Protein AF-0000000084345807 (afdb_homodimer)

Secondary structure (DSSP, 8-state):
-PPPEEEEEEESS--TT--TTT-TTS--HHHHHHHHHSEEEEEEE-SSSSHHHHHHHHHHS--HHHHS--STT----TTS--HHHHHHHTT-EEEEEE----S-SB--SSS--TTSBTGGG-HHHHHH----BTTBSEEEE----TT-TT--HHHHHHHHHTT-TTGGGGSBTTT--B-TT--EE--S-GGGSHHHHHHHHHHHHHHHHHHHT--EEEEEE--TTPSS-EE-TTGGGSS-GGGPPP----TTGGGGS-HHHHHTTSSS---GGG-SSTTT---TT-S-----HHHHHHHHHHHHHHHHHHHHHHHHHHHHHHHTT-GGGEEEEEEESS--EESGGG-EE--S--SHHHHEE-EEEE-TTTSPTTEEEEEEEEGGGHHHHHHHHTTPPPPTT--S---HHHHTTSSS---S-EEEEEE-SSSSSEEEEEE-SSEEEEEETT-S-EEEEETTT-TT-----TT-GGGHHHHHHHHHHHHHHHHHT---SS---S--/-PPPEEEEEEESS--TT--TTT-TTS--HHHHHHHHHSEEEEEEE-SSSSHHHHHHHHHHS--HHHHS--STT----TTS--HHHHHHHTT-EEEEEE----S-SB--SSS--TTSBTGGG-HHHHHH----BTTBSEEEE----TT-TT--HHHHHHHHHTT-TTGGGGSBTTT--B-TT--EE--S-GGGSHHHHHHHHHHHHHHHHHHHT--EEEEEE--TTPSS-EE-TTGGGSS-GGGPPP----TTGGGGS-HHHHHTTSSS---GGG-SSTTT---TT-S-----HHHHHHHHHHHHHHHHHHHHHHHHHHHHHHHTT-GGGEEEEEEESS--EESGGG-EE--S--SHHHHEE-EEEE-TTTSPTTEEEEEEEEGGGHHHHHHHHTTPPPPTT--S---HHHHTTSSS---S-EEEEEE-SSSSSEEEEEE-SSEEEEEETT-S-EEEEETTT-TT-----TT-GGGHHHHHHHHHHHHHHHHHT---SS---S--

Nearest PDB structures (foldseek):
  2vqr-assembly1_A  TM=8.150E-01  e=4.088E-37  Rhizobium johnstonii 3841
  2w8s-assembly1_C  TM=8.099E-01  e=1.002E-35  Trinickia caryophylli
  7oz8-assembly1_AAA  TM=8.018E-01  e=6.445E-34  Bacteroides thetaiotaomicron VPI-5482
  4uph-assembly2_D  TM=7.860E-01  e=7.205E-33  Rhizobium rhizogenes K84
  7ptj-assembly1_D  TM=8.203E-01  e=1.136E-29  Sinorhizobium meliloti

Sequence (1008 aa):
MKKKNVLLITSDQQHWNTIGAFNKEIKTPNLDRLVKEGTTFSRAYCPNPTCTPTRCSMITGLYPSQHGGWSLGTKMPEDVLTIGDILHENDYKVSLIGKAHFQHNLQNDKYSSLEAMPILQDFEFWKNFNGPFYGFDHIELTRNHTVEFLVGQHYVLWMEEKGFKNWRDFYQKPIGTLDSNEKRVWHIPEEYHYDTWIAERTNAMLDEYKKKDESFFLWASFFDPHPPYFVPEPWASMYDPKDIKLPHFKKDEHQNTSPLLKKTQEINPDFSEYFEPKDKNWLHGCHSHVHTEEELRKDIAIYYGMISMMDHYIGKILDKLDSLRLYNDTMVIFTSDHGHFFGQHGLIAKGPFHYEDMIKVPMIVRDPGSVPSGKVNNSLQSLVDLTPTILSKLNIEVPRTMSGKDESKVWDGKKDKLRTYITCENQHTEKTVNLRTLVTDRYKITVYYNRNHGEMYDLIKDPKEFNNLWDNPDYAELKTKLLLDFMSAEMDKVPLWMPRVSLAMKKKNVLLITSDQQHWNTIGAFNKEIKTPNLDRLVKEGTTFSRAYCPNPTCTPTRCSMITGLYPSQHGGWSLGTKMPEDVLTIGDILHENDYKVSLIGKAHFQHNLQNDKYSSLEAMPILQDFEFWKNFNGPFYGFDHIELTRNHTVEFLVGQHYVLWMEEKGFKNWRDFYQKPIGTLDSNEKRVWHIPEEYHYDTWIAERTNAMLDEYKKKDESFFLWASFFDPHPPYFVPEPWASMYDPKDIKLPHFKKDEHQNTSPLLKKTQEINPDFSEYFEPKDKNWLHGCHSHVHTEEELRKDIAIYYGMISMMDHYIGKILDKLDSLRLYNDTMVIFTSDHGHFFGQHGLIAKGPFHYEDMIKVPMIVRDPGSVPSGKVNNSLQSLVDLTPTILSKLNIEVPRTMSGKDESKVWDGKKDKLRTYITCENQHTEKTVNLRTLVTDRYKITVYYNRNHGEMYDLIKDPKEFNNLWDNPDYAELKTKLLLDFMSAEMDKVPLWMPRVSLA

Foldseek 3Di:
DAFFAAEEEAEAAAFQQQDCCRPVQFDQVLVVVLLQQFEWASFEWFQALDDQQRLQLLFQLAGLVQQVSVAAQAAGDLPRDTLLQQVVVVFAAEEEEEDRRRGYADADPVHGDCQHPPNQAVAVVLVPDQDDGSNHRGYFYFHDDFQEQRGHHNLVVVCVVVPNPQCLCQHDPDSHDDDPPDAQERAPPPCSDSLVVLLVVLLVVVVVCLVVVGHYHYYSYHHPPADPQYDHPPLLVPHDLVPDDAADADPPLCVQADPQLVQLCDPAGDPQVQDVVGPPDDFPQRHHLDDDSSVLSSSVSSNSSRSNSSSVSVSSNVVSCVVSVVQQRYKYKYKYNWAFDSQQHSGGGDHLDPACRTTGMIIGIRHPPFADGNHYAHEHHYSSQNSQQVCVVSVHDRALQRLHDHCVCCRRVNDRYDDQKRKHWYPHDPARFTKMWIDGPFKIKMDGHPDQGIFIDGCVVCVSRSDGCSPPPVCVVVNVVVVVVVVVSVVSSHGDRDDDDDPD/DAFFAAEEEAEAAAFQQQDCCRPVQFDQVLVVVLLQQFEWASFEWFQALDDQQRLQLLFQLAGLVQQVSVAAQAAGDLPRDTLLQQVVVVFAQEEEEEDRRRGYADADPVHGDCQHPPNQAVAVVLVPDQDDGSNHRGYFYFHDDFQEQRGHHNLVVVCVVVPNPQCLCQHPPDSHPDDPPDAQERAPPPCSDSLVVLLVVLLVVVVVCLVVVGHYHYYSYHHPPADPQYDHPPLSVPHDLVPDDAADADPPLCVQADPQLVQLCDPAGDPQVLDVVGPPDDFPQRHHLDDDSSVLSSSVSSNSSRSNSSSVSVSSNQVSCVVSVNQQRYKYKYKYNWAFDSQQHSGGGAHLDPACRTTGMIIGIRHPPFADGNHYAHEHHYSSQNSVQVCVVSVHDDALQRLHDHCVCCRRVNDRYDDQKRKHWYPHDPARFTKMWIDGPFKIWMDGHPDQGIFIDGCVVCVSRSDGCSPPPVCVVVNVVVVVVVVVSVVSSHGDRDDDPDPD

pLDDT: mean 96.76, std 4.43, range [49.19, 98.94]

Radius of gyration: 31.21 Å; Cα contacts (8 Å, |Δi|>4): 2327; chains: 2; bounding box: 63×86×73 Å

Solvent-accessible surface area (backbone atoms only — not comparable to full-atom values): 50916 Å² total; per-residue (Å²): 130,88,60,71,22,35,38,39,37,30,37,23,38,32,42,47,81,74,42,27,79,81,26,86,90,44,67,21,71,43,57,32,49,45,40,51,54,0,28,25,32,76,39,21,28,24,39,13,57,42,60,27,19,19,47,46,11,38,38,39,4,26,53,32,78,69,56,47,15,43,23,52,8,25,38,40,61,77,80,63,71,26,49,30,47,55,38,46,76,68,71,32,46,30,34,38,33,29,55,68,54,51,37,16,40,44,66,36,92,89,59,69,38,80,57,4,56,66,56,28,64,37,55,74,57,39,75,72,52,38,53,74,55,75,38,19,56,34,49,40,36,44,69,38,40,69,46,39,44,52,55,20,37,42,51,48,53,52,35,42,72,74,66,47,76,68,56,41,60,59,17,21,63,87,69,22,64,26,64,87,80,68,67,41,65,32,85,55,58,63,85,70,33,67,56,44,48,36,30,52,53,48,43,52,50,52,50,49,31,60,76,67,71,50,37,35,38,39,35,44,24,43,55,49,42,32,67,63,53,47,25,30,77,66,32,38,66,66,42,59,36,88,73,52,77,80,55,63,65,56,92,77,58,40,78,72,49,49,70,68,60,37,38,20,70,30,86,80,51,83,55,57,87,53,24,60,58,73,79,62,39,73,53,71,50,67,44,51,35,66,74,55,70,68,59,43,27,47,48,46,21,26,39,46,19,27,43,31,52,46,24,54,33,51,34,55,38,54,50,45,34,52,75,68,71,37,49,72,47,30,34,37,36,40,35,32,34,11,15,30,28,78,34,43,74,51,31,54,50,52,40,99,53,88,46,66,50,25,28,25,16,40,33,34,39,29,26,64,95,50,23,50,56,56,37,80,42,74,39,58,42,47,42,26,19,46,31,31,16,52,32,46,71,64,74,37,87,60,64,46,66,34,41,31,51,69,47,44,47,41,58,42,65,75,34,82,62,83,53,74,60,46,64,29,49,44,41,70,34,95,62,70,40,28,39,39,34,38,36,45,93,48,41,35,41,35,49,37,49,86,53,88,61,41,42,24,34,46,48,75,88,32,70,82,62,71,61,61,43,61,83,39,74,94,40,47,66,58,49,45,52,51,50,51,50,43,51,26,48,64,61,62,46,50,45,51,68,61,70,70,75,36,75,58,129,88,60,72,23,37,39,40,36,30,36,24,38,31,42,48,80,74,41,27,79,81,26,84,91,42,69,21,70,43,56,33,48,46,39,50,54,1,27,25,33,77,38,21,28,25,39,14,59,44,61,26,21,18,46,47,11,39,38,39,5,26,52,32,78,68,55,47,15,43,22,52,7,26,38,40,60,78,81,62,73,26,49,28,47,54,38,46,77,67,70,32,46,30,33,40,32,28,56,68,53,51,36,16,40,45,65,35,90,88,58,70,37,80,59,4,57,65,57,27,63,38,55,75,57,38,74,72,51,37,53,75,55,75,39,20,58,34,48,41,37,45,66,37,41,69,46,39,44,53,55,20,36,41,52,48,52,52,35,41,74,73,65,47,76,69,56,41,59,58,16,20,64,87,70,21,65,28,63,87,80,68,68,42,64,32,84,56,58,62,85,71,32,67,56,44,47,35,30,52,52,48,42,51,50,52,51,49,30,61,74,67,71,51,35,36,38,39,34,45,23,42,56,49,42,32,65,61,52,47,25,31,78,68,33,38,68,65,42,59,37,89,73,53,78,80,56,62,65,55,91,78,58,41,76,70,47,46,70,69,60,38,40,20,70,30,86,80,51,83,53,56,87,52,24,62,58,72,81,61,42,73,54,73,52,66,46,50,35,67,76,53,72,68,59,42,26,47,49,47,20,26,38,48,17,27,43,30,51,47,25,54,32,52,34,55,38,55,49,46,34,51,74,66,70,37,50,74,48,31,35,38,37,38,35,32,35,10,15,29,29,76,34,42,75,52,32,53,51,52,41,100,54,86,47,67,51,23,29,27,14,39,34,33,40,28,25,64,95,49,24,50,55,56,36,80,42,75,39,58,40,49,42,27,20,45,31,31,16,52,31,47,72,65,74,36,86,60,64,46,66,33,41,30,51,68,47,43,48,40,58,41,66,75,36,82,61,83,51,72,61,43,64,29,48,45,41,68,35,97,62,72,40,29,36,40,33,38,36,46,94,50,41,34,41,36,49,37,51,87,53,87,62,40,42,24,32,48,48,74,88,33,69,82,63,70,61,61,43,60,81,39,74,93,39,48,69,57,51,45,52,49,52,51,50,43,51,26,49,64,61,63,46,50,45,51,69,63,71,70,74,34,77,56

Organism: NCBI:txid1533

Structure (mmCIF, N/CA/C/O backbone):
data_AF-0000000084345807-model_v1
#
loop_
_entity.id
_entity.type
_entity.pdbx_description
1 polymer 'Uncharacterized sulfatase'
#
loop_
_atom_site.group_PDB
_atom_site.id
_atom_site.type_symbol
_atom_site.label_atom_id
_atom_site.label_alt_id
_atom_site.label_comp_id
_atom_site.label_asym_id
_atom_site.label_entity_id
_atom_site.label_seq_id
_atom_site.pdbx_PDB_ins_code
_atom_site.Cartn_x
_atom_site.Cartn_y
_atom_site.Cartn_z
_atom_site.occupancy
_atom_site.B_iso_or_equiv
_atom_site.auth_seq_id
_atom_site.auth_comp_id
_atom_site.auth_asym_id
_atom_site.auth_atom_id
_atom_site.pdbx_PDB_model_num
ATOM 1 N N . MET A 1 1 ? 15.383 30.25 -20 1 49.19 1 MET A N 1
ATOM 2 C CA . MET A 1 1 ? 14.156 30.875 -19.516 1 49.19 1 MET A CA 1
ATOM 3 C C . MET A 1 1 ? 13.93 30.578 -18.047 1 49.19 1 MET A C 1
ATOM 5 O O . MET A 1 1 ? 14.258 29.484 -17.578 1 49.19 1 MET A O 1
ATOM 9 N N . LYS A 1 2 ? 13.711 31.531 -17.266 1 71.31 2 LYS A N 1
ATOM 10 C CA . LYS A 1 2 ? 13.633 31.359 -15.812 1 71.31 2 LYS A CA 1
ATOM 11 C C . LYS A 1 2 ? 12.461 30.453 -15.422 1 71.31 2 LYS A C 1
ATOM 13 O O . LYS A 1 2 ? 11.352 30.609 -15.953 1 71.31 2 LYS A O 1
ATOM 18 N N . LYS A 1 3 ? 12.703 29.422 -14.688 1 90.25 3 LYS A N 1
ATOM 19 C CA . LYS A 1 3 ? 11.719 28.453 -14.219 1 90.25 3 LYS A CA 1
ATOM 20 C C . LYS A 1 3 ? 10.875 29.031 -13.086 1 90.25 3 LYS A C 1
ATOM 22 O O . LYS A 1 3 ? 11.336 29.906 -12.344 1 90.25 3 LYS A O 1
ATOM 27 N N . LYS A 1 4 ? 9.672 28.703 -13.047 1 96.69 4 LYS A N 1
ATOM 28 C CA . LYS A 1 4 ? 8.758 29.141 -12 1 96.69 4 LYS A CA 1
ATOM 29 C C . LYS A 1 4 ? 9.242 28.703 -10.625 1 96.69 4 LYS A C 1
ATOM 31 O O . LYS A 1 4 ? 9.688 27.562 -10.453 1 96.69 4 LYS A O 1
ATOM 36 N N . ASN A 1 5 ? 9.242 29.672 -9.656 1 98.5 5 ASN A N 1
ATOM 37 C CA . ASN A 1 5 ? 9.617 29.359 -8.273 1 98.5 5 ASN A CA 1
ATOM 38 C C . ASN A 1 5 ? 8.414 28.891 -7.457 1 98.5 5 ASN A C 1
ATOM 40 O O . ASN A 1 5 ? 7.27 29.172 -7.812 1 98.5 5 ASN A O 1
ATOM 44 N N . VAL A 1 6 ? 8.688 28.156 -6.418 1 98.88 6 VAL A N 1
ATOM 45 C CA . VAL A 1 6 ? 7.641 27.734 -5.496 1 98.88 6 VAL A CA 1
ATOM 46 C C . VAL A 1 6 ? 8.016 28.109 -4.066 1 98.88 6 VAL A C 1
ATOM 48 O O . VAL A 1 6 ? 9.117 27.797 -3.605 1 98.88 6 VAL A O 1
ATOM 51 N N . LEU A 1 7 ? 7.164 28.812 -3.42 1 98.94 7 LEU A N 1
ATOM 52 C CA . LEU A 1 7 ? 7.234 29.078 -1.985 1 98.94 7 LEU A CA 1
ATOM 53 C C . LEU A 1 7 ? 6.09 28.391 -1.251 1 98.94 7 LEU A C 1
ATOM 55 O O . LEU A 1 7 ? 4.93 28.766 -1.407 1 98.94 7 LEU A O 1
ATOM 59 N N . LEU A 1 8 ? 6.418 27.344 -0.535 1 98.94 8 LEU A N 1
ATOM 60 C CA . LEU A 1 8 ? 5.461 26.672 0.326 1 98.94 8 LEU A CA 1
ATOM 61 C C . LEU A 1 8 ? 5.523 27.203 1.749 1 98.94 8 LEU A C 1
ATOM 63 O O . LEU A 1 8 ? 6.594 27.234 2.361 1 98.94 8 LEU A O 1
ATOM 67 N N . ILE A 1 9 ? 4.453 27.703 2.248 1 98.94 9 ILE A N 1
ATOM 68 C CA . ILE A 1 9 ? 4.328 28.172 3.625 1 98.94 9 ILE A CA 1
ATOM 69 C C . ILE A 1 9 ? 3.338 27.281 4.383 1 98.94 9 ILE A C 1
ATOM 71 O O . ILE A 1 9 ? 2.191 27.125 3.955 1 98.94 9 ILE A O 1
ATOM 75 N N . THR A 1 10 ? 3.797 26.688 5.449 1 98.94 10 THR A N 1
ATOM 76 C CA . THR A 1 10 ? 2.869 25.891 6.234 1 98.94 10 THR A CA 1
ATOM 77 C C . THR A 1 10 ? 2.838 26.359 7.688 1 98.94 10 THR A C 1
ATOM 79 O O . THR A 1 10 ? 3.869 26.75 8.242 1 98.94 10 THR A O 1
ATOM 82 N N . SER A 1 11 ? 1.646 26.375 8.25 1 98.88 11 SER A N 1
ATOM 83 C CA . SER A 1 11 ? 1.479 26.375 9.695 1 98.88 11 SER A CA 1
ATOM 84 C C . SER A 1 11 ? 1.431 24.953 10.25 1 98.88 11 SER A C 1
ATOM 86 O O . SER A 1 11 ? 1.502 23.984 9.5 1 98.88 11 SER A O 1
ATOM 88 N N . ASP A 1 12 ? 1.459 24.828 11.531 1 98.69 12 ASP A N 1
ATOM 89 C CA . ASP A 1 12 ? 1.341 23.547 12.211 1 98.69 12 ASP A CA 1
ATOM 90 C C . ASP A 1 12 ? 0.091 23.5 13.086 1 98.69 12 ASP A C 1
ATOM 92 O O . ASP A 1 12 ? -0.029 24.266 14.047 1 98.69 12 ASP A O 1
ATOM 96 N N . GLN A 1 13 ? -0.866 22.594 12.664 1 98.56 13 GLN A N 1
ATOM 97 C CA . GLN A 1 13 ? -2.035 22.344 13.5 1 98.56 13 GLN A CA 1
ATOM 98 C C . GLN A 1 13 ? -2.914 23.578 13.602 1 98.56 13 GLN A C 1
ATOM 100 O O . GLN A 1 13 ? -3.248 24.031 14.703 1 98.56 13 GLN A O 1
ATOM 105 N N . GLN A 1 14 ? -3.238 24.094 12.461 1 98.88 14 GLN A N 1
ATOM 106 C CA . GLN A 1 14 ? -4.105 25.266 12.398 1 98.88 14 GLN A CA 1
ATOM 107 C C . GLN A 1 14 ? -5.52 24.891 11.977 1 98.88 14 GLN A C 1
ATOM 109 O O . GLN A 1 14 ? -5.707 24.203 10.961 1 98.88 14 GLN A O 1
ATOM 114 N N . HIS A 1 15 ? -6.496 25.328 12.711 1 98.69 15 HIS A N 1
ATOM 115 C CA . HIS A 1 15 ? -7.891 25.094 12.352 1 98.69 15 HIS A CA 1
ATOM 116 C C . HIS A 1 15 ? -8.25 25.812 11.062 1 98.69 15 HIS A C 1
ATOM 118 O O . HIS A 1 15 ? -7.824 26.953 10.844 1 98.69 15 HIS A O 1
ATOM 124 N N . TRP A 1 16 ? -9.055 25.188 10.273 1 98.31 16 TRP A N 1
ATOM 125 C CA . TRP A 1 16 ? -9.336 25.688 8.93 1 98.31 16 TRP A CA 1
ATOM 126 C C . TRP A 1 16 ? -10.07 27.016 8.984 1 98.31 16 TRP A C 1
ATOM 128 O O . TRP A 1 16 ? -9.977 27.828 8.062 1 98.31 16 TRP A O 1
ATOM 138 N N . ASN A 1 17 ? -10.805 27.312 10.062 1 97.75 17 ASN A N 1
ATOM 139 C CA . ASN A 1 17 ? -11.617 28.516 10.195 1 97.75 17 ASN A CA 1
ATOM 140 C C . ASN A 1 17 ? -10.906 29.594 11.016 1 97.75 17 ASN A C 1
ATOM 142 O O . ASN A 1 17 ? -11.523 30.25 11.844 1 97.75 17 ASN A O 1
ATOM 146 N N . THR A 1 18 ? -9.648 29.766 10.82 1 98.62 18 THR A N 1
ATOM 147 C CA . THR A 1 18 ? -8.891 30.766 11.562 1 98.62 18 THR A CA 1
ATOM 148 C C . THR A 1 18 ? -8.141 31.703 10.617 1 98.62 18 THR A C 1
ATOM 150 O O . THR A 1 18 ? -6.965 32 10.836 1 98.62 18 THR A O 1
ATOM 153 N N . ILE A 1 19 ? -8.75 32.062 9.578 1 98.75 19 ILE A N 1
ATOM 154 C CA . ILE A 1 19 ? -8.312 33.094 8.641 1 98.75 19 ILE A CA 1
ATOM 155 C C . ILE A 1 19 ? -9.289 34.281 8.656 1 98.75 19 ILE A C 1
ATOM 157 O O . ILE A 1 19 ? -10.492 34.094 8.492 1 98.75 19 ILE A O 1
ATOM 161 N N . GLY A 1 20 ? -8.758 35.438 8.805 1 98.69 20 GLY A N 1
ATOM 162 C CA . GLY A 1 20 ? -9.562 36.625 9.008 1 98.69 20 GLY A CA 1
ATOM 163 C C . GLY A 1 20 ? -10.508 36.906 7.859 1 98.69 20 GLY A C 1
ATOM 164 O O . GLY A 1 20 ? -11.586 37.5 8.062 1 98.69 20 GLY A O 1
ATOM 165 N N . ALA A 1 21 ? -10.195 36.531 6.645 1 98.5 21 ALA A N 1
ATOM 166 C CA . ALA A 1 21 ? -11.047 36.719 5.473 1 98.5 21 ALA A CA 1
ATOM 167 C C . ALA A 1 21 ? -12.391 36.031 5.648 1 98.5 21 ALA A C 1
ATOM 169 O O . ALA A 1 21 ? -13.391 36.438 5.062 1 98.5 21 ALA A O 1
ATOM 170 N N . PHE A 1 22 ? -12.422 35.031 6.504 1 97.94 22 PHE A N 1
ATOM 171 C CA . PHE A 1 22 ? -13.625 34.219 6.629 1 97.94 22 PHE A CA 1
ATOM 172 C C . PHE A 1 22 ? -14.141 34.219 8.062 1 97.94 22 PHE A C 1
ATOM 174 O O . PHE A 1 22 ? -15.281 33.844 8.32 1 97.94 22 PHE A O 1
ATOM 181 N N . ASN A 1 23 ? -13.312 34.562 9.016 1 97.56 23 ASN A N 1
ATOM 182 C CA . ASN A 1 23 ? -13.625 34.656 10.438 1 97.56 23 ASN A CA 1
ATOM 183 C C . ASN A 1 23 ? -13.266 36 11.023 1 97.56 23 ASN A C 1
ATOM 185 O O . ASN A 1 23 ? -12.094 36.281 11.281 1 97.56 23 ASN A O 1
ATOM 189 N N . LYS A 1 24 ? -14.195 36.781 11.398 1 96.44 24 LYS A N 1
ATOM 190 C CA . LYS A 1 24 ? -13.992 38.156 11.789 1 96.44 24 LYS A CA 1
ATOM 191 C C . LYS A 1 24 ? -13.438 38.281 13.203 1 96.44 24 LYS A C 1
ATOM 193 O O . LYS A 1 24 ? -12.953 39.312 13.617 1 96.44 24 LYS A O 1
ATOM 198 N N . GLU A 1 25 ? -13.367 37.188 13.891 1 96.44 25 GLU A N 1
ATOM 199 C CA . GLU A 1 25 ? -12.867 37.188 15.258 1 96.44 25 GLU A CA 1
ATOM 200 C C . GLU A 1 25 ? -11.344 37.25 15.289 1 96.44 25 GLU A C 1
ATOM 202 O O . GLU A 1 25 ? -10.742 37.531 16.328 1 96.44 25 GLU A O 1
ATOM 207 N N . ILE A 1 26 ? -10.734 36.938 14.164 1 98.31 26 ILE A N 1
ATOM 208 C CA . ILE A 1 26 ? -9.281 36.844 14.164 1 98.31 26 ILE A CA 1
ATOM 209 C C . ILE A 1 26 ? -8.711 37.75 13.07 1 98.31 26 ILE A C 1
ATOM 211 O O . ILE A 1 26 ? -9.336 37.938 12.023 1 98.31 26 ILE A O 1
ATOM 215 N N . LYS A 1 27 ? -7.602 38.312 13.312 1 98.69 27 LYS A N 1
ATOM 216 C CA . LYS A 1 27 ? -6.934 39.219 12.375 1 98.69 27 LYS A CA 1
ATOM 217 C C . LYS A 1 27 ? -5.742 38.531 11.711 1 98.69 27 LYS A C 1
ATOM 219 O O . LYS A 1 27 ? -4.77 38.188 12.383 1 98.69 27 LYS A O 1
ATOM 224 N N . THR A 1 28 ? -5.82 38.312 10.477 1 98.88 28 THR A N 1
ATOM 225 C CA . THR A 1 28 ? -4.742 37.719 9.672 1 98.88 28 THR A CA 1
ATOM 226 C C . THR A 1 28 ? -4.582 38.5 8.359 1 98.88 28 THR A C 1
ATOM 228 O O . THR A 1 28 ? -4.734 37.906 7.281 1 98.88 28 THR A O 1
ATOM 231 N N . PRO A 1 29 ? -4.176 39.75 8.398 1 98.88 29 PRO A N 1
ATOM 232 C CA . PRO A 1 29 ? -4.188 40.594 7.199 1 98.88 29 PRO A CA 1
ATOM 233 C C . PRO A 1 29 ? -3.318 40.031 6.074 1 98.88 29 PRO A C 1
ATOM 235 O O . PRO A 1 29 ? -3.621 40.219 4.895 1 98.88 29 PRO A O 1
ATOM 238 N N . ASN A 1 30 ? -2.262 39.375 6.375 1 98.88 30 ASN A N 1
ATOM 239 C CA . ASN A 1 30 ? -1.364 38.906 5.328 1 98.88 30 ASN A CA 1
ATOM 240 C C . ASN A 1 30 ? -1.893 37.625 4.676 1 98.88 30 ASN A C 1
ATOM 242 O O . ASN A 1 30 ? -1.764 37.438 3.463 1 98.88 30 ASN A O 1
ATOM 246 N N . LEU A 1 31 ? -2.486 36.719 5.453 1 98.88 31 LEU A N 1
ATOM 247 C CA . LEU A 1 31 ? -3.186 35.594 4.848 1 98.88 31 LEU A CA 1
ATOM 248 C C . LEU A 1 31 ? -4.395 36.062 4.047 1 98.88 31 LEU A C 1
ATOM 250 O O . LEU A 1 31 ? -4.723 35.469 3.008 1 98.88 31 LEU A O 1
ATOM 254 N N . ASP A 1 32 ? -5.059 37.125 4.547 1 98.88 32 ASP A N 1
ATOM 255 C CA . ASP A 1 32 ? -6.156 37.719 3.799 1 98.88 32 ASP A CA 1
ATOM 256 C C . ASP A 1 32 ? -5.676 38.25 2.451 1 98.88 32 ASP A C 1
ATOM 258 O O . ASP A 1 32 ? -6.398 38.188 1.455 1 98.88 32 ASP A O 1
ATOM 262 N N . ARG A 1 33 ? -4.504 38.812 2.453 1 98.69 33 ARG A N 1
ATOM 263 C CA . ARG A 1 33 ? -3.869 39.25 1.215 1 98.69 33 ARG A CA 1
ATOM 264 C C . ARG A 1 33 ? -3.717 38.094 0.237 1 98.69 33 ARG A C 1
ATOM 266 O O . ARG A 1 33 ? -4.039 38.219 -0.945 1 98.69 33 ARG A O 1
ATOM 273 N N . LEU A 1 34 ? -3.285 36.938 0.701 1 98.5 34 LEU A N 1
ATOM 274 C CA . LEU A 1 34 ? -3.156 35.75 -0.144 1 98.5 34 LEU A CA 1
ATOM 275 C C . LEU A 1 34 ? -4.52 35.312 -0.654 1 98.5 34 LEU A C 1
ATOM 277 O O . LEU A 1 34 ? -4.648 34.875 -1.803 1 98.5 34 LEU A O 1
ATOM 281 N N . VAL A 1 35 ? -5.527 35.344 0.259 1 98.81 35 VAL A N 1
ATOM 282 C CA . VAL A 1 35 ? -6.887 34.969 -0.128 1 98.81 35 VAL A CA 1
ATOM 283 C C . VAL A 1 35 ? -7.344 35.844 -1.294 1 98.81 35 VAL A C 1
ATOM 285 O O . VAL A 1 35 ? -7.922 35.344 -2.264 1 98.81 35 VAL A O 1
ATOM 288 N N . LYS A 1 36 ? -7.027 37.125 -1.243 1 98.56 36 LYS A N 1
ATOM 289 C CA . LYS A 1 36 ? -7.441 38.062 -2.268 1 98.56 36 LYS A CA 1
ATOM 290 C C . LYS A 1 36 ? -6.676 37.844 -3.568 1 98.56 36 LYS A C 1
ATOM 292 O O . LYS A 1 36 ? -7.219 38.031 -4.656 1 98.56 36 LYS A O 1
ATOM 297 N N . GLU A 1 37 ? -5.465 37.438 -3.463 1 98.31 37 GLU A N 1
ATOM 298 C CA . GLU A 1 37 ? -4.574 37.375 -4.617 1 98.31 37 GLU A CA 1
ATOM 299 C C . GLU A 1 37 ? -4.594 35.969 -5.262 1 98.31 37 GLU A C 1
ATOM 301 O O . GLU A 1 37 ? -4.074 35.812 -6.367 1 98.31 37 GLU A O 1
ATOM 306 N N . GLY A 1 38 ? -5.215 35 -4.602 1 98.62 38 GLY A N 1
ATOM 307 C CA . GLY A 1 38 ? -5.191 33.656 -5.102 1 98.62 38 GLY A CA 1
ATOM 308 C C . GLY A 1 38 ? -6.535 32.938 -4.996 1 98.62 38 GLY A C 1
ATOM 309 O O . GLY A 1 38 ? -7.578 33.594 -4.977 1 98.62 38 GLY A O 1
ATOM 310 N N . THR A 1 39 ? -6.512 31.641 -5.105 1 98.81 39 THR A N 1
ATOM 311 C CA . THR A 1 39 ? -7.684 30.812 -4.898 1 98.81 39 THR A CA 1
ATOM 312 C C . THR A 1 39 ? -7.605 30.078 -3.559 1 98.81 39 THR A C 1
ATOM 314 O O . THR A 1 39 ? -6.59 29.453 -3.242 1 98.81 39 THR A O 1
ATOM 317 N N . THR A 1 40 ? -8.664 30.281 -2.738 1 98.81 40 THR A N 1
ATOM 318 C CA . THR A 1 40 ? -8.812 29.516 -1.507 1 98.81 40 THR A CA 1
ATOM 319 C C . THR A 1 40 ? -9.586 28.219 -1.764 1 98.81 40 THR A C 1
ATOM 321 O O . THR A 1 40 ? -10.68 28.25 -2.328 1 98.81 40 THR A O 1
ATOM 324 N N . PHE A 1 41 ? -9.008 27.125 -1.397 1 98.75 41 PHE A N 1
ATOM 325 C CA . PHE A 1 41 ? -9.719 25.844 -1.453 1 98.75 41 PHE A CA 1
ATOM 326 C C . PHE A 1 41 ? -10.352 25.516 -0.108 1 98.75 41 PHE A C 1
ATOM 328 O O . PHE A 1 41 ? -9.656 25.172 0.845 1 98.75 41 PHE A O 1
ATOM 335 N N . SER A 1 42 ? -11.641 25.547 -0.079 1 98.25 42 SER A N 1
ATOM 336 C CA . SER A 1 42 ? -12.375 25.516 1.184 1 98.25 42 SER A CA 1
ATOM 337 C C . SER A 1 42 ? -12.539 24.094 1.699 1 98.25 42 SER A C 1
ATOM 339 O O . SER A 1 42 ? -12.922 23.891 2.852 1 98.25 42 SER A O 1
ATOM 341 N N . ARG A 1 43 ? -12.234 23.047 0.895 1 98.38 43 ARG A N 1
ATOM 342 C CA . ARG A 1 43 ? -12.352 21.656 1.293 1 98.38 43 ARG A CA 1
ATOM 343 C C . ARG A 1 43 ? -11.039 20.906 1.05 1 98.38 43 ARG A C 1
ATOM 345 O O . ARG A 1 43 ? -11.023 19.875 0.37 1 98.38 43 ARG A O 1
ATOM 352 N N . ALA A 1 44 ? -10.008 21.438 1.685 1 98.81 44 ALA A N 1
ATOM 353 C CA . ALA A 1 44 ? -8.703 20.781 1.691 1 98.81 44 ALA A CA 1
ATOM 354 C C . ALA A 1 44 ? -8.531 19.906 2.938 1 98.81 44 ALA A C 1
ATOM 356 O O . ALA A 1 44 ? -8.977 20.281 4.027 1 98.81 44 ALA A O 1
ATOM 357 N N . TYR A 1 45 ? -7.891 18.734 2.742 1 98.94 45 TYR A N 1
ATOM 358 C CA . TYR A 1 45 ? -7.832 17.766 3.836 1 98.94 45 TYR A CA 1
ATOM 359 C C . TYR A 1 45 ? -6.426 17.203 3.982 1 98.94 45 TYR A C 1
ATOM 361 O O . TYR A 1 45 ? -5.691 17.078 2.998 1 98.94 45 TYR A O 1
ATOM 369 N N . CYS A 1 46 ? -6.078 16.906 5.215 1 98.88 46 CYS A N 1
ATOM 370 C CA . CYS A 1 46 ? -4.832 16.203 5.465 1 98.88 46 CYS A CA 1
ATOM 371 C C . CYS A 1 46 ? -5.012 14.695 5.285 1 98.88 46 CYS A C 1
ATOM 373 O O . CYS A 1 46 ? -6.102 14.164 5.508 1 98.88 46 CYS A O 1
ATOM 375 N N . PRO A 1 47 ? -3.988 14.008 4.906 1 98.69 47 PRO A N 1
ATOM 376 C CA . PRO A 1 47 ? -4.066 12.547 4.785 1 98.69 47 PRO A CA 1
ATOM 377 C C . PRO A 1 47 ? -3.928 11.836 6.133 1 98.69 47 PRO A C 1
ATOM 379 O O . PRO A 1 47 ? -4.184 10.633 6.227 1 98.69 47 PRO A O 1
ATOM 382 N N . ASN A 1 48 ? -3.547 12.523 7.086 1 98.69 48 ASN A N 1
ATOM 383 C CA . ASN A 1 48 ? -3.396 12.094 8.469 1 98.69 48 ASN A CA 1
ATOM 384 C C . ASN A 1 48 ? -3.42 13.281 9.43 1 98.69 48 ASN A C 1
ATOM 386 O O . ASN A 1 48 ? -2.77 14.297 9.18 1 98.69 48 ASN A O 1
ATOM 390 N N . PRO A 1 49 ? -4.086 13.148 10.523 1 97.94 49 PRO A N 1
ATOM 391 C CA . PRO A 1 49 ? -4.23 14.336 11.367 1 97.94 49 PRO A CA 1
ATOM 392 C C . PRO A 1 49 ? -3.115 14.469 12.406 1 97.94 49 PRO A C 1
ATOM 394 O O . PRO A 1 49 ? -3.379 14.805 13.562 1 97.94 49 PRO A O 1
ATOM 397 N N . THR A 1 50 ? -1.916 14.047 12 1 97.69 50 THR A N 1
ATOM 398 C CA . THR A 1 50 ? -0.716 14.258 12.797 1 97.69 50 THR A CA 1
ATOM 399 C C . THR A 1 50 ? 0.431 14.766 11.93 1 97.69 50 THR A C 1
ATOM 401 O O . THR A 1 50 ? 0.365 14.695 10.703 1 97.69 50 THR A O 1
ATOM 404 N N . CYS A 1 51 ? 1.434 15.234 12.562 1 98.19 51 CYS A N 1
ATOM 405 C CA . CYS A 1 51 ? 2.477 16.016 11.898 1 98.19 51 CYS A CA 1
ATOM 406 C C . CYS A 1 51 ? 3.332 15.117 11.008 1 98.19 51 CYS A C 1
ATOM 408 O O . CYS A 1 51 ? 3.365 15.305 9.789 1 98.19 51 CYS A O 1
ATOM 410 N N . THR A 1 52 ? 4.008 14.078 11.562 1 98.38 52 THR A N 1
ATOM 411 C CA . THR A 1 52 ? 4.98 13.273 10.836 1 98.38 52 THR A CA 1
ATOM 412 C C . THR A 1 52 ? 4.348 12.648 9.594 1 98.38 52 THR A C 1
ATOM 414 O O . THR A 1 52 ? 4.824 12.859 8.477 1 98.38 52 THR A O 1
ATOM 417 N N . PRO A 1 53 ? 3.227 11.961 9.719 1 98.56 53 PRO A N 1
ATOM 418 C CA . PRO A 1 53 ? 2.645 11.328 8.539 1 98.56 53 PRO A CA 1
ATOM 419 C C . PRO A 1 53 ? 2.273 12.336 7.449 1 98.56 53 PRO A C 1
ATOM 421 O O . PRO A 1 53 ? 2.602 12.133 6.277 1 98.56 53 PRO A O 1
ATOM 424 N N . THR A 1 54 ? 1.619 13.398 7.816 1 98.88 54 THR A N 1
ATOM 425 C CA . THR A 1 54 ? 1.141 14.359 6.828 1 98.88 54 THR A CA 1
ATOM 426 C C . THR A 1 54 ? 2.311 15.07 6.156 1 98.88 54 THR A C 1
ATOM 428 O O . THR A 1 54 ? 2.318 15.25 4.938 1 98.88 54 THR A O 1
ATOM 431 N N . ARG A 1 55 ? 3.266 15.484 6.914 1 98.88 55 ARG A N 1
ATOM 432 C CA . ARG A 1 55 ? 4.402 16.203 6.352 1 98.88 55 ARG A CA 1
ATOM 433 C C . ARG A 1 55 ? 5.195 15.32 5.395 1 98.88 55 ARG A C 1
ATOM 435 O O . ARG A 1 55 ? 5.707 15.797 4.379 1 98.88 55 ARG A O 1
ATOM 442 N N . CYS A 1 56 ? 5.277 14.016 5.727 1 98.88 56 CYS A N 1
ATOM 443 C CA . CYS A 1 56 ? 5.883 13.07 4.797 1 98.88 56 CYS A CA 1
ATOM 444 C C . CYS A 1 56 ? 5.062 12.953 3.52 1 98.88 56 CYS A C 1
ATOM 446 O O . CYS A 1 56 ? 5.621 12.898 2.422 1 98.88 56 CYS A O 1
ATOM 448 N N . SER A 1 57 ? 3.795 12.961 3.623 1 98.94 57 SER A N 1
ATOM 449 C CA . SER A 1 57 ? 2.922 12.875 2.459 1 98.94 57 SER A CA 1
ATOM 450 C C . SER A 1 57 ? 3.074 14.102 1.564 1 98.94 57 SER A C 1
ATOM 452 O O . SER A 1 57 ? 3.062 13.984 0.337 1 98.94 57 SER A O 1
ATOM 454 N N . MET A 1 58 ? 3.23 15.211 2.166 1 98.94 58 MET A N 1
ATOM 455 C CA . MET A 1 58 ? 3.332 16.469 1.434 1 98.94 58 MET A CA 1
ATOM 456 C C . MET A 1 58 ? 4.539 16.469 0.5 1 98.94 58 MET A C 1
ATOM 458 O O . MET A 1 58 ? 4.504 17.062 -0.573 1 98.94 58 MET A O 1
ATOM 462 N N . ILE A 1 59 ? 5.617 15.734 0.893 1 98.88 59 ILE A N 1
ATOM 463 C CA . ILE A 1 59 ? 6.832 15.852 0.09 1 98.88 59 ILE A CA 1
ATOM 464 C C . ILE A 1 59 ? 7.012 14.594 -0.76 1 98.88 59 ILE A C 1
ATOM 466 O O . ILE A 1 59 ? 7.957 14.5 -1.545 1 98.88 59 ILE A O 1
ATOM 470 N N . THR A 1 60 ? 6.086 13.594 -0.621 1 98.81 60 THR A N 1
ATOM 471 C CA . THR A 1 60 ? 6.281 12.352 -1.355 1 98.81 60 THR A CA 1
ATOM 472 C C . THR A 1 60 ? 5.133 12.117 -2.334 1 98.81 60 THR A C 1
ATOM 474 O O . THR A 1 60 ? 5.277 11.367 -3.299 1 98.81 60 THR A O 1
ATOM 477 N N . GLY A 1 61 ? 3.943 12.711 -2.047 1 98.81 61 GLY A N 1
ATOM 478 C CA . GLY A 1 61 ? 2.746 12.375 -2.803 1 98.81 61 GLY A CA 1
ATOM 479 C C . GLY A 1 61 ? 2.205 11 -2.484 1 98.81 61 GLY A C 1
ATOM 480 O O . GLY A 1 61 ? 1.481 10.406 -3.291 1 98.81 61 GLY A O 1
ATOM 481 N N . LEU A 1 62 ? 2.619 10.422 -1.379 1 98.81 62 LEU A N 1
ATOM 482 C CA . LEU A 1 62 ? 2.207 9.094 -0.939 1 98.81 62 LEU A CA 1
ATOM 483 C C . LEU A 1 62 ? 1.435 9.172 0.373 1 98.81 62 LEU A C 1
ATOM 485 O O . LEU A 1 62 ? 1.646 10.086 1.17 1 98.81 62 LEU A O 1
ATOM 489 N N . TYR A 1 63 ? 0.532 8.281 0.607 1 98.75 63 TYR A N 1
ATOM 490 C CA . TYR A 1 63 ? -0.178 8.172 1.878 1 98.75 63 TYR A CA 1
ATOM 491 C C . TYR A 1 63 ? 0.73 7.609 2.963 1 98.75 63 TYR A C 1
ATOM 493 O O . TYR A 1 63 ? 1.74 6.969 2.666 1 98.75 63 TYR A O 1
ATOM 501 N N . PRO A 1 64 ? 0.337 7.848 4.227 1 98.5 64 PRO A N 1
ATOM 502 C CA . PRO A 1 64 ? 1.156 7.344 5.332 1 98.5 64 PRO A CA 1
ATOM 503 C C . PRO A 1 64 ? 1.384 5.836 5.254 1 98.5 64 PRO A C 1
ATOM 505 O O . PRO A 1 64 ? 2.484 5.359 5.547 1 98.5 64 PRO A O 1
ATOM 508 N N . SER A 1 65 ? 0.41 5.113 4.766 1 98 65 SER A N 1
ATOM 509 C CA . SER A 1 65 ? 0.501 3.66 4.645 1 98 65 SER A CA 1
ATOM 510 C C . SER A 1 65 ? 1.488 3.26 3.553 1 98 65 SER A C 1
ATOM 512 O O . SER A 1 65 ? 1.843 2.086 3.432 1 98 65 SER A O 1
ATOM 514 N N . GLN A 1 66 ? 1.979 4.242 2.814 1 98.06 66 GLN A N 1
ATOM 515 C CA . GLN A 1 66 ? 2.805 3.949 1.647 1 98.06 66 GLN A CA 1
ATOM 516 C C . GLN A 1 66 ? 4.234 4.438 1.85 1 98.06 66 GLN A C 1
ATOM 518 O O . GLN A 1 66 ? 5.191 3.76 1.466 1 98.06 66 GLN A O 1
ATOM 523 N N . HIS A 1 67 ? 4.418 5.617 2.533 1 98.19 67 HIS A N 1
ATOM 524 C CA . HIS A 1 67 ? 5.754 6.191 2.6 1 98.19 67 HIS A CA 1
ATOM 525 C C . HIS A 1 67 ? 6.492 5.738 3.855 1 98.19 67 HIS A C 1
ATOM 527 O O . HIS A 1 67 ? 7.707 5.914 3.969 1 98.19 67 HIS A O 1
ATOM 533 N N . GLY A 1 68 ? 5.816 5.27 4.871 1 97.56 68 GLY A N 1
ATOM 534 C CA . GLY A 1 68 ? 6.484 4.602 5.977 1 97.56 68 GLY A CA 1
ATOM 535 C C . GLY A 1 68 ? 6.512 5.434 7.242 1 97.56 68 GLY A C 1
ATOM 536 O O . GLY A 1 68 ? 6.77 4.91 8.328 1 97.56 68 GLY A O 1
ATOM 537 N N . GLY A 1 69 ? 6.445 6.809 7.164 1 98.25 69 GLY A N 1
ATOM 538 C CA . GLY A 1 69 ? 6.172 7.613 8.344 1 98.25 69 GLY A CA 1
ATOM 539 C C . GLY A 1 69 ? 4.727 7.535 8.805 1 98.25 69 GLY A C 1
ATOM 540 O O . GLY A 1 69 ? 3.992 8.523 8.727 1 98.25 69 GLY A O 1
ATOM 541 N N . TRP A 1 70 ? 4.355 6.434 9.352 1 97.44 70 TRP A N 1
ATOM 542 C CA . TRP A 1 70 ? 2.945 6.059 9.406 1 97.44 70 TRP A CA 1
ATOM 543 C C . TRP A 1 70 ? 2.295 6.578 10.688 1 97.44 70 TRP A C 1
ATOM 545 O O . TRP A 1 70 ? 1.066 6.605 10.797 1 97.44 70 TRP A O 1
ATOM 555 N N . SER A 1 71 ? 3.121 7.031 11.672 1 96.25 71 SER A N 1
ATOM 556 C CA . SER A 1 71 ? 2.639 7.551 12.945 1 96.25 71 SER A CA 1
ATOM 557 C C . SER A 1 71 ? 3.645 8.516 13.57 1 96.25 71 SER A C 1
ATOM 559 O O . SER A 1 71 ? 4.812 8.539 13.172 1 96.25 71 SER A O 1
ATOM 561 N N . LEU A 1 72 ? 3.121 9.281 14.516 1 95.25 72 LEU A N 1
ATOM 562 C CA . LEU A 1 72 ? 4.078 9.938 15.398 1 95.25 72 LEU A CA 1
ATOM 563 C C . LEU A 1 72 ? 4.965 8.922 16.109 1 95.25 72 LEU A C 1
ATOM 565 O O . LEU A 1 72 ? 4.492 7.848 16.5 1 95.25 72 LEU A O 1
ATOM 569 N N . GLY A 1 73 ? 6.156 9.281 16.25 1 94.5 73 GLY A N 1
ATOM 570 C CA . GLY A 1 73 ? 7.074 8.359 16.891 1 94.5 73 GLY A CA 1
ATOM 571 C C . GLY A 1 73 ? 7.727 7.391 15.93 1 94.5 73 GLY A C 1
ATOM 572 O O . GLY A 1 73 ? 8.438 6.477 16.344 1 94.5 73 GLY A O 1
ATOM 573 N N . THR A 1 74 ? 7.465 7.539 14.672 1 96.69 74 THR A N 1
ATOM 574 C CA . THR A 1 74 ? 8.133 6.824 13.586 1 96.69 74 THR A CA 1
ATOM 575 C C . THR A 1 74 ? 8.875 7.797 12.68 1 96.69 74 THR A C 1
ATOM 577 O O . THR A 1 74 ? 8.8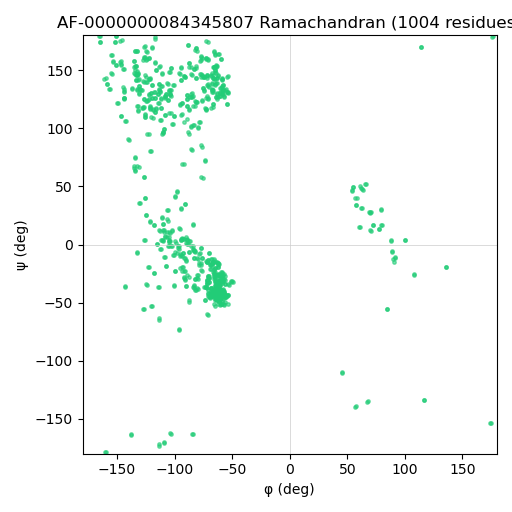83 9.008 12.922 1 96.69 74 THR A O 1
ATOM 580 N N . LYS A 1 75 ? 9.586 7.301 11.672 1 97.94 75 LYS A N 1
ATOM 581 C CA . LYS A 1 75 ? 10.227 8.141 10.664 1 97.94 75 LYS A CA 1
ATOM 582 C C . LYS A 1 75 ? 9.977 7.598 9.258 1 97.94 75 LYS A C 1
ATOM 584 O O . LYS A 1 75 ? 9.633 6.426 9.094 1 97.94 75 LYS A O 1
ATOM 589 N N . MET A 1 76 ? 10 8.398 8.344 1 98.31 76 MET A N 1
ATOM 590 C CA . MET A 1 76 ? 10.008 7.965 6.953 1 98.31 76 MET A CA 1
ATOM 591 C C . MET A 1 76 ? 11.383 7.438 6.555 1 98.31 76 MET A C 1
ATOM 593 O O . MET A 1 76 ? 12.406 8.039 6.883 1 98.31 76 MET A O 1
ATOM 597 N N . PRO A 1 77 ? 11.453 6.309 5.863 1 97.75 77 PRO A N 1
ATOM 598 C CA . PRO A 1 77 ? 12.766 5.895 5.352 1 97.75 77 PRO A CA 1
ATOM 599 C C . PRO A 1 77 ? 13.438 6.98 4.52 1 97.75 77 PRO A C 1
ATOM 601 O O . PRO A 1 77 ? 12.773 7.688 3.76 1 97.75 77 PRO A O 1
ATOM 604 N N . GLU A 1 78 ? 14.734 7.078 4.613 1 96.81 78 GLU A N 1
ATOM 605 C CA . GLU A 1 78 ? 15.477 8.18 4.012 1 96.81 78 GLU A CA 1
ATOM 606 C C . GLU A 1 78 ? 15.602 8 2.5 1 96.81 78 GLU A C 1
ATOM 608 O O . GLU A 1 78 ? 15.945 8.945 1.784 1 96.81 78 GLU A O 1
ATOM 613 N N . ASP A 1 79 ? 15.266 6.848 2.021 1 94.81 79 ASP A N 1
ATOM 614 C CA . ASP A 1 79 ? 15.477 6.578 0.604 1 94.81 79 ASP A CA 1
ATOM 615 C C . ASP A 1 79 ? 14.18 6.762 -0.19 1 94.81 79 ASP A C 1
ATOM 617 O O . ASP A 1 79 ? 14.156 6.531 -1.4 1 94.81 79 ASP A O 1
ATOM 621 N N . VAL A 1 80 ? 13.094 7.145 0.427 1 97.38 80 VAL A N 1
ATOM 622 C CA . VAL A 1 80 ? 11.844 7.41 -0.28 1 97.38 80 VAL A CA 1
ATOM 623 C C . VAL A 1 80 ? 12.008 8.633 -1.179 1 97.38 80 VAL A C 1
ATOM 625 O O . VAL A 1 80 ? 12.57 9.648 -0.759 1 97.38 80 VAL A O 1
ATOM 628 N N . LEU A 1 81 ? 11.586 8.555 -2.41 1 97.88 81 LEU A N 1
ATOM 629 C CA . LEU A 1 81 ? 11.664 9.648 -3.373 1 97.88 81 LEU A CA 1
ATOM 630 C C . LEU A 1 81 ? 10.805 10.828 -2.932 1 97.88 81 LEU A C 1
ATOM 632 O O . LEU A 1 81 ? 9.625 10.656 -2.621 1 97.88 81 LEU A O 1
ATOM 636 N N . THR A 1 82 ? 11.375 11.984 -2.863 1 98.69 82 THR A N 1
ATOM 637 C CA . THR A 1 82 ? 10.648 13.18 -2.441 1 98.69 82 THR A CA 1
ATOM 638 C C . THR A 1 82 ? 10.656 14.227 -3.549 1 98.69 82 THR A C 1
ATOM 640 O O . THR A 1 82 ? 11.352 14.078 -4.555 1 98.69 82 THR A O 1
ATOM 643 N N . ILE A 1 83 ? 9.875 15.25 -3.371 1 98.75 83 ILE A N 1
ATOM 644 C CA . ILE A 1 83 ? 9.836 16.359 -4.309 1 98.75 83 ILE A CA 1
ATOM 645 C C . ILE A 1 83 ? 11.211 17.016 -4.398 1 98.75 83 ILE A C 1
ATOM 647 O O . ILE A 1 83 ? 11.617 17.484 -5.465 1 98.75 83 ILE A O 1
ATOM 651 N N . GLY A 1 84 ? 11.93 17 -3.273 1 98.56 84 GLY A N 1
ATOM 652 C CA . GLY A 1 84 ? 13.266 17.562 -3.268 1 98.56 84 GLY A CA 1
ATOM 653 C C . GLY A 1 84 ? 14.227 16.859 -4.203 1 98.56 84 GLY A C 1
ATOM 654 O O . GLY A 1 84 ? 14.984 17.5 -4.93 1 98.56 84 GLY A O 1
ATOM 655 N N . ASP A 1 85 ? 14.172 15.531 -4.23 1 98.31 85 ASP A N 1
ATOM 656 C CA . ASP A 1 85 ? 15 14.742 -5.137 1 98.31 85 ASP A CA 1
ATOM 657 C C . ASP A 1 85 ? 14.719 15.094 -6.594 1 98.31 85 ASP A C 1
ATOM 659 O O . ASP A 1 85 ? 15.648 15.289 -7.383 1 98.31 85 ASP A O 1
ATOM 663 N N . ILE A 1 86 ? 13.484 15.211 -6.906 1 98.69 86 ILE A N 1
ATOM 664 C CA . ILE A 1 86 ? 13.047 15.422 -8.281 1 98.69 86 ILE A CA 1
ATOM 665 C C . ILE A 1 86 ? 13.422 16.844 -8.727 1 98.69 86 ILE A C 1
ATOM 667 O O . ILE A 1 86 ? 13.945 17.031 -9.828 1 98.69 86 ILE A O 1
ATOM 671 N N . LEU A 1 87 ? 13.172 17.781 -7.875 1 98.69 87 LEU A N 1
ATOM 672 C CA . LEU A 1 87 ? 13.445 19.172 -8.219 1 98.69 87 LEU A CA 1
ATOM 673 C C . LEU A 1 87 ? 14.945 19.406 -8.328 1 98.69 87 LEU A C 1
ATOM 675 O O . LEU A 1 87 ? 15.391 20.172 -9.195 1 98.69 87 LEU A O 1
ATOM 679 N N . HIS A 1 88 ? 15.68 18.766 -7.453 1 97.44 88 HIS A N 1
ATOM 680 C CA . HIS A 1 88 ? 17.141 18.859 -7.559 1 97.44 88 HIS A CA 1
ATOM 681 C C . HIS A 1 88 ? 17.625 18.375 -8.922 1 97.44 88 HIS A C 1
ATOM 683 O O . HIS A 1 88 ? 18.453 19.016 -9.555 1 97.44 88 HIS A O 1
ATOM 689 N N . GLU A 1 89 ? 17.078 17.328 -9.414 1 97.25 89 GLU A N 1
ATOM 690 C CA . GLU A 1 89 ? 17.453 16.75 -10.703 1 97.25 89 GLU A CA 1
ATOM 691 C C . GLU A 1 89 ? 16.984 17.641 -11.859 1 97.25 89 GLU A C 1
ATOM 693 O O . GLU A 1 89 ? 17.422 17.453 -13 1 97.25 89 GLU A O 1
ATOM 698 N N . ASN A 1 90 ? 16.141 18.562 -11.57 1 97.81 90 ASN A N 1
ATOM 699 C CA . ASN A 1 90 ? 15.648 19.484 -12.586 1 97.81 90 ASN A CA 1
ATOM 700 C C . ASN A 1 90 ? 16.188 20.891 -12.375 1 97.81 90 ASN A C 1
ATOM 702 O O . ASN A 1 90 ? 15.555 21.875 -12.766 1 97.81 90 ASN A O 1
ATOM 706 N N . ASP A 1 91 ? 17.266 21.078 -11.594 1 97.12 91 ASP A N 1
ATOM 707 C CA . ASP A 1 91 ? 18.078 22.281 -11.492 1 97.12 91 ASP A CA 1
ATOM 708 C C . ASP A 1 91 ? 17.406 23.328 -10.602 1 97.12 91 ASP A C 1
ATOM 710 O O . ASP A 1 91 ? 17.531 24.531 -10.852 1 97.12 91 ASP A O 1
ATOM 714 N N . TYR A 1 92 ? 16.625 22.875 -9.609 1 98.38 92 TYR A N 1
ATOM 715 C CA . TYR A 1 92 ? 16.109 23.766 -8.57 1 98.38 92 TYR A CA 1
ATOM 716 C C . TYR A 1 92 ? 16.984 23.719 -7.328 1 98.38 92 TYR A C 1
ATOM 718 O O . TYR A 1 92 ? 17.609 22.703 -7.035 1 98.38 92 TYR A O 1
ATOM 726 N N . LYS A 1 93 ? 17.031 24.828 -6.711 1 98.06 93 LYS A N 1
ATOM 727 C CA . LYS A 1 93 ? 17.484 24.828 -5.328 1 98.06 93 LYS A CA 1
ATOM 728 C C . LYS A 1 93 ? 16.344 24.531 -4.367 1 98.06 93 LYS A C 1
ATOM 730 O O . LYS A 1 93 ? 15.258 25.094 -4.496 1 98.06 93 LYS A O 1
ATOM 735 N N . VAL A 1 94 ? 16.547 23.609 -3.486 1 98.62 94 VAL A N 1
ATOM 736 C CA . VAL A 1 94 ? 15.477 23.109 -2.629 1 98.62 94 VAL A CA 1
ATOM 737 C C . VAL A 1 94 ? 15.844 23.312 -1.163 1 98.62 94 VAL A C 1
ATOM 739 O O . VAL A 1 94 ? 16.844 22.766 -0.689 1 98.62 94 VAL A O 1
ATOM 742 N N . SER A 1 95 ? 15.023 24.125 -0.452 1 98.81 95 SER A N 1
ATOM 743 C CA . SER A 1 95 ? 15.359 24.453 0.928 1 98.81 95 SER A CA 1
ATOM 744 C C . SER A 1 95 ? 14.156 24.297 1.848 1 98.81 95 SER A C 1
ATOM 746 O O . SER A 1 95 ? 13.016 24.484 1.419 1 98.81 95 SER A O 1
ATOM 748 N N . LEU A 1 96 ? 14.414 23.938 3.109 1 98.94 96 LEU A N 1
ATOM 749 C CA . LEU A 1 96 ? 13.438 23.859 4.188 1 98.94 96 LEU A CA 1
ATOM 750 C C . LEU A 1 96 ? 13.898 24.656 5.402 1 98.94 96 LEU A C 1
ATOM 752 O O . LEU A 1 96 ? 14.977 24.406 5.941 1 98.94 96 LEU A O 1
ATOM 756 N N . ILE A 1 97 ? 13.172 25.656 5.789 1 98.94 97 ILE A N 1
ATOM 757 C CA . ILE A 1 97 ? 13.453 26.453 6.969 1 98.94 97 ILE A CA 1
ATOM 758 C C . ILE A 1 97 ? 12.32 26.297 7.98 1 98.94 97 ILE A C 1
ATOM 760 O O . ILE A 1 97 ? 11.172 26.656 7.695 1 98.94 97 ILE A O 1
ATOM 764 N N . GLY A 1 98 ? 12.633 25.781 9.102 1 98.81 98 GLY A N 1
ATOM 765 C CA . GLY A 1 98 ? 11.633 25.609 10.133 1 98.81 98 GLY A CA 1
ATOM 766 C C . GLY A 1 98 ? 11.383 24.141 10.484 1 98.81 98 GLY A C 1
ATOM 767 O O . GLY A 1 98 ? 12.328 23.391 10.688 1 98.81 98 GLY A O 1
ATOM 768 N N . LYS A 1 99 ? 10.125 23.688 10.586 1 98.75 99 LYS A N 1
ATOM 769 C CA . LYS A 1 99 ? 9.727 22.359 11.047 1 98.75 99 LYS A CA 1
ATOM 770 C C . LYS A 1 99 ? 9.828 21.328 9.93 1 98.75 99 LYS A C 1
ATOM 772 O O . LYS A 1 99 ? 9.266 21.516 8.852 1 98.75 99 LYS A O 1
ATOM 777 N N . ALA A 1 100 ? 10.57 20.312 10.172 1 98.56 100 ALA A N 1
ATOM 778 C CA . ALA A 1 100 ? 10.555 19.125 9.312 1 98.56 100 ALA A CA 1
ATOM 779 C C . ALA A 1 100 ? 9.617 18.062 9.875 1 98.56 100 ALA A C 1
ATOM 781 O O . ALA A 1 100 ? 8.484 17.906 9.406 1 98.56 100 ALA A O 1
ATOM 782 N N . HIS A 1 101 ? 10.055 17.391 10.969 1 98.31 101 HIS A N 1
ATOM 783 C CA . HIS A 1 101 ? 9.336 16.344 11.711 1 98.31 101 HIS A CA 1
ATOM 784 C C . HIS A 1 101 ? 9.094 15.117 10.844 1 98.31 101 HIS A C 1
ATOM 786 O O . HIS A 1 101 ? 7.973 14.617 10.773 1 98.31 101 HIS A O 1
ATOM 792 N N . PHE A 1 102 ? 10.18 14.68 10.148 1 98.5 102 PHE A N 1
ATOM 793 C CA . PHE A 1 102 ? 10.125 13.469 9.328 1 98.5 102 PHE A CA 1
ATOM 794 C C . PHE A 1 102 ? 10.531 12.242 10.141 1 98.5 102 PHE A C 1
ATOM 796 O O . PHE A 1 102 ? 10.344 11.109 9.695 1 98.5 102 PHE A O 1
ATOM 803 N N . GLN A 1 103 ? 11.094 12.562 11.344 1 98.19 103 GLN A N 1
ATOM 804 C CA . GLN A 1 103 ? 11.656 11.492 12.156 1 98.19 103 GLN A CA 1
ATOM 805 C C . GLN A 1 103 ? 11.195 11.602 13.602 1 98.19 103 GLN A C 1
ATOM 807 O O . GLN A 1 103 ? 10.656 12.633 14.016 1 98.19 103 GLN A O 1
ATOM 812 N N . HIS A 1 104 ? 11.43 10.508 14.367 1 96.19 104 HIS A N 1
ATOM 813 C CA . HIS A 1 104 ? 11.008 10.438 15.758 1 96.19 104 HIS A CA 1
ATOM 814 C C . HIS A 1 104 ? 12 11.148 16.672 1 96.19 104 HIS A C 1
ATOM 816 O O . HIS A 1 104 ? 13.117 11.469 16.25 1 96.19 104 HIS A O 1
ATOM 822 N N . ASN A 1 105 ? 11.625 11.352 17.922 1 94.81 105 ASN A N 1
ATOM 823 C CA . ASN A 1 105 ? 12.398 12.25 18.766 1 94.81 105 ASN A CA 1
ATOM 824 C C . ASN A 1 105 ? 13.148 11.484 19.844 1 94.81 105 ASN A C 1
ATOM 826 O O . ASN A 1 105 ? 13.609 12.078 20.828 1 94.81 105 ASN A O 1
ATOM 830 N N . LEU A 1 106 ? 13.211 10.211 19.719 1 92.25 106 LEU A N 1
ATOM 831 C CA . LEU A 1 106 ? 13.961 9.406 20.656 1 92.25 106 LEU A CA 1
ATOM 832 C C . LEU A 1 106 ? 15.07 8.625 19.953 1 92.25 106 LEU A C 1
ATOM 834 O O . LEU A 1 106 ? 14.812 7.934 18.969 1 92.25 106 LEU A O 1
ATOM 838 N N . GLN A 1 107 ? 16.188 8.766 20.531 1 90.31 107 GLN A N 1
ATOM 839 C CA . GLN A 1 107 ? 17.312 8.055 19.922 1 90.31 107 GLN A CA 1
ATOM 840 C C . GLN A 1 107 ? 17.062 6.551 19.891 1 90.31 107 GLN A C 1
ATOM 842 O O . GLN A 1 107 ? 16.531 5.988 20.859 1 90.31 107 GLN A O 1
ATOM 847 N N . ASN A 1 108 ? 17.328 5.965 18.812 1 92.31 108 ASN A N 1
ATOM 848 C CA . ASN A 1 108 ? 17.141 4.539 18.562 1 92.31 108 ASN A CA 1
ATOM 849 C C . ASN A 1 108 ? 18.25 3.975 17.672 1 92.31 108 ASN A C 1
ATOM 851 O O . ASN A 1 108 ? 18.5 4.496 16.578 1 92.31 108 ASN A O 1
ATOM 855 N N . ASP A 1 109 ? 18.922 2.967 18.062 1 93.81 109 ASP A N 1
ATOM 856 C CA . ASP A 1 109 ? 20.078 2.422 17.359 1 93.81 109 ASP A CA 1
ATOM 857 C C . ASP A 1 109 ? 19.672 1.864 15.992 1 93.81 109 ASP A C 1
ATOM 859 O O . ASP A 1 109 ? 20.406 2.002 15.016 1 93.81 109 ASP A O 1
ATOM 863 N N . LYS A 1 110 ? 18.562 1.271 15.938 1 94.25 110 LYS A N 1
ATOM 864 C CA . LYS A 1 110 ? 18.109 0.635 14.703 1 94.25 110 LYS A CA 1
ATOM 865 C C . LYS A 1 110 ? 17.453 1.65 13.766 1 94.25 110 LYS A C 1
ATOM 867 O O . LYS A 1 110 ? 17.578 1.538 12.547 1 94.25 110 LYS A O 1
ATOM 872 N N . TYR A 1 111 ? 16.812 2.537 14.367 1 96.38 111 TYR A N 1
ATOM 873 C CA . TYR A 1 111 ? 16.125 3.59 13.617 1 96.38 111 TYR A CA 1
ATOM 874 C C . TYR A 1 111 ? 16.641 4.965 14.031 1 96.38 111 TYR A C 1
ATOM 876 O O . TYR A 1 111 ? 15.969 5.684 14.773 1 96.38 111 TYR A O 1
ATOM 884 N N . SER A 1 112 ? 17.75 5.34 13.508 1 96.56 112 SER A N 1
ATOM 885 C CA . SER A 1 112 ? 18.391 6.59 13.891 1 96.56 112 SER A CA 1
ATOM 886 C C . SER A 1 112 ? 17.562 7.797 13.469 1 96.56 112 SER A C 1
ATOM 888 O O . SER A 1 112 ? 16.75 7.707 12.539 1 96.56 112 SER A O 1
ATOM 890 N N . SER A 1 113 ? 17.703 8.875 14.172 1 97.12 113 SER A N 1
ATOM 891 C CA . SER A 1 113 ? 16.938 10.094 13.906 1 97.12 113 SER A CA 1
ATOM 892 C C . SER A 1 113 ? 17.781 11.336 14.164 1 97.12 113 SER A C 1
ATOM 894 O O . SER A 1 113 ? 18.375 11.477 15.234 1 97.12 113 SER A O 1
ATOM 896 N N . LEU A 1 114 ? 17.75 12.234 13.234 1 97.25 114 LEU A N 1
ATOM 897 C CA . LEU A 1 114 ? 18.438 13.516 13.406 1 97.25 114 LEU A CA 1
ATOM 898 C C . LEU A 1 114 ? 17.547 14.508 14.148 1 97.25 114 LEU A C 1
ATOM 900 O O . LEU A 1 114 ? 17.984 15.602 14.492 1 97.25 114 LEU A O 1
ATOM 904 N N . GLU A 1 115 ? 16.312 14.062 14.477 1 97.5 115 GLU A N 1
ATOM 905 C CA . GLU A 1 115 ? 15.383 14.93 15.18 1 97.5 115 GLU A CA 1
ATOM 906 C C . GLU A 1 115 ? 15.148 14.445 16.609 1 97.5 115 GLU A C 1
ATOM 908 O O . GLU A 1 115 ? 14.117 14.75 17.219 1 97.5 115 GLU A O 1
ATOM 913 N N . ALA A 1 116 ? 16.141 13.703 17.094 1 96.19 116 ALA A N 1
ATOM 914 C CA . ALA A 1 116 ? 16.031 13.117 18.422 1 96.19 116 ALA A CA 1
ATOM 915 C C . ALA A 1 116 ? 17.062 13.734 19.375 1 96.19 116 ALA A C 1
ATOM 917 O O . ALA A 1 116 ? 18.094 14.234 18.938 1 96.19 116 ALA A O 1
ATOM 918 N N . MET A 1 117 ? 16.672 13.703 20.672 1 92.69 117 MET A N 1
ATOM 919 C CA . MET A 1 117 ? 17.703 13.969 21.672 1 92.69 117 MET A CA 1
ATOM 920 C C . MET A 1 117 ? 18.688 12.82 21.766 1 92.69 117 MET A C 1
ATOM 922 O O . MET A 1 117 ? 18.297 11.656 21.641 1 92.69 117 MET A O 1
ATOM 926 N N . PRO A 1 118 ? 19.922 13.086 21.844 1 93.62 118 PRO A N 1
ATOM 927 C CA . PRO A 1 118 ? 20.484 14.398 22.203 1 93.62 118 PRO A CA 1
ATOM 928 C C . PRO A 1 118 ? 21 15.164 20.984 1 93.62 118 PRO A C 1
ATOM 930 O O . PRO A 1 118 ? 21.469 16.297 21.125 1 93.62 118 PRO A O 1
ATOM 933 N N . ILE A 1 119 ? 20.891 14.523 19.828 1 96.38 119 ILE A N 1
ATOM 934 C CA . ILE A 1 119 ? 21.547 15.125 18.672 1 96.38 119 ILE A CA 1
ATOM 935 C C . ILE A 1 119 ? 20.922 16.484 18.391 1 96.38 119 ILE A C 1
ATOM 937 O O . ILE A 1 119 ? 21.578 17.359 17.797 1 96.38 119 ILE A O 1
ATOM 941 N N . LEU A 1 120 ? 19.797 16.781 18.844 1 96.44 120 LEU A N 1
ATOM 942 C CA . LEU A 1 120 ? 19.141 18.078 18.656 1 96.44 120 LEU A CA 1
ATOM 943 C C . LEU A 1 120 ? 19.984 19.203 19.219 1 96.44 120 LEU A C 1
ATOM 945 O O . LEU A 1 120 ? 19.938 20.328 18.719 1 96.44 120 LEU A O 1
ATOM 949 N N . GLN A 1 121 ? 20.75 18.844 20.234 1 96.19 121 GLN A N 1
ATOM 950 C CA . GLN A 1 121 ? 21.531 19.891 20.906 1 96.19 121 GLN A CA 1
ATOM 951 C C . GLN A 1 121 ? 23.016 19.688 20.688 1 96.19 121 GLN A C 1
ATOM 953 O O . GLN A 1 121 ? 23.844 20.234 21.422 1 96.19 121 GLN A O 1
ATOM 958 N N . ASP A 1 122 ? 23.344 18.812 19.75 1 97.69 122 ASP A N 1
ATOM 959 C CA . ASP A 1 122 ? 24.719 18.734 19.297 1 97.69 122 ASP A CA 1
ATOM 960 C C . ASP A 1 122 ? 25.047 19.891 18.344 1 97.69 122 ASP A C 1
ATOM 962 O O . ASP A 1 122 ? 25.094 19.703 17.125 1 97.69 122 ASP A O 1
ATOM 966 N N . PHE A 1 123 ? 25.422 21.031 18.922 1 97.12 123 PHE A N 1
ATOM 967 C CA . PHE A 1 123 ? 25.547 22.281 18.156 1 97.12 123 PHE A CA 1
ATOM 968 C C . PHE A 1 123 ? 26.75 22.234 17.234 1 97.12 123 PHE A C 1
ATOM 970 O O . PHE A 1 123 ? 26.75 22.875 16.172 1 97.12 123 PHE A O 1
ATOM 977 N N . GLU A 1 124 ? 27.797 21.453 17.578 1 97.81 124 GLU A N 1
ATOM 978 C CA . GLU A 1 124 ? 28.922 21.25 16.656 1 97.81 124 GLU A CA 1
ATOM 979 C C . GLU A 1 124 ? 28.469 20.531 15.391 1 97.81 124 GLU A C 1
ATOM 981 O O . GLU A 1 124 ? 28.891 20.875 14.289 1 97.81 124 GLU A O 1
ATOM 986 N N . PHE A 1 125 ? 27.719 19.578 15.578 1 97.94 125 PHE A N 1
ATOM 987 C CA . PHE A 1 125 ? 27.172 18.844 14.445 1 97.94 125 PHE A CA 1
ATOM 988 C C . PHE A 1 125 ? 26.359 19.781 13.547 1 97.94 125 PHE A C 1
ATOM 990 O O . PHE A 1 125 ? 26.562 19.812 12.336 1 97.94 125 PHE A O 1
ATOM 997 N N . TRP A 1 126 ? 25.469 20.562 14.117 1 98.56 126 TRP A N 1
ATOM 998 C CA . TRP A 1 126 ? 24.5 21.328 13.352 1 98.56 126 TRP A CA 1
ATOM 999 C C . TRP A 1 126 ? 25.156 22.562 12.734 1 98.56 126 TRP A C 1
ATOM 1001 O O . TRP A 1 126 ? 24.656 23.109 11.75 1 98.56 126 TRP A O 1
ATOM 1011 N N . LYS A 1 127 ? 26.234 23 13.273 1 97.75 127 LYS A N 1
ATOM 1012 C CA . LYS A 1 127 ? 27 24.062 12.641 1 97.75 127 LYS A CA 1
ATOM 1013 C C . LYS A 1 127 ? 27.484 23.625 11.258 1 97.75 127 LYS A C 1
ATOM 1015 O O . LYS A 1 127 ? 27.641 24.469 10.367 1 97.75 127 LYS A O 1
ATOM 1020 N N . ASN A 1 128 ? 27.609 22.297 11.148 1 97.56 128 ASN A N 1
ATOM 1021 C CA . ASN A 1 128 ? 28.25 21.812 9.938 1 97.56 128 ASN A CA 1
ATOM 1022 C C . ASN 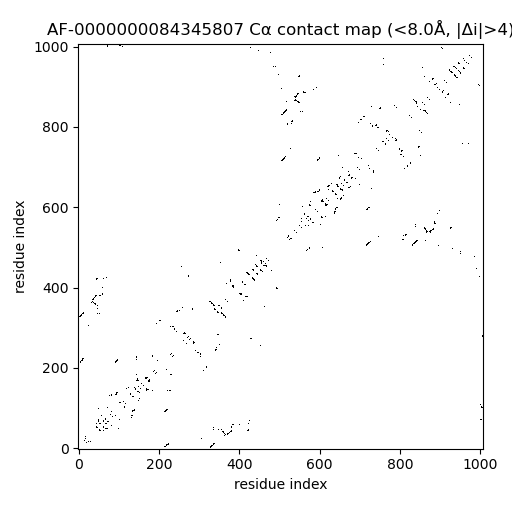A 1 128 ? 27.281 21 9.078 1 97.56 128 ASN A C 1
ATOM 1024 O O . ASN A 1 128 ? 27.656 20.5 8.016 1 97.56 128 ASN A O 1
ATOM 1028 N N . PHE A 1 129 ? 26.078 20.859 9.516 1 97.94 129 PHE A N 1
ATOM 1029 C CA . PHE A 1 129 ? 25.109 20.078 8.766 1 97.94 129 PHE A CA 1
ATOM 1030 C C . PHE A 1 129 ? 23.922 20.938 8.352 1 97.94 129 PHE A C 1
ATOM 1032 O O . PHE A 1 129 ? 23.031 21.203 9.156 1 97.94 129 PHE A O 1
ATOM 1039 N N . ASN A 1 130 ? 23.875 21.203 7.078 1 97.25 130 ASN A N 1
ATOM 1040 C CA . ASN A 1 130 ? 22.766 21.953 6.516 1 97.25 130 ASN A CA 1
ATOM 1041 C C . ASN A 1 130 ? 22.094 21.203 5.371 1 97.25 130 ASN A C 1
ATOM 1043 O O . ASN A 1 130 ? 21.562 21.812 4.449 1 97.25 130 ASN A O 1
ATOM 1047 N N . GLY A 1 131 ? 22.219 19.891 5.402 1 91.62 131 GLY A N 1
ATOM 1048 C CA . GLY A 1 131 ? 21.703 19.031 4.352 1 91.62 131 GLY A CA 1
ATOM 1049 C C . GLY A 1 131 ? 22.781 18.312 3.574 1 91.62 131 GLY A C 1
ATOM 1050 O O . GLY A 1 131 ? 23.969 18.562 3.789 1 91.62 131 GLY A O 1
ATOM 1051 N N . PRO A 1 132 ? 22.406 17.375 2.758 1 96.88 132 PRO A N 1
ATOM 1052 C CA . PRO A 1 132 ? 21.031 17.062 2.324 1 96.88 132 PRO A CA 1
ATOM 1053 C C . PRO A 1 132 ? 20.234 16.328 3.395 1 96.88 132 PRO A C 1
ATOM 1055 O O . PRO A 1 132 ? 20.812 15.648 4.25 1 96.88 132 PRO A O 1
ATOM 1058 N N . PHE A 1 133 ? 18.938 16.578 3.467 1 98.31 133 PHE A N 1
ATOM 1059 C CA . PHE A 1 133 ? 17.984 15.961 4.371 1 98.31 133 PHE A CA 1
ATOM 1060 C C . PHE A 1 133 ? 16.641 15.742 3.674 1 98.31 133 PHE A C 1
ATOM 1062 O O . PHE A 1 133 ? 15.914 16.703 3.396 1 98.31 133 PHE A O 1
ATOM 1069 N N . TYR A 1 134 ? 16.297 14.539 3.318 1 98.19 134 TYR A N 1
ATOM 1070 C CA . TYR A 1 134 ? 15.07 14.125 2.648 1 98.19 134 TYR A CA 1
ATOM 1071 C C . TYR A 1 134 ? 14.852 14.93 1.372 1 98.19 134 TYR A C 1
ATOM 1073 O O . TYR A 1 134 ? 13.758 15.445 1.14 1 98.19 134 TYR A O 1
ATOM 1081 N N . GLY A 1 135 ? 15.859 15.062 0.588 1 98 135 GLY A N 1
ATOM 1082 C CA . GLY A 1 135 ? 15.773 15.703 -0.715 1 98 135 GLY A CA 1
ATOM 1083 C C . GLY A 1 135 ? 16 17.203 -0.66 1 98 135 GLY A C 1
ATOM 1084 O O . GLY A 1 135 ? 16.109 17.859 -1.698 1 98 135 GLY A O 1
ATOM 1085 N N . PHE A 1 136 ? 16.125 17.812 0.506 1 98.56 136 PHE A N 1
ATOM 1086 C CA . PHE A 1 136 ? 16.406 19.234 0.644 1 98.56 136 PHE A CA 1
ATOM 1087 C C . PHE A 1 136 ? 17.906 19.484 0.669 1 98.56 136 PHE A C 1
ATOM 1089 O O . PHE A 1 136 ? 18.625 18.938 1.515 1 98.56 136 PHE A O 1
ATOM 1096 N N . ASP A 1 137 ? 18.344 20.375 -0.16 1 97.12 137 ASP A N 1
ATOM 1097 C CA . ASP A 1 137 ? 19.766 20.703 -0.256 1 97.12 137 ASP A CA 1
ATOM 1098 C C . ASP A 1 137 ? 20.219 21.531 0.947 1 97.12 137 ASP A C 1
ATOM 1100 O O . ASP A 1 137 ? 21.359 21.406 1.394 1 97.12 137 ASP A O 1
ATOM 1104 N N . HIS A 1 138 ? 19.328 22.344 1.328 1 98.5 138 HIS A N 1
ATOM 1105 C CA . HIS A 1 138 ? 19.594 23.234 2.451 1 98.5 138 HIS A CA 1
ATOM 1106 C C . HIS A 1 138 ? 18.469 23.203 3.471 1 98.5 138 HIS A C 1
ATOM 1108 O O . HIS A 1 138 ? 17.297 23.344 3.113 1 98.5 138 HIS A O 1
ATOM 1114 N N . ILE A 1 139 ? 18.891 23 4.738 1 98.88 139 ILE A N 1
ATOM 1115 C CA . ILE A 1 139 ? 17.891 23 5.797 1 98.88 139 ILE A CA 1
ATOM 1116 C C . ILE A 1 139 ? 18.344 23.875 6.953 1 98.88 139 ILE A C 1
ATOM 1118 O O . ILE A 1 139 ? 19.547 24 7.215 1 98.88 139 ILE A O 1
ATOM 1122 N N . GLU A 1 140 ? 17.453 24.531 7.609 1 98.88 140 GLU A N 1
ATOM 1123 C CA . GLU A 1 140 ? 17.578 25.156 8.922 1 98.88 140 GLU A CA 1
ATOM 1124 C C . GLU A 1 140 ? 16.406 24.781 9.82 1 98.88 140 GLU A C 1
ATOM 1126 O O . GLU A 1 140 ? 15.266 25.203 9.578 1 98.88 140 GLU A O 1
ATOM 1131 N N . LEU A 1 141 ? 16.734 24.047 10.914 1 98.81 141 LEU A N 1
ATOM 1132 C CA . LEU A 1 141 ? 15.672 23.328 11.602 1 98.81 141 LEU A CA 1
ATOM 1133 C C . LEU A 1 141 ? 15.664 23.656 13.086 1 98.81 141 LEU A C 1
ATOM 1135 O O . LEU A 1 141 ? 16.672 24.141 13.625 1 98.81 141 LEU A O 1
ATOM 1139 N N . THR A 1 142 ? 14.617 23.453 13.711 1 98.38 142 THR A N 1
ATOM 1140 C CA . THR A 1 142 ? 14.391 23.219 15.141 1 98.38 142 THR A CA 1
ATOM 1141 C C . THR A 1 142 ? 13.227 22.25 15.359 1 98.38 142 THR A C 1
ATOM 1143 O O . THR A 1 142 ? 12.625 21.766 14.398 1 98.38 142 THR A O 1
ATOM 1146 N N . ARG A 1 143 ? 12.945 21.859 16.656 1 97.5 143 ARG A N 1
ATOM 1147 C CA . ARG A 1 143 ? 11.992 20.766 16.828 1 97.5 143 ARG A CA 1
ATOM 1148 C C . ARG A 1 143 ? 10.953 21.109 17.891 1 97.5 143 ARG A C 1
ATOM 1150 O O . ARG A 1 143 ? 9.938 20.422 18.016 1 97.5 143 ARG A O 1
ATOM 1157 N N . ASN A 1 144 ? 11.102 22.188 18.578 1 95.75 144 ASN A N 1
ATOM 1158 C CA . ASN A 1 144 ? 10.258 22.469 19.734 1 95.75 144 ASN A CA 1
ATOM 1159 C C . ASN A 1 144 ? 8.953 23.156 19.328 1 95.75 144 ASN A C 1
ATOM 1161 O O . ASN A 1 144 ? 8.93 23.953 18.391 1 95.75 144 ASN A O 1
ATOM 1165 N N . HIS A 1 145 ? 7.965 22.844 20.047 1 96.88 145 HIS A N 1
ATOM 1166 C CA . HIS A 1 145 ? 6.781 23.703 20.094 1 96.88 145 HIS A CA 1
ATOM 1167 C C . HIS A 1 145 ? 6.84 24.656 21.281 1 96.88 145 HIS A C 1
ATOM 1169 O O . HIS A 1 145 ? 6.887 24.219 22.438 1 96.88 145 HIS A O 1
ATOM 1175 N N . THR A 1 146 ? 6.805 25.906 20.922 1 97.81 146 THR A N 1
ATOM 1176 C CA . THR A 1 146 ? 6.832 26.969 21.906 1 97.81 146 THR A CA 1
ATOM 1177 C C . THR A 1 146 ? 7.91 26.703 22.969 1 97.81 146 THR A C 1
ATOM 1179 O O . THR A 1 146 ? 9.102 26.75 22.656 1 97.81 146 THR A O 1
ATOM 1182 N N . VAL A 1 147 ? 7.5 26.375 24.219 1 97.75 147 VAL A N 1
ATOM 1183 C CA . VAL A 1 147 ? 8.391 26.406 25.375 1 97.75 147 VAL A CA 1
ATOM 1184 C C . VAL A 1 147 ? 8.984 25.016 25.609 1 97.75 147 VAL A C 1
ATOM 1186 O O . VAL A 1 147 ? 9.727 24.797 26.578 1 97.75 147 VAL A O 1
ATOM 1189 N N . GLU A 1 148 ? 8.719 24.062 24.734 1 96 148 GLU A N 1
ATOM 1190 C CA . GLU A 1 148 ? 9.125 22.672 24.938 1 96 148 GLU A CA 1
ATOM 1191 C C . GLU A 1 148 ? 10.641 22.531 24.953 1 96 148 GLU A C 1
ATOM 1193 O O . GLU A 1 148 ? 11.352 23.375 24.375 1 96 148 GLU A O 1
ATOM 1198 N N . PHE A 1 149 ? 11.078 21.453 25.438 1 95.38 149 PHE A N 1
ATOM 1199 C CA . PHE A 1 149 ? 12.492 21.234 25.688 1 95.38 149 PHE A CA 1
ATOM 1200 C C . PHE A 1 149 ? 13.203 20.75 24.422 1 95.38 149 PHE A C 1
ATOM 1202 O O . PHE A 1 149 ? 14.43 20.672 24.391 1 95.38 149 PHE A O 1
ATOM 1209 N N . LEU A 1 150 ? 12.508 20.516 23.328 1 96.44 150 LEU A N 1
ATOM 1210 C CA . LEU A 1 150 ? 13.102 19.938 22.125 1 96.44 150 LEU A CA 1
ATOM 1211 C C . LEU A 1 150 ? 13.758 21.016 21.266 1 96.44 150 LEU A C 1
ATOM 1213 O O . LEU A 1 150 ? 14.07 20.781 20.109 1 96.44 150 LEU A O 1
ATOM 1217 N N . VAL A 1 151 ? 14.023 22.203 21.812 1 97.75 151 VAL A N 1
ATOM 1218 C CA . VAL A 1 151 ? 14.672 23.312 21.125 1 97.75 151 VAL A CA 1
ATOM 1219 C C . VAL A 1 151 ? 16.125 22.953 20.828 1 97.75 151 VAL A C 1
ATOM 1221 O O . VAL A 1 151 ? 16.797 22.312 21.641 1 97.75 151 VAL A O 1
ATOM 1224 N N . GLY A 1 152 ? 16.641 23.297 19.641 1 98 152 GLY A N 1
ATOM 1225 C CA . GLY A 1 152 ? 18.016 23.047 19.281 1 98 152 GLY A CA 1
ATOM 1226 C C . GLY A 1 152 ? 18.328 23.406 17.828 1 98 152 GLY A C 1
ATOM 1227 O O . GLY A 1 152 ? 17.828 24.391 17.312 1 98 152 GLY A O 1
ATOM 1228 N N . GLN A 1 153 ? 19.297 22.75 17.328 1 98.38 153 GLN A N 1
ATOM 1229 C CA . GLN A 1 153 ? 19.688 22.766 15.914 1 98.38 153 GLN A CA 1
ATOM 1230 C C . GLN A 1 153 ? 20 24.188 15.445 1 98.38 153 GLN A C 1
ATOM 1232 O O . GLN A 1 153 ? 20.688 24.938 16.141 1 98.38 153 GLN A O 1
ATOM 1237 N N . HIS A 1 154 ? 19.562 24.516 14.242 1 98.88 154 HIS A N 1
ATOM 1238 C CA . HIS A 1 154 ? 19.953 25.766 13.609 1 98.88 154 HIS A CA 1
ATOM 1239 C C . HIS A 1 154 ? 19.312 26.953 14.312 1 98.88 154 HIS A C 1
ATOM 1241 O O . HIS A 1 154 ? 19.906 28.047 14.344 1 98.88 154 HIS A O 1
ATOM 1247 N N . TYR A 1 155 ? 18.203 26.828 14.898 1 98.81 155 TYR A N 1
ATOM 1248 C CA . TYR A 1 155 ? 17.484 27.906 15.578 1 98.81 155 TYR A CA 1
ATOM 1249 C C . TYR A 1 155 ? 18.297 28.422 16.766 1 98.81 155 TYR A C 1
ATOM 1251 O O . TYR A 1 155 ? 18.469 29.625 16.922 1 98.81 155 TYR A O 1
ATOM 1259 N N . VAL A 1 156 ? 18.812 27.484 17.562 1 98.56 156 VAL A N 1
ATOM 1260 C CA . VAL A 1 156 ? 19.609 27.891 18.719 1 98.56 156 VAL A CA 1
ATOM 1261 C C . VAL A 1 156 ? 20.906 28.547 18.266 1 98.56 156 VAL A C 1
ATOM 1263 O O . VAL A 1 156 ? 21.344 29.531 18.859 1 98.56 156 VAL A O 1
ATOM 1266 N N . LEU A 1 157 ? 21.5 27.969 17.219 1 98.69 157 LEU A N 1
ATOM 1267 C CA . LEU A 1 157 ? 22.719 28.562 16.688 1 98.69 157 LEU A CA 1
ATOM 1268 C C . LEU A 1 157 ? 22.453 30 16.234 1 98.69 157 LEU A C 1
ATOM 1270 O O . LEU A 1 157 ? 23.281 30.891 16.469 1 98.69 157 LEU A O 1
ATOM 1274 N N . TRP A 1 158 ? 21.344 30.234 15.594 1 98.75 158 TRP A N 1
ATOM 1275 C CA . TRP A 1 158 ? 20.938 31.562 15.156 1 98.75 158 TRP A CA 1
ATOM 1276 C C . TRP A 1 158 ? 20.766 32.5 16.344 1 98.75 158 TRP A C 1
ATOM 1278 O O . TRP A 1 158 ? 21.219 33.656 16.328 1 98.75 158 TRP A O 1
ATOM 1288 N N . MET A 1 159 ? 20.094 32.062 17.422 1 98.56 159 MET A N 1
ATOM 1289 C CA . MET A 1 159 ? 19.891 32.875 18.625 1 98.56 159 MET A CA 1
ATOM 1290 C C . MET A 1 159 ? 21.234 33.281 19.234 1 98.56 159 MET A C 1
ATOM 1292 O O . MET A 1 159 ? 21.438 34.438 19.578 1 98.56 159 MET A O 1
ATOM 1296 N N . GLU A 1 160 ? 22.078 32.344 19.297 1 98 160 GLU A N 1
ATOM 1297 C CA . GLU A 1 160 ? 23.375 32.594 19.906 1 98 160 GLU A CA 1
ATOM 1298 C C . GLU A 1 160 ? 24.203 33.562 19.062 1 98 160 GLU A C 1
ATOM 1300 O O . GLU A 1 160 ? 24.906 34.406 19.594 1 98 160 GLU A O 1
ATOM 1305 N N . GLU A 1 161 ? 24.156 33.312 17.812 1 97.88 161 GLU A N 1
ATOM 1306 C CA . GLU A 1 161 ? 24.859 34.219 16.906 1 97.88 161 GLU A CA 1
ATOM 1307 C C . GLU A 1 161 ? 24.359 35.656 17.062 1 97.88 161 GLU A C 1
ATOM 1309 O O . GLU A 1 161 ? 25.141 36.594 16.906 1 97.88 161 GLU A O 1
ATOM 1314 N N . LYS A 1 162 ? 23.141 35.844 17.391 1 97.69 162 LYS A N 1
ATOM 1315 C CA . LYS A 1 162 ? 22.531 37.156 17.547 1 97.69 162 LYS A CA 1
ATOM 1316 C C . LYS A 1 162 ? 22.703 37.688 18.969 1 97.69 162 LYS A C 1
ATOM 1318 O O . LYS A 1 162 ? 22.156 38.75 19.312 1 97.69 162 LYS A O 1
ATOM 1323 N N . GLY A 1 163 ? 23.359 36.906 19.812 1 97.12 163 GLY A N 1
ATOM 1324 C CA . GLY A 1 163 ? 23.734 37.406 21.125 1 97.12 163 GLY A CA 1
ATOM 1325 C C . GLY A 1 163 ? 22.797 36.938 22.219 1 97.12 163 GLY A C 1
ATOM 1326 O O . GLY A 1 163 ? 22.906 37.375 23.375 1 97.12 163 GLY A O 1
ATOM 1327 N N . PHE A 1 164 ? 21.812 36.094 21.922 1 97.62 164 PHE A N 1
ATOM 1328 C CA . PHE A 1 164 ? 20.875 35.562 22.906 1 97.62 164 PHE A CA 1
ATOM 1329 C C . PHE A 1 164 ? 21.422 34.344 23.578 1 97.62 164 PHE A C 1
ATOM 1331 O O . PHE A 1 164 ? 20.969 33.219 23.328 1 97.62 164 PHE A O 1
ATOM 1338 N N . LYS A 1 165 ? 22.25 34.438 24.562 1 95.31 165 LYS A N 1
ATOM 1339 C CA . LYS A 1 165 ? 23.031 33.344 25.141 1 95.31 165 LYS A CA 1
ATOM 1340 C C . LYS A 1 165 ? 22.25 32.625 26.234 1 95.31 165 LYS A C 1
ATOM 1342 O O . LYS A 1 165 ? 22.5 31.453 26.531 1 95.31 165 LYS A O 1
ATOM 1347 N N . ASN A 1 166 ? 21.359 33.344 26.859 1 97.38 166 ASN A N 1
ATOM 1348 C CA . ASN A 1 166 ? 20.609 32.75 27.953 1 97.38 166 A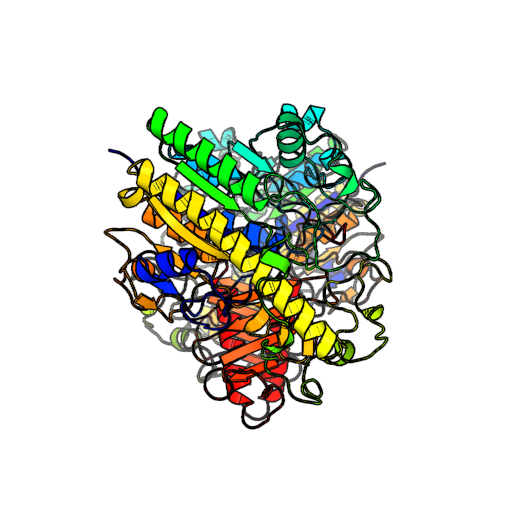SN A CA 1
ATOM 1349 C C . ASN A 1 166 ? 19.281 32.188 27.484 1 97.38 166 ASN A C 1
ATOM 1351 O O . ASN A 1 166 ? 18.281 32.281 28.203 1 97.38 166 ASN A O 1
ATOM 1355 N N . TRP A 1 167 ? 19.25 31.719 26.25 1 97.62 167 TRP A N 1
ATOM 1356 C CA . TRP A 1 167 ? 18 31.25 25.641 1 97.62 167 TRP A CA 1
ATOM 1357 C C . TRP A 1 167 ? 17.391 30.125 26.484 1 97.62 167 TRP A C 1
ATOM 1359 O O . TRP A 1 167 ? 16.172 29.953 26.484 1 97.62 167 TRP A O 1
ATOM 1369 N N . ARG A 1 168 ? 18.078 29.328 27.266 1 97.56 168 ARG A N 1
ATOM 1370 C CA . ARG A 1 168 ? 17.594 28.219 28.062 1 97.56 168 ARG A CA 1
ATOM 1371 C C . ARG A 1 168 ? 16.578 28.672 29.094 1 97.56 168 ARG A C 1
ATOM 1373 O O . ARG A 1 168 ? 15.711 27.906 29.516 1 97.56 168 ARG A O 1
ATOM 1380 N N . ASP A 1 169 ? 16.656 29.938 29.516 1 97.81 169 ASP A N 1
ATOM 1381 C CA . ASP A 1 169 ? 15.75 30.5 30.516 1 97.81 169 ASP A CA 1
ATOM 1382 C C . ASP A 1 169 ? 14.312 30.5 30.016 1 97.81 169 ASP A C 1
ATOM 1384 O O . ASP A 1 169 ? 13.375 30.656 30.797 1 97.81 169 ASP A O 1
ATOM 1388 N N . PHE A 1 170 ? 14.141 30.328 28.766 1 97.94 170 PHE A N 1
ATOM 1389 C CA . PHE A 1 170 ? 12.828 30.547 28.172 1 97.94 170 PHE A CA 1
ATOM 1390 C C . PHE A 1 170 ? 12.211 29.219 27.734 1 97.94 170 PHE A C 1
ATOM 1392 O O . PHE A 1 170 ? 11.148 29.203 27.094 1 97.94 170 PHE A O 1
ATOM 1399 N N . TYR A 1 171 ? 12.852 28.094 28 1 97.88 171 TYR A N 1
ATOM 1400 C CA . TYR A 1 171 ? 12.375 26.766 27.625 1 97.88 171 TYR A CA 1
ATOM 1401 C C . TYR A 1 171 ? 12.297 25.859 28.859 1 97.88 171 TYR A C 1
ATOM 1403 O O . TYR A 1 171 ? 12.953 26.125 29.875 1 97.88 171 TYR A O 1
ATOM 1411 N N . GLN A 1 172 ? 11.523 24.875 28.734 1 97.25 172 GLN A N 1
ATOM 1412 C CA . GLN A 1 172 ? 11.25 24 29.859 1 97.25 172 GLN A CA 1
ATOM 1413 C C . GLN A 1 172 ? 12.367 22.984 30.047 1 97.25 172 GLN A C 1
ATOM 1415 O O . GLN A 1 172 ? 13.203 22.781 29.172 1 97.25 172 GLN A O 1
ATOM 1420 N N . LYS A 1 173 ? 12.328 22.312 31.281 1 96.25 173 LYS A N 1
ATOM 1421 C CA . LYS A 1 173 ? 13.227 21.203 31.578 1 96.25 173 LYS A CA 1
ATOM 1422 C C . LYS A 1 173 ? 12.977 20.031 30.641 1 96.25 173 LYS A C 1
ATOM 1424 O O . LYS A 1 173 ? 11.852 19.828 30.156 1 96.25 173 LYS A O 1
ATOM 1429 N N . PRO A 1 174 ? 14.047 19.328 30.234 1 94.69 174 PRO A N 1
ATOM 1430 C CA . PRO A 1 174 ? 15.336 19.25 30.938 1 94.69 174 PRO A CA 1
ATOM 1431 C C . PRO A 1 174 ? 16.391 20.188 30.344 1 94.69 174 PRO A C 1
ATOM 1433 O O . PRO A 1 174 ? 17.469 20.344 30.891 1 94.69 174 PRO A O 1
ATOM 1436 N N . ILE A 1 175 ? 16.156 20.844 29.281 1 94.31 175 ILE A N 1
ATOM 1437 C CA . ILE A 1 175 ? 17.172 21.656 28.609 1 94.31 175 ILE A CA 1
ATOM 1438 C C . ILE A 1 175 ? 17.125 23.078 29.141 1 94.31 175 ILE A C 1
ATOM 1440 O O . ILE A 1 175 ? 18.141 23.797 29.125 1 94.31 175 ILE A O 1
ATOM 1444 N N . GLY A 1 176 ? 15.914 23.469 29.547 1 96.19 176 GLY A N 1
ATOM 1445 C CA . GLY A 1 176 ? 15.719 24.844 30.016 1 96.19 176 GLY A CA 1
ATOM 1446 C C . GLY A 1 176 ? 15.375 24.922 31.484 1 96.19 176 GLY A C 1
ATOM 1447 O O . GLY A 1 176 ? 15.516 23.938 32.219 1 96.19 176 GLY A O 1
ATOM 1448 N N . THR A 1 177 ? 15.016 26.172 31.922 1 97.12 177 THR A N 1
ATOM 1449 C CA . THR A 1 177 ? 14.75 26.391 33.344 1 97.12 177 THR A CA 1
ATOM 1450 C C . THR A 1 177 ? 13.375 27.031 33.531 1 97.12 177 THR A C 1
ATOM 1452 O O . THR A 1 177 ? 13.008 27.391 34.656 1 97.12 177 THR A O 1
ATOM 1455 N N . LEU A 1 178 ? 12.695 27.188 32.469 1 96.56 178 LEU A N 1
ATOM 1456 C CA . LEU A 1 178 ? 11.367 27.797 32.562 1 96.56 178 LEU A CA 1
ATOM 1457 C C . LEU A 1 178 ? 10.484 26.984 33.5 1 96.56 178 LEU A C 1
ATOM 1459 O O . LEU A 1 178 ? 10.461 25.75 33.438 1 96.56 178 LEU A O 1
ATOM 1463 N N . ASP A 1 179 ? 9.727 27.688 34.344 1 94.94 179 ASP A N 1
ATOM 1464 C CA . ASP A 1 179 ? 8.82 27.047 35.281 1 94.94 179 ASP A CA 1
ATOM 1465 C C . ASP A 1 179 ? 7.723 26.281 34.562 1 94.94 179 ASP A C 1
ATOM 1467 O O . ASP A 1 179 ? 7.09 26.812 33.625 1 94.94 179 ASP A O 1
ATOM 1471 N N . SER A 1 180 ? 7.527 25.094 34.906 1 90.88 180 SER A N 1
ATOM 1472 C CA . SER A 1 180 ? 6.551 24.234 34.25 1 90.88 180 SER A CA 1
ATOM 1473 C C . SER A 1 180 ? 5.129 24.734 34.469 1 90.88 180 SER A C 1
ATOM 1475 O O . SER A 1 180 ? 4.207 24.328 33.781 1 90.88 180 SER A O 1
ATOM 1477 N N . ASN A 1 181 ? 4.934 25.672 35.375 1 91.94 181 ASN A N 1
ATOM 1478 C CA . ASN A 1 181 ? 3.605 26.188 35.688 1 91.94 181 ASN A CA 1
ATOM 1479 C C . ASN A 1 181 ? 3.268 27.422 34.875 1 91.94 181 ASN A C 1
ATOM 1481 O O . ASN A 1 181 ? 2.127 27.891 34.875 1 91.94 181 ASN A O 1
ATOM 1485 N N . GLU A 1 182 ? 4.227 27.906 34.156 1 92.56 182 GLU A N 1
ATOM 1486 C CA . GLU A 1 182 ? 3.963 29.047 33.312 1 92.56 182 GLU A CA 1
ATOM 1487 C C . GLU A 1 182 ? 2.953 28.703 32.219 1 92.56 182 GLU A C 1
ATOM 1489 O O . GLU A 1 182 ? 2.973 27.594 31.672 1 92.56 182 GLU A O 1
ATOM 1494 N N . LYS A 1 183 ? 2.018 29.688 31.969 1 93.75 183 LYS A N 1
ATOM 1495 C CA . LYS A 1 183 ? 0.998 29.438 30.953 1 93.75 183 LYS A CA 1
ATOM 1496 C C . LYS A 1 183 ? 0.792 30.672 30.078 1 93.75 183 LYS A C 1
ATOM 1498 O O . LYS A 1 183 ? 0.86 31.797 30.562 1 93.75 183 LYS A O 1
ATOM 1503 N N . ARG A 1 184 ? 0.729 30.453 28.75 1 97 184 ARG A N 1
ATOM 1504 C CA . ARG A 1 184 ? 0.106 31.344 27.766 1 97 184 ARG A CA 1
ATOM 1505 C C . ARG A 1 184 ? 1.077 32.438 27.328 1 97 184 ARG A C 1
ATOM 1507 O O . ARG A 1 184 ? 1.42 32.5 26.141 1 97 184 ARG A O 1
ATOM 1514 N N . VAL A 1 185 ? 1.658 33.25 28.312 1 97.69 185 VAL A N 1
ATOM 1515 C CA . VAL A 1 185 ? 2.576 34.312 27.906 1 97.69 185 VAL A CA 1
ATOM 1516 C C . VAL A 1 185 ? 3.996 33.75 27.812 1 97.69 185 VAL A C 1
ATOM 1518 O O . VAL A 1 185 ? 4.531 33.25 28.812 1 97.69 185 VAL A O 1
ATOM 1521 N N . TRP A 1 186 ? 4.508 33.75 26.672 1 97.88 186 TRP A N 1
ATOM 1522 C CA . TRP A 1 186 ? 5.914 33.406 26.469 1 97.88 186 TRP A CA 1
ATOM 1523 C C . TRP A 1 186 ? 6.797 34.656 26.578 1 97.88 186 TRP A C 1
ATOM 1525 O O . TRP A 1 186 ? 6.695 35.562 25.75 1 97.88 186 TRP A O 1
ATOM 1535 N N . HIS A 1 187 ? 7.688 34.75 27.453 1 96.88 187 HIS A N 1
ATOM 1536 C CA . HIS A 1 187 ? 8.43 35.969 27.75 1 96.88 187 HIS A CA 1
ATOM 1537 C C . HIS A 1 187 ? 9.688 36.062 26.906 1 96.88 187 HIS A C 1
ATOM 1539 O O . HIS A 1 187 ? 10.523 36.938 27.125 1 96.88 187 HIS A O 1
ATOM 1545 N N . ILE A 1 188 ? 9.859 35.156 25.984 1 97.81 188 ILE A N 1
ATOM 1546 C CA . ILE A 1 188 ? 10.961 35.281 25.031 1 97.81 188 ILE A CA 1
ATOM 1547 C C . ILE A 1 188 ? 10.82 36.594 24.266 1 97.81 188 ILE A C 1
ATOM 1549 O O . ILE A 1 188 ? 9.711 36.969 23.891 1 97.81 188 ILE A O 1
ATOM 1553 N N . PRO A 1 189 ? 11.914 37.375 24.078 1 98 189 PRO A N 1
ATOM 1554 C CA . PRO A 1 189 ? 11.797 38.531 23.172 1 98 189 PRO A CA 1
ATOM 1555 C C . PRO A 1 189 ? 11.367 38.125 21.766 1 98 189 PRO A C 1
ATOM 1557 O O . PRO A 1 189 ? 11.867 37.156 21.219 1 98 189 PRO A O 1
ATOM 1560 N N . GLU A 1 190 ? 10.398 38.844 21.219 1 98.31 190 GLU A N 1
ATOM 1561 C CA . GLU A 1 190 ? 9.836 38.5 19.922 1 98.31 190 GLU A CA 1
ATOM 1562 C C . GLU A 1 190 ? 10.93 38.344 18.859 1 98.31 190 GLU A C 1
ATOM 1564 O O . GLU A 1 190 ? 10.82 37.531 17.953 1 98.31 190 GLU A O 1
ATOM 1569 N N . GLU A 1 191 ? 12.008 39.156 18.953 1 98.12 191 GLU A N 1
ATOM 1570 C CA . GLU A 1 191 ? 13.086 39.125 17.969 1 98.12 191 GLU A CA 1
ATOM 1571 C C . GLU A 1 191 ? 13.789 37.781 17.922 1 98.12 191 GLU A C 1
ATOM 1573 O O . GLU A 1 191 ? 14.477 37.469 16.953 1 98.12 191 GLU A O 1
ATOM 1578 N N . TYR A 1 192 ? 13.57 36.906 19.016 1 98.5 192 TYR A N 1
ATOM 1579 C CA . TYR A 1 192 ? 14.211 35.594 19.062 1 98.5 192 TYR A CA 1
ATOM 1580 C C . TYR A 1 192 ? 13.18 34.5 18.922 1 98.5 192 TYR A C 1
ATOM 1582 O O . TYR A 1 192 ? 13.516 33.312 19.016 1 98.5 192 TYR A O 1
ATOM 1590 N N . HIS A 1 193 ? 11.906 34.844 18.703 1 98.69 193 HIS A N 1
ATOM 1591 C CA . HIS A 1 193 ? 10.867 33.875 18.438 1 98.69 193 HIS A CA 1
ATOM 1592 C C . HIS A 1 193 ? 11.125 33.125 17.125 1 98.69 193 HIS A C 1
ATOM 1594 O O . HIS A 1 193 ? 11.664 33.688 16.188 1 98.69 193 HIS A O 1
ATOM 1600 N N . TYR A 1 194 ? 10.711 31.844 17.062 1 98.69 194 TYR A N 1
ATOM 1601 C CA . TYR A 1 194 ? 11.039 31.062 15.867 1 98.69 194 TYR A CA 1
ATOM 1602 C C . TYR A 1 194 ? 10.266 31.578 14.656 1 98.69 194 TYR A C 1
ATOM 1604 O O . TYR A 1 194 ? 10.68 31.359 13.508 1 98.69 194 TYR A O 1
ATOM 1612 N N . ASP A 1 195 ? 9.133 32.312 14.82 1 98.88 195 ASP A N 1
ATOM 1613 C CA . ASP A 1 195 ? 8.5 32.938 13.672 1 98.88 195 ASP A CA 1
ATOM 1614 C C . ASP A 1 195 ? 9.422 34 13.055 1 98.88 195 ASP A C 1
ATOM 1616 O O . ASP A 1 195 ? 9.5 34.125 11.828 1 98.88 195 ASP A O 1
ATOM 1620 N N . THR A 1 196 ? 10.078 34.781 13.922 1 98.88 196 THR A N 1
ATOM 1621 C CA . THR A 1 196 ? 11.062 35.75 13.453 1 98.88 196 THR A CA 1
ATOM 1622 C C . THR A 1 196 ? 12.203 35.062 12.727 1 98.88 196 THR A C 1
ATOM 1624 O O . THR A 1 196 ? 12.609 35.5 11.648 1 98.88 196 THR A O 1
ATOM 1627 N N . TRP A 1 197 ? 12.695 34 13.297 1 98.94 197 TRP A N 1
ATOM 1628 C CA . TRP A 1 197 ? 13.805 33.219 12.734 1 98.94 197 TRP A CA 1
ATOM 1629 C C . TRP A 1 197 ? 13.445 32.688 11.359 1 98.94 197 TRP A C 1
ATOM 1631 O O . TRP A 1 197 ? 14.195 32.844 10.398 1 98.94 197 TRP A O 1
ATOM 1641 N N . ILE A 1 198 ? 12.289 32.031 11.227 1 98.94 198 ILE A N 1
ATOM 1642 C CA . ILE A 1 198 ? 11.867 31.438 9.969 1 98.94 198 ILE A CA 1
ATOM 1643 C C . ILE A 1 198 ? 11.734 32.5 8.898 1 98.94 198 ILE A C 1
ATOM 1645 O O . ILE A 1 198 ? 12.195 32.344 7.766 1 98.94 198 ILE A O 1
ATOM 1649 N N . ALA A 1 199 ? 11.094 33.625 9.234 1 98.94 199 ALA A N 1
ATOM 1650 C CA . ALA A 1 199 ? 10.922 34.719 8.273 1 98.94 199 ALA A CA 1
ATOM 1651 C C . ALA A 1 199 ? 12.273 35.281 7.844 1 98.94 199 ALA A C 1
ATOM 1653 O O . ALA A 1 199 ? 12.516 35.5 6.652 1 98.94 199 ALA A O 1
ATOM 1654 N N . GLU A 1 200 ? 13.109 35.5 8.812 1 98.88 200 GLU A N 1
ATOM 1655 C CA . GLU A 1 200 ? 14.422 36.094 8.531 1 98.88 200 GLU A CA 1
ATOM 1656 C C . GLU A 1 200 ? 15.25 35.156 7.641 1 98.88 200 GLU A C 1
ATOM 1658 O O . GLU A 1 200 ? 15.836 35.625 6.652 1 98.88 200 GLU A O 1
ATOM 1663 N N . ARG A 1 201 ? 15.297 33.938 7.996 1 98.88 201 ARG A N 1
ATOM 1664 C CA . ARG A 1 201 ? 16.141 32.969 7.266 1 98.88 201 ARG A CA 1
ATOM 1665 C C . ARG A 1 201 ? 15.547 32.688 5.891 1 98.88 201 ARG A C 1
ATOM 1667 O O . ARG A 1 201 ? 16.281 32.469 4.93 1 98.88 201 ARG A O 1
ATOM 1674 N N . THR A 1 202 ? 14.219 32.594 5.812 1 98.94 202 THR A N 1
ATOM 1675 C CA . THR A 1 202 ? 13.57 32.469 4.512 1 98.94 202 THR A CA 1
ATOM 1676 C C . THR A 1 202 ? 13.914 33.625 3.613 1 98.94 202 THR A C 1
ATOM 1678 O O . THR A 1 202 ? 14.258 33.469 2.443 1 98.94 202 THR A O 1
ATOM 1681 N N . ASN A 1 203 ? 13.82 34.844 4.168 1 98.88 203 ASN A N 1
ATOM 1682 C CA . ASN A 1 203 ? 14.148 36.062 3.41 1 98.88 203 ASN A CA 1
ATOM 1683 C C . ASN A 1 203 ? 15.609 36.062 2.967 1 98.88 203 ASN A C 1
ATOM 1685 O O . ASN A 1 203 ? 15.93 36.5 1.866 1 98.88 203 ASN A O 1
ATOM 1689 N N . ALA A 1 204 ? 16.484 35.562 3.83 1 98.81 204 ALA A N 1
ATOM 1690 C CA . ALA A 1 204 ? 17.891 35.469 3.467 1 98.81 204 ALA A CA 1
ATOM 1691 C C . ALA A 1 204 ? 18.078 34.531 2.273 1 98.81 204 ALA A C 1
ATOM 1693 O O . ALA A 1 204 ? 18.891 34.812 1.385 1 98.81 204 ALA A O 1
ATOM 1694 N N . MET A 1 205 ? 17.375 33.406 2.26 1 98.69 205 MET A N 1
ATOM 1695 C CA . MET A 1 205 ? 17.438 32.5 1.132 1 98.69 205 MET A CA 1
ATOM 1696 C C . MET A 1 205 ? 16.922 33.156 -0.144 1 98.69 205 MET A C 1
ATOM 1698 O O . MET A 1 205 ? 17.516 32.969 -1.216 1 98.69 205 MET A O 1
ATOM 1702 N N . LEU A 1 206 ? 15.82 33.875 -0.016 1 98.75 206 LEU A N 1
ATOM 1703 C CA . LEU A 1 206 ? 15.258 34.562 -1.175 1 98.75 206 LEU A CA 1
ATOM 1704 C C . LEU A 1 206 ? 16.266 35.531 -1.758 1 98.75 206 LEU A C 1
ATOM 1706 O O . LEU A 1 206 ? 16.406 35.656 -2.979 1 98.75 206 LEU A O 1
ATOM 1710 N N . ASP A 1 207 ? 16.953 36.25 -0.898 1 98.62 207 ASP A N 1
ATOM 1711 C CA . ASP A 1 207 ? 18 37.188 -1.338 1 98.62 207 ASP A CA 1
ATOM 1712 C C . ASP A 1 207 ? 19.094 36.438 -2.125 1 98.62 207 ASP A C 1
ATOM 1714 O O . ASP A 1 207 ? 19.516 36.906 -3.18 1 98.62 207 ASP A O 1
ATOM 1718 N N . GLU A 1 208 ? 19.453 35.375 -1.602 1 98.19 208 GLU A N 1
ATOM 1719 C CA . GLU A 1 208 ? 20.516 34.594 -2.227 1 98.19 208 GLU A CA 1
ATOM 1720 C C . GLU A 1 208 ? 20.094 34.062 -3.598 1 98.19 208 GLU A C 1
ATOM 1722 O O . GLU A 1 208 ? 20.859 34.125 -4.559 1 98.19 208 GLU A O 1
ATOM 1727 N N . TYR A 1 209 ? 18.906 33.531 -3.666 1 97.94 209 TYR A N 1
ATOM 1728 C CA . TYR A 1 209 ? 18.406 33 -4.93 1 97.94 209 TYR A CA 1
ATOM 1729 C C . TYR A 1 209 ? 18.312 34.094 -5.98 1 97.94 209 TYR A C 1
ATOM 1731 O O . TYR A 1 209 ? 18.625 33.875 -7.152 1 97.94 209 TYR A O 1
ATOM 1739 N N . LYS A 1 210 ? 17.844 35.25 -5.52 1 97.38 210 LYS A N 1
ATOM 1740 C CA . LYS A 1 210 ? 17.75 36.375 -6.434 1 97.38 210 LYS A CA 1
ATOM 1741 C C . LYS A 1 210 ? 19.125 36.812 -6.934 1 97.38 210 LYS A C 1
ATOM 1743 O O . LYS A 1 210 ? 19.328 37 -8.133 1 97.38 210 LYS A O 1
ATOM 1748 N N . LYS A 1 211 ? 20.031 36.875 -6.055 1 97.56 211 LYS A N 1
ATOM 1749 C CA . LYS A 1 211 ? 21.391 37.312 -6.387 1 97.56 211 LYS A CA 1
ATOM 1750 C C . LYS A 1 211 ? 22.047 36.344 -7.355 1 97.56 211 LYS A C 1
ATOM 1752 O O . LYS A 1 211 ? 22.766 36.75 -8.273 1 97.56 211 LYS A O 1
ATOM 1757 N N . LYS A 1 212 ? 21.766 35.094 -7.227 1 97.06 212 LYS A N 1
ATOM 1758 C CA . LYS A 1 212 ? 22.422 34.062 -8.023 1 97.06 212 LYS A CA 1
ATOM 1759 C C . LYS A 1 212 ? 21.562 33.688 -9.227 1 97.06 212 LYS A C 1
ATOM 1761 O O . LYS A 1 212 ? 21.953 32.812 -10.023 1 97.06 212 LYS A O 1
ATOM 1766 N N . ASP A 1 213 ? 20.453 34.281 -9.344 1 96.44 213 ASP A N 1
ATOM 1767 C CA . ASP A 1 213 ? 19.516 34 -10.422 1 96.44 213 ASP A CA 1
ATOM 1768 C C . ASP A 1 213 ? 19.172 32.5 -10.477 1 96.44 213 ASP A C 1
ATOM 1770 O O . ASP A 1 213 ? 19.281 31.875 -11.523 1 96.44 213 ASP A O 1
ATOM 1774 N N . GLU A 1 214 ? 18.828 31.969 -9.32 1 96.88 214 GLU A N 1
ATOM 1775 C CA . GLU A 1 214 ? 18.5 30.547 -9.188 1 96.88 214 GLU A CA 1
ATOM 1776 C C . GLU A 1 214 ? 17 30.328 -9.016 1 96.88 214 GLU A C 1
ATOM 1778 O O . GLU A 1 214 ? 16.328 31.109 -8.352 1 96.88 214 GLU A O 1
ATOM 1783 N N . SER A 1 215 ? 16.484 29.312 -9.688 1 97.94 215 SER A N 1
ATOM 1784 C CA . SER A 1 215 ? 15.117 28.859 -9.422 1 97.94 215 SER A CA 1
ATOM 1785 C C . SER A 1 215 ? 15.039 28.031 -8.148 1 97.94 215 SER A C 1
ATOM 1787 O O . SER A 1 215 ? 15.969 27.281 -7.832 1 97.94 215 SER A O 1
ATOM 1789 N N . PHE A 1 216 ? 13.867 28.125 -7.402 1 98.56 216 PHE A N 1
ATOM 1790 C CA . PHE A 1 216 ? 13.906 27.516 -6.078 1 98.56 216 PHE A CA 1
ATOM 1791 C C . PHE A 1 216 ? 12.547 26.906 -5.727 1 98.56 216 PHE A C 1
ATOM 1793 O O . PHE A 1 216 ? 11.523 27.281 -6.301 1 98.56 216 PHE A O 1
ATOM 1800 N N . PHE A 1 217 ? 12.586 25.922 -4.961 1 98.81 217 PHE A N 1
ATOM 1801 C CA . PHE A 1 217 ? 11.547 25.453 -4.055 1 98.81 217 PHE A CA 1
ATOM 1802 C C . PHE A 1 217 ? 11.93 25.734 -2.605 1 98.81 217 PHE A C 1
ATOM 1804 O O . PHE A 1 217 ? 12.883 25.141 -2.086 1 98.81 217 PHE A O 1
ATOM 1811 N N . LEU A 1 218 ? 11.227 26.625 -2.002 1 98.94 218 LEU A N 1
ATOM 1812 C CA . LEU A 1 218 ? 11.523 27.078 -0.646 1 98.94 218 LEU A CA 1
ATOM 1813 C C . LEU A 1 218 ? 10.336 26.844 0.281 1 98.94 218 LEU A C 1
ATOM 1815 O O . LEU A 1 218 ? 9.242 27.359 0.041 1 98.94 218 LEU A O 1
ATOM 1819 N N . TRP A 1 219 ? 10.539 25.953 1.33 1 98.94 219 TRP A N 1
ATOM 1820 C CA . TRP A 1 219 ? 9.492 25.641 2.299 1 98.94 219 TRP A CA 1
ATOM 1821 C C . TRP A 1 219 ? 9.719 26.406 3.605 1 98.94 219 TRP A C 1
ATOM 1823 O O . TRP A 1 219 ? 10.633 26.078 4.367 1 98.94 219 TRP A O 1
ATOM 1833 N N . ALA A 1 220 ? 8.945 27.469 3.834 1 98.94 220 ALA A N 1
ATOM 1834 C CA . ALA A 1 220 ? 8.859 28.141 5.129 1 98.94 220 ALA A CA 1
ATOM 1835 C C . ALA A 1 220 ? 7.859 27.438 6.043 1 98.94 220 ALA A C 1
ATOM 1837 O O . ALA A 1 220 ? 6.648 27.625 5.922 1 98.94 220 ALA A O 1
ATOM 1838 N N . SER A 1 221 ? 8.352 26.688 6.965 1 98.94 221 SER A N 1
ATOM 1839 C CA . SER A 1 221 ? 7.539 25.75 7.75 1 98.94 221 SER A CA 1
ATOM 1840 C C . SER A 1 221 ? 7.398 26.234 9.195 1 98.94 221 SER A C 1
ATOM 1842 O O . SER A 1 221 ? 8.234 25.906 10.039 1 98.94 221 SER A O 1
ATOM 1844 N N . PHE A 1 222 ? 6.344 26.875 9.5 1 98.94 222 PHE A N 1
ATOM 1845 C CA . PHE A 1 222 ? 6.125 27.484 10.805 1 98.94 222 PHE A CA 1
ATOM 1846 C C . PHE A 1 222 ? 5.648 26.453 11.812 1 98.94 222 PHE A C 1
ATOM 1848 O O . PHE A 1 222 ? 5.016 25.453 11.445 1 98.94 222 PHE A O 1
ATOM 1855 N N . PHE A 1 223 ? 5.938 26.672 13.102 1 98.69 223 PHE A N 1
ATOM 1856 C CA . PHE A 1 223 ? 5.527 25.812 14.195 1 98.69 223 PHE A CA 1
ATOM 1857 C C . PHE A 1 223 ? 4.172 26.234 14.75 1 98.69 223 PHE A C 1
ATOM 1859 O O . PHE A 1 223 ? 3.418 25.406 15.266 1 98.69 223 PHE A O 1
ATOM 1866 N N . ASP A 1 224 ? 3.977 27.547 14.742 1 98.62 224 ASP A N 1
ATOM 1867 C CA . ASP A 1 224 ? 2.703 28.062 15.242 1 98.62 224 ASP A CA 1
ATOM 1868 C C . ASP A 1 224 ? 1.558 27.672 14.305 1 98.62 224 ASP A C 1
ATOM 1870 O O . ASP A 1 224 ? 1.76 27.516 13.102 1 98.62 224 ASP A O 1
ATOM 1874 N N . PRO A 1 225 ? 0.35 27.406 14.797 1 98.75 225 PRO A N 1
ATOM 1875 C CA . PRO A 1 225 ? -0.067 27.703 16.172 1 98.75 225 PRO A CA 1
ATOM 1876 C C . PRO A 1 225 ? -0.152 26.453 17.047 1 98.75 225 PRO A C 1
ATOM 1878 O O . PRO A 1 225 ? -1.02 26.359 17.922 1 98.75 225 PRO A O 1
ATOM 1881 N N . HIS A 1 226 ? 0.67 25.438 16.75 1 98.31 226 HIS A N 1
ATOM 1882 C CA . HIS A 1 226 ? 0.658 24.188 17.516 1 98.31 226 HIS A CA 1
ATOM 1883 C C . HIS A 1 226 ? 0.848 24.453 19 1 98.31 226 HIS A C 1
ATOM 1885 O O . HIS A 1 226 ? 1.718 25.234 19.391 1 98.31 226 HIS A O 1
ATOM 1891 N N . PRO A 1 227 ? 0.014 23.875 19.844 1 96.88 227 PRO A N 1
ATOM 1892 C CA . PRO A 1 227 ? 0.23 24.016 21.297 1 96.88 227 PRO A CA 1
ATOM 1893 C C . PRO A 1 227 ? 1.509 23.344 21.766 1 96.88 227 PRO A C 1
ATOM 1895 O O . PRO A 1 227 ? 2.055 22.484 21.078 1 96.88 227 PRO A O 1
ATOM 1898 N N . PRO A 1 228 ? 1.903 23.719 23.078 1 96.69 228 PRO A N 1
ATOM 1899 C CA . PRO A 1 228 ? 1.234 24.516 24.109 1 96.69 228 PRO A CA 1
ATOM 1900 C C . PRO A 1 228 ? 1.027 25.969 23.672 1 96.69 228 PRO A C 1
ATOM 1902 O O . PRO A 1 228 ? 1.82 26.516 22.906 1 96.69 228 PRO A O 1
ATOM 1905 N N . TYR A 1 229 ? -0.005 26.5 24.281 1 98 229 TYR A N 1
ATOM 1906 C CA . TYR A 1 229 ? -0.394 27.859 23.906 1 98 229 TYR A CA 1
ATOM 1907 C C . TYR A 1 229 ? 0.493 28.891 24.578 1 98 229 TYR A C 1
ATOM 1909 O O . TYR A 1 229 ? 0.28 29.234 25.75 1 98 229 TYR A O 1
ATOM 1917 N N . PHE A 1 230 ? 1.417 29.375 23.828 1 98.5 230 PHE A N 1
ATOM 1918 C CA . PHE A 1 230 ? 2.326 30.422 24.312 1 98.5 230 PHE A CA 1
ATOM 1919 C C . PHE A 1 230 ? 2.672 31.391 23.188 1 98.5 230 PHE A C 1
ATOM 1921 O O . PHE A 1 230 ? 2.953 30.984 22.062 1 98.5 230 PHE A O 1
ATOM 1928 N N . VAL A 1 231 ? 2.652 32.656 23.438 1 98.69 231 VAL A N 1
ATOM 1929 C CA . VAL A 1 231 ? 3.068 33.688 22.484 1 98.69 231 VAL A CA 1
ATOM 1930 C C . VAL A 1 231 ? 3.506 34.938 23.234 1 98.69 231 VAL A C 1
ATOM 1932 O O . VAL A 1 231 ? 3.018 35.219 24.328 1 98.69 231 VAL A O 1
ATOM 1935 N N . PRO A 1 232 ? 4.453 35.688 22.734 1 98.62 232 PRO A N 1
ATOM 1936 C CA . PRO A 1 232 ? 4.887 36.875 23.438 1 98.62 232 PRO A CA 1
ATOM 1937 C C . PRO A 1 232 ? 3.891 38.031 23.297 1 98.62 232 PRO A C 1
ATOM 1939 O O . PRO A 1 232 ? 3.041 38.031 22.391 1 98.62 232 PRO A O 1
ATOM 1942 N N . GLU A 1 233 ? 4.035 39 24.25 1 98.06 233 GLU A N 1
ATOM 1943 C CA . GLU A 1 233 ? 3.334 40.281 24.062 1 98.06 233 GLU A CA 1
ATOM 1944 C C . GLU A 1 233 ? 3.857 41.031 22.844 1 98.06 233 GLU A C 1
ATOM 1946 O O . GLU A 1 233 ? 5.031 40.906 22.484 1 98.06 233 GLU A O 1
ATOM 1951 N N . PRO A 1 234 ? 3.031 41.781 22.234 1 98.31 234 PRO A N 1
ATOM 1952 C CA . PRO A 1 234 ? 1.657 42.062 22.625 1 98.31 234 PRO A CA 1
ATOM 1953 C C . PRO A 1 234 ? 0.646 41.062 22.109 1 98.31 234 PRO A C 1
ATOM 1955 O O . PRO A 1 234 ? -0.562 41.25 22.266 1 98.31 234 PRO A O 1
ATOM 1958 N N . TRP A 1 235 ? 1.119 40.062 21.438 1 98.75 235 TRP A N 1
ATOM 1959 C CA . TRP A 1 235 ? 0.235 39.094 20.797 1 98.75 235 TRP A CA 1
ATOM 1960 C C . TRP A 1 235 ? -0.586 38.344 21.828 1 98.75 235 TRP A C 1
ATOM 1962 O O . TRP A 1 235 ? -1.737 37.969 21.578 1 98.75 235 TRP A O 1
ATOM 1972 N N . ALA A 1 236 ? -0.025 38.094 22.984 1 98.56 236 ALA A N 1
ATOM 1973 C CA . ALA A 1 236 ? -0.679 37.344 24.047 1 98.56 236 ALA A CA 1
ATOM 1974 C C . ALA A 1 236 ? -1.91 38.094 24.562 1 98.56 236 ALA A C 1
ATOM 1976 O O . ALA A 1 236 ? -2.863 37.469 25.031 1 98.56 236 ALA A O 1
ATOM 1977 N N . SER A 1 237 ? -1.91 39.438 24.453 1 98.19 237 SER A N 1
ATOM 1978 C CA . SER A 1 237 ? -3.018 40.219 24.969 1 98.19 237 SER A CA 1
ATOM 1979 C C . SER A 1 237 ? -3.867 40.812 23.844 1 98.19 237 SER A C 1
ATOM 1981 O O . SER A 1 237 ? -4.734 41.656 24.078 1 98.19 237 SER A O 1
ATOM 1983 N N . MET A 1 238 ? -3.545 40.406 22.703 1 98.44 238 MET A N 1
ATOM 1984 C CA . MET A 1 238 ? -4.191 40.969 21.531 1 98.44 238 MET A CA 1
ATOM 1985 C C . MET A 1 238 ? -5.688 40.719 21.531 1 98.44 238 MET A C 1
ATOM 1987 O O . MET A 1 238 ? -6.48 41.531 21.062 1 98.44 238 MET A O 1
ATOM 1991 N N . TYR A 1 239 ? -6.09 39.594 21.938 1 98.56 239 TYR A N 1
ATOM 1992 C CA . TYR A 1 239 ? -7.496 39.219 21.984 1 98.56 239 TYR A CA 1
ATOM 1993 C C . TYR A 1 239 ? -7.973 39.062 23.422 1 98.56 239 TYR A C 1
ATOM 1995 O O . TYR A 1 239 ? -7.328 38.375 24.234 1 98.56 239 TYR A O 1
ATOM 2003 N N . ASP A 1 240 ? -9.109 39.656 23.75 1 98.19 240 ASP A N 1
ATOM 2004 C CA . ASP A 1 240 ? -9.703 39.562 25.094 1 98.19 240 ASP A CA 1
ATOM 2005 C C . ASP A 1 240 ? -10.508 38.25 25.234 1 98.19 240 ASP A C 1
ATOM 2007 O O . ASP A 1 240 ? -11.492 38.062 24.516 1 98.19 240 ASP A O 1
ATOM 2011 N N . PRO A 1 241 ? -10.133 37.406 26.156 1 97.88 241 PRO A N 1
ATOM 2012 C CA . PRO A 1 241 ? -10.867 36.156 26.344 1 97.88 241 PRO A CA 1
ATOM 2013 C C . PRO A 1 241 ? -12.375 36.375 26.484 1 97.88 241 PRO A C 1
ATOM 2015 O O . PRO A 1 241 ? -13.164 35.531 26.062 1 97.88 241 PRO A O 1
ATOM 2018 N N . LYS A 1 242 ? -12.859 37.469 27.031 1 96.94 242 LYS A N 1
ATOM 2019 C CA . LYS A 1 242 ? -14.273 37.75 27.25 1 96.94 242 LYS A CA 1
ATOM 2020 C C . LYS A 1 242 ? -15.016 37.875 25.922 1 96.94 242 LYS A C 1
ATOM 2022 O O . LYS A 1 242 ? -16.219 37.656 25.859 1 96.94 242 LYS A O 1
ATOM 2027 N N . ASP A 1 243 ? -14.258 38.188 24.906 1 96.81 243 ASP A N 1
ATOM 2028 C CA . ASP A 1 243 ? -14.867 38.438 23.609 1 96.81 243 ASP A CA 1
ATOM 2029 C C . ASP A 1 243 ? -14.859 37.156 22.75 1 96.81 243 ASP A C 1
ATOM 2031 O O . ASP A 1 243 ? -15.438 37.156 21.656 1 96.81 243 ASP A O 1
ATOM 2035 N N . ILE A 1 244 ? -14.195 36.156 23.203 1 96.88 244 ILE A N 1
ATOM 2036 C CA . ILE A 1 244 ? -14.062 34.938 22.453 1 96.88 244 ILE A CA 1
ATOM 2037 C C . ILE A 1 244 ? -15.391 34.188 22.438 1 96.88 244 ILE A C 1
ATOM 2039 O O . ILE A 1 244 ? -15.992 33.969 23.5 1 96.88 244 ILE A O 1
ATOM 2043 N N . LYS A 1 245 ? -15.836 33.844 21.281 1 95.44 245 LYS A N 1
ATOM 2044 C CA . LYS A 1 245 ? -16.984 32.938 21.141 1 95.44 245 LYS A CA 1
ATOM 2045 C C . LYS A 1 245 ? -16.562 31.484 21.203 1 95.44 245 LYS A C 1
ATOM 2047 O O . LYS A 1 245 ? -15.648 31.062 20.5 1 95.44 245 LYS A O 1
ATOM 2052 N N . LEU A 1 246 ? -17.203 30.75 22.078 1 94.62 246 LEU A N 1
ATOM 2053 C CA . LEU A 1 246 ? -16.875 29.328 22.219 1 94.62 246 LEU A CA 1
ATOM 2054 C C . LEU A 1 246 ? -17.375 28.547 21 1 94.62 246 LEU A C 1
ATOM 205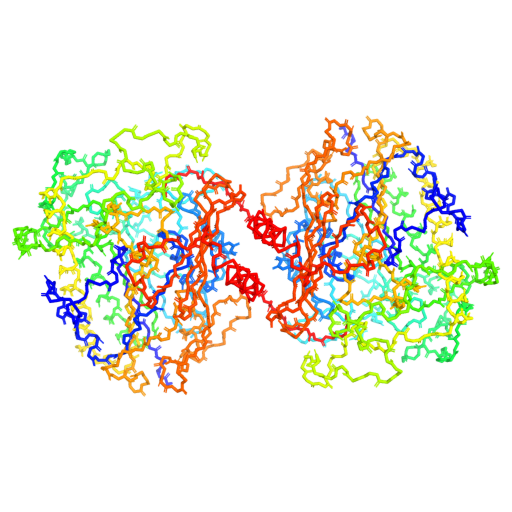6 O O . LEU A 1 246 ? -18.453 28.828 20.469 1 94.62 246 LEU A O 1
ATOM 2060 N N . PRO A 1 247 ? -16.641 27.5 20.547 1 94.12 247 PRO A N 1
ATOM 2061 C CA . PRO A 1 247 ? -17.031 26.703 19.375 1 94.12 247 PRO A CA 1
ATOM 2062 C C . PRO A 1 247 ? -18.219 25.797 19.656 1 94.12 247 PRO A C 1
ATOM 2064 O O . PRO A 1 247 ? -18.719 25.75 20.797 1 94.12 247 PRO A O 1
ATOM 2067 N N . HIS A 1 248 ? -18.703 25.125 18.625 1 87.06 248 HIS A N 1
ATOM 2068 C CA . HIS A 1 248 ? -19.891 24.281 18.719 1 87.06 248 HIS A CA 1
ATOM 2069 C C . HIS A 1 248 ? -19.656 23.109 19.641 1 87.06 248 HIS A C 1
ATOM 2071 O O . HIS A 1 248 ? -18.609 22.469 19.594 1 87.06 248 HIS A O 1
ATOM 2077 N N . PHE A 1 249 ? -20.641 22.828 20.469 1 88.31 249 PHE A N 1
ATOM 2078 C CA . PHE A 1 249 ? -20.625 21.766 21.453 1 88.31 249 PHE A CA 1
ATOM 2079 C C . PHE A 1 249 ? -22.047 21.328 21.812 1 88.31 249 PHE A C 1
ATOM 2081 O O . PHE A 1 249 ? -22.953 22.172 21.891 1 88.31 249 PHE A O 1
ATOM 2088 N N . LYS A 1 250 ? -22.281 20.109 21.859 1 89.88 250 LYS A N 1
ATOM 2089 C CA . LYS A 1 250 ? -23.547 19.562 22.312 1 89.88 250 LYS A CA 1
ATOM 2090 C C . LYS A 1 250 ? -23.344 18.609 23.5 1 89.88 250 LYS A C 1
ATOM 2092 O O . LYS A 1 250 ? -22.516 17.688 23.422 1 89.88 250 LYS A O 1
ATOM 2097 N N . LYS A 1 251 ? -24.125 18.891 24.516 1 87.69 251 LYS A N 1
ATOM 2098 C CA . LYS A 1 251 ? -24.031 18.031 25.688 1 87.69 251 LYS A CA 1
ATOM 2099 C C . LYS A 1 251 ? -24.344 16.578 25.328 1 87.69 251 LYS A C 1
ATOM 2101 O O . LYS A 1 251 ? -25.297 16.312 24.578 1 87.69 251 LYS A O 1
ATOM 2106 N N . ASP A 1 252 ? -23.516 15.57 25.703 1 87.94 252 ASP A N 1
ATOM 2107 C CA . ASP A 1 252 ? -23.688 14.133 25.531 1 87.94 252 ASP A CA 1
ATOM 2108 C C . ASP A 1 252 ? -23.594 13.734 24.047 1 87.94 252 ASP A C 1
ATOM 2110 O O . ASP A 1 252 ? -24.25 12.797 23.609 1 87.94 252 ASP A O 1
ATOM 2114 N N . GLU A 1 253 ? -22.844 14.539 23.344 1 91.5 253 GLU A N 1
ATOM 2115 C CA . GLU A 1 253 ? -22.766 14.305 21.906 1 91.5 253 GLU A CA 1
ATOM 2116 C C . GLU A 1 253 ? -22.047 13 21.609 1 91.5 253 GLU A C 1
ATOM 2118 O O . GLU A 1 253 ? -22.25 12.414 20.547 1 91.5 253 GLU A O 1
ATOM 2123 N N . HIS A 1 254 ? -21.328 12.398 22.516 1 94.31 254 HIS A N 1
ATOM 2124 C CA . HIS A 1 254 ? -20.469 11.266 22.188 1 94.31 254 HIS A CA 1
ATOM 2125 C C . HIS A 1 254 ? -21.062 9.961 22.703 1 94.31 254 HIS A C 1
ATOM 2127 O O . HIS A 1 254 ? -20.359 8.961 22.859 1 94.31 254 HIS A O 1
ATOM 2133 N N . GLN A 1 255 ? -22.359 9.945 22.922 1 91.25 255 GLN A N 1
ATOM 2134 C CA . GLN A 1 255 ? -23.031 8.742 23.406 1 91.25 255 GLN A CA 1
ATOM 2135 C C . GLN A 1 255 ? -23.078 7.672 22.312 1 91.25 255 GLN A C 1
ATOM 2137 O O . GLN A 1 255 ? -23.109 6.477 22.609 1 91.25 255 GLN A O 1
ATOM 2142 N N . ASN A 1 256 ? -23.078 8.062 21.062 1 91.94 256 ASN A N 1
ATOM 2143 C CA . ASN A 1 256 ? -23.219 7.105 19.969 1 91.94 256 ASN A CA 1
ATOM 2144 C C . ASN A 1 256 ? -22.031 7.16 19.016 1 91.94 256 ASN A C 1
ATOM 2146 O O . ASN A 1 256 ? -22.156 6.871 17.828 1 91.94 256 ASN A O 1
ATOM 2150 N N . THR A 1 257 ? -20.969 7.699 19.5 1 94.94 257 THR A N 1
ATOM 2151 C CA . THR A 1 257 ? -19.734 7.754 18.719 1 94.94 257 THR A CA 1
ATOM 2152 C C . THR A 1 257 ? -18.75 6.699 19.188 1 94.94 257 THR A C 1
ATOM 2154 O O . THR A 1 257 ? -19.141 5.711 19.828 1 94.94 257 THR A O 1
ATOM 2157 N N . SER A 1 258 ? -17.5 6.793 18.859 1 94.56 258 SER A N 1
ATOM 2158 C CA . SER A 1 258 ? -16.484 5.832 19.281 1 94.56 258 SER A CA 1
ATOM 2159 C C . SER A 1 258 ? -16.266 5.875 20.781 1 94.56 258 SER A C 1
ATOM 2161 O O . SER A 1 258 ? -16.328 6.945 21.391 1 94.56 258 SER A O 1
ATOM 2163 N N . PRO A 1 259 ? -15.969 4.742 21.391 1 95.31 259 PRO A N 1
ATOM 2164 C CA . PRO A 1 259 ? -15.641 4.723 22.812 1 95.31 259 PRO A CA 1
ATOM 2165 C C . PRO A 1 259 ? -14.477 5.645 23.172 1 95.31 259 PRO A C 1
ATOM 2167 O O . PRO A 1 259 ? -14.43 6.184 24.281 1 95.31 259 PRO A O 1
ATOM 2170 N N . LEU A 1 260 ? -13.586 5.852 22.312 1 94.81 260 LEU A N 1
ATOM 2171 C CA . LEU A 1 260 ? -12.469 6.766 22.531 1 94.81 260 LEU A CA 1
ATOM 2172 C C . LEU A 1 260 ? -12.969 8.188 22.781 1 94.81 260 LEU A C 1
ATOM 2174 O O . LEU A 1 260 ? -12.484 8.875 23.672 1 94.81 260 LEU A O 1
ATOM 2178 N N . LEU A 1 261 ? -13.898 8.594 21.969 1 96.06 261 LEU A N 1
ATOM 2179 C CA . LEU A 1 261 ? -14.461 9.938 22.094 1 96.06 261 LEU A CA 1
ATOM 2180 C C . LEU A 1 261 ? -15.203 10.102 23.406 1 96.06 261 LEU A C 1
ATOM 2182 O O . LEU A 1 261 ? -15.047 11.109 24.094 1 96.06 261 LEU A O 1
ATOM 2186 N N . LYS A 1 262 ? -15.953 9.109 23.719 1 95.62 262 LYS A N 1
ATOM 2187 C CA . LYS A 1 262 ? -16.719 9.141 24.953 1 95.62 262 LYS A CA 1
ATOM 2188 C C . LYS A 1 262 ? -15.797 9.242 26.172 1 95.62 262 LYS A C 1
ATOM 2190 O O . LYS A 1 262 ? -16.062 10.008 27.094 1 95.62 262 LYS A O 1
ATOM 2195 N N . LYS A 1 263 ? -14.758 8.531 26.125 1 95.88 263 LYS A N 1
ATOM 2196 C CA . LYS A 1 263 ? -13.82 8.469 27.25 1 95.88 263 LYS A CA 1
ATOM 2197 C C . LYS A 1 263 ? -13.148 9.82 27.469 1 95.88 263 LYS A C 1
ATOM 2199 O O . LYS A 1 263 ? -12.797 10.164 28.609 1 95.88 263 LYS A O 1
ATOM 2204 N N . THR A 1 264 ? -12.953 10.633 26.469 1 96.56 264 THR A N 1
ATOM 2205 C CA . THR A 1 264 ? -12.305 11.93 26.594 1 96.56 264 THR A CA 1
ATOM 2206 C C . THR A 1 264 ? -13.141 12.875 27.453 1 96.56 264 THR A C 1
ATOM 2208 O O . THR A 1 264 ? -12.641 13.898 27.922 1 96.56 264 THR A O 1
ATOM 2211 N N . GLN A 1 265 ? -14.445 12.594 27.609 1 95.94 265 GLN A N 1
ATOM 2212 C CA . GLN A 1 265 ? -15.367 13.477 28.328 1 95.94 265 GLN A CA 1
ATOM 2213 C C . GLN A 1 265 ? -15.406 13.141 29.812 1 95.94 265 GLN A C 1
ATOM 2215 O O . GLN A 1 265 ? -16.172 13.742 30.562 1 95.94 265 GLN A O 1
ATOM 2220 N N . GLU A 1 266 ? -14.57 12.211 30.188 1 96.19 266 GLU A N 1
ATOM 2221 C CA . GLU A 1 266 ? -14.461 11.844 31.594 1 96.19 266 GLU A CA 1
ATOM 2222 C C . GLU A 1 266 ? -13.336 12.617 32.281 1 96.19 266 GLU A C 1
ATOM 2224 O O . GLU A 1 266 ? -12.367 13.016 31.625 1 96.19 266 GLU A O 1
ATOM 2229 N N . ILE A 1 267 ? -13.422 12.859 33.562 1 96.31 267 ILE A N 1
ATOM 2230 C CA . ILE A 1 267 ? -12.438 13.617 34.344 1 96.31 267 ILE A CA 1
ATOM 2231 C C . ILE A 1 267 ? -11.141 12.82 34.438 1 96.31 267 ILE A C 1
ATOM 2233 O O . ILE A 1 267 ? -10.047 13.375 34.281 1 96.31 267 ILE A O 1
ATOM 2237 N N . ASN A 1 268 ? -11.195 11.531 34.688 1 96.25 268 ASN A N 1
ATOM 2238 C CA . ASN A 1 268 ? -10.039 10.656 34.844 1 96.25 268 ASN A CA 1
ATOM 2239 C C . ASN A 1 268 ? -10.188 9.391 34 1 96.25 268 ASN A C 1
ATOM 2241 O O . ASN A 1 268 ? -10.219 8.281 34.562 1 96.25 268 ASN A O 1
ATOM 2245 N N . PRO A 1 269 ? -10.164 9.562 32.719 1 96.19 269 PRO A N 1
ATOM 2246 C CA . PRO A 1 269 ? -10.375 8.383 31.859 1 96.19 269 PRO A CA 1
ATOM 2247 C C . PRO A 1 269 ? -9.18 7.438 31.859 1 96.19 269 PRO A C 1
ATOM 2249 O O . PRO A 1 269 ? -8.031 7.879 31.969 1 96.19 269 PRO A O 1
ATOM 2252 N N . ASP A 1 270 ? -9.344 6.129 31.766 1 95.06 270 ASP A N 1
ATOM 2253 C CA . ASP A 1 270 ? -8.305 5.117 31.609 1 95.06 270 ASP A CA 1
ATOM 2254 C C . ASP A 1 270 ? -8.195 4.668 30.156 1 95.06 270 ASP A C 1
ATOM 2256 O O . ASP A 1 270 ? -9.07 3.963 29.656 1 95.06 270 ASP A O 1
ATOM 2260 N N . PHE A 1 271 ? -7.113 5.031 29.516 1 94.56 271 PHE A N 1
ATOM 2261 C CA . PHE A 1 271 ? -6.891 4.684 28.125 1 94.56 271 PHE A CA 1
ATOM 2262 C C . PHE A 1 271 ? -5.871 3.557 28 1 94.56 271 PHE A C 1
ATOM 2264 O O . PHE A 1 271 ? -5.406 3.25 26.906 1 94.56 271 PHE A O 1
ATOM 2271 N N . SER A 1 272 ? -5.477 2.9 29.047 1 92.62 272 SER A N 1
ATOM 2272 C CA . SER A 1 272 ? -4.387 1.931 29.078 1 92.62 272 SER A CA 1
ATOM 2273 C C . SER A 1 272 ? -4.633 0.789 28.109 1 92.62 272 SER A C 1
ATOM 2275 O O . SER A 1 272 ? -3.684 0.208 27.562 1 92.62 272 SER A O 1
ATOM 2277 N N . GLU A 1 273 ? -5.879 0.541 27.797 1 92 273 GLU A N 1
ATOM 2278 C CA . GLU A 1 273 ? -6.211 -0.573 26.922 1 92 273 GLU A CA 1
ATOM 2279 C C . GLU A 1 273 ? -5.797 -0.278 25.484 1 92 273 GLU A C 1
ATOM 2281 O O . GLU A 1 273 ? -5.672 -1.193 24.656 1 92 273 GLU A O 1
ATOM 2286 N N . TYR A 1 274 ? -5.512 0.978 25.203 1 92.44 274 TYR A N 1
ATOM 2287 C CA . TYR A 1 274 ? -5.191 1.374 23.828 1 92.44 274 TYR A CA 1
ATOM 2288 C C . TYR A 1 274 ? -3.688 1.537 23.656 1 92.44 274 TYR A C 1
ATOM 2290 O O . TYR A 1 274 ? -3.207 1.727 22.531 1 92.44 274 TYR A O 1
ATOM 2298 N N . PHE A 1 275 ? -2.938 1.496 24.75 1 89.31 275 PHE A N 1
ATOM 2299 C CA . PHE A 1 275 ? -1.501 1.728 24.656 1 89.31 275 PHE A CA 1
ATOM 2300 C C . PHE A 1 275 ? -0.792 0.515 24.062 1 89.31 275 PHE A C 1
ATOM 2302 O O . PHE A 1 275 ? -1.072 -0.623 24.453 1 89.31 275 PHE A O 1
ATOM 2309 N N . GLU A 1 276 ? 0.069 0.832 23.109 1 86.44 276 GLU A N 1
ATOM 2310 C CA . GLU A 1 276 ? 0.918 -0.178 22.484 1 86.44 276 GLU A CA 1
ATOM 2311 C C . GLU A 1 276 ? 2.365 0.295 22.406 1 86.44 276 GLU A C 1
ATOM 2313 O O . GLU A 1 276 ? 2.668 1.259 21.688 1 86.44 276 GLU A O 1
ATOM 2318 N N . PRO A 1 277 ? 3.326 -0.357 23 1 77 277 PRO A N 1
ATOM 2319 C CA . PRO A 1 277 ? 3.127 -1.501 23.906 1 77 277 PRO A CA 1
ATOM 2320 C C . PRO A 1 277 ? 2.324 -1.143 25.141 1 77 277 PRO A C 1
ATOM 2322 O O . PRO A 1 277 ? 2.26 0.029 25.531 1 77 277 PRO A O 1
ATOM 2325 N N . LYS A 1 278 ? 1.882 -2.121 25.734 1 72.62 278 LYS A N 1
ATOM 2326 C CA . LYS A 1 278 ? 1.022 -1.938 26.906 1 72.62 278 LYS A CA 1
ATOM 2327 C C . LYS A 1 278 ? 1.721 -1.111 27.984 1 72.62 278 LYS A C 1
ATOM 2329 O O . LYS A 1 278 ? 2.898 -1.332 28.266 1 72.62 278 LYS A O 1
ATOM 2334 N N . ASP A 1 279 ? 1.008 -0.042 28.406 1 59.84 279 ASP A N 1
ATOM 2335 C CA . ASP A 1 279 ? 1.337 0.833 29.516 1 59.84 279 ASP A CA 1
ATOM 2336 C C . ASP A 1 279 ? 2.551 1.704 29.203 1 59.84 279 ASP A C 1
ATOM 2338 O O . ASP A 1 279 ? 3.242 2.172 30.109 1 59.84 279 ASP A O 1
ATOM 2342 N N . LYS A 1 280 ? 2.918 1.708 28.047 1 68.56 280 LYS A N 1
ATOM 2343 C CA . LYS A 1 280 ? 4.125 2.477 27.766 1 68.56 280 LYS A CA 1
ATOM 2344 C C . LYS A 1 280 ? 3.816 3.686 26.891 1 68.56 280 LYS A C 1
ATOM 2346 O O . LYS A 1 280 ? 4.07 4.824 27.281 1 68.56 280 LYS A O 1
ATOM 2351 N N . ASN A 1 281 ? 3.385 3.553 25.781 1 68.12 281 ASN A N 1
ATOM 2352 C CA . ASN A 1 281 ? 3.289 4.641 24.812 1 68.12 281 ASN A CA 1
ATOM 2353 C C . ASN A 1 281 ? 1.932 5.336 24.891 1 68.12 281 ASN A C 1
ATOM 2355 O O . ASN A 1 281 ? 0.939 4.82 24.375 1 68.12 281 ASN A O 1
ATOM 2359 N N . TRP A 1 282 ? 2.055 6.527 25.5 1 79.62 282 TRP A N 1
ATOM 2360 C CA . TRP A 1 282 ? 0.878 7.387 25.531 1 79.62 282 TRP A CA 1
ATOM 2361 C C . TRP A 1 282 ? 0.461 7.789 24.109 1 79.62 282 TRP A C 1
ATOM 2363 O O . TRP A 1 282 ? 1.231 7.633 23.156 1 79.62 282 TRP A O 1
ATOM 2373 N N . LEU A 1 283 ? -0.852 8.078 24.016 1 88.06 283 LEU A N 1
ATOM 2374 C CA . LEU A 1 283 ? -1.427 8.414 22.719 1 88.06 283 LEU A CA 1
ATOM 2375 C C . LEU A 1 283 ? -1.97 9.844 22.719 1 88.06 283 LEU A C 1
ATOM 2377 O O . LEU A 1 283 ? -2.705 10.227 23.625 1 88.06 283 LEU A O 1
ATOM 2381 N N . HIS A 1 284 ? -1.588 10.523 21.734 1 88.56 284 HIS A N 1
ATOM 2382 C CA . HIS A 1 284 ? -2.09 11.883 21.609 1 88.56 284 HIS A CA 1
ATOM 2383 C C . HIS A 1 284 ? -3.613 11.906 21.547 1 88.56 284 HIS A C 1
ATOM 2385 O O . HIS A 1 284 ? -4.219 11.125 20.812 1 88.56 284 HIS A O 1
ATOM 2391 N N . GLY A 1 285 ? -4.18 12.727 22.359 1 91.5 285 GLY A N 1
ATOM 2392 C CA . GLY A 1 285 ? -5.625 12.914 22.359 1 91.5 285 GLY A CA 1
ATOM 2393 C C . GLY A 1 285 ? -6.344 11.969 23.312 1 91.5 285 GLY A C 1
ATOM 2394 O O . GLY A 1 285 ? -7.516 12.172 23.625 1 91.5 285 GLY A O 1
ATOM 2395 N N . CYS A 1 286 ? -5.68 10.953 23.766 1 93.19 286 CYS A N 1
ATOM 2396 C CA . CYS A 1 286 ? -6.301 9.984 24.656 1 93.19 286 CYS A CA 1
ATOM 2397 C C . CYS A 1 286 ? -6.078 10.367 26.125 1 93.19 286 CYS A C 1
ATOM 2399 O O . CYS A 1 286 ? -5.371 9.664 26.844 1 93.19 286 CYS A O 1
ATOM 2401 N N . HIS A 1 287 ? -6.684 11.375 26.516 1 94.88 287 HIS A N 1
ATOM 2402 C CA . HIS A 1 287 ? -6.746 11.938 27.859 1 94.88 287 HIS A CA 1
ATOM 2403 C C . HIS A 1 287 ? -8.055 12.68 28.094 1 94.88 287 HIS A C 1
ATOM 2405 O O . HIS A 1 287 ? -8.914 12.711 27.203 1 94.88 287 HIS A O 1
ATOM 2411 N N . SER A 1 288 ? -8.211 13.195 29.25 1 97 288 SER A N 1
ATOM 2412 C CA . SER A 1 288 ? -9.422 13.961 29.547 1 97 288 SER A CA 1
ATOM 2413 C C . SER A 1 288 ? -9.453 15.258 28.734 1 97 288 SER A C 1
ATOM 2415 O O . SER A 1 288 ? -8.453 15.977 28.672 1 97 288 SER A O 1
ATOM 2417 N N . HIS A 1 289 ? -10.578 15.586 28.125 1 96.75 289 HIS A N 1
ATOM 2418 C CA . HIS A 1 289 ? -10.773 16.828 27.391 1 96.75 289 HIS A CA 1
ATOM 2419 C C . HIS A 1 289 ? -11.711 17.766 28.141 1 96.75 289 HIS A C 1
ATOM 2421 O O . HIS A 1 289 ? -12.164 18.766 27.594 1 96.75 289 HIS A O 1
ATOM 2427 N N . VAL A 1 290 ? -11.984 17.406 29.359 1 94.75 290 VAL A N 1
ATOM 2428 C CA . VAL A 1 290 ? -12.844 18.25 30.188 1 94.75 290 VAL A CA 1
ATOM 2429 C C . VAL A 1 290 ? -12.141 19.562 30.484 1 94.75 290 VAL A C 1
ATOM 2431 O O . VAL A 1 290 ? -10.961 19.578 30.844 1 94.75 290 VAL A O 1
ATOM 2434 N N . HIS A 1 291 ? -12.82 20.703 30.297 1 92.62 291 HIS A N 1
ATOM 2435 C CA . HIS A 1 291 ? -12.297 22.047 30.531 1 92.62 291 HIS A CA 1
ATOM 2436 C C . HIS A 1 291 ? -13.406 22.984 31 1 92.62 291 HIS A C 1
ATOM 2438 O O . HIS A 1 291 ? -14.586 22.734 30.766 1 92.62 291 HIS A O 1
ATOM 2444 N N . THR A 1 292 ? -12.93 24.016 31.672 1 94.94 292 THR A N 1
ATOM 2445 C CA . THR A 1 292 ? -13.891 25.078 31.984 1 94.94 292 THR A CA 1
ATOM 2446 C C . THR A 1 292 ? -13.992 26.062 30.828 1 94.94 292 THR A C 1
ATOM 2448 O O . THR A 1 292 ? -13.039 26.234 30.062 1 94.94 292 THR A O 1
ATOM 2451 N N . GLU A 1 293 ? -15.109 26.688 30.703 1 95.69 293 GLU A N 1
ATOM 2452 C CA . GLU A 1 293 ? -15.297 27.688 29.672 1 95.69 293 GLU A CA 1
ATOM 2453 C C . GLU A 1 293 ? -14.266 28.812 29.797 1 95.69 293 GLU A C 1
ATOM 2455 O O . GLU A 1 293 ? -13.773 29.328 28.797 1 95.69 293 GLU A O 1
ATOM 2460 N N . GLU A 1 294 ? -13.984 29.203 30.969 1 96.81 294 GLU A N 1
ATOM 2461 C CA . GLU A 1 294 ? -13.047 30.281 31.234 1 96.81 294 GLU A CA 1
ATOM 2462 C C . GLU A 1 294 ? -11.656 29.938 30.703 1 96.81 294 GLU A C 1
ATOM 2464 O O . GLU A 1 294 ? -11.039 30.734 30 1 96.81 294 GLU A O 1
ATOM 2469 N N . GLU A 1 295 ? -11.188 28.812 31.078 1 96.5 295 GLU A N 1
ATOM 2470 C CA . GLU A 1 295 ? -9.867 28.391 30.641 1 96.5 295 GLU A CA 1
ATOM 2471 C C . GLU A 1 295 ? -9.82 28.203 29.125 1 96.5 295 GLU A C 1
ATOM 2473 O O . GLU A 1 295 ? -8.812 28.516 28.484 1 96.5 295 GLU A O 1
ATOM 2478 N N . LEU A 1 296 ? -10.875 27.734 28.625 1 97.25 296 LEU A N 1
ATOM 2479 C CA . LEU A 1 296 ? -10.961 27.531 27.188 1 97.25 296 LEU A CA 1
ATOM 2480 C C . LEU A 1 296 ? -10.883 28.875 26.453 1 97.25 296 LEU A C 1
ATOM 2482 O O . LEU A 1 296 ? -10.172 28.984 25.453 1 97.25 296 LEU A O 1
ATOM 2486 N N . ARG A 1 297 ? -11.609 29.844 26.891 1 98.12 297 ARG A N 1
ATOM 2487 C CA . ARG A 1 297 ? -11.586 31.172 26.281 1 98.12 297 ARG A CA 1
ATOM 2488 C C . ARG A 1 297 ? -10.18 31.75 26.312 1 98.12 297 ARG A C 1
ATOM 2490 O O . ARG A 1 297 ? -9.742 32.375 25.344 1 98.12 297 ARG A O 1
ATOM 2497 N N . LYS A 1 298 ? -9.508 31.609 27.438 1 98.25 298 LYS A N 1
ATOM 2498 C CA . LYS A 1 298 ? -8.141 32.094 27.562 1 98.25 298 LYS A CA 1
ATOM 2499 C C . LYS A 1 298 ? -7.215 31.406 26.562 1 98.25 298 LYS A C 1
ATOM 2501 O O . LYS A 1 298 ? -6.383 32.062 25.922 1 98.25 298 LYS A O 1
ATOM 2506 N N . ASP A 1 299 ? -7.352 30.109 26.438 1 98.19 299 ASP A N 1
ATOM 2507 C CA . ASP A 1 299 ? -6.52 29.359 25.516 1 98.19 299 ASP A CA 1
ATOM 2508 C C . ASP A 1 299 ? -6.801 29.766 24.062 1 98.19 299 ASP A C 1
ATOM 2510 O O . ASP A 1 299 ? -5.875 29.906 23.266 1 98.19 299 ASP A O 1
ATOM 2514 N N . ILE A 1 300 ? -8.078 29.922 23.719 1 98.31 300 ILE A N 1
ATOM 2515 C CA . ILE A 1 300 ? -8.445 30.312 22.375 1 98.31 300 ILE A CA 1
ATOM 2516 C C . ILE A 1 300 ? -7.859 31.688 22.062 1 98.31 300 ILE A C 1
ATOM 2518 O O . ILE A 1 300 ? -7.371 31.922 20.953 1 98.31 300 ILE A O 1
ATOM 2522 N N . ALA A 1 301 ? -7.891 32.562 23 1 98.69 301 ALA A N 1
ATOM 2523 C CA . ALA A 1 301 ? -7.328 33.906 22.812 1 98.69 301 ALA A CA 1
ATOM 2524 C C . ALA A 1 301 ? -5.84 33.844 22.484 1 98.69 301 ALA A C 1
ATOM 2526 O O . ALA A 1 301 ? -5.363 34.562 21.594 1 98.69 301 ALA A O 1
ATOM 2527 N N . ILE A 1 302 ? -5.082 33.031 23.203 1 98.75 302 ILE A N 1
ATOM 2528 C CA . ILE A 1 302 ? -3.656 32.875 22.953 1 98.75 302 ILE A CA 1
ATOM 2529 C C . ILE A 1 302 ? -3.447 32.219 21.594 1 98.75 302 ILE A C 1
ATOM 2531 O O . ILE A 1 302 ? -2.553 32.625 20.844 1 98.75 302 ILE A O 1
ATOM 2535 N N . TYR A 1 303 ? -4.309 31.188 21.281 1 98.62 303 TYR A N 1
ATOM 2536 C CA . TYR A 1 303 ? -4.25 30.516 20 1 98.62 303 TYR A CA 1
ATOM 2537 C C . TYR A 1 303 ? -4.406 31.5 18.859 1 98.62 303 TYR A C 1
ATOM 2539 O O . TYR A 1 303 ? -3.65 31.469 17.875 1 98.62 303 TYR A O 1
ATOM 2547 N N . TYR A 1 304 ? -5.348 32.406 18.953 1 98.81 304 TYR A N 1
ATOM 2548 C CA . TYR A 1 304 ? -5.539 33.469 17.969 1 98.81 304 TYR A CA 1
ATOM 2549 C C . TYR A 1 304 ? -4.32 34.375 17.906 1 98.81 304 TYR A C 1
ATOM 2551 O O . TYR A 1 304 ? -3.893 34.781 16.812 1 98.81 304 TYR A O 1
ATOM 2559 N N . GLY A 1 305 ? -3.775 34.75 19.078 1 98.88 305 GLY A N 1
ATOM 2560 C CA . GLY A 1 305 ? -2.562 35.531 19.125 1 98.88 305 GLY A CA 1
ATOM 2561 C C . GLY A 1 305 ? -1.399 34.875 18.391 1 98.88 305 GLY A C 1
ATOM 2562 O O . GLY A 1 305 ? -0.662 35.562 17.672 1 98.88 305 GLY A O 1
ATOM 2563 N N . MET A 1 306 ? -1.206 33.562 18.609 1 98.94 306 MET A N 1
ATOM 2564 C CA . MET A 1 306 ? -0.17 32.812 17.922 1 98.94 306 MET A CA 1
ATOM 2565 C C . MET A 1 306 ? -0.341 32.906 16.406 1 98.94 306 MET A C 1
ATOM 2567 O O . MET A 1 306 ? 0.632 33.125 15.68 1 98.94 306 MET A O 1
ATOM 2571 N N . ILE A 1 307 ? -1.583 32.781 15.922 1 98.94 307 ILE A N 1
ATOM 2572 C CA . ILE A 1 307 ? -1.878 32.812 14.492 1 98.94 307 ILE A CA 1
ATOM 2573 C C . ILE A 1 307 ? -1.632 34.219 13.938 1 98.94 307 ILE A C 1
ATOM 2575 O O . ILE A 1 307 ? -1.06 34.375 12.859 1 98.94 307 ILE A O 1
ATOM 2579 N N . SER A 1 308 ? -2.031 35.25 14.672 1 98.94 308 SER A N 1
ATOM 2580 C CA . SER A 1 308 ? -1.827 36.625 14.219 1 98.94 308 SER A CA 1
ATOM 2581 C C . SER A 1 308 ? -0.343 36.969 14.148 1 98.94 308 SER A C 1
ATOM 2583 O O . SER A 1 308 ? 0.093 37.656 13.227 1 98.94 308 SER A O 1
ATOM 2585 N N . MET A 1 309 ? 0.434 36.5 15.125 1 98.94 309 MET A N 1
ATOM 2586 C CA . MET A 1 309 ? 1.875 36.75 15.055 1 98.94 309 MET A CA 1
ATOM 2587 C C . MET A 1 309 ? 2.484 36.031 13.852 1 98.94 309 MET A C 1
ATOM 2589 O O . MET A 1 309 ? 3.281 36.625 13.117 1 98.94 309 MET A O 1
ATOM 2593 N N . MET A 1 310 ? 2.129 34.75 13.703 1 98.94 310 MET A N 1
ATOM 2594 C CA . MET A 1 310 ? 2.605 34 12.547 1 98.94 310 MET A CA 1
ATOM 2595 C C . MET A 1 310 ? 2.256 34.719 11.25 1 98.94 310 MET A C 1
ATOM 2597 O O . MET A 1 310 ? 3.09 34.812 10.352 1 98.94 310 MET A O 1
ATOM 2601 N N . ASP A 1 311 ? 1.017 35.219 11.156 1 98.94 311 ASP A N 1
ATOM 2602 C CA . ASP A 1 311 ? 0.558 35.969 10 1 98.94 311 ASP A CA 1
ATOM 2603 C C . ASP A 1 311 ? 1.456 37.188 9.742 1 98.94 311 ASP A C 1
ATOM 2605 O O . ASP A 1 311 ? 1.792 37.469 8.594 1 98.94 311 ASP A O 1
ATOM 2609 N N . HIS A 1 312 ? 1.813 37.906 10.789 1 98.94 312 HIS A N 1
ATOM 2610 C CA . HIS A 1 312 ? 2.695 39.062 10.688 1 98.94 312 HIS A CA 1
ATOM 2611 C C . HIS A 1 312 ? 4.016 38.688 10.023 1 98.94 312 HIS A C 1
ATOM 2613 O O . HIS A 1 312 ? 4.48 39.375 9.125 1 98.94 312 HIS A O 1
ATOM 2619 N N . TYR A 1 313 ? 4.586 37.594 10.391 1 98.94 313 TYR A N 1
ATOM 2620 C CA . TYR A 1 313 ? 5.895 37.219 9.875 1 98.94 313 TYR A CA 1
ATOM 2621 C C . TYR A 1 313 ? 5.77 36.562 8.5 1 98.94 313 TYR A C 1
ATOM 2623 O O . TYR A 1 313 ? 6.691 36.656 7.68 1 98.94 313 TYR A O 1
ATOM 2631 N N . ILE A 1 314 ? 4.645 35.875 8.203 1 98.94 314 ILE A N 1
ATOM 2632 C CA . ILE A 1 314 ? 4.359 35.469 6.828 1 98.94 314 ILE A CA 1
ATOM 2633 C C . ILE A 1 314 ? 4.324 36.719 5.926 1 98.94 314 ILE A C 1
ATOM 2635 O O . ILE A 1 314 ? 4.832 36.688 4.805 1 98.94 314 ILE A O 1
ATOM 2639 N N . GLY A 1 315 ? 3.756 37.812 6.461 1 98.94 315 GLY A N 1
ATOM 2640 C CA . GLY A 1 315 ? 3.738 39.062 5.734 1 98.94 315 GLY A CA 1
ATOM 2641 C C . GLY A 1 315 ? 5.121 39.562 5.359 1 98.94 315 GLY A C 1
ATOM 2642 O O . GLY A 1 315 ? 5.324 40.062 4.258 1 98.94 315 GLY A O 1
ATOM 2643 N N . LYS A 1 316 ? 6.09 39.438 6.273 1 98.88 316 LYS A N 1
ATOM 2644 C CA . LYS A 1 316 ? 7.465 39.844 6.004 1 98.88 316 LYS A CA 1
ATOM 2645 C C . LYS A 1 316 ? 8.055 39.062 4.832 1 98.88 316 LYS A C 1
ATOM 2647 O O . LYS A 1 316 ? 8.82 39.625 4.035 1 98.88 316 LYS A O 1
ATOM 2652 N N . ILE A 1 317 ? 7.734 37.75 4.711 1 98.94 317 ILE A N 1
ATOM 2653 C CA . ILE A 1 317 ? 8.227 36.906 3.621 1 98.94 317 ILE A CA 1
ATOM 2654 C C . ILE A 1 317 ? 7.586 37.344 2.307 1 98.94 317 ILE A C 1
ATOM 2656 O O . ILE A 1 317 ? 8.273 37.5 1.294 1 98.94 317 ILE A O 1
ATOM 2660 N N . LEU A 1 318 ? 6.25 37.562 2.318 1 98.81 318 LEU A N 1
ATOM 2661 C CA . LEU A 1 318 ? 5.543 38 1.119 1 98.81 318 LEU A CA 1
ATOM 2662 C C . LEU A 1 318 ? 6.043 39.375 0.657 1 98.81 318 LEU A C 1
ATOM 2664 O O . LEU A 1 318 ? 6.203 39.594 -0.544 1 98.81 318 LEU A O 1
ATOM 2668 N N . ASP A 1 319 ? 6.277 40.281 1.626 1 98.81 319 ASP A N 1
ATOM 2669 C CA . ASP A 1 319 ? 6.828 41.594 1.304 1 98.81 319 ASP A CA 1
ATOM 2670 C C . ASP A 1 319 ? 8.203 41.469 0.651 1 98.81 319 ASP A C 1
ATOM 2672 O O . ASP A 1 319 ? 8.539 42.25 -0.249 1 98.81 319 ASP A O 1
ATOM 2676 N N . LYS A 1 320 ? 9 40.531 1.164 1 98.56 320 LYS A N 1
ATOM 2677 C CA . LYS A 1 320 ? 10.32 40.312 0.584 1 98.56 320 LYS A CA 1
ATOM 2678 C C . LYS A 1 320 ? 10.211 39.844 -0.87 1 98.56 320 LYS A C 1
ATOM 2680 O O . LYS A 1 320 ? 10.984 40.312 -1.721 1 98.56 320 LYS A O 1
ATOM 2685 N N . LEU A 1 321 ? 9.305 38.969 -1.188 1 97.88 321 LEU A N 1
ATOM 2686 C CA . LEU A 1 321 ? 9.062 38.531 -2.562 1 97.88 321 LEU A CA 1
ATOM 2687 C C . LEU A 1 321 ? 8.789 39.75 -3.463 1 97.88 321 LEU A C 1
ATOM 2689 O O . LEU A 1 321 ? 9.32 39.812 -4.578 1 97.88 321 LEU A O 1
ATOM 2693 N N . ASP A 1 322 ? 7.98 40.656 -2.938 1 97.69 322 ASP A N 1
ATOM 2694 C CA . ASP A 1 322 ? 7.629 41.875 -3.691 1 97.69 322 ASP A CA 1
ATOM 2695 C C . ASP A 1 322 ? 8.844 42.75 -3.895 1 97.69 322 ASP A C 1
ATOM 2697 O O . ASP A 1 322 ? 9.102 43.219 -5.008 1 97.69 322 ASP A O 1
ATOM 2701 N N . SER A 1 323 ? 9.523 42.906 -2.865 1 98.38 323 SER A N 1
ATOM 2702 C CA . SER A 1 323 ? 10.672 43.812 -2.916 1 98.38 323 SER A CA 1
ATOM 2703 C C . SER A 1 323 ? 11.742 43.281 -3.875 1 98.38 323 SER A C 1
ATOM 2705 O O . SER A 1 323 ? 12.453 44.094 -4.488 1 98.38 323 SER A O 1
ATOM 2707 N N . LEU A 1 324 ? 11.805 42.031 -4.027 1 98.19 324 LEU A N 1
ATOM 2708 C CA . LEU A 1 324 ? 12.797 41.406 -4.902 1 98.19 324 LEU A CA 1
ATOM 2709 C C . LEU A 1 324 ? 12.25 41.25 -6.316 1 98.19 324 LEU A C 1
ATOM 2711 O O . LEU A 1 324 ? 12.914 40.688 -7.184 1 98.19 324 LEU A O 1
ATOM 2715 N N . ARG A 1 325 ? 11.039 41.688 -6.582 1 97.44 325 ARG A N 1
ATOM 2716 C CA . ARG A 1 325 ? 10.359 41.562 -7.867 1 97.44 325 ARG A CA 1
ATOM 2717 C C . ARG A 1 325 ? 10.234 40.094 -8.297 1 97.44 325 ARG A C 1
ATOM 2719 O O . ARG A 1 325 ? 10.461 39.781 -9.469 1 97.44 325 ARG A O 1
ATOM 2726 N N . LEU A 1 326 ? 9.938 39.25 -7.309 1 97.25 326 LEU A N 1
ATOM 2727 C CA . LEU A 1 326 ? 9.773 37.812 -7.566 1 97.25 326 LEU A CA 1
ATOM 2728 C C . LEU A 1 326 ? 8.297 37.438 -7.547 1 97.25 326 LEU A C 1
ATOM 2730 O O . LEU A 1 326 ? 7.957 36.25 -7.723 1 97.25 326 LEU A O 1
ATOM 2734 N N . TYR A 1 327 ? 7.488 38.375 -7.383 1 95.44 327 TYR A N 1
ATOM 2735 C CA . TYR A 1 327 ? 6.055 38.156 -7.215 1 95.44 327 TYR A CA 1
ATOM 2736 C C . TYR A 1 327 ? 5.48 37.375 -8.375 1 95.44 327 TYR A C 1
ATOM 2738 O O . TYR A 1 327 ? 4.832 36.344 -8.156 1 95.44 327 TYR A O 1
ATOM 2746 N N . ASN A 1 328 ? 5.719 37.719 -9.617 1 95.31 328 ASN A N 1
ATOM 2747 C CA . ASN A 1 328 ? 5.109 37.125 -10.797 1 95.31 328 ASN A CA 1
ATOM 2748 C C . ASN A 1 328 ? 5.727 35.781 -11.125 1 95.31 328 ASN A C 1
ATOM 2750 O O . ASN A 1 328 ? 5.113 34.969 -11.812 1 95.31 328 ASN A O 1
ATOM 2754 N N . ASP A 1 329 ? 6.867 35.531 -10.531 1 96.25 329 ASP A N 1
ATOM 2755 C CA . ASP A 1 329 ? 7.609 34.344 -10.898 1 96.25 329 ASP A CA 1
ATOM 2756 C C . ASP A 1 329 ? 7.523 33.281 -9.805 1 96.25 329 ASP A C 1
ATOM 2758 O O . ASP A 1 329 ? 8.211 32.25 -9.859 1 96.25 329 ASP A O 1
ATOM 2762 N N . THR A 1 330 ? 6.723 33.5 -8.766 1 98.44 330 THR A N 1
ATOM 2763 C CA . THR A 1 330 ? 6.711 32.594 -7.629 1 98.44 330 THR A CA 1
ATOM 2764 C C . THR A 1 330 ? 5.293 32.125 -7.32 1 98.44 330 THR A C 1
ATOM 2766 O O . THR A 1 330 ? 4.41 32.938 -7.055 1 98.44 330 THR A O 1
ATOM 2769 N N . MET A 1 331 ? 5.059 30.844 -7.426 1 98.75 331 MET A N 1
ATOM 2770 C CA . MET A 1 331 ? 3.842 30.25 -6.883 1 98.75 331 MET A CA 1
ATOM 2771 C C . MET A 1 331 ? 3.934 30.109 -5.367 1 98.75 331 MET A C 1
ATOM 2773 O O . MET A 1 331 ? 4.895 29.547 -4.848 1 98.75 331 MET A O 1
ATOM 2777 N N . VAL A 1 332 ? 2.943 30.688 -4.668 1 98.94 332 VAL A N 1
ATOM 2778 C CA . VAL A 1 332 ? 2.883 30.594 -3.215 1 98.94 332 VAL A CA 1
ATOM 2779 C C . VAL A 1 332 ? 1.732 29.672 -2.799 1 98.94 332 VAL A C 1
ATOM 2781 O O . VAL A 1 332 ? 0.603 29.844 -3.268 1 98.94 332 VAL A O 1
ATOM 2784 N N . ILE A 1 333 ? 2.01 28.734 -2 1 98.94 333 ILE A N 1
ATOM 2785 C CA . ILE A 1 333 ? 1.009 27.844 -1.42 1 98.94 333 ILE A CA 1
ATOM 2786 C C . ILE A 1 333 ? 1.027 27.969 0.102 1 98.94 333 ILE A C 1
ATOM 2788 O O . ILE A 1 333 ? 2.086 27.875 0.726 1 98.94 333 ILE A O 1
ATOM 2792 N N . PHE A 1 334 ? -0.09 28.234 0.688 1 98.94 334 PHE A N 1
ATOM 2793 C CA . PHE A 1 334 ? -0.239 28.219 2.139 1 98.94 334 PHE A CA 1
ATOM 2794 C C . PHE A 1 334 ? -1.173 27.094 2.572 1 98.94 334 PHE A C 1
ATOM 2796 O O . PHE A 1 334 ? -2.254 26.922 2.006 1 98.94 334 PHE A O 1
ATOM 2803 N N . THR A 1 335 ? -0.794 26.344 3.57 1 98.94 335 THR A N 1
ATOM 2804 C CA . THR A 1 335 ? -1.658 25.328 4.168 1 98.94 335 THR A CA 1
ATOM 2805 C C . THR A 1 335 ? -1.166 24.953 5.562 1 98.94 335 THR A C 1
ATOM 2807 O O . THR A 1 335 ? -0.317 25.641 6.133 1 98.94 335 THR A O 1
ATOM 2810 N N . SER A 1 336 ? -1.849 24.016 6.203 1 98.94 336 SER A N 1
ATOM 2811 C CA . SER A 1 336 ? -1.443 23.391 7.465 1 98.94 336 SER A CA 1
ATOM 2812 C C . SER A 1 336 ? -1.315 21.875 7.32 1 98.94 336 SER A C 1
ATOM 2814 O O . SER A 1 336 ? -1.781 21.297 6.34 1 98.94 336 SER A O 1
ATOM 2816 N N . ASP A 1 337 ? -0.608 21.266 8.227 1 98.69 337 ASP A N 1
ATOM 2817 C CA . ASP A 1 337 ? -0.435 19.812 8.117 1 98.69 337 ASP A CA 1
ATOM 2818 C C . ASP A 1 337 ? -1.66 19.078 8.648 1 98.69 337 ASP A C 1
ATOM 2820 O O . ASP A 1 337 ? -1.951 17.953 8.211 1 98.69 337 ASP A O 1
ATOM 2824 N N . HIS A 1 338 ? -2.371 19.641 9.578 1 98.56 338 HIS A N 1
ATOM 2825 C CA . HIS A 1 338 ? -3.641 19.078 10.023 1 98.56 338 HIS A CA 1
ATOM 2826 C C . HIS A 1 338 ? -4.441 20.094 10.836 1 98.56 338 HIS A C 1
ATOM 2828 O O . HIS A 1 338 ? -3.975 21.203 11.078 1 98.56 338 HIS A O 1
ATOM 2834 N N . GLY A 1 339 ? -5.66 19.734 11.188 1 98.56 339 GLY A N 1
ATOM 2835 C CA . GLY A 1 339 ? -6.551 20.641 11.906 1 98.56 339 GLY A CA 1
ATOM 2836 C C . GLY A 1 339 ? -6.328 20.609 13.406 1 98.56 339 GLY A C 1
ATOM 2837 O O . GLY A 1 339 ? -5.262 20.219 13.875 1 98.56 339 GLY A O 1
ATOM 2838 N N . HIS A 1 340 ? -7.34 21.141 14.109 1 98.38 340 HIS A N 1
ATOM 2839 C CA . HIS A 1 340 ? -7.176 21.391 15.531 1 98.38 340 HIS A CA 1
ATOM 2840 C C . HIS A 1 340 ? -8.523 21.516 16.234 1 98.38 340 HIS A C 1
ATOM 2842 O O . HIS A 1 340 ? -9.469 22.062 15.664 1 98.38 340 HIS A O 1
ATOM 2848 N N . PHE A 1 341 ? -8.555 20.984 17.469 1 98.06 341 PHE A N 1
ATOM 2849 C CA . PHE A 1 341 ? -9.703 21.234 18.328 1 98.06 341 PHE A CA 1
ATOM 2850 C C . PHE A 1 341 ? -9.359 22.266 19.391 1 98.06 341 PHE A C 1
ATOM 2852 O O . PHE A 1 341 ? -8.359 22.125 20.094 1 98.06 341 PHE A O 1
ATOM 2859 N N . PHE A 1 342 ? -10.156 23.281 19.516 1 97.5 342 PHE A N 1
ATOM 2860 C CA . PHE A 1 342 ? -10 24.219 20.625 1 97.5 342 PHE A CA 1
ATOM 2861 C C . PHE A 1 342 ? -11.344 24.469 21.312 1 97.5 342 PHE A C 1
ATOM 2863 O O . PHE A 1 342 ? -11.656 25.609 21.672 1 97.5 342 PHE A O 1
ATOM 2870 N N . GLY A 1 343 ? -12.125 23.375 21.359 1 96.75 343 GLY A N 1
ATOM 2871 C CA . GLY A 1 343 ? -13.398 23.391 22.062 1 96.75 343 GLY A CA 1
ATOM 2872 C C . GLY A 1 343 ? -14.523 22.734 21.281 1 96.75 343 GLY A C 1
ATOM 2873 O O . GLY A 1 343 ? -15.57 22.406 21.844 1 96.75 343 GLY A O 1
ATOM 2874 N N . GLN A 1 344 ? -14.383 22.578 19.953 1 97.25 344 GLN A N 1
ATOM 2875 C CA . GLN A 1 344 ? -15.375 21.891 19.141 1 97.25 344 GLN A CA 1
ATOM 2876 C C . GLN A 1 344 ? -15.641 20.484 19.656 1 97.25 344 GLN A C 1
ATOM 2878 O O . GLN A 1 344 ? -14.711 19.75 19.984 1 97.25 344 GLN A O 1
ATOM 2883 N N . HIS A 1 345 ? -16.922 20.094 19.766 1 96.81 345 HIS A N 1
ATOM 2884 C CA . HIS A 1 345 ? -17.359 18.766 20.203 1 96.81 345 HIS A CA 1
ATOM 2885 C C . HIS A 1 345 ? -16.859 18.453 21.609 1 96.81 345 HIS A C 1
ATOM 2887 O O . HIS A 1 345 ? -16.812 17.297 22.016 1 96.81 345 HIS A O 1
ATOM 2893 N N . GLY A 1 346 ? -16.406 19.484 22.344 1 95.94 346 GLY A N 1
ATOM 2894 C CA . GLY A 1 346 ? -15.836 19.281 23.656 1 95.94 346 GLY A CA 1
ATOM 2895 C C . GLY A 1 346 ? -14.422 18.75 23.625 1 95.94 346 GLY A C 1
ATOM 2896 O O . GLY A 1 346 ? -13.938 18.188 24.609 1 95.94 346 GLY A O 1
ATOM 2897 N N . LEU A 1 347 ? -13.859 18.812 22.5 1 97.19 347 LEU A N 1
ATOM 2898 C CA . LEU A 1 347 ? -12.523 18.266 22.312 1 97.19 347 LEU A CA 1
ATOM 2899 C C . LEU A 1 347 ? -11.477 19.375 22.281 1 97.19 347 LEU A C 1
ATOM 2901 O O . LEU A 1 347 ? -11.773 20.5 21.906 1 97.19 347 LEU A O 1
ATOM 2905 N N . ILE A 1 348 ? -10.242 19.047 22.688 1 96.44 348 ILE A N 1
ATOM 2906 C CA . ILE A 1 348 ? -9.133 20 22.656 1 96.44 348 ILE A CA 1
ATOM 2907 C C . ILE A 1 348 ? -7.906 19.328 22.047 1 96.44 348 ILE A C 1
ATOM 2909 O O . ILE A 1 348 ? -7.68 18.141 22.234 1 96.44 348 ILE A O 1
ATOM 2913 N N . ALA A 1 349 ? -7.105 20.109 21.312 1 95.31 349 ALA A N 1
ATOM 2914 C CA . ALA A 1 349 ? -5.848 19.719 20.688 1 95.31 349 ALA A CA 1
ATOM 2915 C C . ALA A 1 349 ? -6.09 18.703 19.562 1 95.31 349 ALA A C 1
ATOM 2917 O O . ALA A 1 349 ? -6.938 18.922 18.703 1 95.31 349 ALA A O 1
ATOM 2918 N N . LYS A 1 350 ? -5.301 17.688 19.516 1 93.81 350 LYS A N 1
ATOM 2919 C CA . LYS A 1 350 ? -5.469 16.703 18.453 1 93.81 350 LYS A CA 1
ATOM 2920 C C . LYS A 1 350 ? -5.676 15.305 19.016 1 93.81 350 LYS A C 1
ATOM 2922 O O . LYS A 1 350 ? -5.484 15.078 20.219 1 93.81 350 LYS A O 1
ATOM 2927 N N . GLY A 1 351 ? -6.129 14.398 18.156 1 93.56 351 GLY A N 1
ATOM 2928 C CA . GLY A 1 351 ? -6.355 13 18.484 1 93.56 351 GLY A CA 1
ATOM 2929 C C . GLY A 1 351 ? -6.945 12.211 17.328 1 93.56 351 GLY A C 1
ATOM 2930 O O . GLY A 1 351 ? -7.082 12.727 16.219 1 93.56 351 GLY A O 1
ATOM 2931 N N . PRO A 1 352 ? -7.133 10.961 17.609 1 95.12 352 PRO A N 1
ATOM 2932 C CA . PRO A 1 352 ? -7.715 10.117 16.562 1 95.12 352 PRO A CA 1
ATOM 2933 C C . PRO A 1 352 ? -9.219 10.328 16.406 1 95.12 352 PRO A C 1
ATOM 2935 O O . PRO A 1 352 ? -9.992 9.383 16.5 1 95.12 352 PRO A O 1
ATOM 2938 N N . PHE A 1 353 ? -9.625 11.617 16.109 1 96.38 353 PHE A N 1
ATOM 2939 C CA . PHE A 1 353 ? -10.992 12.102 15.953 1 96.38 353 PHE A CA 1
ATOM 2940 C C . PHE A 1 353 ? -11.164 12.805 14.609 1 96.38 353 PHE A C 1
ATOM 2942 O O . PHE A 1 353 ? -10.703 13.938 14.438 1 96.38 353 PHE A O 1
ATOM 2949 N N . HIS A 1 354 ? -11.891 12.172 13.734 1 97.88 354 HIS A N 1
ATOM 2950 C CA . HIS A 1 354 ? -11.859 12.633 12.352 1 97.88 354 HIS A CA 1
ATOM 2951 C C . HIS A 1 354 ? -13.047 13.531 12.039 1 97.88 354 HIS A C 1
ATOM 2953 O O . HIS A 1 354 ? -13.719 13.359 11.023 1 97.88 354 HIS A O 1
ATOM 2959 N N . TYR A 1 355 ? -13.344 14.477 12.914 1 98.25 355 TYR A N 1
ATOM 2960 C CA . TYR A 1 355 ? -14.258 15.555 12.555 1 98.25 355 TYR A CA 1
ATOM 2961 C C . TYR A 1 355 ? -13.617 16.5 11.555 1 98.25 355 TYR A C 1
ATOM 2963 O O . TYR A 1 355 ? -12.391 16.547 11.422 1 98.25 355 TYR A O 1
ATOM 2971 N N . GLU A 1 356 ? -14.438 17.25 10.82 1 98.44 356 GLU A N 1
ATOM 2972 C CA . GLU A 1 356 ? -13.914 18.266 9.906 1 98.44 356 GLU A CA 1
ATOM 2973 C C . GLU A 1 356 ? -12.891 19.156 10.594 1 98.44 356 GLU A C 1
ATOM 2975 O O . GLU A 1 356 ? -11.891 19.547 9.984 1 98.44 356 GLU A O 1
ATOM 2980 N N . ASP A 1 357 ? -13.055 19.391 11.836 1 98.5 357 ASP A N 1
ATOM 2981 C CA . ASP A 1 357 ? -12.211 20.312 12.602 1 98.5 357 ASP A CA 1
ATOM 2982 C C . ASP A 1 357 ? -10.781 19.766 12.703 1 98.5 357 ASP A C 1
ATOM 2984 O O . ASP A 1 357 ? -9.836 20.531 12.922 1 98.5 357 ASP A O 1
ATOM 2988 N N . MET A 1 358 ? -10.625 18.516 12.57 1 98.38 358 MET A N 1
ATOM 2989 C CA . MET A 1 358 ? -9.328 17.875 12.766 1 98.38 358 MET A CA 1
ATOM 2990 C C . MET A 1 358 ? -8.656 17.578 11.43 1 98.38 358 MET A C 1
ATOM 2992 O O . MET A 1 358 ? -7.434 17.641 11.312 1 98.38 358 MET A O 1
ATOM 2996 N N . ILE A 1 359 ? -9.469 17.234 10.406 1 98.75 359 ILE A N 1
ATOM 2997 C CA . ILE A 1 359 ? -8.852 16.703 9.203 1 98.75 359 ILE A CA 1
ATOM 2998 C C . ILE A 1 359 ? -8.906 17.734 8.078 1 98.75 359 ILE A C 1
ATOM 3000 O O . ILE A 1 359 ? -8.195 17.609 7.074 1 98.75 359 ILE A O 1
ATOM 3004 N N . LYS A 1 360 ? -9.766 18.75 8.141 1 98.69 360 LYS A N 1
ATOM 3005 C CA . LYS A 1 360 ? -9.789 19.859 7.176 1 98.69 360 LYS A CA 1
ATOM 3006 C C . LYS A 1 360 ? -8.734 20.906 7.512 1 98.69 360 LYS A C 1
ATOM 3008 O O . LYS A 1 360 ? -8.461 21.156 8.688 1 98.69 360 LYS A O 1
ATOM 3013 N N . VAL A 1 361 ? -8.133 21.469 6.473 1 98.88 361 VAL A N 1
ATOM 3014 C CA . VAL A 1 361 ? -7.055 22.422 6.68 1 98.88 361 VAL A CA 1
ATOM 3015 C C . VAL A 1 361 ? -7.273 23.656 5.793 1 98.88 361 VAL A C 1
ATOM 3017 O O . VAL A 1 361 ? -7.988 23.578 4.789 1 98.88 361 VAL A O 1
ATOM 3020 N N . PRO A 1 362 ? -6.75 24.812 6.188 1 98.88 362 PRO A N 1
ATOM 3021 C CA . PRO A 1 362 ? -6.719 25.938 5.238 1 98.88 362 PRO A CA 1
ATOM 3022 C C . PRO A 1 362 ? -5.785 25.672 4.059 1 98.88 362 PRO A C 1
ATOM 3024 O O . PRO A 1 362 ? -4.73 25.062 4.223 1 98.88 362 PRO A O 1
ATOM 3027 N N . MET A 1 363 ? -6.16 26.109 2.934 1 98.94 363 MET A N 1
ATOM 3028 C CA . MET A 1 363 ? -5.301 25.984 1.758 1 98.94 363 MET A CA 1
ATOM 3029 C C . MET A 1 363 ? -5.551 27.141 0.785 1 98.94 363 MET A C 1
ATOM 3031 O O . MET A 1 363 ? -6.691 27.375 0.38 1 98.94 363 MET A O 1
ATOM 3035 N N . ILE A 1 364 ? -4.535 27.906 0.474 1 98.94 364 ILE A N 1
ATOM 3036 C CA . ILE A 1 364 ? -4.562 29.016 -0.469 1 98.94 364 ILE A CA 1
ATOM 3037 C C . ILE A 1 364 ? -3.43 28.859 -1.483 1 98.94 364 ILE A C 1
ATOM 3039 O O . ILE A 1 364 ? -2.299 28.547 -1.115 1 98.94 364 ILE A O 1
ATOM 3043 N N . VAL A 1 365 ? -3.734 29.031 -2.748 1 98.94 365 VAL A N 1
ATOM 3044 C CA . VAL A 1 365 ? -2.725 29 -3.801 1 98.94 365 VAL A CA 1
ATOM 3045 C C . VAL A 1 365 ? -2.756 30.312 -4.586 1 98.94 365 VAL A C 1
ATOM 3047 O O . VAL A 1 365 ? -3.809 30.734 -5.078 1 98.94 365 VAL A O 1
ATOM 3050 N N . ARG A 1 366 ? -1.642 30.984 -4.664 1 98.81 366 ARG A N 1
ATOM 3051 C CA . ARG A 1 366 ? -1.465 32.188 -5.477 1 98.81 366 ARG A CA 1
ATOM 3052 C C . ARG A 1 366 ? -0.398 31.984 -6.543 1 98.81 366 ARG A C 1
ATOM 3054 O O . ARG A 1 366 ? 0.753 31.672 -6.227 1 98.81 366 ARG A O 1
ATOM 3061 N N . ASP A 1 367 ? -0.724 32.031 -7.699 1 98.38 367 ASP A N 1
ATOM 3062 C CA . ASP A 1 367 ? 0.153 31.922 -8.867 1 98.38 367 ASP A CA 1
ATOM 3063 C C . ASP A 1 367 ? -0.27 32.906 -9.953 1 98.38 367 ASP A C 1
ATOM 3065 O O . ASP A 1 367 ? -1.034 32.562 -10.852 1 98.38 367 ASP A O 1
ATOM 3069 N N . PRO A 1 368 ? 0.332 34.156 -9.883 1 96.44 368 PRO A N 1
ATOM 3070 C CA . PRO A 1 368 ? -0.103 35.188 -10.828 1 96.44 368 PRO A CA 1
ATOM 3071 C C . PRO A 1 368 ? -0.029 34.719 -12.281 1 96.44 368 PRO A C 1
ATOM 3073 O O . PRO A 1 368 ? 0.967 34.125 -12.695 1 96.44 368 PRO A O 1
ATOM 3076 N N . GLY A 1 369 ? -1.105 34.938 -13.016 1 95.12 369 GLY A N 1
ATOM 3077 C CA . GLY A 1 369 ? -1.168 34.594 -14.422 1 95.12 369 GLY A CA 1
ATOM 3078 C C . GLY A 1 369 ? -1.707 33.219 -14.672 1 95.12 369 GLY A C 1
ATOM 3079 O O . GLY A 1 369 ? -2.068 32.875 -15.797 1 95.12 369 GLY A O 1
ATOM 3080 N N . SER A 1 370 ? -1.817 32.469 -13.609 1 96.5 370 SER A N 1
ATOM 3081 C CA . SER A 1 370 ? -2.248 31.078 -13.773 1 96.5 370 SER A CA 1
ATOM 3082 C C . SER A 1 370 ? -3.438 30.75 -12.875 1 96.5 370 SER A C 1
ATOM 3084 O O . SER A 1 370 ? -4.516 30.406 -13.367 1 96.5 370 SER A O 1
ATOM 3086 N N . VAL A 1 371 ? -3.316 30.953 -11.633 1 98.19 371 VAL A N 1
ATOM 3087 C CA . VAL A 1 371 ? -4.371 30.688 -10.656 1 98.19 371 VAL A CA 1
ATOM 3088 C C . VAL A 1 371 ? -5.285 31.906 -10.547 1 98.19 371 VAL A C 1
ATOM 3090 O O . VAL A 1 371 ? -4.816 33.031 -10.336 1 98.19 371 VAL A O 1
ATOM 3093 N N . PRO A 1 372 ? -6.594 31.734 -10.695 1 98.25 372 PRO A N 1
ATOM 3094 C CA . PRO A 1 372 ? -7.5 32.875 -10.578 1 98.25 372 PRO A CA 1
ATOM 3095 C C . PRO A 1 372 ? -7.41 33.562 -9.211 1 98.25 372 PRO A C 1
ATOM 3097 O O . PRO A 1 372 ? -7.297 32.875 -8.188 1 98.25 372 PRO A O 1
ATOM 3100 N N . SER A 1 373 ? -7.508 34.875 -9.195 1 97.88 373 SER A N 1
ATOM 3101 C CA . SER A 1 373 ? -7.398 35.656 -7.961 1 97.88 373 SER A CA 1
ATOM 3102 C C . SER A 1 373 ? -8.766 35.875 -7.328 1 97.88 373 SER A C 1
ATOM 3104 O O . SER A 1 373 ? -9.773 36 -8.031 1 97.88 373 SER A O 1
ATOM 3106 N N . GLY A 1 374 ? -8.742 35.875 -6 1 98.12 374 GLY A N 1
ATOM 3107 C CA . GLY A 1 374 ? -9.93 36.25 -5.246 1 98.12 374 GLY A CA 1
ATOM 3108 C C . GLY A 1 374 ? -11.039 35.219 -5.352 1 98.12 374 GLY A C 1
ATOM 3109 O O . GLY A 1 374 ? -12.219 35.562 -5.328 1 98.12 374 GLY A O 1
ATOM 3110 N N . LYS A 1 375 ? -10.68 33.938 -5.57 1 98.12 375 LYS A N 1
ATOM 3111 C CA . LYS A 1 375 ? -11.695 32.906 -5.746 1 98.12 375 LYS A CA 1
ATOM 3112 C C . LYS A 1 375 ? -11.703 31.938 -4.562 1 98.12 375 LYS A C 1
ATOM 3114 O O . LYS A 1 375 ? -10.688 31.75 -3.898 1 98.12 375 LYS A O 1
ATOM 3119 N N . VAL A 1 376 ? -12.875 31.422 -4.238 1 98.25 376 VAL A N 1
ATOM 3120 C CA . VAL A 1 376 ? -13.047 30.297 -3.328 1 98.25 376 VAL A CA 1
ATOM 3121 C C . VAL A 1 376 ? -13.547 29.078 -4.102 1 98.25 376 VAL A C 1
ATOM 3123 O O . VAL A 1 376 ? -14.562 29.156 -4.797 1 98.25 376 VAL A O 1
ATOM 3126 N N . ASN A 1 377 ? -12.805 28.031 -4.137 1 98.31 377 ASN A N 1
ATOM 3127 C CA . ASN A 1 377 ? -13.125 26.781 -4.801 1 98.31 377 ASN A CA 1
ATOM 3128 C C . ASN A 1 377 ? -13.453 25.688 -3.793 1 98.31 377 ASN A C 1
ATOM 3130 O O . ASN A 1 377 ? -12.68 25.422 -2.869 1 98.31 377 ASN A O 1
ATOM 3134 N N . ASN A 1 378 ? -14.578 24.984 -3.943 1 97.75 378 ASN A N 1
ATOM 3135 C CA . ASN A 1 378 ? -15.031 24 -2.957 1 97.75 378 ASN A CA 1
ATOM 3136 C C . ASN A 1 378 ? -14.742 22.578 -3.402 1 97.75 378 ASN A C 1
ATOM 3138 O O . ASN A 1 378 ? -15.297 21.625 -2.852 1 97.75 378 ASN A O 1
ATOM 3142 N N . SER A 1 379 ? -13.914 22.422 -4.449 1 98.38 379 SER A N 1
ATOM 3143 C CA . SER A 1 379 ? -13.523 21.062 -4.855 1 98.38 379 SER A CA 1
ATOM 3144 C C . SER A 1 379 ? -12.68 20.391 -3.783 1 98.38 379 SER A C 1
ATOM 3146 O O . SER A 1 379 ? -12.023 21.062 -2.988 1 98.38 379 SER A O 1
ATOM 3148 N N . LEU A 1 380 ? -12.727 19.094 -3.729 1 98.69 380 LEU A N 1
ATOM 3149 C CA . LEU A 1 380 ? -11.953 18.312 -2.768 1 98.69 380 LEU A CA 1
ATOM 3150 C C . LEU A 1 380 ? -10.469 18.344 -3.107 1 98.69 380 LEU A C 1
ATOM 3152 O O . LEU A 1 380 ? -10.086 18.078 -4.246 1 98.69 380 LEU A O 1
ATOM 3156 N N . GLN A 1 381 ? -9.672 18.75 -2.113 1 98.75 381 GLN A N 1
ATOM 3157 C CA . GLN A 1 381 ? -8.219 18.734 -2.207 1 98.75 381 GLN A CA 1
ATOM 3158 C C . GLN A 1 381 ? -7.598 17.891 -1.104 1 98.75 381 GLN A C 1
ATOM 3160 O O . GLN A 1 381 ? -8.133 17.812 0.007 1 98.75 381 GLN A O 1
ATOM 3165 N N . SER A 1 382 ? -6.57 17.188 -1.42 1 98.88 382 SER A N 1
ATOM 3166 C CA . SER A 1 382 ? -5.797 16.453 -0.428 1 98.88 382 SER A CA 1
ATOM 3167 C C . SER A 1 382 ? -4.34 16.906 -0.421 1 98.88 382 SER A C 1
ATOM 3169 O O . SER A 1 382 ? -3.754 17.141 -1.479 1 98.88 382 SER A O 1
ATOM 3171 N N . LEU A 1 383 ? -3.777 16.953 0.746 1 98.94 383 LEU A N 1
ATOM 3172 C CA . LEU A 1 383 ? -2.375 17.344 0.832 1 98.94 383 LEU A CA 1
ATOM 3173 C C . LEU A 1 383 ? -1.479 16.297 0.181 1 98.94 383 LEU A C 1
ATOM 3175 O O . LEU A 1 383 ? -0.315 16.562 -0.122 1 98.94 383 LEU A O 1
ATOM 3179 N N . VAL A 1 384 ? -1.978 15.086 -0.095 1 98.81 384 VAL A N 1
ATOM 3180 C CA . VAL A 1 384 ? -1.204 14.07 -0.803 1 98.81 384 VAL A CA 1
ATOM 3181 C C . VAL A 1 384 ? -1.016 14.492 -2.26 1 98.81 384 VAL A C 1
ATOM 3183 O O . VAL A 1 384 ? -0.096 14.016 -2.934 1 98.81 384 VAL A O 1
ATOM 3186 N N . ASP A 1 385 ? -1.822 15.445 -2.758 1 98.81 385 ASP A N 1
ATOM 3187 C CA . ASP A 1 385 ? -1.797 15.891 -4.148 1 98.81 385 ASP A CA 1
ATOM 3188 C C . ASP A 1 385 ? -0.787 17.016 -4.352 1 98.81 385 ASP A C 1
ATOM 3190 O O . ASP A 1 385 ? -0.509 17.406 -5.484 1 98.81 385 ASP A O 1
ATOM 3194 N N . LEU A 1 386 ? -0.196 17.5 -3.279 1 98.88 386 LEU A N 1
ATOM 3195 C CA . LEU A 1 386 ? 0.662 18.672 -3.361 1 98.88 386 LEU A CA 1
ATOM 3196 C C . LEU A 1 386 ? 1.832 18.438 -4.309 1 98.88 386 LEU A C 1
ATOM 3198 O O . LEU A 1 386 ? 2.041 19.188 -5.254 1 98.88 386 LEU A O 1
ATOM 3202 N N . THR A 1 387 ? 2.564 17.344 -4.121 1 98.88 387 THR A N 1
ATOM 3203 C CA . THR A 1 387 ? 3.791 17.062 -4.859 1 98.88 387 THR A CA 1
ATOM 3204 C C . THR A 1 387 ? 3.494 16.859 -6.344 1 98.88 387 THR A C 1
ATOM 3206 O O . THR A 1 387 ? 4.062 17.531 -7.199 1 98.88 387 THR A O 1
ATOM 3209 N N . PRO A 1 388 ? 2.551 15.969 -6.68 1 98.81 388 PRO A N 1
ATOM 3210 C CA . PRO A 1 388 ? 2.293 15.805 -8.117 1 98.81 388 PRO A CA 1
ATOM 3211 C C . PRO A 1 388 ? 1.76 17.078 -8.766 1 98.81 388 PRO A C 1
ATOM 3213 O O . PRO A 1 388 ? 2.059 17.359 -9.93 1 98.81 388 PRO A O 1
ATOM 3216 N N . THR A 1 389 ? 0.98 17.875 -8.07 1 98.94 389 THR A N 1
ATOM 3217 C CA . THR A 1 389 ? 0.426 19.109 -8.617 1 98.94 389 THR A CA 1
ATOM 3218 C C . THR A 1 389 ? 1.526 20.141 -8.852 1 98.94 389 THR A C 1
ATOM 3220 O O . THR A 1 389 ? 1.569 20.781 -9.906 1 98.94 389 THR A O 1
ATOM 3223 N N . ILE A 1 390 ? 2.443 20.297 -7.898 1 98.94 390 ILE A N 1
ATOM 3224 C CA . ILE A 1 390 ? 3.553 21.234 -8.031 1 98.94 390 ILE A CA 1
ATOM 3225 C C . ILE A 1 390 ? 4.434 20.828 -9.211 1 98.94 390 ILE A C 1
ATOM 3227 O O . ILE A 1 390 ? 4.801 21.656 -10.039 1 98.94 390 ILE A O 1
ATOM 3231 N N . LEU A 1 391 ? 4.766 19.547 -9.273 1 98.88 391 LEU A N 1
ATOM 3232 C CA . LEU A 1 391 ? 5.586 19.078 -10.383 1 98.88 391 LEU A CA 1
ATOM 3233 C C . LEU A 1 391 ? 4.934 19.406 -11.719 1 98.88 391 LEU A C 1
ATOM 3235 O O . LEU A 1 391 ? 5.594 19.906 -12.633 1 98.88 391 LEU A O 1
ATOM 3239 N N . SER A 1 392 ? 3.646 19.156 -11.797 1 98.75 392 SER A N 1
ATOM 3240 C CA . SER A 1 392 ? 2.916 19.438 -13.023 1 98.75 392 SER A CA 1
ATOM 3241 C C . SER A 1 392 ? 2.945 20.922 -13.352 1 98.75 392 SER A C 1
ATOM 3243 O O . SER A 1 392 ? 3.18 21.312 -14.5 1 98.75 392 SER A O 1
ATOM 3245 N N . LYS A 1 393 ? 2.732 21.75 -12.422 1 98.38 393 LYS A N 1
ATOM 3246 C CA . LYS A 1 393 ? 2.742 23.188 -12.602 1 98.38 393 LYS A CA 1
ATOM 3247 C C . LYS A 1 393 ? 4.113 23.688 -13.062 1 98.38 393 LYS A C 1
ATOM 3249 O O . LYS A 1 393 ? 4.223 24.719 -13.719 1 98.38 393 LYS A O 1
ATOM 3254 N N . LEU A 1 394 ? 5.164 22.922 -12.734 1 98.38 394 LEU A N 1
ATOM 3255 C CA . LEU A 1 394 ? 6.527 23.281 -13.109 1 98.38 394 LEU A CA 1
ATOM 3256 C C . LEU A 1 394 ? 6.926 22.594 -14.414 1 98.38 394 LEU A C 1
ATOM 3258 O O . LEU A 1 394 ? 8.086 22.672 -14.828 1 98.38 394 LEU A O 1
ATOM 3262 N N . ASN A 1 395 ? 5.988 21.891 -15.008 1 97.75 395 ASN A N 1
ATOM 3263 C CA . ASN A 1 395 ? 6.211 21.141 -16.25 1 97.75 395 ASN A CA 1
ATOM 3264 C C . ASN A 1 395 ? 7.254 20.047 -16.062 1 97.75 395 ASN A C 1
ATOM 3266 O O . ASN A 1 395 ? 8.102 19.828 -16.922 1 97.75 395 ASN A O 1
ATOM 3270 N N . ILE A 1 396 ? 7.289 19.547 -14.891 1 98.44 396 ILE A N 1
ATOM 3271 C CA . ILE A 1 396 ? 8.133 18.391 -14.578 1 98.44 396 ILE A CA 1
ATOM 3272 C C . ILE A 1 396 ? 7.289 17.125 -14.547 1 98.44 396 ILE A C 1
ATOM 3274 O O . ILE A 1 396 ? 6.168 17.125 -14.039 1 98.44 396 ILE A O 1
ATOM 3278 N N . GLU A 1 397 ? 7.738 16.016 -15.102 1 97.75 397 GLU A N 1
ATOM 3279 C CA . GLU A 1 397 ? 7.004 14.758 -15.172 1 97.75 397 GLU A CA 1
ATOM 3280 C C . GLU A 1 397 ? 6.672 14.234 -13.773 1 97.75 397 GLU A C 1
ATOM 3282 O O . GLU A 1 397 ? 7.539 14.195 -12.898 1 97.75 397 GLU A O 1
ATOM 3287 N N . VAL A 1 398 ? 5.438 13.945 -13.578 1 98.25 398 VAL A N 1
ATOM 3288 C CA . VAL A 1 398 ? 4.996 13.359 -12.312 1 98.25 398 VAL A CA 1
ATOM 3289 C C . VAL A 1 398 ? 5.273 11.859 -12.32 1 98.25 398 VAL A C 1
ATOM 3291 O O . VAL A 1 398 ? 4.781 11.133 -13.188 1 98.25 398 VAL A O 1
ATOM 3294 N N . PRO A 1 399 ? 6.004 11.414 -11.398 1 97.5 399 PRO A N 1
ATOM 3295 C CA . PRO A 1 399 ? 6.27 9.977 -11.359 1 97.5 399 PRO A CA 1
ATOM 3296 C C . PRO A 1 399 ? 5 9.148 -11.164 1 97.5 399 PRO A C 1
ATOM 3298 O O . PRO A 1 399 ? 4.117 9.539 -10.391 1 97.5 399 PRO A O 1
ATOM 3301 N N . ARG A 1 400 ? 4.918 7.953 -11.781 1 96.62 400 ARG A N 1
ATOM 3302 C CA . ARG A 1 400 ? 3.797 7.031 -11.633 1 96.62 400 ARG A CA 1
ATOM 3303 C C . ARG A 1 400 ? 3.74 6.457 -10.219 1 96.62 400 ARG A C 1
ATOM 3305 O O . ARG A 1 400 ? 2.709 5.93 -9.797 1 96.62 400 ARG A O 1
ATOM 3312 N N . THR A 1 401 ? 4.836 6.566 -9.523 1 96.62 401 THR A N 1
ATOM 3313 C CA . THR A 1 401 ? 4.945 5.965 -8.203 1 96.62 401 THR A CA 1
ATOM 3314 C C . THR A 1 401 ? 4.211 6.809 -7.164 1 96.62 401 THR A C 1
ATOM 3316 O O . THR A 1 401 ? 4.145 6.441 -5.988 1 96.62 401 THR A O 1
ATOM 3319 N N . MET A 1 402 ? 3.646 7.934 -7.5 1 98.19 402 MET A N 1
ATOM 3320 C CA . MET A 1 402 ? 2.904 8.773 -6.566 1 98.19 402 MET A CA 1
ATOM 3321 C C . MET A 1 402 ? 1.426 8.406 -6.555 1 98.19 402 MET A C 1
ATOM 3323 O O . MET A 1 402 ? 0.866 8.039 -7.59 1 98.19 402 MET A O 1
ATOM 3327 N N . SER A 1 403 ? 0.835 8.484 -5.402 1 98 403 SER A N 1
ATOM 3328 C CA . SER A 1 403 ? -0.584 8.195 -5.234 1 98 403 SER A CA 1
ATOM 3329 C C . SER A 1 403 ? -1.431 9.453 -5.383 1 98 403 SER A C 1
ATOM 3331 O O . SER A 1 403 ? -2.613 9.375 -5.723 1 98 403 SER A O 1
ATOM 3333 N N . GLY A 1 404 ? -0.832 10.609 -5.043 1 98.5 404 GLY A N 1
ATOM 3334 C CA . GLY A 1 404 ? -1.541 11.875 -5.191 1 98.5 404 GLY A CA 1
ATOM 3335 C C . GLY A 1 404 ? -1.963 12.156 -6.621 1 98.5 404 GLY A C 1
ATOM 3336 O O . GLY A 1 404 ? -1.383 11.609 -7.562 1 98.5 404 GLY A O 1
ATOM 3337 N N . LYS A 1 405 ? -2.916 13 -6.793 1 98.25 405 LYS A N 1
ATOM 3338 C CA . LYS A 1 405 ? -3.434 13.375 -8.109 1 98.25 405 LYS A CA 1
ATOM 3339 C C . LYS A 1 405 ? -2.943 14.758 -8.523 1 98.25 405 LYS A C 1
ATOM 3341 O O . LYS A 1 405 ? -2.709 15.617 -7.668 1 98.25 405 LYS A O 1
ATOM 3346 N N . ASP A 1 406 ? -2.777 14.906 -9.797 1 98.69 406 ASP A N 1
ATOM 3347 C CA . ASP A 1 406 ? -2.395 16.203 -10.344 1 98.69 406 ASP A CA 1
ATOM 3348 C C . ASP A 1 406 ? -3.594 17.141 -10.43 1 98.69 406 ASP A C 1
ATOM 3350 O O . ASP A 1 406 ? -4.395 17.062 -11.367 1 98.69 406 ASP A O 1
ATOM 3354 N N . GLU A 1 407 ? -3.668 18.094 -9.57 1 98.75 407 GLU A N 1
ATOM 3355 C CA . GLU A 1 407 ? -4.773 19.031 -9.461 1 98.75 407 GLU A CA 1
ATOM 3356 C C . GLU A 1 407 ? -4.473 20.328 -10.211 1 98.75 407 GLU A C 1
ATOM 3358 O O . GLU A 1 407 ? -5.176 21.328 -10.047 1 98.75 407 GLU A O 1
ATOM 3363 N N . SER A 1 408 ? -3.469 20.391 -11.07 1 98.75 408 SER A N 1
ATOM 3364 C CA . SER A 1 408 ? -2.992 21.625 -11.695 1 98.75 408 SER A CA 1
ATOM 3365 C C . SER A 1 408 ? -4.102 22.297 -12.492 1 98.75 408 SER A C 1
ATOM 3367 O O . SER A 1 408 ? -4.262 23.531 -12.422 1 98.75 408 SER A O 1
ATOM 3369 N N . LYS A 1 409 ? -4.934 21.562 -13.211 1 98.69 409 LYS A N 1
ATOM 3370 C CA . LYS A 1 409 ? -6 22.156 -14.016 1 98.69 409 LYS A CA 1
ATOM 3371 C C . LYS A 1 409 ? -7.098 22.734 -13.133 1 98.69 409 LYS A C 1
ATOM 3373 O O . LYS A 1 409 ? -7.73 23.734 -13.5 1 98.69 409 LYS A O 1
ATOM 3378 N N . VAL A 1 410 ? -7.277 22.062 -11.984 1 98.81 410 VAL A N 1
ATOM 3379 C CA . VAL A 1 410 ? -8.258 22.594 -11.039 1 98.81 410 VAL A CA 1
ATOM 3380 C C . VAL A 1 410 ? -7.727 23.891 -10.414 1 98.81 410 VAL A C 1
ATOM 3382 O O . VAL A 1 410 ? -8.453 24.875 -10.305 1 98.81 410 VAL A O 1
ATOM 3385 N N . TRP A 1 411 ? -6.445 23.922 -10.055 1 98.75 411 TRP A N 1
ATOM 3386 C CA . TRP A 1 411 ? -5.84 25.109 -9.477 1 98.75 411 TRP A CA 1
ATOM 3387 C C . TRP A 1 411 ? -5.914 26.281 -10.453 1 98.75 411 TRP A C 1
ATOM 3389 O O . TRP A 1 411 ? -6.188 27.422 -10.047 1 98.75 411 TRP A O 1
ATOM 3399 N N . ASP A 1 412 ? -5.789 25.984 -11.758 1 98.38 412 ASP A N 1
ATOM 3400 C CA . ASP A 1 412 ? -5.754 27.016 -12.789 1 98.38 412 ASP A CA 1
ATOM 3401 C C . ASP A 1 412 ? -7.16 27.469 -13.172 1 98.38 412 ASP A C 1
ATOM 3403 O O . ASP A 1 412 ? -7.332 28.375 -13.992 1 98.38 412 ASP A O 1
ATOM 3407 N N . GLY A 1 413 ? -8.125 26.812 -12.633 1 97.81 413 GLY A N 1
ATOM 3408 C CA . GLY A 1 413 ? -9.5 27.172 -12.961 1 97.81 413 GLY A CA 1
ATOM 3409 C C . GLY A 1 413 ? -9.953 26.609 -14.297 1 97.81 413 GLY A C 1
ATOM 3410 O O . GLY A 1 413 ? -10.969 27.047 -14.844 1 97.81 413 GLY A O 1
ATOM 3411 N N . LYS A 1 414 ? -9.25 25.641 -14.828 1 97.81 414 LYS A N 1
ATOM 3412 C CA . LYS A 1 414 ? -9.57 25.047 -16.125 1 97.81 414 LYS A CA 1
ATOM 3413 C C . LYS A 1 414 ? -10.492 23.844 -15.953 1 97.81 414 LYS A C 1
ATOM 3415 O O . LYS A 1 414 ? -11.125 23.406 -16.922 1 97.81 414 LYS A O 1
ATOM 3420 N N . LYS A 1 415 ? -10.492 23.266 -14.812 1 97.38 415 LYS A N 1
ATOM 3421 C CA . LYS A 1 415 ? -11.398 22.203 -14.398 1 97.38 415 LYS A CA 1
ATOM 3422 C C . LYS A 1 415 ? -12.023 22.5 -13.039 1 97.38 415 LYS A C 1
ATOM 3424 O O . LYS A 1 415 ? -11.359 23.016 -12.148 1 97.38 415 LYS A O 1
ATOM 3429 N N . ASP A 1 416 ? -13.258 22.156 -12.891 1 96.44 416 ASP A N 1
ATOM 3430 C CA . ASP A 1 416 ? -13.969 22.484 -11.656 1 96.44 416 ASP A CA 1
ATOM 3431 C C . ASP A 1 416 ? -13.508 21.594 -10.508 1 96.44 416 ASP A C 1
ATOM 3433 O O . ASP A 1 416 ? -13.359 22.062 -9.375 1 96.44 416 ASP A O 1
ATOM 3437 N N . LYS A 1 417 ? -13.453 20.344 -10.773 1 98 417 LYS A N 1
ATOM 3438 C CA . LYS A 1 417 ? -13.039 19.375 -9.773 1 98 417 LYS A CA 1
ATOM 3439 C C . LYS A 1 417 ? -12.375 18.156 -10.422 1 98 417 LYS A C 1
ATOM 3441 O O . LYS A 1 417 ? -12.555 17.906 -11.617 1 98 417 LYS A O 1
ATOM 3446 N N . LEU A 1 418 ? -11.531 17.5 -9.68 1 97.81 418 LEU A N 1
ATOM 3447 C CA . LEU A 1 418 ? -10.922 16.25 -10.109 1 97.81 418 LEU A CA 1
ATOM 3448 C C . LEU A 1 418 ? -11.266 15.117 -9.156 1 97.81 418 LEU A C 1
ATOM 3450 O O . LEU A 1 418 ? -11.805 14.086 -9.57 1 97.81 418 LEU A O 1
ATOM 3454 N N . ARG A 1 419 ? -11.023 15.281 -7.836 1 96.88 419 ARG A N 1
ATOM 3455 C CA . ARG A 1 419 ? -11.281 14.266 -6.824 1 96.88 419 ARG A CA 1
ATOM 3456 C C . ARG A 1 419 ? -12.781 14.141 -6.547 1 96.88 419 ARG A C 1
ATOM 3458 O O . ARG A 1 419 ? -13.492 15.141 -6.516 1 96.88 419 ARG A O 1
ATOM 3465 N N . THR A 1 420 ? -13.109 12.914 -6.309 1 97.12 420 THR A N 1
ATOM 3466 C CA . THR A 1 420 ? -14.477 12.656 -5.852 1 97.12 420 THR A CA 1
ATOM 3467 C C . THR A 1 420 ? -14.477 12.172 -4.406 1 97.12 420 THR A C 1
ATOM 3469 O O . THR A 1 420 ? -15.539 11.969 -3.816 1 97.12 420 THR A O 1
ATOM 3472 N N . TYR A 1 421 ? -13.297 12 -3.889 1 98 421 TYR A N 1
ATOM 3473 C CA . TYR A 1 421 ? -13.164 11.547 -2.508 1 98 421 TYR A CA 1
ATOM 3474 C C . TYR A 1 421 ? -11.844 12.016 -1.904 1 98 421 TYR A C 1
ATOM 3476 O O . TYR A 1 421 ? -10.914 12.367 -2.631 1 98 421 TYR A O 1
ATOM 3484 N N . ILE A 1 422 ? -11.797 12.086 -0.586 1 98.19 422 ILE A N 1
ATOM 3485 C CA . ILE A 1 422 ? -10.594 12.211 0.228 1 98.19 422 ILE A CA 1
ATOM 3486 C C . ILE A 1 422 ? -10.484 11.016 1.17 1 98.19 422 ILE A C 1
ATOM 3488 O O . ILE A 1 422 ? -11.484 10.555 1.728 1 98.19 422 ILE A O 1
ATOM 3492 N N . THR A 1 423 ? -9.289 10.5 1.287 1 98.44 423 THR A N 1
ATOM 3493 C CA . THR A 1 423 ? -9.062 9.516 2.334 1 98.44 423 THR A CA 1
ATOM 3494 C C . THR A 1 423 ? -8.094 10.047 3.385 1 98.44 423 THR A C 1
ATOM 3496 O O . THR A 1 423 ? -7.117 10.719 3.051 1 98.44 423 THR A O 1
ATOM 3499 N N . CYS A 1 424 ? -8.336 9.828 4.609 1 98.75 424 CYS A N 1
ATOM 3500 C CA . CYS A 1 424 ? -7.488 10.164 5.746 1 98.75 424 CYS A CA 1
ATOM 3501 C C . CYS A 1 424 ? -7.18 8.922 6.578 1 98.75 424 CYS A C 1
ATOM 3503 O O . CYS A 1 424 ? -8.094 8.227 7.027 1 98.75 424 CYS A O 1
ATOM 3505 N N . GLU A 1 425 ? -5.906 8.641 6.758 1 98.56 425 GLU A N 1
ATOM 3506 C CA . GLU A 1 425 ? -5.438 7.496 7.535 1 98.56 425 GLU A CA 1
ATOM 3507 C C . GLU A 1 425 ? -4.906 7.934 8.898 1 98.56 425 GLU A C 1
ATOM 3509 O O . GLU A 1 425 ? -4.145 8.898 8.992 1 98.56 425 GLU A O 1
ATOM 3514 N N . ASN A 1 426 ? -5.328 7.262 9.898 1 97.69 426 ASN A N 1
ATOM 3515 C CA . ASN A 1 426 ? -4.809 7.555 11.234 1 97.69 426 ASN A CA 1
ATOM 3516 C C . ASN A 1 426 ? -4.449 6.281 11.992 1 97.69 426 ASN A C 1
ATOM 3518 O O . ASN A 1 426 ? -5.145 5.895 12.938 1 97.69 426 ASN A O 1
ATOM 3522 N N . GLN A 1 427 ? -3.361 5.699 11.625 1 95.44 427 GLN A N 1
ATOM 3523 C CA . GLN A 1 427 ? -2.818 4.574 12.383 1 95.44 427 GLN A CA 1
ATOM 3524 C C . GLN A 1 427 ? -1.895 5.059 13.492 1 95.44 427 GLN A C 1
ATOM 3526 O O . GLN A 1 427 ? -0.687 5.199 13.289 1 95.44 427 GLN A O 1
ATOM 3531 N N . HIS A 1 428 ? -2.445 5.164 14.672 1 92.19 428 HIS A N 1
ATOM 3532 C CA . HIS A 1 428 ? -1.705 5.676 15.82 1 92.19 428 HIS A CA 1
ATOM 3533 C C . HIS A 1 428 ? -0.842 4.59 16.453 1 92.19 428 HIS A C 1
ATOM 3535 O O . HIS A 1 428 ? 0.235 4.875 16.984 1 92.19 428 HIS A O 1
ATOM 3541 N N . THR A 1 429 ? -1.4 3.443 16.5 1 93.81 429 THR A N 1
ATOM 3542 C CA . THR A 1 429 ? -0.721 2.25 17 1 93.81 429 THR A CA 1
ATOM 3543 C C . THR A 1 429 ? -0.792 1.123 15.977 1 93.81 429 THR A C 1
ATOM 3545 O O . THR A 1 429 ? -1.465 1.252 14.953 1 93.81 429 THR A O 1
ATOM 3548 N N . GLU A 1 430 ? -0.091 0.137 16.203 1 92.94 430 GLU A N 1
ATOM 3549 C CA . GLU A 1 430 ? -0.07 -0.96 15.234 1 92.94 430 GLU A CA 1
ATOM 3550 C C . GLU A 1 430 ? -1.444 -1.613 15.117 1 92.94 430 GLU A C 1
ATOM 3552 O O . GLU A 1 430 ? -1.873 -1.967 14.016 1 92.94 430 GLU A O 1
ATOM 3557 N N . LYS A 1 431 ? -2.258 -1.621 16.266 1 91.19 431 LYS A N 1
ATOM 3558 C CA . LYS A 1 431 ? -3.492 -2.393 16.172 1 91.19 431 LYS A CA 1
ATOM 3559 C C . LYS A 1 431 ? -4.633 -1.708 16.922 1 91.19 431 LYS A C 1
ATOM 3561 O O . LYS A 1 431 ? -5.77 -1.688 16.438 1 91.19 431 LYS A O 1
ATOM 3566 N N . THR A 1 432 ? -4.422 -1.073 18.016 1 93.25 432 THR A N 1
ATOM 3567 C CA . THR A 1 432 ? -5.492 -0.722 18.938 1 93.25 432 THR A CA 1
ATOM 3568 C C . THR A 1 432 ? -6.18 0.569 18.516 1 93.25 432 THR A C 1
ATOM 3570 O O . THR A 1 432 ? -7.383 0.739 18.719 1 93.25 432 THR A O 1
ATOM 3573 N N . VAL A 1 433 ? -5.426 1.521 17.984 1 95.75 433 VAL A N 1
ATOM 3574 C CA . VAL A 1 433 ? -5.992 2.762 17.484 1 95.75 433 VAL A CA 1
ATOM 3575 C C . VAL A 1 433 ? -5.594 2.947 16.016 1 95.75 433 VAL A C 1
ATOM 3577 O O . VAL A 1 433 ? -4.516 3.467 15.719 1 95.75 433 VAL A O 1
ATOM 3580 N N . ASN A 1 434 ? -6.422 2.549 15.172 1 97.19 434 ASN A N 1
ATOM 3581 C CA . ASN A 1 434 ? -6.262 2.58 13.727 1 97.19 434 ASN A CA 1
ATOM 3582 C C . ASN A 1 434 ? -7.598 2.816 13.023 1 97.19 434 ASN A C 1
ATOM 3584 O O . ASN A 1 434 ? -8.516 2 13.133 1 97.19 434 ASN A O 1
ATOM 3588 N N . LEU A 1 435 ? -7.75 3.996 12.422 1 98 435 LEU A N 1
ATOM 3589 C CA . LEU A 1 435 ? -9 4.32 11.742 1 98 435 LEU A CA 1
ATOM 3590 C C . LEU A 1 435 ? -8.727 4.969 10.391 1 98 435 LEU A C 1
ATOM 3592 O O . LEU A 1 435 ? -7.629 5.473 10.141 1 98 435 LEU A O 1
ATOM 3596 N N . ARG A 1 436 ? -9.648 4.938 9.469 1 98.38 436 ARG A N 1
ATOM 3597 C CA . ARG A 1 436 ? -9.656 5.566 8.156 1 98.38 436 ARG A CA 1
ATOM 3598 C C . ARG A 1 436 ? -10.969 6.301 7.902 1 98.38 436 ARG A C 1
ATOM 3600 O O . ARG A 1 436 ? -12.023 5.863 8.359 1 98.38 436 ARG A O 1
ATOM 3607 N N . THR A 1 437 ? -10.844 7.336 7.191 1 98.88 437 THR A N 1
ATOM 3608 C CA . THR A 1 437 ? -12.023 8.148 6.887 1 98.88 437 THR A CA 1
ATOM 3609 C C . THR A 1 437 ? -12.102 8.445 5.391 1 98.88 437 THR A C 1
ATOM 3611 O O . THR A 1 437 ? -11.078 8.727 4.754 1 98.88 437 THR A O 1
ATOM 3614 N N . LEU A 1 438 ? -13.25 8.32 4.859 1 98.88 438 LEU A N 1
ATOM 3615 C CA . LEU A 1 438 ? -13.594 8.766 3.514 1 98.88 438 LEU A CA 1
ATOM 3616 C C . LEU A 1 438 ? -14.492 9.992 3.561 1 98.88 438 LEU A C 1
ATOM 3618 O O . LEU A 1 438 ? -15.516 10 4.25 1 98.88 438 LEU A O 1
ATOM 3622 N N . VAL A 1 439 ? -14.086 11 2.877 1 98.88 439 VAL A N 1
ATOM 3623 C CA . VAL A 1 439 ? -14.914 12.188 2.689 1 98.88 439 VAL A CA 1
ATOM 3624 C C . VAL A 1 439 ? -15.344 12.297 1.228 1 98.88 439 VAL A C 1
ATOM 3626 O O . VAL A 1 439 ? -14.508 12.234 0.323 1 98.88 439 VAL A O 1
ATOM 3629 N N . THR A 1 440 ? -16.609 12.398 0.998 1 98.44 440 THR A N 1
ATOM 3630 C CA . THR A 1 440 ? -17.141 12.656 -0.334 1 98.44 440 THR A CA 1
ATOM 3631 C C . THR A 1 440 ? -17.703 14.07 -0.424 1 98.44 440 THR A C 1
ATOM 3633 O O . THR A 1 440 ? -17.469 14.898 0.457 1 98.44 440 THR A O 1
ATOM 3636 N N . ASP A 1 441 ? -18.391 14.352 -1.521 1 97.5 441 ASP A N 1
ATOM 3637 C CA . ASP A 1 441 ? -18.969 15.672 -1.696 1 97.5 441 ASP A CA 1
ATOM 3638 C C . ASP A 1 441 ? -19.984 15.977 -0.595 1 97.5 441 ASP A C 1
ATOM 3640 O O . ASP A 1 441 ? -20.125 17.125 -0.158 1 97.5 441 ASP A O 1
ATOM 3644 N N . ARG A 1 442 ? -20.656 14.914 -0.111 1 98.12 442 ARG A N 1
ATOM 3645 C CA . ARG A 1 442 ? -21.734 15.188 0.838 1 98.12 442 ARG A CA 1
ATOM 3646 C C . ARG A 1 442 ? -21.516 14.43 2.143 1 98.12 442 ARG A C 1
ATOM 3648 O O . ARG A 1 442 ? -21.812 14.945 3.223 1 98.12 442 ARG A O 1
ATOM 3655 N N . TYR A 1 443 ? -20.953 13.227 2.066 1 98.81 443 TYR A N 1
ATOM 3656 C CA . TYR A 1 443 ? -20.938 12.367 3.246 1 98.81 443 TYR A CA 1
ATOM 3657 C C . TYR A 1 443 ? -19.516 12.086 3.705 1 98.81 443 TYR A C 1
ATOM 3659 O O . TYR A 1 443 ? -18.578 12.195 2.92 1 98.81 443 TYR A O 1
ATOM 3667 N N . LYS A 1 444 ? -19.375 11.773 4.918 1 98.81 444 LYS A N 1
ATOM 3668 C CA . LYS A 1 444 ? -18.141 11.32 5.531 1 98.81 444 LYS A CA 1
ATOM 3669 C C . LYS A 1 444 ? -18.359 10.047 6.344 1 98.81 444 LYS A C 1
ATOM 3671 O O . LYS A 1 444 ? -19.344 9.938 7.082 1 98.81 444 LYS A O 1
ATOM 3676 N N . ILE A 1 445 ? -17.516 9.102 6.188 1 98.81 445 ILE A N 1
ATOM 3677 C CA . ILE A 1 445 ? -17.625 7.848 6.926 1 98.81 445 ILE A CA 1
ATOM 3678 C C . ILE A 1 445 ? -16.266 7.477 7.516 1 98.81 445 ILE A C 1
ATOM 3680 O O . ILE A 1 445 ? -15.234 7.629 6.855 1 98.81 445 ILE A O 1
ATOM 3684 N N . THR A 1 446 ? -16.188 7.09 8.781 1 98.75 446 THR A N 1
ATOM 3685 C CA . THR A 1 446 ? -14.992 6.652 9.484 1 98.75 446 THR A CA 1
ATOM 3686 C C . THR A 1 446 ? -15.125 5.199 9.938 1 98.75 446 THR A C 1
ATOM 3688 O O . THR A 1 446 ? -16.109 4.844 10.609 1 98.75 446 THR A O 1
ATOM 3691 N N . VAL A 1 447 ? -14.172 4.418 9.562 1 98.56 447 VAL A N 1
ATOM 3692 C CA . VAL A 1 447 ? -14.125 3.016 9.953 1 98.56 447 VAL A CA 1
ATOM 3693 C C . VAL A 1 447 ? -12.953 2.791 10.914 1 98.56 447 VAL A C 1
ATOM 3695 O O . VAL A 1 447 ? -11.867 3.342 10.719 1 98.56 447 VAL A O 1
ATOM 3698 N N . TYR A 1 448 ? -13.203 2.014 11.992 1 97.88 448 TYR A N 1
ATOM 3699 C CA . TYR A 1 448 ? -12.188 1.653 12.977 1 97.88 448 TYR A CA 1
ATOM 3700 C C . TYR A 1 448 ? -11.727 0.213 12.781 1 97.88 448 TYR A C 1
ATOM 3702 O O . TYR A 1 448 ? -12.555 -0.692 12.625 1 97.88 448 TYR A O 1
ATOM 3710 N N . TYR A 1 449 ? -10.461 0.01 12.781 1 97.94 449 TYR A N 1
ATOM 3711 C CA . TYR A 1 449 ? -9.844 -1.296 12.555 1 97.94 449 TYR A CA 1
ATOM 3712 C C . TYR A 1 449 ? -10.398 -2.33 13.531 1 97.94 449 TYR A C 1
ATOM 3714 O O . TYR A 1 449 ? -10.273 -2.166 14.75 1 97.94 449 TYR A O 1
ATOM 3722 N N . ASN A 1 450 ? -10.977 -3.367 12.992 1 96.12 450 ASN A N 1
ATOM 3723 C CA . ASN A 1 450 ? -11.461 -4.535 13.719 1 96.12 450 ASN A CA 1
ATOM 3724 C C . ASN A 1 450 ? -12.477 -4.148 14.789 1 96.12 450 ASN A C 1
ATOM 3726 O O . ASN A 1 450 ? -12.445 -4.676 15.898 1 96.12 450 ASN A O 1
ATOM 3730 N N . ARG A 1 451 ? -13.281 -3.094 14.492 1 95.81 451 ARG A N 1
ATOM 3731 C CA . ARG A 1 451 ? -14.359 -2.65 15.375 1 95.81 451 ARG A CA 1
ATOM 3732 C C . ARG A 1 451 ? -15.688 -2.578 14.625 1 95.81 451 ARG A C 1
ATOM 3734 O O . ARG A 1 451 ? -15.703 -2.438 13.398 1 95.81 451 ARG A O 1
ATOM 3741 N N . ASN A 1 452 ? -16.734 -2.564 15.383 1 92.88 452 ASN A N 1
ATOM 3742 C CA . ASN A 1 452 ? -18.062 -2.498 14.773 1 92.88 452 ASN A CA 1
ATOM 3743 C C . ASN A 1 452 ? -18.625 -1.079 14.805 1 92.88 452 ASN A C 1
ATOM 3745 O O . ASN A 1 452 ? -19.547 -0.755 14.055 1 92.88 452 ASN A O 1
ATOM 3749 N N . HIS A 1 453 ? -18.078 -0.325 15.75 1 95.81 453 HIS A N 1
ATOM 3750 C CA . HIS A 1 453 ? -18.547 1.055 15.781 1 95.81 453 HIS A CA 1
ATOM 3751 C C . HIS A 1 453 ? -17.891 1.883 14.68 1 95.81 453 HIS A C 1
ATOM 3753 O O . HIS A 1 453 ? -16.859 1.496 14.141 1 95.81 453 HIS A O 1
ATOM 3759 N N . GLY A 1 454 ? -18.547 3 14.297 1 97.81 454 GLY A N 1
ATOM 3760 C CA . GLY A 1 454 ? -18.062 3.941 13.297 1 97.81 454 GLY A CA 1
ATOM 3761 C C . GLY A 1 454 ? -18.812 5.266 13.328 1 97.81 454 GLY A C 1
ATOM 3762 O O . GLY A 1 454 ? -19.609 5.516 14.234 1 97.81 454 GLY A O 1
ATOM 3763 N N . GLU A 1 455 ? -18.375 6.102 12.453 1 98.38 455 GLU A N 1
ATOM 3764 C CA . GLU A 1 455 ? -19.031 7.402 12.32 1 98.38 455 GLU A CA 1
ATOM 3765 C C . GLU A 1 455 ? -19.453 7.66 10.875 1 98.38 455 GLU A C 1
ATOM 3767 O O . GLU A 1 455 ? -18.75 7.281 9.938 1 98.38 455 GLU A O 1
ATOM 3772 N N . MET A 1 456 ? -20.609 8.234 10.742 1 98.62 456 MET A N 1
ATOM 3773 C CA . MET A 1 456 ? -21.141 8.625 9.445 1 98.62 456 MET A CA 1
ATOM 3774 C C . MET A 1 456 ? -21.922 9.93 9.547 1 98.62 456 MET A C 1
ATOM 3776 O O . MET A 1 456 ? -22.844 10.039 10.367 1 98.62 456 MET A O 1
ATOM 3780 N N . TYR A 1 457 ? -21.562 10.906 8.711 1 98.69 457 TYR A N 1
ATOM 3781 C CA . TYR A 1 457 ? -22.203 12.219 8.82 1 98.69 457 TYR A CA 1
ATOM 3782 C C . TYR A 1 457 ? -22.625 12.727 7.445 1 98.69 457 TYR A C 1
ATOM 3784 O O . TYR A 1 457 ? -21.953 12.477 6.445 1 98.69 457 TYR A O 1
ATOM 3792 N N . ASP A 1 458 ? -23.812 13.383 7.391 1 98.75 458 ASP A N 1
ATOM 3793 C CA . ASP A 1 458 ? -24.25 14.203 6.266 1 98.75 458 ASP A CA 1
ATOM 3794 C C . ASP A 1 458 ? -23.734 15.633 6.387 1 98.75 458 ASP A C 1
ATOM 3796 O O . ASP A 1 458 ? -24.328 16.453 7.094 1 98.75 458 ASP A O 1
ATOM 3800 N N . LEU A 1 459 ? -22.719 15.961 5.672 1 98.38 459 LEU A N 1
ATOM 3801 C CA . LEU A 1 459 ? -22.016 17.219 5.867 1 98.38 459 LEU A CA 1
ATOM 3802 C C . LEU A 1 459 ? -22.844 18.391 5.363 1 98.38 459 LEU A C 1
ATOM 3804 O O . LEU A 1 459 ? -22.531 19.547 5.668 1 98.38 459 LEU A O 1
ATOM 3808 N N . ILE A 1 460 ? -23.859 18.156 4.609 1 98 460 ILE A N 1
ATOM 3809 C CA . ILE A 1 460 ? -24.734 19.219 4.137 1 98 460 ILE A CA 1
ATOM 3810 C C . ILE A 1 460 ? -25.844 19.469 5.164 1 98 460 ILE A C 1
ATOM 3812 O O . ILE A 1 460 ? -26.047 20.609 5.594 1 98 460 ILE A O 1
ATOM 3816 N N . LYS A 1 461 ? -26.5 18.453 5.645 1 98.12 461 LYS A N 1
ATOM 3817 C CA . LYS A 1 461 ? -27.609 18.578 6.598 1 98.12 461 LYS A CA 1
ATOM 3818 C C . LYS A 1 461 ? -27.078 18.766 8.016 1 98.12 461 LYS A C 1
ATOM 3820 O O . LYS A 1 461 ? -27.766 19.344 8.867 1 98.12 461 LYS A O 1
ATOM 3825 N N . ASP A 1 462 ? -25.938 18.297 8.273 1 97.5 462 ASP A N 1
ATOM 3826 C CA . ASP A 1 462 ? -25.312 18.312 9.594 1 97.5 462 ASP A CA 1
ATOM 3827 C C . ASP A 1 462 ? -23.859 18.766 9.516 1 97.5 462 ASP A C 1
ATOM 3829 O O . ASP A 1 462 ? -22.953 18.031 9.906 1 97.5 462 ASP A O 1
ATOM 3833 N N . PRO A 1 463 ? -23.656 20.031 9.078 1 96.56 463 PRO A N 1
ATOM 3834 C CA . PRO A 1 463 ? -22.297 20.531 8.867 1 96.56 463 PRO A CA 1
ATOM 3835 C C . PRO A 1 463 ? -21.469 20.547 10.156 1 96.56 463 PRO A C 1
ATOM 3837 O O . PRO A 1 463 ? -20.234 20.562 10.102 1 96.56 463 PRO A O 1
ATOM 3840 N N . LYS A 1 464 ? -22.094 20.453 11.344 1 96.56 464 LYS A N 1
ATOM 3841 C CA . LYS A 1 464 ? -21.359 20.469 12.602 1 96.56 464 LYS A CA 1
ATOM 3842 C C . LYS A 1 464 ? -21.125 19.047 13.109 1 96.56 464 LYS A C 1
ATOM 3844 O O . LYS A 1 464 ? -20.516 18.844 14.164 1 96.56 464 LYS A O 1
ATOM 3849 N N . GLU A 1 465 ? -21.625 18.047 12.43 1 97.81 465 GLU A N 1
ATOM 3850 C CA . GLU A 1 465 ? -21.359 16.641 12.672 1 97.81 465 GLU A CA 1
ATOM 3851 C C . GLU A 1 465 ? -21.812 16.219 14.07 1 97.81 465 GLU A C 1
ATOM 3853 O O . GLU A 1 465 ? -21.078 15.57 14.812 1 97.81 465 GLU A O 1
ATOM 3858 N N . PHE A 1 466 ? -23.062 16.562 14.398 1 97.06 466 PHE A N 1
ATOM 3859 C CA . PHE A 1 466 ? -23.625 16.219 15.695 1 97.06 466 PHE A CA 1
ATOM 3860 C C . PHE A 1 466 ? -24.422 14.922 15.617 1 97.06 466 PHE A C 1
ATOM 3862 O O . PHE A 1 466 ? -24.688 14.281 16.641 1 97.06 466 PHE A O 1
ATOM 3869 N N . ASN A 1 467 ? -24.828 14.562 14.43 1 96.5 467 ASN A N 1
ATOM 3870 C CA . ASN A 1 467 ? -25.719 13.43 14.258 1 96.5 467 ASN A CA 1
ATOM 3871 C C . ASN A 1 467 ? -25.016 12.258 13.57 1 96.5 467 ASN A C 1
ATOM 3873 O O . ASN A 1 467 ? -25.062 12.148 12.344 1 96.5 467 ASN A O 1
ATOM 3877 N N . ASN A 1 468 ? -24.516 11.336 14.336 1 97.75 468 ASN A N 1
ATOM 3878 C CA . ASN A 1 468 ? -23.891 10.133 13.789 1 97.75 468 ASN A CA 1
ATOM 3879 C C . ASN A 1 468 ? -24.938 9.172 13.227 1 97.75 468 ASN A C 1
ATOM 3881 O O . ASN A 1 468 ? -25.719 8.602 13.977 1 97.75 468 ASN A O 1
ATOM 3885 N N . LEU A 1 469 ? -24.875 8.93 11.953 1 98.19 469 LEU A N 1
ATOM 3886 C CA . LEU A 1 469 ? -25.875 8.148 11.258 1 98.19 469 LEU A CA 1
ATOM 3887 C C . LEU A 1 469 ? -25.484 6.676 11.203 1 98.19 469 LEU A C 1
ATOM 3889 O O . LEU A 1 469 ? -26.219 5.848 10.656 1 98.19 469 LEU A O 1
ATOM 3893 N N . TRP A 1 470 ? -24.438 6.234 11.812 1 97.94 470 TRP A N 1
ATOM 3894 C CA . TRP A 1 470 ? -23.797 4.93 11.664 1 97.94 470 TRP A CA 1
ATOM 3895 C C . TRP A 1 470 ? -24.781 3.809 11.984 1 97.94 470 TRP A C 1
ATOM 3897 O O . TRP A 1 470 ? -24.844 2.811 11.258 1 97.94 470 TRP A O 1
ATOM 3907 N N . ASP A 1 471 ? -25.531 3.971 13.008 1 96.75 471 ASP A N 1
ATOM 3908 C CA . ASP A 1 471 ? -26.391 2.887 13.469 1 96.75 471 ASP A CA 1
ATOM 3909 C C . ASP A 1 471 ? -27.859 3.15 13.094 1 96.75 471 ASP A C 1
ATOM 3911 O O . ASP A 1 471 ? -28.75 2.443 13.547 1 96.75 471 ASP A O 1
ATOM 3915 N N . ASN A 1 472 ? -28.125 4.223 12.375 1 97 472 ASN A N 1
ATOM 3916 C CA . ASN A 1 472 ? -29.484 4.531 11.945 1 97 472 ASN A CA 1
ATOM 3917 C C . ASN A 1 472 ? -29.953 3.596 10.836 1 97 472 ASN A C 1
ATOM 3919 O O . ASN A 1 472 ? -29.438 3.65 9.719 1 97 472 ASN A O 1
ATOM 3923 N N . PRO A 1 473 ? -30.938 2.811 11.055 1 96.06 473 PRO A N 1
ATOM 3924 C CA . PRO A 1 473 ? -31.375 1.826 10.055 1 96.06 473 PRO A CA 1
ATOM 3925 C C . PRO A 1 473 ? -31.859 2.471 8.758 1 96.06 473 PRO A C 1
ATOM 3927 O O . PRO A 1 473 ? -31.75 1.866 7.688 1 96.06 473 PRO A O 1
ATOM 3930 N N . ASP A 1 474 ? -32.312 3.674 8.852 1 97.38 474 ASP A N 1
ATOM 3931 C CA . ASP A 1 474 ? -32.812 4.371 7.668 1 97.38 474 ASP A CA 1
ATOM 3932 C C . ASP A 1 474 ? -31.672 4.688 6.695 1 97.38 474 ASP A C 1
ATOM 3934 O O . ASP A 1 474 ? -31.922 5 5.527 1 97.38 474 ASP A O 1
ATOM 3938 N N . TYR A 1 475 ? -30.453 4.527 7.199 1 97.75 475 TYR A N 1
ATOM 3939 C CA . TYR A 1 475 ? -29.312 4.883 6.379 1 97.75 475 TYR A CA 1
ATOM 3940 C C . TYR A 1 475 ? -28.438 3.66 6.094 1 97.75 475 TYR A C 1
ATOM 3942 O O . TYR A 1 475 ? -27.281 3.791 5.684 1 97.75 475 TYR A O 1
ATOM 3950 N N . ALA A 1 476 ? -28.969 2.5 6.293 1 96.62 476 ALA A N 1
ATOM 3951 C CA . ALA A 1 476 ? -28.219 1.26 6.113 1 96.62 476 ALA A CA 1
ATOM 3952 C C . ALA A 1 476 ? -27.734 1.115 4.672 1 96.62 476 ALA A C 1
ATOM 3954 O O . ALA A 1 476 ? -26.594 0.71 4.43 1 96.62 476 ALA A O 1
ATOM 3955 N N . GLU A 1 477 ? -28.547 1.418 3.701 1 96.38 477 GLU A N 1
ATOM 3956 C CA . GLU A 1 477 ? -28.172 1.328 2.295 1 96.38 477 GLU A CA 1
ATOM 3957 C C . GLU A 1 477 ? -27.078 2.332 1.952 1 96.38 477 GLU A C 1
ATOM 3959 O O . GLU A 1 477 ? -26.156 2.018 1.201 1 96.38 477 GLU A O 1
ATOM 3964 N N . LEU A 1 478 ? -27.234 3.51 2.461 1 97.88 478 LEU A N 1
ATOM 3965 C CA . LEU A 1 478 ? -26.203 4.527 2.242 1 97.88 478 LEU A CA 1
ATOM 3966 C C . LEU A 1 478 ? -24.875 4.094 2.84 1 97.88 478 LEU A C 1
ATOM 3968 O O . LEU A 1 478 ? -23.828 4.305 2.234 1 97.88 478 LEU A O 1
ATOM 3972 N N . LYS A 1 479 ? -24.969 3.51 4.066 1 98.12 479 LYS A N 1
ATOM 3973 C CA . LYS A 1 479 ? -23.766 3.018 4.711 1 98.12 479 LYS A CA 1
ATOM 3974 C C . LYS A 1 479 ? -23.047 1.999 3.832 1 98.12 479 LYS A C 1
ATOM 3976 O O . LYS A 1 479 ? -21.828 2.072 3.654 1 98.12 479 LYS A O 1
ATOM 3981 N N . THR A 1 480 ? -23.734 1.104 3.246 1 97.69 480 THR A N 1
ATOM 3982 C CA . THR A 1 480 ? -23.172 0.098 2.357 1 97.69 480 THR A CA 1
ATOM 3983 C C . THR A 1 480 ? -22.547 0.754 1.131 1 97.69 480 THR A C 1
ATOM 3985 O O . THR A 1 480 ? -21.422 0.399 0.73 1 97.69 480 THR A O 1
ATOM 3988 N N . LYS A 1 481 ? -23.25 1.685 0.562 1 97.81 481 LYS A N 1
ATOM 3989 C CA . LYS A 1 481 ? -22.75 2.393 -0.61 1 97.81 481 LYS A CA 1
ATOM 3990 C C . LYS A 1 481 ? -21.453 3.121 -0.29 1 97.81 481 LYS A C 1
ATOM 3992 O O . LYS A 1 481 ? -20.5 3.076 -1.074 1 97.81 481 LYS A O 1
ATOM 3997 N N . LEU A 1 482 ? -21.375 3.758 0.828 1 98.56 482 LEU A N 1
ATOM 3998 C CA . LEU A 1 482 ? -20.188 4.5 1.212 1 98.56 482 LEU A CA 1
ATOM 3999 C C . LEU A 1 482 ? -19.016 3.555 1.497 1 98.56 482 LEU A C 1
ATOM 4001 O O . LEU A 1 482 ? -17.859 3.879 1.214 1 98.56 482 LEU A O 1
ATOM 4005 N N . LEU A 1 483 ? -19.344 2.416 2.1 1 98.44 483 LEU A N 1
ATOM 4006 C CA . LEU A 1 483 ? -18.297 1.424 2.324 1 98.44 483 LEU A CA 1
ATOM 4007 C C . LEU A 1 483 ? -17.75 0.906 0.999 1 98.44 483 LEU A C 1
ATOM 4009 O O . LEU A 1 483 ? -16.547 0.669 0.872 1 98.44 483 LEU A O 1
ATOM 4013 N N . LEU A 1 484 ? -18.562 0.745 -0.02 1 98.44 484 LEU A N 1
ATOM 4014 C CA . LEU A 1 484 ? -18.109 0.34 -1.348 1 98.44 484 LEU A CA 1
ATOM 4015 C C . LEU A 1 484 ? -17.266 1.433 -1.99 1 98.44 484 LEU A C 1
ATOM 4017 O O . LEU A 1 484 ? -16.234 1.145 -2.598 1 98.44 484 LEU A O 1
ATOM 4021 N N . ASP A 1 485 ? -17.734 2.652 -1.839 1 98.38 485 ASP A N 1
ATOM 4022 C CA . ASP A 1 485 ? -16.938 3.775 -2.318 1 98.38 485 ASP A CA 1
ATOM 4023 C C . ASP A 1 485 ? -15.57 3.811 -1.63 1 98.38 485 ASP A C 1
ATOM 4025 O O . ASP A 1 485 ? -14.562 4.117 -2.262 1 98.38 485 ASP A O 1
ATOM 4029 N N . PHE A 1 486 ? -15.648 3.498 -0.332 1 98.69 486 PHE A N 1
ATOM 4030 C CA . PHE A 1 486 ? -14.414 3.479 0.451 1 98.69 486 PHE A CA 1
ATOM 4031 C C . PHE A 1 486 ? -13.461 2.41 -0.066 1 98.69 486 PHE A C 1
ATOM 4033 O O . PHE A 1 486 ? -12.266 2.662 -0.22 1 98.69 486 PHE A O 1
ATOM 4040 N N . MET A 1 487 ? -13.938 1.26 -0.335 1 98.19 487 MET A N 1
ATOM 4041 C CA . MET A 1 487 ? -13.125 0.194 -0.913 1 98.19 487 MET A CA 1
ATOM 4042 C C . MET A 1 487 ? -12.547 0.618 -2.26 1 98.19 487 MET A C 1
ATOM 4044 O O . MET A 1 487 ? -11.375 0.365 -2.547 1 98.19 487 MET A O 1
ATOM 4048 N N . SER A 1 488 ? -13.352 1.245 -3.066 1 98.12 488 SER A N 1
ATOM 4049 C CA . SER A 1 488 ? -12.883 1.736 -4.355 1 98.12 488 SER A CA 1
ATOM 4050 C C . SER A 1 488 ? -11.766 2.76 -4.184 1 98.12 488 SER A C 1
ATOM 4052 O O . SER A 1 488 ? -10.797 2.773 -4.953 1 98.12 488 SER A O 1
ATOM 4054 N N . ALA A 1 489 ? -11.914 3.6 -3.172 1 98.12 489 ALA A N 1
ATOM 4055 C CA . ALA A 1 489 ? -10.875 4.59 -2.893 1 98.12 489 ALA A CA 1
ATOM 4056 C C . ALA A 1 489 ? -9.562 3.916 -2.502 1 98.12 489 ALA A C 1
ATOM 4058 O O . ALA A 1 489 ? -8.492 4.336 -2.939 1 98.12 489 ALA A O 1
ATOM 4059 N N . GLU A 1 490 ? -9.664 2.879 -1.651 1 97.5 490 GLU A N 1
ATOM 4060 C CA . GLU A 1 490 ? -8.477 2.129 -1.24 1 97.5 490 GLU A CA 1
ATOM 4061 C C . GLU A 1 490 ? -7.801 1.466 -2.438 1 97.5 490 GLU A C 1
ATOM 4063 O O . GLU A 1 490 ? -6.574 1.378 -2.492 1 97.5 490 GLU A O 1
ATOM 4068 N N . MET A 1 491 ? -8.57 1.03 -3.398 1 97.56 491 MET A N 1
ATOM 4069 C CA . MET A 1 491 ? -8.039 0.42 -4.613 1 97.56 491 MET A CA 1
ATOM 4070 C C . MET A 1 491 ? -7.41 1.473 -5.52 1 97.56 491 MET A C 1
ATOM 4072 O O . MET A 1 491 ? -6.348 1.245 -6.098 1 97.56 491 MET A O 1
ATOM 4076 N N . ASP A 1 492 ? -8.008 2.615 -5.539 1 96.94 492 ASP A N 1
ATOM 4077 C CA . ASP A 1 492 ? -7.621 3.689 -6.445 1 96.94 492 ASP A CA 1
ATOM 4078 C C . ASP A 1 492 ? -6.289 4.312 -6.023 1 96.94 492 ASP A C 1
ATOM 4080 O O . ASP A 1 492 ? -5.52 4.773 -6.867 1 96.94 492 ASP A O 1
ATOM 4084 N N . LYS A 1 493 ? -5.984 4.32 -4.75 1 96.31 493 LYS A N 1
ATOM 4085 C CA . LYS A 1 493 ? -4.828 5.078 -4.289 1 96.31 493 LYS A CA 1
ATOM 4086 C C . LYS A 1 493 ? -3.539 4.281 -4.469 1 96.31 493 LYS A C 1
ATOM 4088 O O . LYS A 1 493 ? -2.443 4.805 -4.262 1 96.31 493 LYS A O 1
ATOM 4093 N N . VAL A 1 494 ? -3.633 2.99 -4.898 1 96.44 494 VAL A N 1
ATOM 4094 C CA . VAL A 1 494 ? -2.449 2.164 -5.109 1 96.44 494 VAL A CA 1
ATOM 4095 C C . VAL A 1 494 ? -1.636 2.715 -6.277 1 96.44 494 VAL A C 1
ATOM 4097 O O . VAL A 1 494 ? -2.135 2.807 -7.402 1 96.44 494 VAL A O 1
ATOM 4100 N N . PRO A 1 495 ? -0.418 3.057 -5.988 1 95.56 495 PRO A N 1
ATOM 4101 C CA . PRO A 1 495 ? 0.396 3.523 -7.113 1 95.56 495 PRO A CA 1
ATOM 4102 C C . PRO A 1 495 ? 0.781 2.396 -8.07 1 95.56 495 PRO A C 1
ATOM 4104 O O . PRO A 1 495 ? 1.084 1.284 -7.629 1 95.56 495 PRO A O 1
ATOM 4107 N N . LEU A 1 496 ? 0.733 2.615 -9.352 1 96.75 496 LEU A N 1
ATOM 4108 C CA . LEU A 1 496 ? 1.188 1.694 -10.383 1 96.75 496 LEU A CA 1
ATOM 4109 C C . LEU A 1 496 ? 2.457 2.211 -11.055 1 96.75 496 LEU A C 1
ATOM 4111 O O . LEU A 1 496 ? 2.395 3.066 -11.938 1 96.75 496 LEU A O 1
ATOM 4115 N N . TRP A 1 497 ? 3.607 1.712 -10.664 1 96.69 497 TRP A N 1
ATOM 4116 C CA . TRP A 1 497 ? 4.895 2.301 -11.023 1 96.69 497 TRP A CA 1
ATOM 4117 C C . TRP A 1 497 ? 5.148 2.178 -12.523 1 96.69 497 TRP A C 1
ATOM 4119 O O . TRP A 1 497 ? 6.008 2.871 -13.07 1 96.69 497 TRP A O 1
ATOM 4129 N N . MET A 1 498 ? 4.379 1.317 -13.211 1 96.5 498 MET A N 1
ATOM 4130 C CA . MET A 1 498 ? 4.465 1.163 -14.656 1 96.5 498 MET A CA 1
ATOM 4131 C C . MET A 1 498 ? 3.098 0.832 -15.25 1 96.5 498 MET A C 1
ATOM 4133 O O . MET A 1 498 ? 2.219 0.324 -14.547 1 96.5 498 MET A O 1
ATOM 4137 N N . PRO A 1 499 ? 2.842 1.127 -16.5 1 94.31 499 PRO A N 1
ATOM 4138 C CA . PRO A 1 499 ? 1.638 0.64 -17.172 1 94.31 499 PRO A CA 1
ATOM 4139 C C . PRO A 1 499 ? 1.746 -0.825 -17.578 1 94.31 499 PRO A C 1
ATOM 4141 O O . PRO A 1 499 ? 2.836 -1.4 -17.562 1 94.31 499 PRO A O 1
ATOM 4144 N N . ARG A 1 500 ? 0.693 -1.428 -17.828 1 93.44 500 ARG A N 1
ATOM 4145 C CA . ARG A 1 500 ? 0.704 -2.73 -18.5 1 93.44 500 ARG A CA 1
ATOM 4146 C C . ARG A 1 500 ? 1.193 -2.611 -19.938 1 93.44 500 ARG A C 1
ATOM 4148 O O . ARG A 1 500 ? 0.568 -1.938 -20.75 1 93.44 500 ARG A O 1
ATOM 4155 N N . VAL A 1 501 ? 2.297 -3.27 -20.25 1 91.88 501 VAL A N 1
ATOM 4156 C CA . VAL A 1 501 ? 2.92 -2.969 -21.531 1 91.88 501 VAL A CA 1
ATOM 4157 C C . VAL A 1 501 ? 2.74 -4.148 -22.484 1 91.88 501 VAL A C 1
ATOM 4159 O O . VAL A 1 501 ? 3.086 -4.062 -23.656 1 91.88 501 VAL A O 1
ATOM 4162 N N . SER A 1 502 ? 2.268 -5.285 -21.922 1 88.5 502 SER A N 1
ATOM 4163 C CA . SER A 1 502 ? 2.051 -6.465 -22.75 1 88.5 502 SER A CA 1
ATOM 4164 C C . SER A 1 502 ? 0.953 -7.355 -22.188 1 88.5 502 SER A C 1
ATOM 4166 O O . SER A 1 502 ? 0.399 -7.062 -21.125 1 88.5 502 SER A O 1
ATOM 4168 N N . LEU A 1 503 ? 0.603 -8.367 -22.891 1 82.5 503 LEU A N 1
ATOM 4169 C CA . LEU A 1 503 ? -0.435 -9.305 -22.469 1 82.5 503 LEU A CA 1
ATOM 4170 C C . LEU A 1 503 ? 0.049 -10.172 -21.312 1 82.5 503 LEU A C 1
ATOM 4172 O O . LEU A 1 503 ? -0.756 -10.648 -20.516 1 82.5 503 LEU A O 1
ATOM 4176 N N . ALA A 1 504 ? 1.343 -10.438 -21.391 1 87 504 ALA A N 1
ATOM 4177 C CA . ALA A 1 504 ? 1.896 -11.281 -20.328 1 87 504 ALA A CA 1
ATOM 4178 C C . ALA A 1 504 ? 3.334 -10.883 -20 1 87 504 ALA A C 1
ATOM 4180 O O . ALA A 1 504 ? 4.047 -10.359 -20.859 1 87 504 ALA A O 1
ATOM 4181 N N . MET B 1 1 ? 26.672 -26.156 12.445 1 49.5 1 MET B N 1
ATOM 4182 C CA . MET B 1 1 ? 25.5 -27.016 12.398 1 49.5 1 MET B CA 1
ATOM 4183 C C . MET B 1 1 ? 24.734 -26.828 11.086 1 49.5 1 MET B C 1
ATOM 4185 O O . MET B 1 1 ? 24.688 -25.719 10.555 1 49.5 1 MET B O 1
ATOM 4189 N N . LYS B 1 2 ? 24.453 -27.844 10.406 1 71.81 2 LYS B N 1
ATOM 4190 C CA . LYS B 1 2 ? 23.859 -27.766 9.07 1 71.81 2 LYS B CA 1
ATOM 4191 C C . LYS B 1 2 ? 22.484 -27.109 9.125 1 71.81 2 LYS B C 1
ATOM 4193 O O . LYS B 1 2 ? 21.672 -27.422 10 1 71.81 2 LYS B O 1
ATOM 4198 N N . LYS B 1 3 ? 22.266 -26.125 8.352 1 90.5 3 LYS B N 1
ATOM 4199 C CA . LYS B 1 3 ? 21.016 -25.359 8.266 1 90.5 3 LYS B CA 1
ATOM 4200 C C . LYS B 1 3 ? 19.953 -26.125 7.48 1 90.5 3 LYS B C 1
ATOM 4202 O O . LYS B 1 3 ? 20.297 -26.922 6.598 1 90.5 3 LYS B O 1
ATOM 4207 N N . LYS B 1 4 ? 18.766 -26.016 7.859 1 96.75 4 LYS B N 1
ATOM 4208 C CA . LYS B 1 4 ? 17.641 -26.656 7.176 1 96.75 4 LYS B CA 1
ATOM 4209 C C . LYS B 1 4 ? 17.531 -26.172 5.73 1 96.75 4 LYS B C 1
ATOM 4211 O O . LYS B 1 4 ? 17.672 -24.984 5.457 1 96.75 4 LYS B O 1
ATOM 4216 N N . ASN B 1 5 ? 17.391 -27.172 4.793 1 98.5 5 ASN B N 1
ATOM 4217 C CA . ASN B 1 5 ? 17.203 -26.844 3.383 1 98.5 5 ASN B CA 1
ATOM 4218 C C . ASN B 1 5 ? 15.734 -26.641 3.043 1 98.5 5 ASN B C 1
ATOM 4220 O O . ASN B 1 5 ? 14.852 -27.125 3.76 1 98.5 5 ASN B O 1
ATOM 4224 N N . VAL B 1 6 ? 15.484 -25.906 2.006 1 98.88 6 VAL B N 1
ATOM 4225 C CA . VAL B 1 6 ? 14.125 -25.719 1.517 1 98.88 6 VAL B CA 1
ATOM 4226 C C . VAL B 1 6 ? 14.055 -26.062 0.033 1 98.88 6 VAL B C 1
ATOM 4228 O O . VAL B 1 6 ? 14.844 -25.562 -0.77 1 98.88 6 VAL B O 1
ATOM 4231 N N . LEU B 1 7 ? 13.188 -26.938 -0.314 1 98.94 7 LEU B N 1
ATOM 4232 C CA . LEU B 1 7 ? 12.805 -27.234 -1.691 1 98.94 7 LEU B CA 1
ATOM 4233 C C . LEU B 1 7 ? 11.367 -26.797 -1.965 1 98.94 7 LEU B C 1
ATOM 4235 O O . LEU B 1 7 ? 10.422 -27.391 -1.436 1 98.94 7 LEU B O 1
ATOM 4239 N N . LEU B 1 8 ? 11.227 -25.734 -2.717 1 98.94 8 LEU B N 1
ATOM 4240 C CA . LEU B 1 8 ? 9.922 -25.281 -3.172 1 98.94 8 LEU B CA 1
ATOM 4241 C C . LEU B 1 8 ? 9.594 -25.844 -4.547 1 98.94 8 LEU B C 1
ATOM 4243 O O . LEU B 1 8 ? 10.367 -25.703 -5.488 1 98.94 8 LEU B O 1
ATOM 4247 N N . ILE B 1 9 ? 8.523 -26.547 -4.672 1 98.94 9 ILE B N 1
ATOM 4248 C CA . ILE B 1 9 ? 8.023 -27.078 -5.934 1 98.94 9 ILE B CA 1
ATOM 4249 C C . ILE B 1 9 ? 6.684 -26.422 -6.277 1 98.94 9 ILE B C 1
ATOM 4251 O O . ILE B 1 9 ? 5.746 -26.469 -5.477 1 98.94 9 ILE B O 1
ATOM 4255 N N . THR B 1 10 ? 6.629 -25.797 -7.418 1 98.94 10 THR B N 1
ATOM 4256 C CA . THR B 1 10 ? 5.352 -25.203 -7.809 1 98.94 10 THR B CA 1
ATOM 4257 C C . THR B 1 10 ? 4.914 -25.719 -9.172 1 98.94 10 THR B C 1
ATOM 4259 O O . THR B 1 10 ? 5.746 -25.938 -10.062 1 98.94 10 THR B O 1
ATOM 4262 N N . SER B 1 11 ? 3.627 -25.984 -9.289 1 98.88 11 SER B N 1
ATOM 4263 C CA . SER B 1 11 ? 2.975 -26.062 -10.594 1 98.88 11 SER B CA 1
ATOM 4264 C C . SER B 1 11 ? 2.477 -24.703 -11.055 1 98.88 11 SER B C 1
ATOM 4266 O O . SER B 1 11 ? 2.625 -23.703 -10.336 1 98.88 11 SER B O 1
ATOM 4268 N N . ASP B 1 12 ? 2.043 -24.625 -12.258 1 98.69 12 ASP B N 1
ATOM 4269 C CA . ASP B 1 12 ? 1.462 -23.406 -12.812 1 98.69 12 ASP B CA 1
ATOM 4270 C C . ASP B 1 12 ? 0.001 -23.625 -13.195 1 98.69 12 ASP B C 1
ATOM 4272 O O . ASP B 1 12 ? -0.299 -24.422 -14.086 1 98.69 12 ASP B O 1
ATOM 4276 N N . GLN B 1 13 ? -0.906 -22.891 -12.438 1 98.56 13 GLN B N 1
ATOM 4277 C CA . GLN B 1 13 ? -2.316 -22.891 -12.812 1 98.56 13 GLN B CA 1
ATOM 4278 C C . GLN B 1 13 ? -2.928 -24.281 -12.648 1 98.56 13 GLN B C 1
ATOM 4280 O O . GLN B 1 13 ? -3.541 -24.812 -13.578 1 98.56 13 GLN B O 1
ATOM 4285 N N . GLN B 1 14 ? -2.736 -24.812 -11.484 1 98.88 14 GLN B N 1
ATOM 4286 C CA . GLN B 1 14 ? -3.297 -26.125 -11.164 1 98.88 14 GLN B CA 1
ATOM 4287 C C . GLN B 1 14 ? -4.523 -26 -10.266 1 98.88 14 GLN B C 1
ATOM 4289 O O . GLN B 1 14 ? -4.477 -25.312 -9.234 1 98.88 14 GLN B O 1
ATOM 4294 N N . HIS B 1 15 ? -5.594 -26.641 -10.641 1 98.69 15 HIS B N 1
ATOM 4295 C CA . HIS B 1 15 ? -6.793 -26.656 -9.82 1 98.69 15 HIS B CA 1
ATOM 4296 C C . HIS B 1 15 ? -6.543 -27.391 -8.5 1 98.69 15 HIS B C 1
ATOM 4298 O O . HIS B 1 15 ? -5.867 -28.422 -8.477 1 98.69 15 HIS B O 1
ATOM 4304 N N . TRP B 1 16 ? -7.133 -26.891 -7.465 1 98.31 16 TRP B N 1
ATOM 4305 C CA . TRP B 1 16 ? -6.828 -27.391 -6.129 1 98.31 16 TRP B CA 1
ATOM 4306 C C . TRP B 1 16 ? -7.273 -28.828 -5.969 1 98.31 16 TRP B C 1
ATOM 4308 O O . TRP B 1 16 ? -6.715 -29.578 -5.156 1 98.31 16 TRP B O 1
ATOM 4318 N N . ASN B 1 17 ? -8.273 -29.297 -6.73 1 97.69 17 ASN B N 1
ATOM 4319 C CA . ASN B 1 17 ? -8.828 -30.641 -6.605 1 97.69 17 ASN B CA 1
ATOM 4320 C C . ASN B 1 17 ? -8.258 -31.578 -7.66 1 97.69 17 ASN B C 1
ATOM 4322 O O . ASN B 1 17 ? -8.992 -32.406 -8.234 1 97.69 17 ASN B O 1
ATOM 4326 N N . THR B 1 18 ? -7.004 -31.516 -7.926 1 98.56 18 THR B N 1
ATOM 4327 C CA . THR B 1 18 ? -6.379 -32.375 -8.922 1 98.56 18 THR B CA 1
ATOM 4328 C C . THR B 1 18 ? -5.188 -33.125 -8.32 1 98.56 18 THR B C 1
ATOM 4330 O O . THR B 1 18 ? -4.129 -33.219 -8.938 1 98.56 18 THR B O 1
ATOM 4333 N N . ILE B 1 19 ? -5.324 -33.562 -7.148 1 98.75 19 ILE B N 1
ATOM 4334 C CA . ILE B 1 19 ? -4.402 -34.469 -6.449 1 98.75 19 ILE B CA 1
ATOM 4335 C C . ILE B 1 19 ? -5.086 -35.812 -6.168 1 98.75 19 ILE B C 1
ATOM 4337 O O . ILE B 1 19 ? -6.18 -35.844 -5.594 1 98.75 19 ILE B O 1
ATOM 4341 N N . GLY B 1 20 ? -4.441 -36.844 -6.52 1 98.69 20 GLY B N 1
ATOM 4342 C CA . GLY B 1 20 ? -5.023 -38.188 -6.473 1 98.69 20 GLY B CA 1
ATOM 4343 C C . GLY B 1 20 ? -5.449 -38.594 -5.078 1 98.69 20 GLY B C 1
ATOM 4344 O O . GLY B 1 20 ? -6.402 -39.375 -4.918 1 98.69 20 GLY B O 1
ATOM 4345 N N . ALA B 1 21 ? -4.812 -38.125 -4.035 1 98.5 21 ALA B N 1
ATOM 4346 C CA . ALA B 1 21 ? -5.156 -38.438 -2.65 1 98.5 21 ALA B CA 1
ATOM 4347 C C . ALA B 1 21 ? -6.582 -38 -2.328 1 98.5 21 ALA B C 1
ATOM 4349 O O . ALA B 1 21 ? -7.23 -38.562 -1.447 1 98.5 21 ALA B O 1
ATOM 4350 N N . PHE B 1 22 ? -7.098 -37.031 -3.088 1 97.88 22 PHE B N 1
ATOM 4351 C CA . PHE B 1 22 ? -8.398 -36.469 -2.768 1 97.88 22 PHE B CA 1
ATOM 4352 C C . PHE B 1 22 ? -9.359 -36.625 -3.941 1 97.88 22 PHE B C 1
ATOM 4354 O O . PHE B 1 22 ? -10.57 -36.469 -3.781 1 97.88 22 PHE B O 1
ATOM 4361 N N . ASN B 1 23 ? -8.852 -36.844 -5.137 1 97.56 23 ASN B N 1
ATOM 4362 C CA . ASN B 1 23 ? -9.617 -37.031 -6.363 1 97.56 23 ASN B CA 1
ATOM 4363 C C . ASN B 1 23 ? -9.227 -38.344 -7.078 1 97.56 23 ASN B C 1
ATOM 4365 O O . ASN B 1 23 ? -8.188 -38.406 -7.73 1 97.56 23 ASN B O 1
ATOM 4369 N N . LYS B 1 24 ? -10.062 -39.281 -7.141 1 96.44 24 LYS B N 1
ATOM 4370 C CA . LYS B 1 24 ? -9.75 -40.625 -7.617 1 96.44 24 LYS B CA 1
ATOM 4371 C C . LYS B 1 24 ? -9.703 -40.656 -9.141 1 96.44 24 LYS B C 1
ATOM 4373 O O . LYS B 1 24 ? -9.195 -41.625 -9.727 1 96.44 24 LYS B O 1
ATOM 4378 N N . GLU B 1 25 ? -10.086 -39.625 -9.773 1 96.44 25 GLU B N 1
ATOM 4379 C CA . GLU B 1 25 ? -10.094 -39.594 -11.234 1 96.44 25 GLU B CA 1
ATOM 4380 C C . GLU B 1 25 ? -8.695 -39.344 -11.789 1 96.44 25 GLU B C 1
ATOM 4382 O O . GLU B 1 25 ? -8.445 -39.562 -12.977 1 96.44 25 GLU B O 1
ATOM 4387 N N . ILE B 1 26 ? -7.812 -38.875 -10.93 1 98.38 26 ILE B N 1
ATOM 4388 C CA . ILE B 1 26 ? -6.492 -38.5 -11.422 1 98.38 26 ILE B CA 1
ATOM 4389 C C . ILE B 1 26 ? -5.418 -39.25 -10.625 1 98.38 26 ILE B C 1
ATOM 4391 O O . ILE B 1 26 ? -5.598 -39.5 -9.438 1 98.38 26 ILE B O 1
ATOM 4395 N N . LYS B 1 27 ? -4.375 -39.625 -11.25 1 98.69 27 LYS B N 1
ATOM 4396 C CA . LYS B 1 27 ? -3.268 -40.344 -10.633 1 98.69 27 LYS B CA 1
ATOM 4397 C C . LYS B 1 27 ? -2.074 -39.406 -10.391 1 98.69 27 LYS B C 1
ATOM 4399 O O . LYS B 1 27 ? -1.476 -38.906 -11.344 1 98.69 27 LYS B O 1
ATOM 4404 N N . THR B 1 28 ? -1.768 -39.156 -9.195 1 98.88 28 THR B N 1
ATOM 4405 C CA . THR B 1 28 ? -0.607 -38.375 -8.805 1 98.88 28 THR B CA 1
ATOM 4406 C C . THR B 1 28 ? 0.132 -39.062 -7.645 1 98.88 28 THR B C 1
ATOM 4408 O O . THR B 1 28 ? 0.254 -38.469 -6.566 1 98.88 28 THR B O 1
ATOM 4411 N N . PRO B 1 29 ? 0.726 -40.188 -7.863 1 98.88 29 PRO B N 1
ATOM 4412 C CA . PRO B 1 29 ? 1.286 -41 -6.766 1 98.88 29 PRO B CA 1
ATOM 4413 C C . PRO B 1 29 ? 2.369 -40.25 -5.992 1 98.88 29 PRO B C 1
ATOM 4415 O O . PRO B 1 29 ? 2.535 -40.469 -4.789 1 98.88 29 PRO B O 1
ATOM 4418 N N . ASN B 1 30 ? 3.121 -39.406 -6.613 1 98.88 30 ASN B N 1
ATOM 4419 C CA . ASN B 1 30 ? 4.219 -38.75 -5.926 1 98.88 30 ASN B CA 1
ATOM 4420 C C . ASN B 1 30 ? 3.717 -37.562 -5.086 1 98.88 30 ASN B C 1
ATOM 4422 O O . ASN B 1 30 ? 4.215 -37.344 -3.984 1 98.88 30 ASN B O 1
ATOM 4426 N N . LEU B 1 31 ? 2.729 -36.812 -5.578 1 98.88 31 LEU B N 1
ATOM 4427 C CA . LEU B 1 31 ? 2.084 -35.812 -4.73 1 98.88 31 LEU B CA 1
ATOM 4428 C C . LEU B 1 31 ? 1.339 -36.5 -3.58 1 98.88 31 LEU B C 1
ATOM 4430 O O . LEU B 1 31 ? 1.289 -35.938 -2.473 1 98.88 31 LEU B O 1
ATOM 4434 N N . ASP B 1 32 ? 0.754 -37.656 -3.854 1 98.88 32 ASP B N 1
ATOM 4435 C CA . ASP B 1 32 ? 0.112 -38.438 -2.793 1 98.88 32 ASP B CA 1
ATOM 4436 C C . ASP B 1 32 ? 1.117 -38.812 -1.712 1 98.88 32 ASP B C 1
ATOM 4438 O O . ASP B 1 32 ? 0.781 -38.844 -0.527 1 98.88 32 ASP B O 1
ATOM 4442 N N . ARG B 1 33 ? 2.297 -39.156 -2.137 1 98.62 33 ARG B N 1
ATOM 4443 C CA . ARG B 1 33 ? 3.389 -39.406 -1.208 1 98.62 33 ARG B CA 1
ATOM 4444 C C . ARG B 1 33 ? 3.646 -38.219 -0.303 1 98.62 33 ARG B C 1
ATOM 4446 O O . ARG B 1 33 ? 3.781 -38.375 0.913 1 98.62 33 ARG B O 1
ATOM 4453 N N . LEU B 1 34 ? 3.664 -37.031 -0.846 1 98.5 34 LEU B N 1
ATOM 4454 C CA . LEU B 1 34 ? 3.85 -35.812 -0.057 1 98.5 34 LEU B CA 1
ATOM 4455 C C . LEU B 1 34 ? 2.686 -35.594 0.905 1 98.5 34 LEU B C 1
ATOM 4457 O O . LEU B 1 34 ? 2.885 -35.156 2.043 1 98.5 34 LEU B O 1
ATOM 4461 N N . VAL B 1 35 ? 1.455 -35.875 0.389 1 98.75 35 VAL B N 1
ATOM 4462 C CA . VAL B 1 35 ? 0.269 -35.75 1.232 1 98.75 35 VAL B CA 1
ATOM 4463 C C . VAL B 1 35 ? 0.412 -36.656 2.455 1 98.75 35 VAL B C 1
ATOM 4465 O O . VAL B 1 35 ? 0.119 -36.219 3.578 1 98.75 35 VAL B O 1
ATOM 4468 N N . LYS B 1 36 ? 0.929 -37.844 2.262 1 98.56 36 LYS B N 1
ATOM 4469 C CA . LYS B 1 36 ? 1.08 -38.812 3.332 1 98.56 36 LYS B CA 1
ATOM 4470 C C . LYS B 1 36 ? 2.189 -38.406 4.297 1 98.56 36 LYS B C 1
ATOM 4472 O O . LYS B 1 36 ? 2.102 -38.656 5.5 1 98.56 36 LYS B O 1
ATOM 4477 N N . GLU B 1 37 ? 3.182 -37.75 3.793 1 98.31 37 GLU B N 1
ATOM 4478 C CA . GLU B 1 37 ? 4.391 -37.5 4.57 1 98.31 37 GLU B CA 1
ATOM 4479 C C . GLU B 1 37 ? 4.332 -36.125 5.227 1 98.31 37 GLU B C 1
ATOM 4481 O O . GLU B 1 37 ? 5.156 -35.812 6.086 1 98.31 37 GLU B O 1
ATOM 4486 N N . GLY B 1 38 ? 3.354 -35.312 4.859 1 98.56 38 GLY B N 1
ATOM 4487 C CA . GLY B 1 38 ? 3.293 -33.938 5.363 1 98.56 38 GLY B CA 1
ATOM 4488 C C . GLY B 1 38 ? 1.892 -33.5 5.75 1 98.56 38 GLY B C 1
ATOM 4489 O O . GLY B 1 38 ? 1.047 -34.344 6.074 1 98.56 38 GLY B O 1
ATOM 4490 N N . THR B 1 39 ? 1.708 -32.219 5.887 1 98.81 39 THR B N 1
ATOM 4491 C CA . THR B 1 39 ? 0.4 -31.625 6.129 1 98.81 39 THR B CA 1
ATOM 4492 C C . THR B 1 39 ? -0.125 -30.938 4.867 1 98.81 39 THR B C 1
ATOM 4494 O O . THR B 1 39 ? 0.585 -30.156 4.238 1 98.81 39 THR B O 1
ATOM 4497 N N . THR B 1 40 ? -1.349 -31.375 4.457 1 98.81 40 THR B N 1
ATOM 4498 C CA . THR B 1 40 ? -2.047 -30.688 3.373 1 98.81 40 THR B CA 1
ATOM 4499 C C . THR B 1 40 ? -2.918 -29.562 3.918 1 98.81 40 THR B C 1
ATOM 4501 O O . THR B 1 40 ? -3.729 -29.766 4.82 1 98.81 40 THR B O 1
ATOM 4504 N N . PHE B 1 41 ? -2.711 -28.375 3.412 1 98.75 41 PHE B N 1
ATOM 4505 C CA . PHE B 1 41 ? -3.586 -27.25 3.748 1 98.75 41 PHE B CA 1
ATOM 4506 C C . PHE B 1 41 ? -4.695 -27.109 2.713 1 98.75 41 PHE B C 1
ATOM 4508 O O . PHE B 1 41 ? -4.445 -26.656 1.591 1 98.75 41 PHE B O 1
ATOM 4515 N N . SER B 1 42 ? -5.883 -27.375 3.129 1 98.25 42 SER B N 1
ATOM 4516 C CA . SER B 1 42 ? -6.996 -27.531 2.195 1 98.25 42 SER B CA 1
ATOM 4517 C C . SER B 1 42 ? -7.594 -26.188 1.816 1 98.25 42 SER B C 1
ATOM 4519 O O . SER B 1 42 ? -8.383 -26.094 0.875 1 98.25 42 SER B O 1
ATOM 4521 N N . ARG B 1 43 ? -7.234 -25.078 2.508 1 98.38 43 ARG B N 1
ATOM 4522 C CA . ARG B 1 43 ? -7.738 -23.734 2.221 1 98.38 43 ARG B CA 1
ATOM 4523 C C . ARG B 1 43 ? -6.594 -22.75 2.02 1 98.38 43 ARG B C 1
ATOM 4525 O O . ARG B 1 43 ? -6.531 -21.719 2.689 1 98.38 43 ARG B O 1
ATOM 4532 N N . ALA B 1 44 ? -5.766 -23.094 1.048 1 98.81 44 ALA B N 1
ATOM 4533 C CA . ALA B 1 44 ? -4.691 -22.203 0.612 1 98.81 44 ALA B CA 1
ATOM 4534 C C . ALA B 1 44 ? -5.129 -21.359 -0.588 1 98.81 44 ALA B C 1
ATOM 4536 O O . ALA B 1 44 ? -5.836 -21.859 -1.47 1 98.81 44 ALA B O 1
ATOM 4537 N N . TYR B 1 45 ? -4.695 -20.078 -0.593 1 98.94 45 TYR B N 1
ATOM 4538 C CA . TYR B 1 45 ? -5.195 -19.172 -1.608 1 98.94 45 TYR B CA 1
ATOM 4539 C C . TYR B 1 45 ? -4.062 -18.344 -2.211 1 98.94 45 TYR B C 1
ATOM 4541 O O . TYR B 1 45 ? -3.074 -18.047 -1.533 1 98.94 45 TYR B O 1
ATOM 4549 N N . CYS B 1 46 ? -4.223 -18.031 -3.48 1 98.88 46 CYS B N 1
ATOM 4550 C CA . CYS B 1 46 ? -3.297 -17.109 -4.121 1 98.88 46 CYS B CA 1
ATOM 4551 C C . CYS B 1 46 ? -3.686 -15.656 -3.838 1 98.88 46 CYS B C 1
ATOM 4553 O O . CYS B 1 46 ? -4.863 -15.352 -3.652 1 98.88 46 CYS B O 1
ATOM 4555 N N . PRO B 1 47 ? -2.738 -14.781 -3.814 1 98.69 47 PRO B N 1
ATOM 4556 C CA . PRO B 1 47 ? -3.043 -13.367 -3.623 1 98.69 47 PRO B CA 1
ATOM 4557 C C . PRO B 1 47 ? -3.51 -12.68 -4.906 1 98.69 47 PRO B C 1
ATOM 4559 O O . PRO B 1 47 ? -4.004 -11.555 -4.867 1 98.69 47 PRO B O 1
ATOM 4562 N N . ASN B 1 48 ? -3.357 -13.312 -5.953 1 98.62 48 ASN B N 1
ATOM 4563 C CA . ASN B 1 48 ? -3.775 -12.914 -7.293 1 98.62 48 ASN B CA 1
ATOM 4564 C C . ASN B 1 48 ? -3.902 -14.117 -8.219 1 98.62 48 ASN B C 1
ATOM 4566 O O . ASN B 1 48 ? -3.029 -14.984 -8.242 1 98.62 48 ASN B O 1
ATOM 4570 N N . PRO B 1 49 ? -4.914 -14.156 -9.023 1 97.94 49 PRO B N 1
ATOM 4571 C CA . PRO B 1 49 ? -5.113 -15.375 -9.805 1 97.94 49 PRO B CA 1
ATOM 4572 C C . PRO B 1 49 ? -4.414 -15.328 -11.164 1 97.94 49 PRO B C 1
ATOM 4574 O O . PRO B 1 49 ? -4.984 -15.766 -12.172 1 97.94 49 PRO B O 1
ATOM 4577 N N . THR B 1 50 ? -3.254 -14.672 -11.172 1 97.69 50 THR B N 1
ATOM 4578 C CA . THR B 1 50 ? -2.385 -14.68 -12.344 1 97.69 50 THR B CA 1
ATOM 4579 C C . THR B 1 50 ? -0.936 -14.93 -11.938 1 97.69 50 THR B C 1
ATOM 4581 O O . THR B 1 50 ? -0.588 -14.836 -10.766 1 97.69 50 THR B O 1
ATOM 4584 N N . CYS B 1 51 ? -0.147 -15.219 -12.891 1 98.19 51 CYS B N 1
ATOM 4585 C CA . CYS B 1 51 ? 1.187 -15.758 -12.656 1 98.19 51 CYS B CA 1
ATOM 4586 C C . CYS B 1 51 ? 2.113 -14.695 -12.078 1 98.19 51 CYS B C 1
ATOM 4588 O O . CYS B 1 51 ? 2.604 -14.836 -10.961 1 98.19 51 CYS B O 1
ATOM 4590 N N . THR B 1 52 ? 2.35 -13.57 -12.805 1 98.38 52 THR B N 1
ATOM 4591 C CA . THR B 1 52 ? 3.35 -12.578 -12.43 1 98.38 52 THR B CA 1
ATOM 4592 C C . THR B 1 52 ? 3.076 -12.039 -11.031 1 98.38 52 THR B C 1
ATOM 4594 O O . THR B 1 52 ? 3.934 -12.117 -10.148 1 98.38 52 THR B O 1
ATOM 4597 N N . PRO 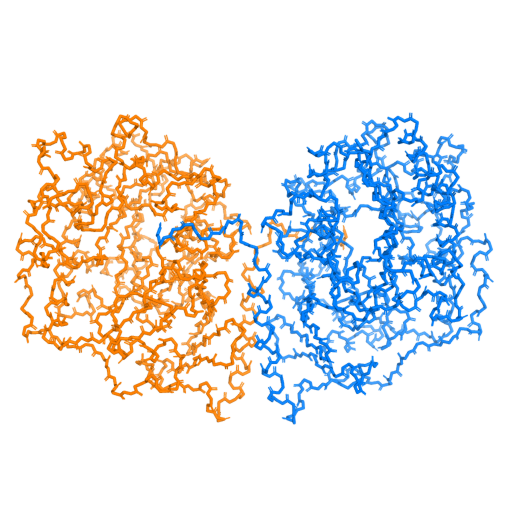B 1 53 ? 1.87 -11.586 -10.734 1 98.56 53 PRO B N 1
ATOM 4598 C CA . PRO B 1 53 ? 1.619 -11.031 -9.406 1 98.56 53 PRO B CA 1
ATOM 4599 C C . PRO B 1 53 ? 1.841 -12.055 -8.289 1 98.56 53 PRO B C 1
ATOM 4601 O O . PRO B 1 53 ? 2.506 -11.75 -7.293 1 98.56 53 PRO B O 1
ATOM 4604 N N . THR B 1 54 ? 1.312 -13.227 -8.438 1 98.88 54 THR B N 1
ATOM 4605 C CA . THR B 1 54 ? 1.391 -14.219 -7.379 1 98.88 54 THR B CA 1
ATOM 4606 C C . THR B 1 54 ? 2.832 -14.68 -7.176 1 98.88 54 THR B C 1
ATOM 4608 O O . THR B 1 54 ? 3.291 -14.812 -6.039 1 98.88 54 THR B O 1
ATOM 4611 N N . ARG B 1 55 ? 3.529 -14.93 -8.234 1 98.88 55 ARG B N 1
ATOM 4612 C CA . ARG B 1 55 ? 4.902 -15.406 -8.117 1 98.88 55 ARG B CA 1
ATOM 4613 C C . ARG B 1 55 ? 5.797 -14.359 -7.461 1 98.88 55 ARG B C 1
ATOM 4615 O O . ARG B 1 55 ? 6.703 -14.695 -6.695 1 98.88 55 ARG B O 1
ATOM 4622 N N . CYS B 1 56 ? 5.516 -13.07 -7.762 1 98.88 56 CYS B N 1
ATOM 4623 C CA . CYS B 1 56 ? 6.215 -12 -7.066 1 98.88 56 CYS B CA 1
ATOM 4624 C C . CYS B 1 56 ? 5.879 -12 -5.582 1 98.88 56 CYS B C 1
ATOM 4626 O O . CYS B 1 56 ? 6.758 -11.797 -4.738 1 98.88 56 CYS B O 1
ATOM 4628 N N . SER B 1 57 ? 4.668 -12.25 -5.238 1 98.94 57 SER B N 1
ATOM 4629 C CA . SER B 1 57 ? 4.25 -12.297 -3.842 1 98.94 57 SER B CA 1
ATOM 4630 C C . SER B 1 57 ? 4.934 -13.438 -3.098 1 98.94 57 SER B C 1
ATOM 4632 O O . SER B 1 57 ? 5.324 -13.289 -1.939 1 98.94 57 SER B O 1
ATOM 4634 N N . MET B 1 58 ? 5.082 -14.516 -3.758 1 98.94 58 MET B N 1
ATOM 4635 C CA . MET B 1 58 ? 5.668 -15.711 -3.15 1 98.94 58 MET B CA 1
ATOM 4636 C C . MET B 1 58 ? 7.098 -15.438 -2.691 1 98.94 58 MET B C 1
ATOM 4638 O O . MET B 1 58 ? 7.547 -16 -1.693 1 98.94 58 MET B O 1
ATOM 4642 N N . ILE B 1 59 ? 7.812 -14.531 -3.406 1 98.88 59 ILE B N 1
ATOM 4643 C CA . ILE B 1 59 ? 9.227 -14.391 -3.072 1 98.88 59 ILE B CA 1
ATOM 4644 C C . ILE B 1 59 ? 9.445 -13.094 -2.293 1 98.88 59 ILE B C 1
ATOM 4646 O O . ILE B 1 59 ? 10.57 -12.797 -1.877 1 98.88 59 ILE B O 1
ATOM 4650 N N . THR B 1 60 ? 8.359 -12.297 -2.072 1 98.81 60 THR B N 1
ATOM 4651 C CA . THR B 1 60 ? 8.562 -11.016 -1.406 1 98.81 60 THR B CA 1
ATOM 4652 C C . THR B 1 60 ? 7.797 -10.969 -0.086 1 98.81 60 THR B C 1
ATOM 4654 O O . THR B 1 60 ? 8.125 -10.172 0.797 1 98.81 60 THR B O 1
ATOM 4657 N N . GLY B 1 61 ? 6.711 -11.789 0.037 1 98.81 61 GLY B N 1
ATOM 4658 C CA . GLY B 1 61 ? 5.809 -11.656 1.169 1 98.81 61 GLY B CA 1
ATOM 4659 C C . GLY B 1 61 ? 4.941 -10.414 1.104 1 98.81 61 GLY B C 1
ATOM 4660 O O . GLY B 1 61 ? 4.445 -9.945 2.131 1 98.81 61 GLY B O 1
ATOM 4661 N N . LEU B 1 62 ? 4.836 -9.812 -0.062 1 98.81 62 LEU B N 1
ATOM 4662 C CA . LEU B 1 62 ? 4.055 -8.602 -0.284 1 98.81 62 LEU B CA 1
ATOM 4663 C C . LEU B 1 62 ? 2.906 -8.867 -1.252 1 98.81 62 LEU B C 1
ATOM 4665 O O . LEU B 1 62 ? 2.996 -9.75 -2.104 1 98.81 62 LEU B O 1
ATOM 4669 N N . TYR B 1 63 ? 1.822 -8.172 -1.131 1 98.75 63 TYR B N 1
ATOM 4670 C CA . TYR B 1 63 ? 0.712 -8.242 -2.076 1 98.75 63 TYR B CA 1
ATOM 4671 C C . TYR B 1 63 ? 1.068 -7.551 -3.387 1 98.75 63 TYR B C 1
ATOM 4673 O O . TYR B 1 63 ? 1.978 -6.719 -3.43 1 98.75 63 TYR B O 1
ATOM 4681 N N . PRO B 1 64 ? 0.321 -7.891 -4.453 1 98.5 64 PRO B N 1
ATOM 4682 C CA . PRO B 1 64 ? 0.601 -7.281 -5.754 1 98.5 64 PRO B CA 1
ATOM 4683 C C . PRO B 1 64 ? 0.551 -5.754 -5.711 1 98.5 64 PRO B C 1
ATOM 4685 O O . PRO B 1 64 ? 1.369 -5.09 -6.352 1 98.5 64 PRO B O 1
ATOM 4688 N N . SER B 1 65 ? -0.314 -5.219 -4.887 1 98 65 SER B N 1
ATOM 4689 C CA . SER B 1 65 ? -0.461 -3.773 -4.75 1 98 65 SER B CA 1
ATOM 4690 C C . SER B 1 65 ? 0.748 -3.156 -4.055 1 98 65 SER B C 1
ATOM 4692 O O . SER B 1 65 ? 0.895 -1.933 -4.023 1 98 65 SER B O 1
ATOM 4694 N N . GLN B 1 66 ? 1.635 -3.996 -3.562 1 98.06 66 GLN B N 1
ATOM 4695 C CA . GLN B 1 66 ? 2.744 -3.518 -2.742 1 98.06 66 GLN B CA 1
ATOM 4696 C C . GLN B 1 66 ? 4.082 -3.736 -3.443 1 98.06 66 GLN B C 1
ATOM 4698 O O . GLN B 1 66 ? 4.961 -2.877 -3.393 1 98.06 66 GLN B O 1
ATOM 4703 N N . HIS B 1 67 ? 4.238 -4.879 -4.188 1 98.19 67 HIS B N 1
ATOM 4704 C CA . HIS B 1 67 ? 5.555 -5.199 -4.727 1 98.19 67 HIS B CA 1
ATOM 4705 C C . HIS B 1 67 ? 5.715 -4.66 -6.145 1 98.19 67 HIS B C 1
ATOM 4707 O O . HIS B 1 67 ? 6.828 -4.617 -6.672 1 98.19 67 HIS B O 1
ATOM 4713 N N . GLY B 1 68 ? 4.656 -4.355 -6.844 1 97.56 68 GLY B N 1
ATOM 4714 C CA . GLY B 1 68 ? 4.77 -3.615 -8.086 1 97.56 68 GLY B CA 1
ATOM 4715 C C . GLY B 1 68 ? 4.512 -4.469 -9.312 1 97.56 68 GLY B C 1
ATOM 4716 O O . GLY B 1 68 ? 4.281 -3.945 -10.406 1 97.56 68 GLY B O 1
ATOM 4717 N N . GLY B 1 69 ? 4.73 -5.832 -9.266 1 98.25 69 GLY B N 1
ATOM 4718 C CA . GLY B 1 69 ? 4.227 -6.707 -10.312 1 98.25 69 GLY B CA 1
ATOM 4719 C C . GLY B 1 69 ? 2.725 -6.918 -10.234 1 98.25 69 GLY B C 1
ATOM 4720 O O . GLY B 1 69 ? 2.258 -8.023 -9.945 1 98.25 69 GLY B O 1
ATOM 4721 N N . TRP B 1 70 ? 1.991 -5.93 -10.586 1 97.38 70 TRP B N 1
ATOM 4722 C CA . TRP B 1 70 ? 0.604 -5.828 -10.148 1 97.38 70 TRP B CA 1
ATOM 4723 C C . TRP B 1 70 ? -0.335 -6.504 -11.141 1 97.38 70 TRP B C 1
ATOM 4725 O O . TRP B 1 70 ? -1.499 -6.766 -10.82 1 97.38 70 TRP B O 1
ATOM 4735 N N . SER B 1 71 ? 0.175 -6.82 -12.367 1 96.31 71 SER B N 1
ATOM 4736 C CA . SER B 1 71 ? -0.61 -7.465 -13.414 1 96.31 71 SER B CA 1
ATOM 4737 C C . SER B 1 71 ? 0.282 -8.25 -14.375 1 96.31 71 SER B C 1
ATOM 4739 O O . SER B 1 71 ? 1.496 -8.031 -14.414 1 96.31 71 SER B O 1
ATOM 4741 N N . LEU B 1 72 ? -0.378 -9.125 -15.109 1 95.31 72 LEU B N 1
ATOM 4742 C CA . LEU B 1 72 ? 0.323 -9.633 -16.281 1 95.31 72 LEU B CA 1
ATOM 4743 C C . LEU B 1 72 ? 0.701 -8.484 -17.219 1 95.31 72 LEU B C 1
ATOM 4745 O O . LEU B 1 72 ? -0.068 -7.539 -17.391 1 95.31 72 LEU B O 1
ATOM 4749 N N . GLY B 1 73 ? 1.822 -8.625 -17.781 1 94.69 73 GLY B N 1
ATOM 4750 C CA . GLY B 1 73 ? 2.273 -7.57 -18.672 1 94.69 73 GLY B CA 1
ATOM 4751 C C . GLY B 1 73 ? 3.027 -6.465 -17.969 1 94.69 73 GLY B C 1
ATOM 4752 O O . GLY B 1 73 ? 3.379 -5.453 -18.578 1 94.69 73 GLY B O 1
ATOM 4753 N N . THR B 1 74 ? 3.24 -6.613 -16.688 1 96.75 74 THR B N 1
ATOM 4754 C CA . THR B 1 74 ? 4.098 -5.75 -15.891 1 96.75 74 THR B CA 1
ATOM 4755 C C . THR B 1 74 ? 5.273 -6.539 -15.32 1 96.75 74 THR B C 1
ATOM 4757 O O . THR B 1 74 ? 5.422 -7.73 -15.594 1 96.75 74 THR B O 1
ATOM 4760 N N . LYS B 1 75 ? 6.172 -5.879 -14.594 1 97.94 75 LYS B N 1
ATOM 4761 C CA . LYS B 1 75 ? 7.266 -6.547 -13.898 1 97.94 75 LYS B CA 1
ATOM 4762 C C . LYS B 1 75 ? 7.418 -6.012 -12.477 1 97.94 75 LYS B C 1
ATOM 4764 O O . LYS B 1 75 ? 6.949 -4.914 -12.164 1 97.94 75 LYS B O 1
ATOM 4769 N N . MET B 1 76 ? 7.902 -6.773 -11.656 1 98.31 76 MET B N 1
ATOM 4770 C CA . MET B 1 76 ? 8.305 -6.293 -10.336 1 98.31 76 MET B CA 1
ATOM 4771 C C . MET B 1 76 ? 9.609 -5.504 -10.414 1 98.31 76 MET B C 1
ATOM 4773 O O . MET B 1 76 ? 10.547 -5.918 -11.102 1 98.31 76 MET B O 1
ATOM 4777 N N . PRO B 1 77 ? 9.695 -4.352 -9.758 1 97.81 77 PRO B N 1
ATOM 4778 C CA . PRO B 1 77 ? 11 -3.684 -9.719 1 97.81 77 PRO B CA 1
ATOM 4779 C C . PRO B 1 77 ? 12.117 -4.594 -9.203 1 97.81 77 PRO B C 1
ATOM 4781 O O . PRO B 1 77 ? 11.898 -5.387 -8.289 1 97.81 77 PRO B O 1
ATOM 4784 N N . GLU B 1 78 ? 13.297 -4.449 -9.734 1 96.88 78 GLU B N 1
ATOM 4785 C CA . GLU B 1 78 ? 14.391 -5.371 -9.461 1 96.88 78 GLU B CA 1
ATOM 4786 C C . GLU B 1 78 ? 14.984 -5.121 -8.078 1 96.88 78 GLU B C 1
ATOM 4788 O O . GLU B 1 78 ? 15.727 -5.957 -7.555 1 96.88 78 GLU B O 1
ATOM 4793 N N . ASP B 1 79 ? 14.625 -4.027 -7.473 1 94.81 79 ASP B N 1
ATOM 4794 C CA . ASP B 1 79 ? 15.258 -3.678 -6.207 1 94.81 79 ASP B CA 1
ATOM 4795 C C . ASP B 1 79 ? 14.367 -4.07 -5.023 1 94.81 79 ASP B C 1
ATOM 4797 O O . ASP B 1 79 ? 14.711 -3.795 -3.871 1 94.81 79 ASP B O 1
ATOM 4801 N N . VAL B 1 80 ? 13.227 -4.688 -5.25 1 97.38 80 VAL B N 1
ATOM 4802 C CA . VAL B 1 80 ? 12.367 -5.16 -4.164 1 97.38 80 VAL B CA 1
ATOM 4803 C C . VAL B 1 80 ? 13.062 -6.301 -3.42 1 97.38 80 VAL B C 1
ATOM 4805 O O . VAL B 1 80 ? 13.625 -7.203 -4.039 1 97.38 80 VAL B O 1
ATOM 4808 N N . LEU B 1 81 ? 13.07 -6.254 -2.105 1 97.88 81 LEU B N 1
ATOM 4809 C CA . LEU B 1 81 ? 13.68 -7.281 -1.268 1 97.88 81 LEU B CA 1
ATOM 4810 C C . LEU B 1 81 ? 12.961 -8.617 -1.429 1 97.88 81 LEU B C 1
ATOM 4812 O O . LEU B 1 81 ? 11.734 -8.68 -1.321 1 97.88 81 LEU B O 1
ATOM 4816 N N . THR B 1 82 ? 13.688 -9.648 -1.724 1 98.69 82 THR B N 1
ATOM 4817 C CA . THR B 1 82 ? 13.109 -10.977 -1.911 1 98.69 82 THR B CA 1
ATOM 4818 C C . THR B 1 82 ? 13.688 -11.969 -0.906 1 98.69 82 THR B C 1
ATOM 4820 O O . THR B 1 82 ? 14.648 -11.648 -0.198 1 98.69 82 THR B O 1
ATOM 4823 N N . ILE B 1 83 ? 13.094 -13.109 -0.838 1 98.75 83 ILE B N 1
ATOM 4824 C CA . ILE B 1 83 ? 13.594 -14.188 0.018 1 98.75 83 ILE B CA 1
ATOM 4825 C C . ILE B 1 83 ? 15.016 -14.555 -0.39 1 98.75 83 ILE B C 1
ATOM 4827 O O . ILE B 1 83 ? 15.836 -14.906 0.457 1 98.75 83 ILE B O 1
ATOM 4831 N N . GLY B 1 84 ? 15.289 -14.445 -1.69 1 98.56 84 GLY B N 1
ATOM 4832 C CA . GLY B 1 84 ? 16.625 -14.758 -2.174 1 98.56 84 GLY B CA 1
ATOM 4833 C C . GLY B 1 84 ? 17.688 -13.844 -1.605 1 98.56 84 GLY B C 1
ATOM 4834 O O . GLY B 1 84 ? 18.75 -14.305 -1.196 1 98.56 84 GLY B O 1
ATOM 4835 N N . ASP B 1 85 ? 17.406 -12.555 -1.518 1 98.31 85 ASP B N 1
ATOM 4836 C CA . ASP B 1 85 ? 18.328 -11.586 -0.928 1 98.31 85 ASP B CA 1
ATOM 4837 C C . ASP B 1 85 ? 18.641 -11.945 0.524 1 98.31 85 ASP B C 1
ATOM 4839 O O . ASP B 1 85 ? 19.797 -11.93 0.938 1 98.31 85 ASP B O 1
ATOM 4843 N N . ILE B 1 86 ? 17.625 -12.273 1.241 1 98.69 86 ILE B N 1
ATOM 4844 C CA . ILE B 1 86 ? 17.734 -12.523 2.674 1 98.69 86 ILE B CA 1
ATOM 4845 C C . ILE B 1 86 ? 18.5 -13.82 2.916 1 98.69 86 ILE B C 1
ATOM 4847 O O . ILE B 1 86 ? 19.391 -13.875 3.764 1 98.69 86 ILE B O 1
ATOM 4851 N N . LEU B 1 87 ? 18.156 -14.828 2.172 1 98.69 87 LEU B N 1
ATOM 4852 C CA . LEU B 1 87 ? 18.797 -16.125 2.354 1 98.69 87 LEU B CA 1
ATOM 4853 C C . LEU B 1 87 ? 20.25 -16.078 1.938 1 98.69 87 LEU B C 1
ATOM 4855 O O . LEU B 1 87 ? 21.109 -16.719 2.568 1 98.69 87 LEU B O 1
ATOM 4859 N N . HIS B 1 88 ? 20.516 -15.336 0.873 1 97.44 88 HIS B N 1
ATOM 4860 C CA . HIS B 1 88 ? 21.906 -15.148 0.47 1 97.44 88 HIS B CA 1
ATOM 4861 C C . HIS B 1 88 ? 22.719 -14.539 1.598 1 97.44 88 HIS B C 1
ATOM 4863 O O . HIS B 1 88 ? 23.828 -14.992 1.879 1 97.44 88 HIS B O 1
ATOM 4869 N N . GLU B 1 89 ? 22.188 -13.594 2.295 1 97.19 89 GLU B N 1
ATOM 4870 C CA . GLU B 1 89 ? 22.875 -12.914 3.396 1 97.19 89 GLU B CA 1
ATOM 4871 C C . GLU B 1 89 ? 23.016 -13.836 4.605 1 97.19 89 GLU B C 1
ATOM 4873 O O . GLU B 1 89 ? 23.766 -13.531 5.535 1 97.19 89 GLU B O 1
ATOM 4878 N N . ASN B 1 90 ? 22.312 -14.914 4.594 1 97.81 90 ASN B N 1
ATOM 4879 C CA . ASN B 1 90 ? 22.375 -15.883 5.684 1 97.81 90 ASN B CA 1
ATOM 4880 C C . ASN B 1 90 ? 23.062 -17.172 5.246 1 97.81 90 ASN B C 1
ATOM 4882 O O . ASN B 1 90 ? 22.797 -18.234 5.805 1 97.81 90 ASN B O 1
ATOM 4886 N N . ASP B 1 91 ? 23.812 -17.172 4.145 1 97.12 91 ASP B N 1
ATOM 4887 C CA . ASP B 1 91 ? 24.766 -18.203 3.721 1 97.12 91 ASP B CA 1
ATOM 4888 C C . ASP B 1 91 ? 24.047 -19.391 3.08 1 97.12 91 ASP B C 1
ATOM 4890 O O . ASP B 1 91 ? 24.453 -20.531 3.232 1 97.12 91 ASP B O 1
ATOM 4894 N N . TYR B 1 92 ? 22.891 -19.141 2.436 1 98.44 92 TYR B N 1
ATOM 4895 C CA . TYR B 1 92 ? 22.219 -20.141 1.612 1 98.44 92 TYR B CA 1
ATOM 4896 C C . TYR B 1 92 ? 22.594 -19.984 0.144 1 98.44 92 TYR B C 1
ATOM 4898 O O . TYR B 1 92 ? 22.891 -18.875 -0.309 1 98.44 92 TYR B O 1
ATOM 4906 N N . LYS B 1 93 ? 22.641 -21.062 -0.492 1 98.06 93 LYS B N 1
ATOM 4907 C CA . LYS B 1 93 ? 22.578 -21.016 -1.95 1 98.06 93 LYS B CA 1
ATOM 4908 C C . LYS B 1 93 ? 21.141 -20.969 -2.441 1 98.06 93 LYS B C 1
ATOM 4910 O O . LYS B 1 93 ? 20.297 -21.734 -1.971 1 98.06 93 LYS B O 1
ATOM 4915 N N . VAL B 1 94 ? 20.844 -20.062 -3.305 1 98.69 94 VAL B N 1
ATOM 4916 C CA . VAL B 1 94 ? 19.469 -19.797 -3.723 1 98.69 94 VAL B CA 1
ATOM 4917 C C . VAL B 1 94 ? 19.359 -19.984 -5.234 1 98.69 94 VAL B C 1
ATOM 4919 O O . VAL B 1 94 ? 20 -19.266 -6.004 1 98.69 94 VAL B O 1
ATOM 4922 N N . SER B 1 95 ? 18.5 -20.953 -5.645 1 98.81 95 SER B N 1
ATOM 4923 C CA . SER B 1 95 ? 18.406 -21.25 -7.066 1 98.81 95 SER B CA 1
ATOM 4924 C C . SER B 1 95 ? 16.953 -21.359 -7.512 1 98.81 95 SER B C 1
ATOM 4926 O O . SER B 1 95 ? 16.094 -21.75 -6.723 1 98.81 95 SER B O 1
ATOM 4928 N N . LEU B 1 96 ? 16.688 -21.016 -8.773 1 98.94 96 LEU B N 1
ATOM 4929 C CA . LEU B 1 96 ? 15.406 -21.156 -9.445 1 98.94 96 LEU B CA 1
ATOM 4930 C C . LEU B 1 96 ? 15.562 -21.891 -10.773 1 98.94 96 LEU B C 1
ATOM 4932 O O . LEU B 1 96 ? 16.312 -21.453 -11.641 1 98.94 96 LEU B O 1
ATOM 4936 N N . ILE B 1 97 ? 14.953 -23.016 -10.914 1 98.94 97 ILE B N 1
ATOM 4937 C CA . ILE B 1 97 ? 14.953 -23.797 -12.148 1 98.94 97 ILE B CA 1
ATOM 4938 C C . ILE B 1 97 ? 13.531 -23.891 -12.703 1 98.94 97 ILE B C 1
ATOM 4940 O O . ILE B 1 97 ? 12.641 -24.453 -12.055 1 98.94 97 ILE B O 1
ATOM 4944 N N . GLY B 1 98 ? 13.336 -23.359 -13.844 1 98.81 98 GLY B N 1
ATOM 4945 C CA . GLY B 1 98 ? 12.016 -23.406 -14.461 1 98.81 98 GLY B CA 1
ATOM 4946 C C . GLY B 1 98 ? 11.398 -22.047 -14.648 1 98.81 98 GLY B C 1
ATOM 4947 O O . GLY B 1 98 ? 12.055 -21.109 -15.125 1 98.81 98 GLY B O 1
ATOM 4948 N N . LYS B 1 99 ? 10.117 -21.828 -14.305 1 98.75 99 LYS B N 1
ATOM 4949 C CA . LYS B 1 99 ? 9.336 -20.625 -14.555 1 98.75 99 LYS B CA 1
ATOM 4950 C C . LYS B 1 99 ? 9.625 -19.547 -13.508 1 98.75 99 LYS B C 1
ATOM 4952 O O . LYS B 1 99 ? 9.508 -19.797 -12.305 1 98.75 99 LYS B O 1
ATOM 4957 N N . ALA B 1 100 ? 10.039 -18.422 -13.961 1 98.56 100 ALA B N 1
ATOM 4958 C CA . ALA B 1 100 ? 10.094 -17.234 -13.102 1 98.56 100 ALA B CA 1
ATOM 4959 C C . ALA B 1 100 ? 8.844 -16.375 -13.273 1 98.56 100 ALA B C 1
ATOM 4961 O O . ALA B 1 100 ? 7.934 -16.422 -12.438 1 98.56 100 ALA B O 1
ATOM 4962 N N . HIS B 1 101 ? 8.734 -15.68 -14.422 1 98.38 101 HIS B N 1
ATOM 4963 C CA . HIS B 1 101 ? 7.629 -14.82 -14.844 1 98.38 101 HIS B CA 1
ATOM 4964 C C . HIS B 1 101 ? 7.469 -13.625 -13.898 1 98.38 101 HIS B C 1
ATOM 4966 O O . HIS B 1 101 ? 6.367 -13.352 -13.422 1 98.38 101 HIS B O 1
ATOM 4972 N N . PHE B 1 102 ? 8.633 -12.961 -13.617 1 98.5 102 PHE B N 1
ATOM 4973 C CA . PHE B 1 102 ? 8.633 -11.758 -12.789 1 98.5 102 PHE B CA 1
ATOM 4974 C C . PHE B 1 102 ? 8.5 -10.508 -13.648 1 98.5 102 PHE B C 1
ATOM 4976 O O . PHE B 1 102 ? 8.273 -9.414 -13.133 1 98.5 102 PHE B O 1
ATOM 4983 N N . GLN B 1 103 ? 8.672 -10.758 -14.984 1 98.25 103 GLN B N 1
ATOM 4984 C CA . GLN B 1 103 ? 8.711 -9.625 -15.906 1 98.25 103 GLN B CA 1
ATOM 4985 C C . GLN B 1 103 ? 7.805 -9.867 -17.109 1 98.25 103 GLN B C 1
ATOM 4987 O O . GLN B 1 103 ? 7.367 -10.992 -17.344 1 98.25 103 GLN B O 1
ATOM 4992 N N . HIS B 1 104 ? 7.547 -8.773 -17.859 1 96.25 104 HIS B N 1
ATOM 4993 C CA . HIS B 1 104 ? 6.668 -8.828 -19.016 1 96.25 104 HIS B CA 1
ATOM 4994 C C . HIS B 1 104 ? 7.406 -9.367 -20.234 1 96.25 104 HIS B C 1
ATOM 4996 O O . HIS B 1 104 ? 8.633 -9.461 -20.234 1 96.25 104 HIS B O 1
ATOM 5002 N N . ASN B 1 105 ? 6.668 -9.68 -21.297 1 94.88 105 ASN B N 1
ATOM 5003 C CA . ASN B 1 105 ? 7.258 -10.445 -22.375 1 94.88 105 ASN B CA 1
ATOM 5004 C C . ASN B 1 105 ? 7.449 -9.586 -23.625 1 94.88 105 ASN B C 1
ATOM 5006 O O . ASN B 1 105 ? 7.656 -10.117 -24.719 1 94.88 105 ASN B O 1
ATOM 5010 N N . LEU B 1 106 ? 7.312 -8.32 -23.469 1 92.38 106 LEU B N 1
ATOM 5011 C CA . LEU B 1 106 ? 7.535 -7.418 -24.594 1 92.38 106 LEU B CA 1
ATOM 5012 C C . LEU B 1 106 ? 8.648 -6.426 -24.281 1 92.38 106 LEU B C 1
ATOM 5014 O O . LEU B 1 106 ? 8.617 -5.766 -23.234 1 92.38 106 LEU B O 1
ATOM 5018 N N . GLN B 1 107 ? 9.508 -6.371 -25.219 1 90.5 107 GLN B N 1
ATOM 5019 C CA . GLN B 1 107 ? 10.609 -5.438 -25 1 90.5 107 GLN B CA 1
ATOM 5020 C C . GLN B 1 107 ? 10.102 -4.012 -24.844 1 90.5 107 GLN B C 1
ATOM 5022 O O . GLN B 1 107 ? 9.188 -3.588 -25.547 1 90.5 107 GLN B O 1
ATOM 5027 N N . ASN B 1 108 ? 10.609 -3.34 -23.891 1 92.38 108 ASN B N 1
ATOM 5028 C CA . ASN B 1 108 ? 10.25 -1.972 -23.547 1 92.38 108 ASN B CA 1
ATOM 5029 C C . ASN B 1 108 ? 11.461 -1.175 -23.062 1 92.38 108 ASN B C 1
ATOM 5031 O O . ASN B 1 108 ? 12.164 -1.603 -22.156 1 92.38 108 ASN B O 1
ATOM 5035 N N . ASP B 1 109 ? 11.758 -0.076 -23.641 1 93.81 109 ASP B N 1
ATOM 5036 C CA . ASP B 1 109 ? 12.961 0.703 -23.344 1 93.81 109 ASP B CA 1
ATOM 5037 C C . ASP B 1 109 ? 12.953 1.219 -21.906 1 93.81 109 ASP B C 1
ATOM 5039 O O . ASP B 1 109 ? 13.992 1.254 -21.25 1 93.81 109 ASP B O 1
ATOM 5043 N N . LYS B 1 110 ? 11.828 1.589 -21.469 1 94.25 110 LYS B N 1
ATOM 5044 C CA . LYS B 1 110 ? 11.727 2.172 -20.125 1 94.25 110 LYS B CA 1
ATOM 5045 C C . LYS B 1 110 ? 11.641 1.087 -19.062 1 94.25 110 LYS B C 1
ATOM 5047 O O . LYS B 1 110 ? 12.141 1.261 -17.953 1 94.25 110 LYS B O 1
ATOM 5052 N N . TYR B 1 111 ? 11 0.071 -19.422 1 96.5 111 TYR B N 1
ATOM 5053 C CA . TYR B 1 111 ? 10.828 -1.066 -18.516 1 96.5 111 TYR B CA 1
ATOM 5054 C C . TYR B 1 111 ? 11.414 -2.334 -19.125 1 96.5 111 TYR B C 1
ATOM 5056 O O . TYR B 1 111 ? 10.672 -3.191 -19.625 1 96.5 111 TYR B O 1
ATOM 5064 N N . SER B 1 112 ? 12.68 -2.475 -19.031 1 96.62 112 SER B N 1
ATOM 5065 C CA . SER B 1 112 ? 13.383 -3.59 -19.656 1 96.62 112 SER B CA 1
ATOM 5066 C C . SER B 1 112 ? 12.992 -4.918 -19.016 1 96.62 112 SER B C 1
ATOM 5068 O O . SER B 1 112 ? 12.539 -4.953 -17.875 1 96.62 112 SER B O 1
ATOM 5070 N N . SER B 1 113 ? 13.078 -5.984 -19.766 1 97.19 113 SER B N 1
ATOM 5071 C CA . SER B 1 113 ? 12.695 -7.312 -19.297 1 97.19 113 SER B CA 1
ATOM 5072 C C . SER B 1 113 ? 13.617 -8.391 -19.875 1 97.19 113 SER B C 1
ATOM 5074 O O . SER B 1 113 ? 13.828 -8.445 -21.078 1 97.19 113 SER B O 1
ATOM 5076 N N . LEU B 1 114 ? 14.086 -9.234 -19.016 1 97.31 114 LEU B N 1
ATOM 5077 C CA . LEU B 1 114 ? 14.891 -10.367 -19.453 1 97.31 114 LEU B CA 1
ATOM 5078 C C . LEU B 1 114 ? 14 -11.531 -19.875 1 97.31 114 LEU B C 1
ATOM 5080 O O . LEU B 1 114 ? 14.492 -12.531 -20.391 1 97.31 114 LEU B O 1
ATOM 5084 N N . GLU B 1 115 ? 12.688 -11.352 -19.75 1 97.5 115 GLU B N 1
ATOM 5085 C CA . GLU B 1 115 ? 11.75 -12.406 -20.125 1 97.5 115 GLU B CA 1
ATOM 5086 C C . GLU B 1 115 ? 10.953 -12.031 -21.359 1 97.5 115 GLU B C 1
ATOM 5088 O O . GLU B 1 115 ? 9.859 -12.547 -21.594 1 97.5 115 GLU B O 1
ATOM 5093 N N . ALA B 1 116 ? 11.547 -11.109 -22.125 1 96.25 116 ALA B N 1
ATOM 5094 C CA . ALA B 1 116 ? 10.875 -10.602 -23.312 1 96.25 116 ALA B CA 1
ATOM 5095 C C . ALA B 1 116 ? 11.602 -11.047 -24.578 1 96.25 116 ALA B C 1
ATOM 5097 O O . ALA B 1 116 ? 12.797 -11.352 -24.547 1 96.25 116 ALA B O 1
ATOM 5098 N N . MET B 1 117 ? 10.797 -11.133 -25.672 1 92.94 117 MET B N 1
ATOM 5099 C CA . MET B 1 117 ? 11.438 -11.234 -26.984 1 92.94 117 MET B CA 1
ATOM 5100 C C . MET B 1 117 ? 12.102 -9.922 -27.375 1 92.94 117 MET B C 1
ATOM 5102 O O . MET B 1 117 ? 11.586 -8.844 -27.062 1 92.94 117 MET B O 1
ATOM 5106 N N . PRO B 1 118 ? 13.266 -9.961 -27.875 1 93.81 118 PRO B N 1
ATOM 5107 C CA . PRO B 1 118 ? 13.898 -11.148 -28.453 1 93.81 118 PRO B CA 1
ATOM 5108 C C . PRO B 1 118 ? 14.938 -11.773 -27.516 1 93.81 118 PRO B C 1
ATOM 5110 O O . PRO B 1 118 ? 15.531 -12.797 -27.859 1 93.81 118 PRO B O 1
ATOM 5113 N N . ILE B 1 119 ? 15.117 -11.133 -26.375 1 96.44 119 ILE B N 1
ATOM 5114 C CA . ILE B 1 119 ? 16.234 -11.562 -25.531 1 96.44 119 ILE B CA 1
ATOM 5115 C C . ILE B 1 119 ? 16.016 -13.008 -25.094 1 96.44 119 ILE B C 1
ATOM 5117 O O . ILE B 1 119 ? 16.984 -13.719 -24.797 1 96.44 119 ILE B O 1
ATOM 5121 N N . LEU B 1 120 ? 14.883 -13.531 -25.141 1 96.5 120 LEU B N 1
ATOM 5122 C CA . LEU B 1 120 ? 14.57 -14.914 -24.797 1 96.5 120 LEU B CA 1
ATOM 5123 C C . LEU B 1 120 ? 15.383 -15.883 -25.641 1 96.5 120 LEU B C 1
ATOM 5125 O O . LEU B 1 120 ? 15.711 -16.984 -25.203 1 96.5 120 LEU B O 1
ATOM 5129 N N . GLN B 1 121 ? 15.664 -15.422 -26.844 1 96.31 121 GLN B N 1
ATOM 5130 C CA . GLN B 1 121 ? 16.344 -16.312 -27.781 1 96.31 121 GLN B CA 1
ATOM 5131 C C . GLN B 1 121 ? 17.766 -15.828 -28.078 1 96.31 121 GLN B C 1
ATOM 5133 O O . GLN B 1 121 ? 18.359 -16.219 -29.078 1 96.31 121 GLN B O 1
ATOM 5138 N N . ASP B 1 122 ? 18.203 -14.883 -27.297 1 97.75 122 ASP B N 1
ATOM 5139 C CA . ASP B 1 122 ? 19.625 -14.516 -27.328 1 97.75 122 ASP B CA 1
ATOM 5140 C C . ASP B 1 122 ? 20.469 -15.555 -26.594 1 97.75 122 ASP B C 1
ATOM 5142 O O . ASP B 1 122 ? 20.891 -15.328 -25.469 1 97.75 122 ASP B O 1
ATOM 5146 N N . PHE B 1 123 ? 20.828 -16.625 -27.297 1 97.19 123 PHE B N 1
ATOM 5147 C CA . PHE B 1 123 ? 21.438 -17.797 -26.672 1 97.19 123 PHE B CA 1
ATOM 5148 C C . PHE B 1 123 ? 22.859 -17.5 -26.219 1 97.19 123 PHE B C 1
ATOM 5150 O O . PHE B 1 123 ? 23.344 -18.078 -25.25 1 97.19 123 PHE B O 1
ATOM 5157 N N . GLU B 1 124 ? 23.562 -16.547 -26.875 1 97.88 124 GLU B N 1
ATOM 5158 C CA . GLU B 1 124 ? 24.875 -16.125 -26.406 1 97.88 124 GLU B CA 1
ATOM 5159 C C . GLU B 1 124 ? 24.766 -15.445 -25.031 1 97.88 124 GLU B C 1
ATOM 5161 O O . GLU B 1 124 ? 25.594 -15.672 -24.156 1 97.88 124 GLU B O 1
ATOM 5166 N N . PHE B 1 125 ? 23.812 -14.664 -24.922 1 98 125 PHE B N 1
ATOM 5167 C CA . PHE B 1 125 ? 23.578 -14.008 -23.641 1 98 125 PHE B CA 1
ATOM 5168 C C . PHE B 1 125 ? 23.312 -15.039 -22.547 1 98 125 PHE B C 1
ATOM 5170 O O . PHE B 1 125 ? 23.938 -15 -21.484 1 98 125 PHE B O 1
ATOM 5177 N N . TRP B 1 126 ? 22.438 -15.992 -22.797 1 98.56 126 TRP B N 1
ATOM 5178 C CA . TRP B 1 126 ? 21.953 -16.906 -21.781 1 98.56 126 TRP B CA 1
ATOM 5179 C C . TRP B 1 126 ? 23 -17.969 -21.453 1 98.56 126 TRP B C 1
ATOM 5181 O O . TRP B 1 126 ? 22.969 -18.562 -20.375 1 98.56 126 TRP B O 1
ATOM 5191 N N . LYS B 1 127 ? 23.891 -18.203 -22.359 1 97.81 127 LYS B N 1
ATOM 5192 C CA . LYS B 1 127 ? 25.016 -19.094 -22.062 1 97.81 127 LYS B CA 1
ATOM 5193 C C . LYS B 1 127 ? 25.859 -18.531 -20.922 1 97.81 127 LYS B C 1
ATOM 5195 O O . LYS B 1 127 ? 26.469 -19.297 -20.156 1 97.81 127 LYS B O 1
ATOM 5200 N N . ASN B 1 128 ? 25.766 -17.203 -20.812 1 97.62 128 ASN B N 1
ATOM 5201 C CA . ASN B 1 128 ? 26.672 -16.562 -19.875 1 97.62 128 ASN B CA 1
ATOM 5202 C C . ASN B 1 128 ? 25.922 -15.914 -18.719 1 97.62 128 ASN B C 1
ATOM 5204 O O . ASN B 1 128 ? 26.547 -15.328 -17.828 1 97.62 128 ASN B O 1
ATOM 5208 N N . PHE B 1 129 ? 24.625 -16.031 -18.719 1 98.06 129 PHE B N 1
ATOM 5209 C CA . PHE B 1 129 ? 23.859 -15.406 -17.641 1 98.06 129 PHE B CA 1
ATOM 5210 C C . PHE B 1 129 ? 23.062 -16.453 -16.875 1 98.06 129 PHE B C 1
ATOM 5212 O O . PHE B 1 129 ? 22.016 -16.922 -17.344 1 98.06 129 PHE B O 1
ATOM 5219 N N . ASN B 1 130 ? 23.5 -16.688 -15.672 1 97.38 130 ASN B N 1
ATOM 5220 C CA . ASN B 1 130 ? 22.812 -17.609 -14.789 1 97.38 130 ASN B CA 1
ATOM 5221 C C . ASN B 1 130 ? 22.453 -16.969 -13.461 1 97.38 130 ASN B C 1
ATOM 5223 O O . ASN B 1 130 ? 22.391 -17.641 -12.43 1 97.38 130 ASN B O 1
ATOM 5227 N N . GLY B 1 131 ? 22.312 -15.656 -13.484 1 92.06 131 GLY B N 1
ATOM 5228 C CA . GLY B 1 131 ? 22.047 -14.875 -12.281 1 92.06 131 GLY B CA 1
ATOM 5229 C C . GLY B 1 131 ? 23.172 -13.938 -11.914 1 92.06 131 GLY B C 1
ATOM 5230 O O . GLY B 1 131 ? 24.234 -13.953 -12.539 1 92.06 131 GLY B O 1
ATOM 5231 N N . PRO B 1 132 ? 22.922 -13.055 -10.953 1 96.94 132 PRO B N 1
ATOM 5232 C CA . PRO B 1 132 ? 21.766 -12.984 -10.07 1 96.94 132 PRO B CA 1
ATOM 5233 C C . PRO B 1 132 ? 20.516 -12.453 -10.773 1 96.94 132 PRO B C 1
ATOM 5235 O O . PRO B 1 132 ? 20.625 -11.711 -11.75 1 96.94 132 PRO B O 1
ATOM 5238 N N . PHE B 1 133 ? 19.344 -12.953 -10.422 1 98.31 133 PHE B N 1
ATOM 5239 C CA . PHE B 1 133 ? 18.047 -12.547 -10.914 1 98.31 133 PHE B CA 1
ATOM 5240 C C . PHE B 1 133 ? 17 -12.57 -9.797 1 98.31 133 PHE B C 1
ATOM 5242 O O . PHE B 1 133 ? 16.625 -13.641 -9.32 1 98.31 133 PHE B O 1
ATOM 5249 N N . TYR B 1 134 ? 16.594 -11.43 -9.312 1 98.19 134 TYR B N 1
ATOM 5250 C CA . TYR B 1 134 ? 15.609 -11.234 -8.25 1 98.19 134 TYR B CA 1
ATOM 5251 C C . TYR B 1 134 ? 15.992 -12.016 -7.004 1 98.19 134 TYR B C 1
ATOM 5253 O O . TYR B 1 134 ? 15.164 -12.727 -6.426 1 98.19 134 TYR B O 1
ATOM 5261 N N . GLY B 1 135 ? 17.203 -11.938 -6.617 1 98 135 GLY B N 1
ATOM 5262 C CA . GLY B 1 135 ? 17.703 -12.531 -5.383 1 98 135 GLY B CA 1
ATOM 5263 C C . GLY B 1 135 ? 18.172 -13.961 -5.559 1 98 135 GLY B C 1
ATOM 5264 O O . GLY B 1 135 ? 18.75 -14.555 -4.641 1 98 135 GLY B O 1
ATOM 5265 N N . PHE B 1 136 ? 18 -14.578 -6.719 1 98.56 136 PHE B N 1
ATOM 5266 C CA . PHE B 1 136 ? 18.484 -15.93 -6.992 1 98.56 136 PHE B CA 1
ATOM 5267 C C . PHE B 1 136 ? 19.906 -15.891 -7.539 1 98.56 136 PHE B C 1
ATOM 5269 O O . PHE B 1 136 ? 20.172 -15.242 -8.555 1 98.56 136 PHE B O 1
ATOM 5276 N N . ASP B 1 137 ? 20.75 -16.656 -6.945 1 97.12 137 ASP B N 1
ATOM 5277 C CA . ASP B 1 137 ? 22.156 -16.703 -7.352 1 97.12 137 ASP B CA 1
ATOM 5278 C C . ASP B 1 137 ? 22.312 -17.469 -8.664 1 97.12 137 ASP B C 1
ATOM 5280 O O . ASP B 1 137 ? 23.203 -17.172 -9.461 1 97.12 137 ASP B O 1
ATOM 5284 N N . HIS B 1 138 ? 21.516 -18.453 -8.75 1 98.5 138 HIS B N 1
ATOM 5285 C CA . HIS B 1 138 ? 21.547 -19.312 -9.93 1 98.5 138 HIS B CA 1
ATOM 5286 C C . HIS B 1 138 ? 20.141 -19.516 -10.492 1 98.5 138 HIS B C 1
ATOM 5288 O O . HIS B 1 138 ? 19.219 -19.875 -9.758 1 98.5 138 HIS B O 1
ATOM 5294 N N . ILE B 1 139 ? 20.062 -19.297 -11.82 1 98.88 139 ILE B N 1
ATOM 5295 C CA . ILE B 1 139 ? 18.781 -19.516 -12.469 1 98.88 139 ILE B CA 1
ATOM 5296 C C . ILE B 1 139 ? 18.969 -20.328 -13.734 1 98.88 139 ILE B C 1
ATOM 5298 O O . ILE B 1 139 ? 20 -20.234 -14.398 1 98.88 139 ILE B O 1
ATOM 5302 N N . GLU B 1 140 ? 18.047 -21.156 -14.07 1 98.88 140 GLU B N 1
ATOM 5303 C CA . GLU B 1 140 ? 17.828 -21.797 -15.359 1 98.88 140 GLU B CA 1
ATOM 5304 C C . GLU B 1 140 ? 16.359 -21.688 -15.789 1 98.88 140 GLU B C 1
ATOM 5306 O O . GLU B 1 140 ? 15.484 -22.297 -15.188 1 98.88 140 GLU B O 1
ATOM 5311 N N . LEU B 1 141 ? 16.156 -20.938 -16.906 1 98.81 141 LEU B N 1
ATOM 5312 C CA . LEU B 1 141 ? 14.812 -20.453 -17.156 1 98.81 141 LEU B CA 1
ATOM 5313 C C . LEU B 1 141 ? 14.352 -20.844 -18.562 1 98.81 141 LEU B C 1
ATOM 5315 O O . LEU B 1 141 ? 15.18 -21.141 -19.438 1 98.81 141 LEU B O 1
ATOM 5319 N N . THR B 1 142 ? 13.125 -20.844 -18.797 1 98.38 142 THR B N 1
ATOM 5320 C CA . THR B 1 142 ? 12.391 -20.719 -20.047 1 98.38 142 THR B CA 1
ATOM 5321 C C . THR B 1 142 ? 11.062 -20 -19.828 1 98.38 142 THR B C 1
ATOM 5323 O O . THR B 1 142 ? 10.75 -19.594 -18.703 1 98.38 142 THR B O 1
ATOM 5326 N N . ARG B 1 143 ? 10.289 -19.703 -20.922 1 97.44 143 ARG B N 1
ATOM 5327 C CA . ARG B 1 143 ? 9.141 -18.828 -20.719 1 97.44 143 ARG B CA 1
ATOM 5328 C C . ARG B 1 143 ? 7.887 -19.391 -21.375 1 97.44 143 ARG B C 1
ATOM 5330 O O . ARG B 1 143 ? 6.781 -18.906 -21.141 1 97.44 143 ARG B O 1
ATOM 5337 N N . ASN B 1 144 ? 8 -20.438 -22.109 1 95.88 144 ASN B N 1
ATOM 5338 C CA . ASN B 1 144 ? 6.883 -20.922 -22.922 1 95.88 144 ASN B CA 1
ATOM 5339 C C . ASN B 1 144 ? 5.945 -21.812 -22.094 1 95.88 144 ASN B C 1
ATOM 5341 O O . ASN B 1 144 ? 6.395 -22.562 -21.234 1 95.88 144 ASN B O 1
ATOM 5345 N N . HIS B 1 145 ? 4.73 -21.719 -22.422 1 96.94 145 HIS B N 1
ATOM 5346 C CA . HIS B 1 145 ? 3.789 -22.781 -22.094 1 96.94 145 HIS B CA 1
ATOM 5347 C C . HIS B 1 145 ? 3.613 -23.75 -23.25 1 96.94 145 HIS B C 1
ATOM 5349 O O . HIS B 1 145 ? 3.174 -23.344 -24.344 1 96.94 145 HIS B O 1
ATOM 5355 N N . THR B 1 146 ? 3.938 -24.969 -22.938 1 97.81 146 THR B N 1
ATOM 5356 C CA . THR B 1 146 ? 3.82 -26.047 -23.922 1 97.81 146 THR B CA 1
ATOM 5357 C C . THR B 1 146 ? 4.395 -25.609 -25.266 1 97.81 146 THR B C 1
ATOM 5359 O O . THR B 1 146 ? 5.605 -25.422 -25.391 1 97.81 146 THR B O 1
ATOM 5362 N N . VAL B 1 147 ? 3.523 -25.422 -26.297 1 97.75 147 VAL B N 1
ATOM 5363 C CA . VAL B 1 147 ? 3.947 -25.312 -27.688 1 97.75 147 VAL B CA 1
ATOM 5364 C C . VAL B 1 147 ? 4.148 -23.844 -28.062 1 97.75 147 VAL B C 1
ATOM 5366 O O . VAL B 1 147 ? 4.457 -23.531 -29.219 1 97.75 147 VAL B O 1
ATOM 5369 N N . GLU B 1 148 ? 4.023 -22.938 -27.109 1 96 148 GLU B N 1
ATOM 5370 C CA . GLU B 1 148 ? 4.066 -21.5 -27.406 1 96 148 GLU B CA 1
ATOM 5371 C C . GLU B 1 148 ? 5.438 -21.094 -27.938 1 96 148 GLU B C 1
ATOM 5373 O O . GLU B 1 148 ? 6.438 -21.766 -27.672 1 96 148 GLU B O 1
ATOM 5378 N N . PHE B 1 149 ? 5.469 -19.969 -28.5 1 95.38 149 PHE B N 1
ATOM 5379 C CA . PHE B 1 149 ? 6.641 -19.484 -29.219 1 95.38 149 PHE B CA 1
ATOM 5380 C C . PHE B 1 149 ? 7.641 -18.844 -28.266 1 95.38 149 PHE B C 1
ATOM 5382 O O . PHE B 1 149 ? 8.773 -18.547 -28.656 1 95.38 149 PHE B O 1
ATOM 5389 N N . LEU B 1 150 ? 7.328 -18.703 -26.984 1 96.44 150 LEU B N 1
ATOM 5390 C CA . LEU B 1 150 ? 8.18 -17.984 -26.047 1 96.44 150 LEU B CA 1
ATOM 5391 C C . LEU B 1 150 ? 9.281 -18.891 -25.5 1 96.44 150 LEU B C 1
ATOM 5393 O O . LEU B 1 150 ? 9.922 -18.562 -24.5 1 96.44 150 LEU B O 1
ATOM 5397 N N . VAL B 1 151 ? 9.57 -20.016 -26.141 1 97.81 151 VAL B N 1
ATOM 5398 C CA . VAL B 1 151 ? 10.609 -20.953 -25.766 1 97.81 151 VAL B CA 1
ATOM 5399 C C . VAL B 1 151 ? 11.984 -20.328 -25.969 1 97.81 151 VAL B C 1
ATOM 5401 O O . VAL B 1 151 ? 12.195 -19.594 -26.938 1 97.81 151 VAL B O 1
ATOM 5404 N N . GLY B 1 152 ? 12.93 -20.531 -25.031 1 98 152 GLY B N 1
ATOM 5405 C CA . GLY B 1 152 ? 14.289 -20.016 -25.156 1 98 152 GLY B CA 1
ATOM 5406 C C . GLY B 1 152 ? 15.133 -20.25 -23.922 1 98 152 GLY B C 1
ATOM 5407 O O . GLY B 1 152 ? 15.031 -21.312 -23.281 1 98 152 GLY B O 1
ATOM 5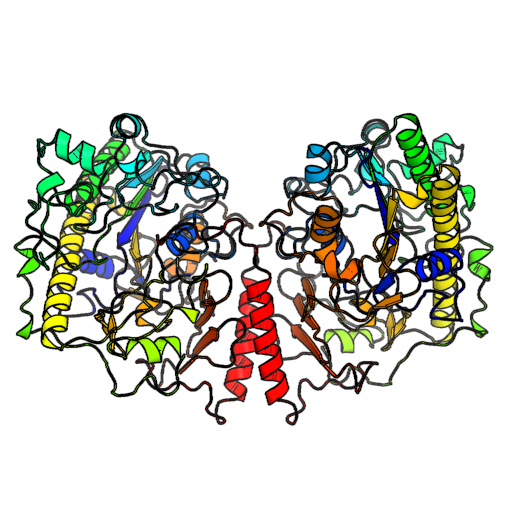408 N N . GLN B 1 153 ? 16.078 -19.406 -23.75 1 98.38 153 GLN B N 1
ATOM 5409 C CA . GLN B 1 153 ? 16.922 -19.297 -22.562 1 98.38 153 GLN B CA 1
ATOM 5410 C C . GLN B 1 153 ? 17.625 -20.625 -22.281 1 98.38 153 GLN B C 1
ATOM 5412 O O . GLN B 1 153 ? 18.156 -21.266 -23.188 1 98.38 153 GLN B O 1
ATOM 5417 N N . HIS B 1 154 ? 17.703 -20.984 -21.031 1 98.88 154 HIS B N 1
ATOM 5418 C CA . HIS B 1 154 ? 18.516 -22.125 -20.609 1 98.88 154 HIS B CA 1
ATOM 5419 C C . HIS B 1 154 ? 17.906 -23.438 -21.078 1 98.88 154 HIS B C 1
ATOM 5421 O O . HIS B 1 154 ? 18.641 -24.406 -21.344 1 98.88 154 HIS B O 1
ATOM 5427 N N . TYR B 1 155 ? 16.656 -23.547 -21.234 1 98.81 155 TYR B N 1
ATOM 5428 C CA . TYR B 1 155 ? 15.977 -24.766 -21.672 1 98.81 155 TYR B CA 1
ATOM 5429 C C . TYR B 1 155 ? 16.406 -25.156 -23.078 1 98.81 155 TYR B C 1
ATOM 5431 O O . TYR B 1 155 ? 16.734 -26.328 -23.328 1 98.81 155 TYR B O 1
ATOM 5439 N N . VAL B 1 156 ? 16.422 -24.172 -23.969 1 98.56 156 VAL B N 1
ATOM 5440 C CA . VAL B 1 156 ? 16.828 -24.453 -25.344 1 98.56 156 VAL B CA 1
ATOM 5441 C C . VAL B 1 156 ? 18.297 -24.859 -25.375 1 98.56 156 VAL B C 1
ATOM 5443 O O . VAL B 1 156 ? 18.688 -25.766 -26.125 1 98.56 156 VAL B O 1
ATOM 5446 N N . LEU B 1 157 ? 19.109 -24.109 -24.594 1 98.69 157 LEU B N 1
ATOM 5447 C CA . LEU B 1 157 ? 20.516 -24.453 -24.531 1 98.69 157 LEU B CA 1
ATOM 5448 C C . LEU B 1 157 ? 20.703 -25.906 -24.062 1 98.69 157 LEU B C 1
ATOM 5450 O O . LEU B 1 157 ? 21.562 -26.625 -24.594 1 98.69 157 LEU B O 1
ATOM 5454 N N . TRP B 1 158 ? 19.953 -26.328 -23.094 1 98.75 158 TRP B N 1
ATOM 5455 C CA . TRP B 1 158 ? 19.969 -27.688 -22.578 1 98.75 158 TRP B CA 1
ATOM 5456 C C . TRP B 1 158 ? 19.578 -28.688 -23.672 1 98.75 158 TRP B C 1
ATOM 5458 O O . TRP B 1 158 ? 20.234 -29.719 -23.844 1 98.75 158 TRP B O 1
ATOM 5468 N N . MET B 1 159 ? 18.516 -28.422 -24.422 1 98.56 159 MET B N 1
ATOM 5469 C CA . MET B 1 159 ? 18.062 -29.297 -25.516 1 98.56 159 MET B CA 1
ATOM 5470 C C . MET B 1 159 ? 19.156 -29.453 -26.562 1 98.56 159 MET B C 1
ATOM 5472 O O . MET B 1 159 ? 19.453 -30.578 -27 1 98.56 159 MET B O 1
ATOM 5476 N N . GLU B 1 160 ? 19.734 -28.375 -26.891 1 98 160 GLU B N 1
ATOM 5477 C CA . GLU B 1 160 ? 20.766 -28.406 -27.922 1 98 160 GLU B CA 1
ATOM 5478 C C . GLU B 1 160 ? 22.016 -29.156 -27.438 1 98 160 GLU B C 1
ATOM 5480 O O . GLU B 1 160 ? 22.641 -29.875 -28.219 1 98 160 GLU B O 1
ATOM 5485 N N . GLU B 1 161 ? 22.344 -28.891 -26.25 1 97.94 161 GLU B N 1
ATOM 5486 C CA . GLU B 1 161 ? 23.484 -29.609 -25.656 1 97.94 161 GLU B CA 1
ATOM 5487 C C . GLU B 1 161 ? 23.234 -31.125 -25.672 1 97.94 161 GLU B C 1
ATOM 5489 O O . GLU B 1 161 ? 24.188 -31.891 -25.828 1 97.94 161 GLU B O 1
ATOM 5494 N N . LYS B 1 162 ? 22.047 -31.547 -25.578 1 97.69 162 LYS B N 1
ATOM 5495 C CA . LYS B 1 162 ? 21.688 -32.969 -25.547 1 97.69 162 LYS B CA 1
ATOM 5496 C C . LYS B 1 162 ? 21.453 -33.5 -26.953 1 97.69 162 LYS B C 1
ATOM 5498 O O . LYS B 1 162 ? 21.031 -34.656 -27.125 1 97.69 162 LYS B O 1
ATOM 5503 N N . GLY B 1 163 ? 21.609 -32.656 -27.938 1 97.19 163 GLY B N 1
ATOM 5504 C CA . GLY B 1 163 ? 21.594 -33.094 -29.328 1 97.19 163 GLY B CA 1
ATOM 5505 C C . GLY B 1 163 ? 20.266 -32.844 -30.016 1 97.19 163 GLY B C 1
ATOM 5506 O O . GLY B 1 163 ? 20.062 -33.281 -31.156 1 97.19 163 GLY B O 1
ATOM 5507 N N . PHE B 1 164 ? 19.312 -32.219 -29.375 1 97.62 164 PHE B N 1
ATOM 5508 C CA . PHE B 1 164 ? 18 -31.906 -29.953 1 97.62 164 PHE B CA 1
ATOM 5509 C C . PHE B 1 164 ? 18.047 -30.609 -30.75 1 97.62 164 PHE B C 1
ATOM 5511 O O . PHE B 1 164 ? 17.531 -29.578 -30.281 1 97.62 164 PHE B O 1
ATOM 5518 N N . LYS B 1 165 ? 18.484 -30.578 -31.938 1 95.38 165 LYS B N 1
ATOM 5519 C CA . LYS B 1 165 ? 18.812 -29.375 -32.688 1 95.38 165 LYS B CA 1
ATOM 5520 C C . LYS B 1 165 ? 17.578 -28.859 -33.438 1 95.38 165 LYS B C 1
ATOM 5522 O O . LYS B 1 165 ? 17.484 -27.672 -33.75 1 95.38 165 LYS B O 1
ATOM 5527 N N . ASN B 1 166 ? 16.672 -29.75 -33.75 1 97.44 166 ASN B N 1
ATOM 5528 C CA . ASN B 1 166 ? 15.492 -29.344 -34.531 1 97.44 166 ASN B CA 1
ATOM 5529 C C . ASN B 1 166 ? 14.32 -29.016 -33.594 1 97.44 166 ASN B C 1
ATOM 5531 O O . ASN B 1 166 ? 13.172 -29.312 -33.938 1 97.44 166 ASN B O 1
ATOM 5535 N N . TRP B 1 167 ? 14.625 -28.531 -32.406 1 97.62 167 TRP B N 1
ATOM 5536 C CA . TRP B 1 167 ? 13.602 -28.266 -31.406 1 97.62 167 TRP B CA 1
ATOM 5537 C C . TRP B 1 167 ? 12.531 -27.312 -31.938 1 97.62 167 TRP B C 1
ATOM 5539 O O . TRP B 1 167 ? 11.375 -27.375 -31.531 1 97.62 167 TRP B O 1
ATOM 5549 N N . ARG B 1 168 ? 12.75 -26.422 -32.875 1 97.62 168 ARG B N 1
ATOM 5550 C CA . ARG B 1 168 ? 11.828 -25.453 -33.438 1 97.62 168 ARG B CA 1
ATOM 5551 C C . ARG B 1 168 ? 10.617 -26.125 -34.062 1 97.62 168 ARG B C 1
ATOM 5553 O O . ARG B 1 168 ? 9.531 -25.547 -34.125 1 97.62 168 ARG B O 1
ATOM 5560 N N . ASP B 1 169 ? 10.773 -27.375 -34.531 1 97.81 169 ASP B N 1
ATOM 5561 C CA . ASP B 1 169 ? 9.703 -28.109 -35.156 1 97.81 169 ASP B CA 1
ATOM 5562 C C . ASP B 1 169 ? 8.555 -28.375 -34.219 1 97.81 169 ASP B C 1
ATOM 5564 O O . ASP B 1 169 ? 7.445 -28.719 -34.625 1 97.81 169 ASP B O 1
ATOM 5568 N N . PHE B 1 170 ? 8.789 -28.203 -32.969 1 98 170 PHE B N 1
ATOM 5569 C CA . PHE B 1 170 ? 7.832 -28.641 -31.969 1 98 170 PHE B CA 1
ATOM 5570 C C . PHE B 1 170 ? 7.164 -27.453 -31.297 1 98 170 PHE B C 1
ATOM 5572 O O . PHE B 1 170 ? 6.406 -27.609 -30.344 1 98 170 PHE B O 1
ATOM 5579 N N . TYR B 1 171 ? 7.461 -26.234 -31.719 1 97.88 171 TYR B N 1
ATOM 5580 C CA . TYR B 1 171 ? 6.895 -25.016 -31.172 1 97.88 171 TYR B CA 1
ATOM 5581 C C . TYR B 1 171 ? 6.234 -24.188 -32.25 1 97.88 171 TYR B C 1
ATOM 5583 O O . TYR B 1 171 ? 6.539 -24.344 -33.438 1 97.88 171 TYR B O 1
ATOM 5591 N N . GLN B 1 172 ? 5.383 -23.344 -31.859 1 97.25 172 GLN B N 1
ATOM 5592 C CA . GLN B 1 172 ? 4.578 -22.578 -32.812 1 97.25 172 GLN B CA 1
ATOM 5593 C C . GLN B 1 172 ? 5.352 -21.359 -33.344 1 97.25 172 GLN B C 1
ATOM 5595 O O . GLN B 1 172 ? 6.387 -21 -32.781 1 97.25 172 GLN B O 1
ATOM 5600 N N . LYS B 1 173 ? 4.785 -20.75 -34.438 1 96.19 173 LYS B N 1
ATOM 5601 C CA . LYS B 1 173 ? 5.301 -19.5 -35 1 96.19 173 LYS B CA 1
ATOM 5602 C C . LYS B 1 173 ? 5.18 -18.375 -33.969 1 96.19 173 LYS B C 1
ATOM 5604 O O . LYS B 1 173 ? 4.27 -18.375 -33.125 1 96.19 173 LYS B O 1
ATOM 5609 N N . PRO B 1 174 ? 6.164 -17.469 -33.938 1 94.69 174 PRO B N 1
ATOM 5610 C CA . PRO B 1 174 ? 7.094 -17.172 -35.031 1 94.69 174 PRO B CA 1
ATOM 5611 C C . PRO B 1 174 ? 8.438 -17.891 -34.875 1 94.69 174 PRO B C 1
ATOM 5613 O O . PRO B 1 174 ? 9.273 -17.859 -35.781 1 94.69 174 PRO B O 1
ATOM 5616 N N . ILE B 1 175 ? 8.703 -18.547 -33.812 1 94.38 175 ILE B N 1
ATOM 5617 C CA . ILE B 1 175 ? 10.023 -19.125 -33.562 1 94.38 175 ILE B CA 1
ATOM 5618 C C . ILE B 1 175 ? 10.062 -20.547 -34.094 1 94.38 175 ILE B C 1
ATOM 5620 O O . ILE B 1 175 ? 11.125 -21.062 -34.469 1 94.38 175 ILE B O 1
ATOM 5624 N N . GLY B 1 176 ? 8.883 -21.172 -34.062 1 96.19 176 GLY B N 1
ATOM 5625 C CA . GLY B 1 176 ? 8.797 -22.562 -34.469 1 96.19 176 GLY B CA 1
ATOM 5626 C C . GLY B 1 176 ? 7.984 -22.75 -35.75 1 96.19 176 GLY B C 1
ATOM 5627 O O . GLY B 1 176 ? 7.684 -21.781 -36.438 1 96.19 176 GLY B O 1
ATOM 5628 N N . THR B 1 177 ? 7.746 -24.062 -36.094 1 97.12 177 THR B N 1
ATOM 5629 C CA . THR B 1 177 ? 7.059 -24.375 -37.312 1 97.12 177 THR B CA 1
ATOM 5630 C C . THR B 1 177 ? 5.848 -25.266 -37.062 1 97.12 177 THR B C 1
ATOM 5632 O O . THR B 1 177 ? 5.188 -25.719 -38 1 97.12 177 THR B O 1
ATOM 5635 N N . LEU B 1 178 ? 5.617 -25.516 -35.844 1 96.56 178 LEU B N 1
ATOM 5636 C CA . LEU B 1 178 ? 4.473 -26.359 -35.5 1 96.56 178 LEU B CA 1
ATOM 5637 C C . LEU B 1 178 ? 3.182 -25.75 -36.031 1 96.56 178 LEU B C 1
ATOM 5639 O O . LEU B 1 178 ? 2.955 -24.547 -35.938 1 96.56 178 LEU B O 1
ATOM 5643 N N . ASP B 1 179 ? 2.334 -26.609 -36.594 1 94.94 179 ASP B N 1
ATOM 5644 C CA . ASP B 1 179 ? 1.055 -26.188 -37.156 1 94.94 179 ASP B CA 1
ATOM 5645 C C . ASP B 1 179 ? 0.149 -25.609 -36.062 1 94.94 179 ASP B C 1
ATOM 5647 O O . ASP B 1 179 ? -0.012 -26.219 -35 1 94.94 179 ASP B O 1
ATOM 5651 N N . SER B 1 180 ? -0.376 -24.516 -36.281 1 90.81 180 SER B N 1
ATOM 5652 C CA . SER B 1 180 ? -1.216 -23.812 -35.312 1 90.81 180 SER B CA 1
ATOM 5653 C C . SER B 1 180 ? -2.498 -24.594 -35.031 1 90.81 180 SER B C 1
ATOM 5655 O O . SER B 1 180 ? -3.176 -24.344 -34.031 1 90.81 180 SER B O 1
ATOM 5657 N N . ASN B 1 181 ? -2.816 -25.578 -35.844 1 91.81 181 ASN B N 1
ATOM 5658 C CA . ASN B 1 181 ? -4.051 -26.344 -35.688 1 91.81 181 ASN B CA 1
ATOM 5659 C C . ASN B 1 181 ? -3.84 -27.594 -34.844 1 91.81 181 ASN B C 1
ATOM 5661 O O . ASN B 1 181 ? -4.805 -28.281 -34.5 1 91.81 181 ASN B O 1
ATOM 5665 N N . GLU B 1 182 ? -2.619 -27.859 -34.531 1 92.38 182 GLU B N 1
ATOM 5666 C CA . GLU B 1 182 ? -2.346 -29.016 -33.656 1 92.38 182 GLU B CA 1
ATOM 5667 C C . GLU B 1 182 ? -2.971 -28.812 -32.281 1 92.38 182 GLU B C 1
ATOM 5669 O O . GLU B 1 182 ? -2.99 -27.703 -31.75 1 92.38 182 GLU B O 1
ATOM 5674 N N . LYS B 1 183 ? -3.561 -29.953 -31.766 1 93.69 183 LYS B N 1
ATOM 5675 C CA . LYS B 1 183 ? -4.199 -29.875 -30.453 1 93.69 183 LYS B CA 1
ATOM 5676 C C . LYS B 1 183 ? -3.854 -31.094 -29.609 1 93.69 183 LYS B C 1
ATOM 5678 O O . LYS B 1 183 ? -3.738 -32.219 -30.125 1 93.69 183 LYS B O 1
ATOM 5683 N N . ARG B 1 184 ? -3.488 -30.844 -28.328 1 96.94 184 ARG B N 1
ATOM 5684 C CA . ARG B 1 184 ? -3.557 -31.797 -27.234 1 96.94 184 ARG B CA 1
ATOM 5685 C C . ARG B 1 184 ? -2.305 -32.688 -27.188 1 96.94 184 ARG B C 1
ATOM 5687 O O . ARG B 1 184 ? -1.56 -32.656 -26.203 1 96.94 184 ARG B O 1
ATOM 5694 N N . VAL B 1 185 ? -1.969 -33.406 -28.344 1 97.62 185 VAL B N 1
ATOM 5695 C CA . VAL B 1 185 ? -0.783 -34.25 -28.312 1 97.62 185 VAL B CA 1
ATOM 5696 C C . VAL B 1 185 ? 0.448 -33.438 -28.703 1 97.62 185 VAL B C 1
ATOM 5698 O O . VAL B 1 185 ? 0.503 -32.906 -29.797 1 97.62 185 VAL B O 1
ATOM 5701 N N . TRP B 1 186 ? 1.324 -33.312 -27.797 1 97.88 186 TRP B N 1
ATOM 5702 C CA . TRP B 1 186 ? 2.621 -32.719 -28.078 1 97.88 186 TRP B CA 1
ATOM 5703 C C . TRP B 1 186 ? 3.629 -33.781 -28.531 1 97.88 186 TRP B C 1
ATOM 5705 O O . TRP B 1 186 ? 3.984 -34.656 -27.766 1 97.88 186 TRP B O 1
ATOM 5715 N N . HIS B 1 187 ? 4.152 -33.719 -29.656 1 96.81 187 HIS B N 1
ATOM 5716 C CA . HIS B 1 187 ? 4.961 -34.781 -30.234 1 96.81 187 HIS B CA 1
ATOM 5717 C C . HIS B 1 187 ? 6.434 -34.625 -29.875 1 96.81 187 HIS B C 1
ATOM 5719 O O . HIS B 1 187 ? 7.289 -35.312 -30.406 1 96.81 187 HIS B O 1
ATOM 5725 N N . ILE B 1 188 ? 6.734 -33.656 -29.047 1 97.81 188 ILE B N 1
ATOM 5726 C CA . ILE B 1 188 ? 8.102 -33.562 -28.547 1 97.81 188 ILE B CA 1
ATOM 5727 C C . ILE B 1 188 ? 8.484 -34.844 -27.812 1 97.81 188 ILE B C 1
ATOM 5729 O O . ILE B 1 188 ? 7.664 -35.406 -27.094 1 97.81 188 ILE B O 1
ATOM 5733 N N . PRO B 1 189 ? 9.711 -35.406 -28.031 1 98 189 PRO B N 1
ATOM 5734 C CA . PRO B 1 189 ? 10.125 -36.5 -27.188 1 98 189 PRO B CA 1
ATOM 5735 C C . PRO B 1 189 ? 10.141 -36.156 -25.703 1 98 189 PRO B C 1
ATOM 5737 O O . PRO B 1 189 ? 10.602 -35.094 -25.328 1 98 189 PRO B O 1
ATOM 5740 N N . GLU B 1 190 ? 9.578 -37.031 -24.891 1 98.31 190 GLU B N 1
ATOM 5741 C CA . GLU B 1 190 ? 9.445 -36.75 -23.453 1 98.31 190 GLU B CA 1
ATOM 5742 C C . GLU B 1 190 ? 10.789 -36.375 -22.844 1 98.31 190 GLU B C 1
ATOM 5744 O O . GLU B 1 190 ? 10.844 -35.562 -21.922 1 98.31 190 GLU B O 1
ATOM 5749 N N . GLU B 1 191 ? 11.891 -36.938 -23.312 1 98.12 191 GLU B N 1
ATOM 5750 C CA . GLU B 1 191 ? 13.219 -36.688 -22.766 1 98.12 191 GLU B CA 1
ATOM 5751 C C . GLU B 1 191 ? 13.625 -35.219 -22.906 1 98.12 191 GLU B C 1
ATOM 5753 O O . GLU B 1 191 ? 14.531 -34.75 -22.234 1 98.12 191 GLU B O 1
ATOM 5758 N N . TYR B 1 192 ? 12.883 -34.469 -23.844 1 98.5 192 TYR B N 1
ATOM 5759 C CA . TYR B 1 192 ? 13.219 -33.062 -24.062 1 98.5 192 TYR B CA 1
ATOM 5760 C C . TYR B 1 192 ? 12.117 -32.156 -23.531 1 98.5 192 TYR B C 1
ATOM 5762 O O . TYR B 1 192 ? 12.164 -30.922 -23.703 1 98.5 192 TYR B O 1
ATOM 5770 N N . HIS B 1 193 ? 11.078 -32.719 -22.891 1 98.69 193 HIS B N 1
ATOM 5771 C CA . HIS B 1 193 ? 10.023 -31.953 -22.266 1 98.69 193 HIS B CA 1
ATOM 5772 C C . HIS B 1 193 ? 10.57 -31.125 -21.094 1 98.69 193 HIS B C 1
ATOM 5774 O O . HIS B 1 193 ? 11.5 -31.562 -20.406 1 98.69 193 HIS B O 1
ATOM 5780 N N . TYR B 1 194 ? 9.969 -29.953 -20.844 1 98.69 194 TYR B N 1
ATOM 5781 C CA . TYR B 1 194 ? 10.539 -29.078 -19.812 1 98.69 194 TYR B CA 1
ATOM 5782 C C . TYR B 1 194 ? 10.344 -29.688 -18.438 1 98.69 194 TYR B C 1
ATOM 5784 O O . TYR B 1 194 ? 11.07 -29.359 -17.5 1 98.69 194 TYR B O 1
ATOM 5792 N N . ASP B 1 195 ? 9.367 -30.625 -18.234 1 98.88 195 ASP B N 1
ATOM 5793 C CA . ASP B 1 195 ? 9.297 -31.328 -16.953 1 98.88 195 ASP B CA 1
ATOM 5794 C C . ASP B 1 195 ? 10.562 -32.156 -16.734 1 98.88 195 ASP B C 1
ATOM 5796 O O . ASP B 1 195 ? 11.07 -32.219 -15.609 1 98.88 195 ASP B O 1
ATOM 5800 N N . THR B 1 196 ? 11.016 -32.844 -17.797 1 98.88 196 THR B N 1
ATOM 5801 C CA . THR B 1 196 ? 12.266 -33.594 -17.734 1 98.88 196 THR B CA 1
ATOM 5802 C C . THR B 1 196 ? 13.438 -32.656 -17.422 1 98.88 196 THR B C 1
ATOM 5804 O O . THR B 1 196 ? 14.266 -32.969 -16.562 1 98.88 196 THR B O 1
ATOM 5807 N N . TRP B 1 197 ? 13.492 -31.547 -18.078 1 98.94 197 TRP B N 1
ATOM 5808 C CA . TRP B 1 197 ? 14.555 -30.578 -17.922 1 98.94 197 TRP B CA 1
ATOM 5809 C C . TRP B 1 197 ? 14.594 -30.047 -16.484 1 98.94 197 TRP B C 1
ATOM 5811 O O . TRP B 1 197 ? 15.648 -30.062 -15.844 1 98.94 197 TRP B O 1
ATOM 5821 N N . ILE B 1 198 ? 13.461 -29.641 -15.938 1 98.94 198 ILE B N 1
ATOM 5822 C CA . ILE B 1 198 ? 13.391 -29.078 -14.594 1 98.94 198 ILE B CA 1
ATOM 5823 C C . ILE B 1 198 ? 13.836 -30.125 -13.578 1 98.94 198 ILE B C 1
ATOM 5825 O O . ILE B 1 198 ? 14.625 -29.828 -12.672 1 98.94 198 ILE B O 1
ATOM 5829 N N . ALA B 1 199 ? 13.352 -31.359 -13.703 1 98.94 199 ALA B N 1
ATOM 5830 C CA . ALA B 1 199 ? 13.727 -32.438 -12.773 1 98.94 199 ALA B CA 1
ATOM 5831 C C . ALA B 1 199 ? 15.227 -32.719 -12.852 1 98.94 199 ALA B C 1
ATOM 5833 O O . ALA B 1 199 ? 15.898 -32.812 -11.828 1 98.94 199 ALA B O 1
ATOM 5834 N N . GLU B 1 200 ? 15.703 -32.812 -14.062 1 98.94 200 GLU B N 1
ATOM 5835 C CA . GLU B 1 200 ? 17.109 -33.125 -14.266 1 98.94 200 GLU B CA 1
ATOM 5836 C C . GLU B 1 200 ? 18.016 -32.031 -13.688 1 98.94 200 GLU B C 1
ATOM 5838 O O . GLU B 1 200 ? 18.969 -32.312 -12.977 1 98.94 200 GLU B O 1
ATOM 5843 N N . ARG B 1 201 ? 17.703 -30.828 -13.992 1 98.88 201 ARG B N 1
ATOM 5844 C CA . ARG B 1 201 ? 18.547 -29.719 -13.562 1 98.88 201 ARG B CA 1
ATOM 5845 C C . ARG B 1 201 ? 18.422 -29.484 -12.062 1 98.88 201 ARG B C 1
ATOM 5847 O O . ARG B 1 201 ? 19.391 -29.094 -11.406 1 98.88 201 ARG B O 1
ATOM 5854 N N . THR B 1 202 ? 17.203 -29.641 -11.531 1 98.94 202 THR B N 1
ATOM 5855 C CA . THR B 1 202 ? 17.031 -29.578 -10.086 1 98.94 202 THR B CA 1
ATOM 5856 C C . THR B 1 202 ? 17.875 -30.656 -9.398 1 98.94 202 THR B C 1
ATOM 5858 O O . THR B 1 202 ? 18.562 -30.359 -8.414 1 98.94 202 THR B O 1
ATOM 5861 N N . ASN B 1 203 ? 17.844 -31.875 -9.93 1 98.88 203 ASN B N 1
ATOM 5862 C CA . ASN B 1 203 ? 18.625 -32.969 -9.375 1 98.88 203 ASN B CA 1
ATOM 5863 C C . ASN B 1 203 ? 20.125 -32.688 -9.461 1 98.88 203 ASN B C 1
ATOM 5865 O O . ASN B 1 203 ? 20.875 -33.031 -8.547 1 98.88 203 ASN B O 1
ATOM 5869 N N . ALA B 1 204 ? 20.531 -32.062 -10.547 1 98.81 204 ALA B N 1
ATOM 5870 C CA . ALA B 1 204 ? 21.938 -31.672 -10.688 1 98.81 204 ALA B CA 1
ATOM 5871 C C . ALA B 1 204 ? 22.344 -30.688 -9.602 1 98.81 204 ALA B C 1
ATOM 5873 O O . ALA B 1 204 ? 23.453 -30.766 -9.055 1 98.81 204 ALA B O 1
ATOM 5874 N N . MET B 1 205 ? 21.484 -29.734 -9.32 1 98.69 205 MET B N 1
ATOM 5875 C CA . MET B 1 205 ? 21.781 -28.766 -8.25 1 98.69 205 MET B CA 1
ATOM 5876 C C . MET B 1 205 ? 21.859 -29.469 -6.898 1 98.69 205 MET B C 1
ATOM 5878 O O . MET B 1 205 ? 22.734 -29.156 -6.09 1 98.69 205 MET B O 1
ATOM 5882 N N . LEU B 1 206 ? 20.938 -30.391 -6.652 1 98.75 206 LEU B N 1
ATOM 5883 C CA . LEU B 1 206 ? 20.953 -31.125 -5.398 1 98.75 206 LEU B CA 1
ATOM 5884 C C . LEU B 1 206 ? 22.266 -31.891 -5.23 1 98.75 206 LEU B C 1
ATOM 5886 O O . LEU B 1 206 ? 22.828 -31.922 -4.137 1 98.75 206 LEU B O 1
ATOM 5890 N N . ASP B 1 207 ? 22.734 -32.5 -6.293 1 98.62 207 ASP B N 1
ATOM 5891 C CA . ASP B 1 207 ? 24.016 -33.188 -6.27 1 98.62 207 ASP B CA 1
ATOM 5892 C C . ASP B 1 207 ? 25.156 -32.219 -5.883 1 98.62 207 ASP B C 1
ATOM 5894 O O . ASP B 1 207 ? 26 -32.562 -5.055 1 98.62 207 ASP B O 1
ATOM 5898 N N . GLU B 1 208 ? 25.094 -31.125 -6.469 1 98.19 208 GLU B N 1
ATOM 5899 C CA . GLU B 1 208 ? 26.141 -30.125 -6.227 1 98.19 208 GLU B CA 1
ATOM 5900 C C . GLU B 1 208 ? 26.125 -29.656 -4.773 1 98.19 208 GLU B C 1
ATOM 5902 O O . GLU B 1 208 ? 27.172 -29.547 -4.141 1 98.19 208 GLU B O 1
ATOM 5907 N N . TYR B 1 209 ? 24.953 -29.344 -4.285 1 97.88 209 TYR B N 1
ATOM 5908 C CA . TYR B 1 209 ? 24.844 -28.859 -2.91 1 97.88 209 TYR B CA 1
ATOM 5909 C C . TYR B 1 209 ? 25.312 -29.922 -1.924 1 97.88 209 TYR B C 1
ATOM 5911 O O . TYR B 1 209 ? 25.953 -29.609 -0.923 1 97.88 209 TYR B O 1
ATOM 5919 N N . LYS B 1 210 ? 24.938 -31.172 -2.225 1 97.38 210 LYS B N 1
ATOM 5920 C CA . LYS B 1 210 ? 25.391 -32.281 -1.372 1 97.38 210 LYS B CA 1
ATOM 5921 C C . LYS B 1 210 ? 26.906 -32.406 -1.392 1 97.38 210 LYS B C 1
ATOM 5923 O O . LYS B 1 210 ? 27.531 -32.531 -0.339 1 97.38 210 LYS B O 1
ATOM 5928 N N . LYS B 1 211 ? 27.453 -32.344 -2.54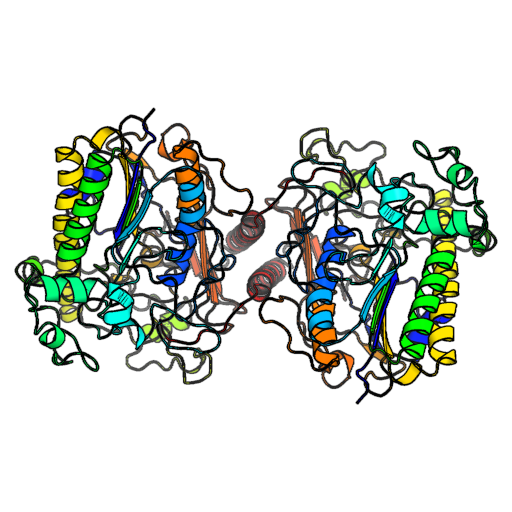5 1 97.56 211 LYS B N 1
ATOM 5929 C CA . LYS B 1 211 ? 28.891 -32.5 -2.713 1 97.56 211 LYS B CA 1
ATOM 5930 C C . LYS B 1 211 ? 29.641 -31.391 -1.995 1 97.56 211 LYS B C 1
ATOM 5932 O O . LYS B 1 211 ? 30.688 -31.641 -1.389 1 97.56 211 LYS B O 1
ATOM 5937 N N . LYS B 1 212 ? 29.109 -30.234 -1.993 1 97.06 212 LYS B N 1
ATOM 5938 C CA . LYS B 1 212 ? 29.797 -29.062 -1.435 1 97.06 212 LYS B CA 1
ATOM 5939 C C . LYS B 1 212 ? 29.359 -28.812 0.002 1 97.06 212 LYS B C 1
ATOM 5941 O O . LYS B 1 212 ? 29.828 -27.875 0.643 1 97.06 212 LYS B O 1
ATOM 5946 N N . ASP B 1 213 ? 28.484 -29.594 0.485 1 96.44 213 ASP B N 1
ATOM 5947 C CA . ASP B 1 213 ? 27.938 -29.453 1.831 1 96.44 213 ASP B CA 1
ATOM 5948 C C . ASP B 1 213 ? 27.359 -28.062 2.049 1 96.44 213 ASP B C 1
ATOM 5950 O O . ASP B 1 213 ? 27.703 -27.375 3.016 1 96.44 213 ASP B O 1
ATOM 5954 N N . GLU B 1 214 ? 26.531 -27.641 1.1 1 96.88 214 GLU B N 1
ATOM 5955 C CA . GLU B 1 214 ? 25.922 -26.312 1.133 1 96.88 214 GLU B CA 1
ATOM 5956 C C . GLU B 1 214 ? 24.438 -26.391 1.495 1 96.88 214 GLU B C 1
ATOM 5958 O O . GLU B 1 214 ? 23.75 -27.312 1.074 1 96.88 214 GLU B O 1
ATOM 5963 N N . SER B 1 215 ? 24 -25.453 2.34 1 97.94 215 SER B N 1
ATOM 5964 C CA . SER B 1 215 ? 22.578 -25.281 2.58 1 97.94 215 SER B CA 1
ATOM 5965 C C . SER B 1 215 ? 21.906 -24.531 1.438 1 97.94 215 SER B C 1
ATOM 5967 O O . SER B 1 215 ? 22.516 -23.625 0.845 1 97.94 215 SER B O 1
ATOM 5969 N N . PHE B 1 216 ? 20.594 -24.875 1.142 1 98.5 216 PHE B N 1
ATOM 5970 C CA . PHE B 1 216 ? 20.047 -24.312 -0.09 1 98.5 216 PHE B CA 1
ATOM 5971 C C . PHE B 1 216 ? 18.578 -23.969 0.067 1 98.5 216 PHE B C 1
ATOM 5973 O O . PHE B 1 216 ? 17.906 -24.531 0.943 1 98.5 216 PHE B O 1
ATOM 5980 N N . PHE B 1 217 ? 18.156 -23.031 -0.632 1 98.81 217 PHE B N 1
ATOM 5981 C CA . PHE B 1 217 ? 16.797 -22.797 -1.113 1 98.81 217 PHE B CA 1
ATOM 5982 C C . PHE B 1 217 ? 16.703 -23.047 -2.613 1 98.81 217 PHE B C 1
ATOM 5984 O O . PHE B 1 217 ? 17.297 -22.312 -3.41 1 98.81 217 PHE B O 1
ATOM 5991 N N . LEU B 1 218 ? 16.016 -24.078 -2.965 1 98.94 218 LEU B N 1
ATOM 5992 C CA . LEU B 1 218 ? 15.914 -24.5 -4.355 1 98.94 218 LEU B CA 1
ATOM 5993 C C . LEU B 1 218 ? 14.461 -24.531 -4.809 1 98.94 218 LEU B C 1
ATOM 5995 O O . LEU B 1 218 ? 13.633 -25.234 -4.223 1 98.94 218 LEU B O 1
ATOM 5999 N N . TRP B 1 219 ? 14.117 -23.672 -5.844 1 98.94 219 TRP B N 1
ATOM 6000 C CA . TRP B 1 219 ? 12.758 -23.594 -6.383 1 98.94 219 TRP B CA 1
ATOM 6001 C C . TRP B 1 219 ? 12.664 -24.344 -7.707 1 98.94 219 TRP B C 1
ATOM 6003 O O . TRP B 1 219 ? 13.18 -23.875 -8.727 1 98.94 219 TRP B O 1
ATOM 6013 N N . ALA B 1 220 ? 12.078 -25.547 -7.695 1 98.94 220 ALA B N 1
ATOM 6014 C CA . ALA B 1 220 ? 11.672 -26.266 -8.898 1 98.94 220 ALA B CA 1
ATOM 6015 C C . ALA B 1 220 ? 10.305 -25.781 -9.391 1 98.94 220 ALA B C 1
ATOM 6017 O O . ALA B 1 220 ? 9.273 -26.203 -8.867 1 98.94 220 ALA B O 1
ATOM 6018 N N . SER B 1 221 ? 10.297 -24.984 -10.406 1 98.94 221 SER B N 1
ATOM 6019 C CA . SER B 1 221 ? 9.109 -24.25 -10.828 1 98.94 221 SER B CA 1
ATOM 6020 C C . SER B 1 221 ? 8.57 -24.797 -12.148 1 98.94 221 SER B C 1
ATOM 6022 O O . SER B 1 221 ? 8.984 -24.344 -13.227 1 98.94 221 SER B O 1
ATOM 6024 N N . PHE B 1 222 ? 7.613 -25.641 -12.094 1 98.94 222 PHE B N 1
ATOM 6025 C CA . PHE B 1 222 ? 7.082 -26.312 -13.273 1 98.94 222 PHE B CA 1
ATOM 6026 C C . PHE B 1 222 ? 6.102 -25.422 -14.016 1 98.94 222 PHE B C 1
ATOM 6028 O O . PHE B 1 222 ? 5.461 -24.547 -13.414 1 98.94 222 PHE B O 1
ATOM 6035 N N . PHE B 1 223 ? 5.965 -25.641 -15.336 1 98.69 223 PHE B N 1
ATOM 6036 C CA . PHE B 1 223 ? 5.043 -24.906 -16.188 1 98.69 223 PHE B CA 1
ATOM 6037 C C . PHE B 1 223 ? 3.688 -25.594 -16.25 1 98.69 223 PHE B C 1
ATOM 6039 O O . PHE B 1 223 ? 2.66 -24.938 -16.453 1 98.69 223 PHE B O 1
ATOM 6046 N N . ASP B 1 224 ? 3.76 -26.906 -16.219 1 98.62 224 ASP B N 1
ATOM 6047 C CA . ASP B 1 224 ? 2.514 -27.672 -16.266 1 98.62 224 ASP B CA 1
ATOM 6048 C C . ASP B 1 224 ? 1.709 -27.484 -14.984 1 98.62 224 ASP B C 1
ATOM 6050 O O . ASP B 1 224 ? 2.279 -27.234 -13.914 1 98.62 224 ASP B O 1
ATOM 6054 N N . PRO B 1 225 ? 0.385 -27.453 -15.023 1 98.75 225 PRO B N 1
ATOM 6055 C CA . PRO B 1 225 ? -0.411 -27.875 -16.188 1 98.75 225 PRO B CA 1
ATOM 6056 C C . PRO B 1 225 ? -1.022 -26.688 -16.938 1 98.75 225 PRO B C 1
ATOM 6058 O O . PRO B 1 225 ? -2.135 -26.797 -17.453 1 98.75 225 PRO B O 1
ATOM 6061 N N . HIS B 1 226 ? -0.358 -25.531 -16.906 1 98.31 226 HIS B N 1
ATOM 6062 C CA . HIS B 1 226 ? -0.864 -24.344 -17.562 1 98.31 226 HIS B CA 1
ATOM 6063 C C . HIS B 1 226 ? -1.15 -24.609 -19.047 1 98.31 226 HIS B C 1
ATOM 6065 O O . HIS B 1 226 ? -0.338 -25.234 -19.734 1 98.31 226 HIS B O 1
ATOM 6071 N N . PRO B 1 227 ? -2.322 -24.219 -19.531 1 96.94 227 PRO B N 1
ATOM 6072 C CA . PRO B 1 227 ? -2.59 -24.359 -20.969 1 96.94 227 PRO B CA 1
ATOM 6073 C C . PRO B 1 227 ? -1.704 -23.469 -21.828 1 96.94 227 PRO B C 1
ATOM 6075 O O . PRO B 1 227 ? -1.119 -22.516 -21.344 1 96.94 227 PRO B O 1
ATOM 6078 N N . PRO B 1 228 ? -1.732 -23.828 -23.219 1 96.69 228 PRO B N 1
ATOM 6079 C CA . PRO B 1 228 ? -2.547 -24.781 -23.969 1 96.69 228 PRO B CA 1
ATOM 6080 C C . PRO B 1 228 ? -2.316 -26.219 -23.547 1 96.69 228 PRO B C 1
ATOM 6082 O O . PRO B 1 228 ? -1.215 -26.578 -23.109 1 96.69 228 PRO B O 1
ATOM 6085 N N . TYR B 1 229 ? -3.367 -26.953 -23.766 1 98 229 TYR B N 1
ATOM 6086 C CA . TYR B 1 229 ? -3.338 -28.344 -23.312 1 98 229 TYR B CA 1
ATOM 6087 C C . TYR B 1 229 ? -2.562 -29.219 -24.297 1 98 229 TYR B C 1
ATOM 6089 O O . TYR B 1 229 ? -3.096 -29.625 -25.328 1 98 229 TYR B O 1
ATOM 6097 N N . PHE B 1 230 ? -1.356 -29.5 -23.922 1 98.5 230 PHE B N 1
ATOM 6098 C CA . PHE B 1 230 ? -0.49 -30.359 -24.719 1 98.5 230 PHE B CA 1
ATOM 6099 C C . PHE B 1 230 ? 0.395 -31.219 -23.828 1 98.5 230 PHE B C 1
ATOM 6101 O O . PHE B 1 230 ? 0.968 -30.719 -22.859 1 98.5 230 PHE B O 1
ATOM 6108 N N . VAL B 1 231 ? 0.53 -32.5 -24.078 1 98.69 231 VAL B N 1
ATOM 6109 C CA . VAL B 1 231 ? 1.431 -33.375 -23.359 1 98.69 231 VAL B CA 1
ATOM 6110 C C . VAL B 1 231 ? 1.812 -34.562 -24.25 1 98.69 231 VAL B C 1
ATOM 6112 O O . VAL B 1 231 ? 1.035 -34.969 -25.125 1 98.69 231 VAL B O 1
ATOM 6115 N N . PRO B 1 232 ? 2.986 -35.062 -24.141 1 98.62 232 PRO B N 1
ATOM 6116 C CA . PRO B 1 232 ? 3.371 -36.219 -24.984 1 98.62 232 PRO B CA 1
ATOM 6117 C C . PRO B 1 232 ? 2.721 -37.531 -24.562 1 98.62 232 PRO B C 1
ATOM 6119 O O . PRO B 1 232 ? 2.238 -37.625 -23.422 1 98.62 232 PRO B O 1
ATOM 6122 N N . GLU B 1 233 ? 2.705 -38.469 -25.531 1 98.12 233 GLU B N 1
ATOM 6123 C CA . GLU B 1 233 ? 2.363 -39.844 -25.156 1 98.12 233 GLU B CA 1
ATOM 6124 C C . GLU B 1 233 ? 3.408 -40.438 -24.219 1 98.12 233 GLU B C 1
ATOM 6126 O O . GLU B 1 233 ? 4.586 -40.094 -24.297 1 98.12 233 GLU B O 1
ATOM 6131 N N . PRO B 1 234 ? 2.99 -41.312 -23.391 1 98.31 234 PRO B N 1
ATOM 6132 C CA . PRO B 1 234 ? 1.646 -41.875 -23.297 1 98.31 234 PRO B CA 1
ATOM 6133 C C . PRO B 1 234 ? 0.707 -41.062 -22.422 1 98.31 234 PRO B C 1
ATOM 6135 O O . PRO B 1 234 ? -0.426 -41.469 -22.172 1 98.31 234 PRO B O 1
ATOM 6138 N N . TRP B 1 235 ? 1.188 -39.969 -21.938 1 98.75 235 TRP B N 1
ATOM 6139 C CA . TRP B 1 235 ? 0.416 -39.156 -20.984 1 98.75 235 TRP B CA 1
ATOM 6140 C C . TRP B 1 235 ? -0.838 -38.594 -21.656 1 98.75 235 TRP B C 1
ATOM 6142 O O . TRP B 1 235 ? -1.877 -38.469 -21 1 98.75 235 TRP B O 1
ATOM 6152 N N . ALA B 1 236 ? -0.767 -38.312 -22.922 1 98.56 236 ALA B N 1
ATOM 6153 C CA . ALA B 1 236 ? -1.877 -37.719 -23.672 1 98.56 236 ALA B CA 1
ATOM 6154 C C . ALA B 1 236 ? -3.051 -38.688 -23.75 1 98.56 236 ALA B C 1
ATOM 6156 O O . ALA B 1 236 ? -4.207 -38.281 -23.844 1 98.56 236 ALA B O 1
ATOM 6157 N N . SER B 1 237 ? -2.764 -40.031 -23.688 1 98.19 237 SER B N 1
ATOM 6158 C CA . SER B 1 237 ? -3.814 -41.031 -23.828 1 98.19 237 SER B CA 1
ATOM 6159 C C . SER B 1 237 ? -4.102 -41.719 -22.5 1 98.19 237 SER B C 1
ATOM 6161 O O . SER B 1 237 ? -4.824 -42.719 -22.438 1 98.19 237 SER B O 1
ATOM 6163 N N . MET B 1 238 ? -3.492 -41.219 -21.516 1 98.44 238 MET B N 1
ATOM 6164 C CA . MET B 1 238 ? -3.572 -41.875 -20.219 1 98.44 238 MET B CA 1
ATOM 6165 C C . MET B 1 238 ? -5.008 -41.875 -19.703 1 98.44 238 MET B C 1
ATOM 6167 O O . MET B 1 238 ? -5.418 -42.812 -19 1 98.44 238 MET B O 1
ATOM 6171 N N . TYR B 1 239 ? -5.723 -40.875 -19.922 1 98.62 239 TYR B N 1
ATOM 6172 C CA . TYR B 1 239 ? -7.102 -40.75 -19.453 1 98.62 239 TYR B CA 1
ATOM 6173 C C . TYR B 1 239 ? -8.07 -40.75 -20.641 1 98.62 239 TYR B C 1
ATOM 6175 O O . TYR B 1 239 ? -7.883 -40 -21.594 1 98.62 239 TYR B O 1
ATOM 6183 N N . ASP B 1 240 ? -9.117 -41.562 -20.562 1 98.19 240 ASP B N 1
ATOM 6184 C CA . ASP B 1 240 ? -10.133 -41.625 -21.609 1 98.19 240 ASP B CA 1
ATOM 6185 C C . ASP B 1 240 ? -11.172 -40.531 -21.422 1 98.19 240 ASP B C 1
ATOM 6187 O O . ASP B 1 240 ? -11.875 -40.469 -20.422 1 98.19 240 ASP B O 1
ATOM 6191 N N . PRO B 1 241 ? -11.297 -39.656 -22.391 1 97.88 241 PRO B N 1
ATOM 6192 C CA . PRO B 1 241 ? -12.273 -38.562 -22.266 1 97.88 241 PRO B CA 1
ATOM 6193 C C . PRO B 1 241 ? -13.664 -39.062 -21.891 1 97.88 241 PRO B C 1
ATOM 6195 O O . PRO B 1 241 ? -14.406 -38.344 -21.188 1 97.88 241 PRO B O 1
ATOM 6198 N N . LYS B 1 242 ? -14.102 -40.219 -22.281 1 96.88 242 LYS B N 1
ATOM 6199 C CA . LYS B 1 242 ? -15.43 -40.75 -22 1 96.88 242 LYS B CA 1
ATOM 6200 C C . LYS B 1 242 ? -15.633 -41 -20.516 1 96.88 242 LYS B C 1
ATOM 6202 O O . LYS B 1 242 ? -16.766 -41 -20.031 1 96.88 242 LYS B O 1
ATOM 6207 N N . ASP B 1 243 ? -14.523 -41.125 -19.828 1 96.75 243 ASP B N 1
ATOM 6208 C CA . ASP B 1 243 ? -14.594 -41.438 -18.406 1 96.75 243 ASP B CA 1
ATOM 6209 C C . ASP B 1 243 ? -14.523 -40.156 -17.562 1 96.75 243 ASP B C 1
ATOM 6211 O O . ASP B 1 243 ? -14.688 -40.219 -16.344 1 96.75 243 ASP B O 1
ATOM 6215 N N . ILE B 1 244 ? -14.266 -39.094 -18.188 1 96.94 244 ILE B N 1
ATOM 6216 C CA . ILE B 1 244 ? -14.102 -37.812 -17.484 1 96.94 244 ILE B CA 1
ATOM 6217 C C . ILE B 1 244 ? -15.461 -37.312 -17 1 96.94 244 ILE B C 1
ATOM 6219 O O . ILE B 1 244 ? -16.422 -37.25 -17.766 1 96.94 244 ILE B O 1
ATOM 6223 N N . LYS B 1 245 ? -15.539 -37.031 -15.734 1 95.44 245 LYS B N 1
ATOM 6224 C CA . LYS B 1 245 ? -16.719 -36.375 -15.18 1 95.44 245 LYS B CA 1
ATOM 6225 C C . LYS B 1 245 ? -16.625 -34.875 -15.344 1 95.44 245 LYS B C 1
ATOM 6227 O O . LYS B 1 245 ? -15.617 -34.25 -14.984 1 95.44 245 LYS B O 1
ATOM 6232 N N . LEU B 1 246 ? -17.656 -34.281 -15.914 1 94.62 246 LEU B N 1
ATOM 6233 C CA . LEU B 1 246 ? -17.672 -32.844 -16.109 1 94.62 246 LEU B CA 1
ATOM 6234 C C . LEU B 1 246 ? -17.859 -32.094 -14.773 1 94.62 246 LEU B C 1
ATOM 6236 O O . LEU B 1 246 ? -18.609 -32.562 -13.914 1 94.62 246 LEU B O 1
ATOM 6240 N N . PRO B 1 247 ? -17.219 -30.938 -14.555 1 94 247 PRO B N 1
ATOM 6241 C CA . PRO B 1 247 ? -17.328 -30.188 -13.305 1 94 247 PRO B CA 1
ATOM 6242 C C . PRO B 1 247 ? -18.688 -29.531 -13.133 1 94 247 PRO B C 1
ATOM 6244 O O . PRO B 1 247 ? -19.531 -29.609 -14.023 1 94 247 PRO B O 1
ATOM 6247 N N . HIS B 1 248 ? -18.906 -28.922 -11.969 1 87.25 248 HIS B N 1
ATOM 6248 C CA . HIS B 1 248 ? -20.188 -28.328 -11.625 1 87.25 248 HIS B CA 1
ATOM 6249 C C . HIS B 1 248 ? -20.516 -27.141 -12.539 1 87.25 248 HIS B C 1
ATOM 6251 O O . HIS B 1 248 ? -19.641 -26.328 -12.828 1 87.25 248 HIS B O 1
ATOM 6257 N N . PHE B 1 249 ? -21.75 -27.078 -12.953 1 88.38 249 PHE B N 1
ATOM 6258 C CA . PHE B 1 249 ? -22.266 -26.062 -13.859 1 88.38 249 PHE B CA 1
ATOM 6259 C C . PHE B 1 249 ? -23.781 -25.938 -13.695 1 88.38 249 PHE B C 1
ATOM 6261 O O . PHE B 1 249 ? -24.484 -26.922 -13.492 1 88.38 249 PHE B O 1
ATOM 6268 N N . LYS B 1 250 ? -24.234 -24.781 -13.609 1 90 250 LYS B N 1
ATOM 6269 C CA . LYS B 1 250 ? -25.672 -24.5 -13.594 1 90 250 LYS B CA 1
ATOM 6270 C C . LYS B 1 250 ? -26.047 -23.562 -14.734 1 90 250 LYS B C 1
ATOM 6272 O O . LYS B 1 250 ? -25.438 -22.5 -14.914 1 90 250 LYS B O 1
ATOM 6277 N N . LYS B 1 251 ? -27.078 -24.016 -15.445 1 87.56 251 LYS B N 1
ATOM 6278 C CA . LYS B 1 251 ? -27.531 -23.188 -16.547 1 87.56 251 LYS B CA 1
ATOM 6279 C C . LYS B 1 251 ? -27.984 -21.812 -16.047 1 87.56 251 LYS B C 1
ATOM 6281 O O . LYS B 1 251 ? -28.641 -21.703 -15.016 1 87.56 251 LYS B O 1
ATOM 6286 N N . ASP B 1 252 ? -27.516 -20.672 -16.656 1 87.94 252 ASP B N 1
ATOM 6287 C CA . ASP B 1 252 ? -27.891 -19.281 -16.391 1 87.94 252 ASP B CA 1
ATOM 6288 C C . ASP B 1 252 ? -27.375 -18.828 -15.023 1 87.94 252 ASP B C 1
ATOM 6290 O O . ASP B 1 252 ? -28 -18 -14.359 1 87.94 252 ASP B O 1
ATOM 6294 N N . GLU B 1 253 ? -26.312 -19.453 -14.633 1 91.38 253 GLU B N 1
ATOM 6295 C CA . GLU B 1 253 ? -25.797 -19.156 -13.297 1 91.38 253 GLU B CA 1
ATOM 6296 C C . GLU B 1 253 ? -25.266 -17.734 -13.211 1 91.38 253 GLU B C 1
ATOM 6298 O O . GLU B 1 253 ? -25.188 -17.156 -12.125 1 91.38 253 GLU B O 1
ATOM 6303 N N . HIS B 1 254 ? -25.016 -17.047 -14.305 1 94.19 254 HIS B N 1
ATOM 6304 C CA . HIS B 1 254 ? -24.328 -15.766 -14.258 1 94.19 254 HIS B CA 1
ATOM 6305 C C . HIS B 1 254 ? -25.281 -14.609 -14.484 1 94.19 254 HIS B C 1
ATOM 6307 O O . HIS B 1 254 ? -24.859 -13.5 -14.828 1 94.19 254 HIS B O 1
ATOM 6313 N N . GLN B 1 255 ? -26.562 -14.852 -14.273 1 91.12 255 GLN B N 1
ATOM 6314 C CA . GLN B 1 255 ? -27.562 -13.812 -14.453 1 91.12 255 GLN B CA 1
ATOM 6315 C C . GLN B 1 255 ? -27.453 -12.734 -13.375 1 91.12 255 GLN B C 1
ATOM 6317 O O . GLN B 1 255 ? -27.797 -11.578 -13.609 1 91.12 255 GLN B O 1
ATOM 6322 N N . ASN B 1 256 ? -26.953 -13.07 -12.203 1 91.75 256 ASN B N 1
ATOM 6323 C CA . ASN B 1 256 ? -26.875 -12.117 -11.094 1 91.75 256 ASN B CA 1
ATOM 6324 C C . ASN B 1 256 ? -25.453 -11.922 -10.617 1 91.75 256 ASN B C 1
ATOM 6326 O O . ASN B 1 256 ? -25.219 -11.633 -9.438 1 91.75 256 ASN B O 1
ATOM 6330 N N . THR B 1 257 ? -24.531 -12.258 -11.453 1 94.81 257 THR B N 1
ATOM 6331 C CA . THR B 1 257 ? -23.125 -12.055 -11.133 1 94.81 257 THR B CA 1
ATOM 6332 C C . THR B 1 257 ? -22.578 -10.844 -11.883 1 94.81 257 THR B C 1
ATOM 6334 O O . THR B 1 257 ? -23.328 -9.961 -12.297 1 94.81 257 THR B O 1
ATOM 6337 N N . SER B 1 258 ? -21.281 -10.703 -12.016 1 94.44 258 SER B N 1
ATOM 6338 C CA . SER B 1 258 ? -20.688 -9.578 -12.734 1 94.44 258 SER B CA 1
ATOM 6339 C C . SER B 1 258 ? -21 -9.633 -14.219 1 94.44 258 SER B C 1
ATOM 6341 O O . SER B 1 258 ? -21.062 -10.711 -14.812 1 94.44 258 SER B O 1
ATOM 6343 N N . PRO B 1 259 ? -21.141 -8.484 -14.852 1 95.25 259 PRO B N 1
ATOM 6344 C CA . PRO B 1 259 ? -21.344 -8.461 -16.297 1 95.25 259 PRO B CA 1
ATOM 6345 C C . PRO B 1 259 ? -20.219 -9.156 -17.062 1 95.25 259 PRO B C 1
ATOM 6347 O O . PRO B 1 259 ? -20.453 -9.719 -18.141 1 95.25 259 PRO B O 1
ATOM 6350 N N . LEU B 1 260 ? -19.062 -9.164 -16.562 1 94.81 260 LEU B N 1
ATOM 6351 C CA . LEU B 1 260 ? -17.953 -9.859 -17.188 1 94.81 260 LEU B CA 1
ATOM 6352 C C . LEU B 1 260 ? -18.219 -11.352 -17.297 1 94.81 260 LEU B C 1
ATOM 6354 O O . LEU B 1 260 ? -17.953 -11.969 -18.328 1 94.81 260 LEU B O 1
ATOM 6358 N N . LEU B 1 261 ? -18.719 -11.898 -16.234 1 96 261 LEU B N 1
ATOM 6359 C CA . LEU B 1 261 ? -19.016 -13.328 -16.203 1 96 261 LEU B CA 1
ATOM 6360 C C . LEU B 1 261 ? -20.125 -13.672 -17.188 1 96 261 LEU B C 1
ATOM 6362 O O . LEU B 1 261 ? -20.031 -14.664 -17.922 1 96 261 LEU B O 1
ATOM 6366 N N . LYS B 1 262 ? -21.109 -12.852 -17.188 1 95.62 262 LYS B N 1
ATOM 6367 C CA . LYS B 1 262 ? -22.234 -13.07 -18.094 1 95.62 262 LYS B CA 1
ATOM 6368 C C . LYS B 1 262 ? -21.781 -13.039 -19.547 1 95.62 262 LYS B C 1
ATOM 6370 O O . LYS B 1 262 ? -22.203 -13.875 -20.344 1 95.62 262 LYS B O 1
ATOM 6375 N N . LYS B 1 263 ? -20.938 -12.141 -19.844 1 95.94 263 LYS B N 1
ATOM 6376 C CA . LYS B 1 263 ? -20.469 -11.945 -21.203 1 95.94 263 LYS B CA 1
ATOM 6377 C C . LYS B 1 263 ? -19.688 -13.156 -21.688 1 95.94 263 LYS B C 1
ATOM 6379 O O . LYS B 1 263 ? -19.688 -13.469 -22.891 1 95.94 263 LYS B O 1
ATOM 6384 N N . THR B 1 264 ? -19 -13.875 -20.828 1 96.56 264 THR B N 1
ATOM 6385 C CA . THR B 1 264 ? -18.203 -15.031 -21.219 1 96.56 264 THR B CA 1
ATOM 6386 C C . THR B 1 264 ? -19.094 -16.141 -21.766 1 96.56 264 THR B C 1
ATOM 6388 O O . THR B 1 264 ? -18.609 -17.078 -22.422 1 96.56 264 THR B O 1
ATOM 6391 N N . GLN B 1 265 ? -20.406 -16.125 -21.453 1 96 265 GLN B N 1
ATOM 6392 C CA . GLN B 1 265 ? -21.328 -17.188 -21.828 1 96 265 GLN B CA 1
ATOM 6393 C C . GLN B 1 265 ? -21.938 -16.922 -23.203 1 96 265 GLN B C 1
ATOM 6395 O O . GLN B 1 265 ? -22.797 -17.672 -23.656 1 96 265 GLN B O 1
ATOM 6400 N N . GLU B 1 266 ? -21.469 -15.867 -23.812 1 96.25 266 GLU B N 1
ATOM 6401 C CA . GLU B 1 266 ? -21.922 -15.539 -25.172 1 96.25 266 GLU B CA 1
ATOM 6402 C C . GLU B 1 266 ? -20.969 -16.109 -26.219 1 96.25 266 GLU B C 1
ATOM 6404 O O . GLU B 1 266 ? -19.781 -16.297 -25.953 1 96.25 266 GLU B O 1
ATOM 6409 N N . ILE B 1 267 ? -21.453 -16.406 -27.422 1 96.38 267 ILE B N 1
ATOM 6410 C CA . ILE B 1 267 ? -20.672 -16.984 -28.5 1 96.38 267 ILE B CA 1
ATOM 6411 C C . ILE B 1 267 ? -19.656 -15.961 -29.031 1 96.38 267 ILE B C 1
ATOM 6413 O O . ILE B 1 267 ? -18.5 -16.297 -29.266 1 96.38 267 ILE B O 1
ATOM 6417 N N . ASN B 1 268 ? -20.031 -14.727 -29.188 1 96.25 268 ASN B N 1
ATOM 6418 C CA . ASN B 1 268 ? -19.172 -13.656 -29.688 1 96.25 268 ASN B CA 1
ATOM 6419 C C . ASN B 1 268 ? -19.266 -12.406 -28.828 1 96.25 268 ASN B C 1
ATOM 6421 O O . ASN B 1 268 ? -19.688 -11.352 -29.297 1 96.25 268 ASN B O 1
ATOM 6425 N N . PRO B 1 269 ? -18.781 -12.523 -27.625 1 96.19 269 PRO B N 1
ATOM 6426 C CA . PRO B 1 269 ? -18.906 -11.375 -26.719 1 96.19 269 PRO B CA 1
ATOM 6427 C C . PRO B 1 269 ? -17.984 -10.219 -27.094 1 96.19 269 PRO B C 1
ATOM 6429 O O . PRO B 1 269 ? -16.875 -10.445 -27.609 1 96.19 269 PRO B O 1
ATOM 6432 N N . ASP B 1 270 ? -18.344 -8.969 -26.906 1 95.06 270 ASP B N 1
ATOM 6433 C CA . ASP B 1 270 ? -17.516 -7.777 -27.094 1 95.06 270 ASP B CA 1
ATOM 6434 C C . ASP B 1 270 ? -17 -7.262 -25.75 1 95.06 270 ASP B C 1
ATOM 6436 O O . ASP B 1 270 ? -17.766 -6.723 -24.938 1 95.06 270 ASP B O 1
ATOM 6440 N N . PHE B 1 271 ? -15.727 -7.387 -25.516 1 94.56 271 PHE B N 1
ATOM 6441 C CA . PHE B 1 271 ? -15.109 -6.953 -24.266 1 94.56 271 PHE B CA 1
ATOM 6442 C C . PHE B 1 271 ? -14.344 -5.652 -24.469 1 94.56 271 PHE B C 1
ATOM 6444 O O . PHE B 1 271 ? -13.602 -5.227 -23.594 1 94.56 271 PHE B O 1
ATOM 6451 N N . SER B 1 272 ? -14.453 -4.977 -25.578 1 92.75 272 SER B N 1
ATOM 6452 C CA . SER B 1 272 ? -13.648 -3.822 -25.953 1 92.75 272 SER B CA 1
ATOM 6453 C C . SER B 1 272 ? -13.75 -2.709 -24.922 1 92.75 272 SER B C 1
ATOM 6455 O O . SER B 1 272 ? -12.805 -1.939 -24.734 1 92.75 272 SER B O 1
ATOM 6457 N N . GLU B 1 273 ? -14.844 -2.686 -24.188 1 92 273 GLU B N 1
ATOM 6458 C CA . GLU B 1 273 ? -15.047 -1.617 -23.219 1 92 273 GLU B CA 1
ATOM 6459 C C . GLU B 1 273 ? -14.117 -1.773 -22.016 1 92 273 GLU B C 1
ATOM 6461 O O . GLU B 1 273 ? -13.891 -0.818 -21.281 1 92 273 GLU B O 1
ATOM 6466 N N . TYR B 1 274 ? -13.539 -2.947 -21.891 1 92.44 274 TYR B N 1
ATOM 6467 C CA . TYR B 1 274 ? -12.695 -3.225 -20.734 1 92.44 274 TYR B CA 1
ATOM 6468 C C . TYR B 1 274 ? -11.219 -3.096 -21.094 1 92.44 274 TYR B C 1
ATOM 6470 O O . TYR B 1 274 ? -10.359 -3.154 -20.219 1 92.44 274 TYR B O 1
ATOM 6478 N N . PHE B 1 275 ? -10.914 -2.953 -22.375 1 89.5 275 PHE B N 1
ATOM 6479 C CA . PHE B 1 275 ? -9.516 -2.91 -22.812 1 89.5 275 PHE B CA 1
ATOM 6480 C C . PHE B 1 275 ? -8.883 -1.566 -22.453 1 89.5 275 PHE B C 1
ATOM 6482 O O . PHE B 1 275 ? -9.484 -0.515 -22.688 1 89.5 275 PHE B O 1
ATOM 6489 N N . GLU B 1 276 ? -7.707 -1.695 -21.859 1 86.75 276 GLU B N 1
ATOM 6490 C CA . GLU B 1 276 ? -6.898 -0.522 -21.531 1 86.75 276 GLU B CA 1
ATOM 6491 C C . GLU B 1 276 ? -5.453 -0.709 -21.984 1 86.75 276 GLU B C 1
ATOM 6493 O O . GLU B 1 276 ? -4.742 -1.573 -21.469 1 86.75 276 GLU B O 1
ATOM 6498 N N . PRO B 1 277 ? -4.906 0.086 -22.844 1 77 277 PRO B N 1
ATOM 6499 C CA . PRO B 1 277 ? -5.617 1.142 -23.562 1 77 277 PRO B CA 1
ATOM 6500 C C . PRO B 1 277 ? -6.723 0.596 -24.469 1 77 277 PRO B C 1
ATOM 6502 O O . PRO B 1 277 ? -6.691 -0.576 -24.844 1 77 277 PRO B O 1
ATOM 6505 N N . LYS B 1 278 ? -7.531 1.446 -24.844 1 72 278 LYS B N 1
ATOM 6506 C CA . LYS B 1 278 ? -8.695 1.069 -25.641 1 72 278 LYS B CA 1
ATOM 6507 C C . LYS B 1 278 ? -8.273 0.358 -26.922 1 72 278 LYS B C 1
ATOM 6509 O O . LYS B 1 278 ? -7.34 0.789 -27.594 1 72 278 LYS B O 1
ATOM 6514 N N . ASP B 1 279 ? -8.867 -0.824 -27.125 1 59.94 279 ASP B N 1
ATOM 6515 C CA . ASP B 1 279 ? -8.781 -1.655 -28.312 1 59.94 279 ASP B CA 1
ATOM 6516 C C . ASP B 1 279 ? -7.395 -2.271 -28.469 1 59.94 279 ASP B C 1
ATOM 6518 O O . ASP B 1 279 ? -6.98 -2.619 -29.578 1 59.94 279 ASP B O 1
ATOM 6522 N N . LYS B 1 280 ? -6.684 -2.178 -27.484 1 68.31 280 LYS B N 1
ATOM 6523 C CA . LYS B 1 280 ? -5.328 -2.693 -27.672 1 68.31 280 LYS B CA 1
ATOM 6524 C C . LYS B 1 280 ? -5.09 -3.926 -26.797 1 68.31 280 LYS B C 1
ATOM 6526 O O . LYS B 1 280 ? -4.859 -5.02 -27.312 1 68.31 280 LYS B O 1
ATOM 6531 N N . ASN B 1 281 ? -5.098 -3.834 -25.609 1 68.19 281 ASN B N 1
ATOM 6532 C CA . ASN B 1 281 ? -4.648 -4.91 -24.719 1 68.19 281 ASN B CA 1
ATOM 6533 C C . ASN B 1 281 ? -5.797 -5.848 -24.359 1 68.19 281 ASN B C 1
ATOM 6535 O O . ASN B 1 281 ? -6.66 -5.492 -23.562 1 68.19 281 ASN B O 1
ATOM 6539 N N . TRP B 1 282 ? -5.648 -7.027 -24.984 1 79.81 282 TRP B N 1
ATOM 6540 C CA . TRP B 1 282 ? -6.574 -8.102 -24.625 1 79.81 282 TRP B CA 1
ATOM 6541 C C . TRP B 1 282 ? -6.402 -8.5 -23.172 1 79.81 282 TRP B C 1
ATOM 6543 O O . TRP B 1 282 ? -5.406 -8.156 -22.531 1 79.81 282 TRP B O 1
ATOM 6553 N N . LEU B 1 283 ? -7.512 -9.047 -22.625 1 88.25 283 LEU B N 1
ATOM 6554 C CA . LEU B 1 283 ? -7.531 -9.438 -21.219 1 88.25 283 LEU B CA 1
ATOM 6555 C C . LEU B 1 283 ? -7.762 -10.938 -21.078 1 88.25 283 LEU B C 1
ATOM 6557 O O . LEU B 1 283 ? -8.672 -11.492 -21.688 1 88.25 283 LEU B O 1
ATOM 6561 N N . HIS B 1 284 ? -6.953 -11.492 -20.297 1 88.94 284 HIS B N 1
ATOM 6562 C CA . HIS B 1 284 ? -7.113 -12.914 -20.047 1 88.94 284 HIS B CA 1
ATOM 6563 C C . HIS B 1 284 ? -8.484 -13.219 -19.469 1 88.94 284 HIS B C 1
ATOM 6565 O O . HIS B 1 284 ? -8.945 -12.531 -18.547 1 88.94 284 HIS B O 1
ATOM 6571 N N . GLY B 1 285 ? -9.133 -14.156 -20.062 1 91.75 285 GLY B N 1
ATOM 6572 C CA . GLY B 1 285 ? -10.43 -14.617 -19.578 1 91.75 285 GLY B CA 1
ATOM 6573 C C . GLY B 1 285 ? -11.594 -13.852 -20.172 1 91.75 285 GLY B C 1
ATOM 6574 O O . GLY B 1 285 ? -12.742 -14.281 -20.078 1 91.75 285 GLY B O 1
ATOM 6575 N N . CYS B 1 286 ? -11.328 -12.75 -20.812 1 93.31 286 CYS B N 1
ATOM 6576 C CA . CYS B 1 286 ? -12.391 -11.945 -21.406 1 93.31 286 CYS B CA 1
ATOM 6577 C C . CYS B 1 286 ? -12.609 -12.32 -22.859 1 93.31 286 CYS B C 1
ATOM 6579 O O . CYS B 1 286 ? -12.344 -11.531 -23.766 1 93.31 286 CYS B O 1
ATOM 6581 N N . HIS B 1 287 ? -13.109 -13.438 -23.062 1 94.94 287 HIS B N 1
ATOM 6582 C CA . HIS B 1 287 ? -13.531 -14.047 -24.312 1 94.94 287 HIS B CA 1
ATOM 6583 C C . HIS B 1 287 ? -14.672 -15.031 -24.094 1 94.94 287 HIS B C 1
ATOM 6585 O O . HIS B 1 287 ? -15.148 -15.195 -22.969 1 94.94 287 HIS B O 1
ATOM 6591 N N . SER B 1 288 ? -15.117 -15.602 -25.156 1 97 288 SER B N 1
ATOM 6592 C CA . SER B 1 288 ? -16.188 -16.594 -25.031 1 97 288 SER B CA 1
ATOM 6593 C C . SER B 1 288 ? -15.695 -17.844 -24.312 1 97 288 SER B C 1
ATOM 6595 O O . SER B 1 288 ? -14.625 -18.375 -24.625 1 97 288 SER B O 1
ATOM 6597 N N . HIS B 1 289 ? -16.438 -18.344 -23.344 1 96.75 289 HIS B N 1
ATOM 6598 C CA . HIS B 1 289 ? -16.141 -19.578 -22.641 1 96.75 289 HIS B CA 1
ATOM 6599 C C . HIS B 1 289 ? -17.078 -20.703 -23.062 1 96.75 289 HIS B C 1
ATOM 6601 O O . HIS B 1 289 ? -17.109 -21.766 -22.422 1 96.75 289 HIS B O 1
ATOM 6607 N N . VAL B 1 290 ? -17.812 -20.453 -24.094 1 94.88 290 VAL B N 1
ATOM 6608 C CA . VAL B 1 290 ? -18.734 -21.453 -24.594 1 94.88 290 VAL B CA 1
ATOM 6609 C C . VAL B 1 290 ? -17.953 -22.641 -25.172 1 94.88 290 VAL B C 1
ATOM 6611 O O . VAL B 1 290 ? -16.969 -22.438 -25.906 1 94.88 290 VAL B O 1
ATOM 6614 N N . HIS B 1 291 ? -18.297 -23.859 -24.797 1 92.69 291 HIS B N 1
ATOM 6615 C CA . HIS B 1 291 ? -17.656 -25.094 -25.234 1 92.69 291 HIS B CA 1
ATOM 6616 C C . HIS B 1 291 ? -18.656 -26.234 -25.344 1 92.69 291 HIS B C 1
ATOM 6618 O O . HIS B 1 291 ? -19.719 -26.203 -24.703 1 92.69 291 HIS B O 1
ATOM 6624 N N . THR B 1 292 ? -18.25 -27.203 -26.156 1 95 292 THR B N 1
ATOM 6625 C CA . THR B 1 292 ? -19.047 -28.422 -26.156 1 95 292 THR B CA 1
ATOM 6626 C C . THR B 1 292 ? -18.562 -29.375 -25.062 1 95 292 THR B C 1
ATOM 6628 O O . THR B 1 292 ? -17.391 -29.344 -24.688 1 95 292 THR B O 1
ATOM 6631 N N . GLU B 1 293 ? -19.453 -30.188 -24.594 1 95.75 293 GLU B N 1
ATOM 6632 C CA . GLU B 1 293 ? -19.078 -31.188 -23.594 1 95.75 293 GLU B CA 1
ATOM 6633 C C . GLU B 1 293 ? -17.969 -32.094 -24.094 1 95.75 293 GLU B C 1
ATOM 6635 O O . GLU B 1 293 ? -17.078 -32.469 -23.344 1 95.75 293 GLU B O 1
ATOM 6640 N N . GLU B 1 294 ? -18.031 -32.469 -25.312 1 96.88 294 GLU B N 1
ATOM 6641 C CA . GLU B 1 294 ? -17.062 -33.375 -25.906 1 96.88 294 GLU B CA 1
ATOM 6642 C C . GLU B 1 294 ? -15.656 -32.75 -25.891 1 96.88 294 GLU B C 1
ATOM 6644 O O . GLU B 1 294 ? -14.703 -33.375 -25.453 1 96.88 294 GLU B O 1
ATOM 6649 N N . GLU B 1 295 ? -15.57 -31.562 -26.375 1 96.5 295 GLU B N 1
ATOM 6650 C CA . GLU B 1 295 ? -14.281 -30.875 -26.391 1 96.5 295 GLU B CA 1
ATOM 6651 C C . GLU B 1 295 ? -13.758 -30.641 -24.984 1 96.5 295 GLU B C 1
ATOM 6653 O O . GLU B 1 295 ? -12.555 -30.75 -24.734 1 96.5 295 GLU B O 1
ATOM 6658 N N . LEU B 1 296 ? -14.641 -30.359 -24.141 1 97.31 296 LEU B N 1
ATOM 6659 C CA . LEU B 1 296 ? -14.258 -30.125 -22.75 1 97.31 296 LEU B CA 1
ATOM 6660 C C . LEU B 1 296 ? -13.68 -31.391 -22.141 1 97.31 296 LEU B C 1
ATOM 6662 O O . LEU B 1 296 ? -12.664 -31.344 -21.438 1 97.31 296 LEU B O 1
ATOM 6666 N N . ARG B 1 297 ? -14.32 -32.5 -22.328 1 98.12 297 ARG B N 1
ATOM 6667 C CA . ARG B 1 297 ? -13.844 -33.781 -21.797 1 98.12 297 ARG B CA 1
ATOM 6668 C C . ARG B 1 297 ? -12.453 -34.094 -22.344 1 98.12 297 ARG B C 1
ATOM 6670 O O . ARG B 1 297 ? -11.602 -34.594 -21.609 1 98.12 297 ARG B O 1
ATOM 6677 N N . LYS B 1 298 ? -12.25 -33.875 -23.625 1 98.25 298 LYS B N 1
ATOM 6678 C CA . LYS B 1 298 ? -10.945 -34.094 -24.219 1 98.25 298 LYS B CA 1
ATOM 6679 C C . LYS B 1 298 ? -9.875 -33.219 -23.578 1 98.25 298 LYS B C 1
ATOM 6681 O O . LYS B 1 298 ? -8.773 -33.688 -23.297 1 98.25 298 LYS B O 1
ATOM 6686 N N . ASP B 1 299 ? -10.203 -31.969 -23.391 1 98.19 299 ASP B N 1
ATOM 6687 C CA . ASP B 1 299 ? -9.258 -31.031 -22.781 1 98.19 299 ASP B CA 1
ATOM 6688 C C . ASP B 1 299 ? -8.945 -31.438 -21.344 1 98.19 299 ASP B C 1
ATOM 6690 O O . ASP B 1 299 ? -7.793 -31.359 -20.906 1 98.19 299 ASP B O 1
ATOM 6694 N N . ILE B 1 300 ? -9.969 -31.812 -20.578 1 98.31 300 ILE B N 1
ATOM 6695 C CA . ILE B 1 300 ? -9.773 -32.219 -19.203 1 98.31 300 ILE B CA 1
ATOM 6696 C C . ILE B 1 300 ? -8.867 -33.469 -19.141 1 98.31 300 ILE B C 1
ATOM 6698 O O . ILE B 1 300 ? -7.988 -33.562 -18.281 1 98.31 300 ILE B O 1
ATOM 6702 N N . ALA B 1 301 ? -9.055 -34.344 -20.047 1 98.69 301 ALA B N 1
ATOM 6703 C CA . ALA B 1 301 ? -8.227 -35.562 -20.109 1 98.69 301 ALA B CA 1
ATOM 6704 C C . ALA B 1 301 ? -6.758 -35.188 -20.312 1 98.69 301 ALA B C 1
ATOM 6706 O O . ALA B 1 301 ? -5.879 -35.781 -19.656 1 98.69 301 ALA B O 1
ATOM 6707 N N . ILE B 1 302 ? -6.457 -34.281 -21.234 1 98.75 302 ILE B N 1
ATOM 6708 C CA . ILE B 1 302 ? -5.086 -33.844 -21.469 1 98.75 302 ILE B CA 1
ATOM 6709 C C . ILE B 1 302 ? -4.547 -33.125 -20.25 1 98.75 302 ILE B C 1
ATOM 6711 O O . ILE B 1 302 ? -3.393 -33.312 -19.859 1 98.75 302 ILE B O 1
ATOM 6715 N N . TYR B 1 303 ? -5.426 -32.25 -19.641 1 98.62 303 TYR B N 1
ATOM 6716 C CA . TYR B 1 303 ? -5.055 -31.547 -18.422 1 98.62 303 TYR B CA 1
ATOM 6717 C C . TYR B 1 303 ? -4.617 -32.531 -17.328 1 98.62 303 TYR B C 1
ATOM 6719 O O . TYR B 1 303 ? -3.592 -32.312 -16.672 1 98.62 303 TYR B O 1
ATOM 6727 N N . TYR B 1 304 ? -5.348 -33.594 -17.125 1 98.81 304 TYR B N 1
ATOM 6728 C CA . TYR B 1 304 ? -4.984 -34.625 -16.156 1 98.81 304 TYR B CA 1
ATOM 6729 C C . TYR B 1 304 ? -3.674 -35.281 -16.562 1 98.81 304 TYR B C 1
ATOM 6731 O O . TYR B 1 304 ? -2.834 -35.594 -15.703 1 98.81 304 TYR B O 1
ATOM 6739 N N . GLY B 1 305 ? -3.51 -35.562 -17.859 1 98.88 305 GLY B N 1
ATOM 6740 C CA . GLY B 1 305 ? -2.258 -36.125 -18.344 1 98.88 305 GLY B CA 1
ATOM 6741 C C . GLY B 1 305 ? -1.057 -35.25 -18.047 1 98.88 305 GLY B C 1
ATOM 6742 O O . GLY B 1 305 ? -0.005 -35.75 -17.641 1 98.88 305 GLY B O 1
ATOM 6743 N N . MET B 1 306 ? -1.2 -33.938 -18.266 1 98.94 306 MET B N 1
ATOM 6744 C CA . MET B 1 306 ? -0.149 -32.969 -17.953 1 98.94 306 MET B CA 1
ATOM 6745 C C . MET B 1 306 ? 0.234 -33.062 -16.469 1 98.94 306 MET B C 1
ATOM 6747 O O . MET B 1 306 ? 1.419 -33.062 -16.141 1 98.94 306 MET B O 1
ATOM 6751 N N . ILE B 1 307 ? -0.773 -33.156 -15.594 1 98.94 307 ILE B N 1
ATOM 6752 C CA . ILE B 1 307 ? -0.548 -33.188 -14.148 1 98.94 307 ILE B CA 1
ATOM 6753 C C . ILE B 1 307 ? 0.132 -34.469 -13.766 1 98.94 307 ILE B C 1
ATOM 6755 O O . ILE B 1 307 ? 1.061 -34.5 -12.953 1 98.94 307 ILE B O 1
ATOM 6759 N N . SER B 1 308 ? -0.29 -35.594 -14.344 1 98.94 308 SER B N 1
ATOM 6760 C CA . SER B 1 308 ? 0.309 -36.906 -14.039 1 98.94 308 SER B CA 1
ATOM 6761 C C . SER B 1 308 ? 1.766 -36.938 -14.492 1 98.94 308 SER B C 1
ATOM 6763 O O . SER B 1 308 ? 2.613 -37.5 -13.797 1 98.94 308 SER B O 1
ATOM 6765 N N . MET B 1 309 ? 2.061 -36.406 -15.656 1 98.94 309 MET B N 1
ATOM 6766 C CA . MET B 1 309 ? 3.453 -36.344 -16.094 1 98.94 309 MET B CA 1
ATOM 6767 C C . MET B 1 309 ? 4.293 -35.5 -15.148 1 98.94 309 MET B C 1
ATOM 6769 O O . MET B 1 309 ? 5.391 -35.906 -14.758 1 98.94 309 MET B O 1
ATOM 6773 N N . MET B 1 310 ? 3.771 -34.281 -14.852 1 98.94 310 MET B N 1
ATOM 6774 C CA . MET B 1 310 ? 4.469 -33.438 -13.906 1 98.94 310 MET B CA 1
ATOM 6775 C C . MET B 1 310 ? 4.727 -34.156 -12.586 1 98.94 310 MET B C 1
ATOM 6777 O O . MET B 1 310 ? 5.824 -34.062 -12.039 1 98.94 310 MET B O 1
ATOM 6781 N N . ASP B 1 311 ? 3.707 -34.875 -12.094 1 98.94 311 ASP B N 1
ATOM 6782 C CA . ASP B 1 311 ? 3.826 -35.656 -10.875 1 98.94 311 ASP B CA 1
ATOM 6783 C C . ASP B 1 311 ? 4.969 -36.656 -10.984 1 98.94 311 ASP B C 1
ATOM 6785 O O . ASP B 1 311 ? 5.73 -36.844 -10.031 1 98.94 311 ASP B O 1
ATOM 6789 N N . HIS B 1 312 ? 5.066 -37.344 -12.117 1 98.94 312 HIS B N 1
ATOM 6790 C CA . HIS B 1 312 ? 6.129 -38.312 -12.359 1 98.94 312 HIS B CA 1
ATOM 6791 C C . HIS B 1 312 ? 7.504 -37.688 -12.18 1 98.94 312 HIS B C 1
ATOM 6793 O O . HIS B 1 312 ? 8.375 -38.25 -11.523 1 98.94 312 HIS B O 1
ATOM 6799 N N . TYR B 1 313 ? 7.707 -36.5 -12.68 1 98.94 313 TYR B N 1
ATOM 6800 C CA . TYR B 1 313 ? 9.016 -35.875 -12.633 1 98.94 313 TYR B CA 1
ATOM 6801 C C . TYR B 1 313 ? 9.258 -35.219 -11.273 1 98.94 313 TYR B C 1
ATOM 6803 O O . TYR B 1 313 ? 10.398 -35.094 -10.828 1 98.94 313 TYR B O 1
ATOM 6811 N N . ILE B 1 314 ? 8.188 -34.75 -10.594 1 98.94 314 ILE B N 1
ATOM 6812 C CA . ILE B 1 314 ? 8.32 -34.344 -9.195 1 98.94 314 ILE B CA 1
ATOM 6813 C C . ILE B 1 314 ? 8.828 -35.531 -8.375 1 98.94 314 ILE B C 1
ATOM 6815 O O . ILE B 1 314 ? 9.688 -35.375 -7.5 1 98.94 314 ILE B O 1
ATOM 6819 N N . GLY B 1 315 ? 8.336 -36.75 -8.711 1 98.94 315 GLY B N 1
ATOM 6820 C CA . GLY B 1 315 ? 8.805 -37.969 -8.07 1 98.94 315 GLY B CA 1
ATOM 6821 C C . GLY B 1 315 ? 10.305 -38.156 -8.211 1 98.94 315 GLY B C 1
ATOM 6822 O O . GLY B 1 315 ? 10.969 -38.594 -7.258 1 98.94 315 GLY B O 1
ATOM 6823 N N . LYS B 1 316 ? 10.852 -37.875 -9.391 1 98.88 316 LYS B N 1
ATOM 6824 C CA . LYS B 1 316 ? 12.289 -38.031 -9.625 1 98.88 316 LYS B CA 1
ATOM 6825 C C . LYS B 1 316 ? 13.086 -37.094 -8.703 1 98.88 316 LYS B C 1
ATOM 6827 O O . LYS B 1 316 ? 14.164 -37.469 -8.234 1 98.88 316 LYS B O 1
ATOM 6832 N N . ILE B 1 317 ? 12.578 -35.875 -8.445 1 98.88 317 ILE B N 1
ATOM 6833 C CA . ILE B 1 317 ? 13.25 -34.938 -7.566 1 98.88 317 ILE B CA 1
ATOM 6834 C C . ILE B 1 317 ? 13.195 -35.438 -6.125 1 98.88 317 ILE B C 1
ATOM 6836 O O . ILE B 1 317 ? 14.203 -35.406 -5.418 1 98.88 317 ILE B O 1
ATOM 6840 N N . LEU B 1 318 ? 12 -35.906 -5.684 1 98.81 318 LEU B N 1
ATOM 6841 C CA . LEU B 1 318 ? 11.844 -36.406 -4.328 1 98.81 318 LEU B CA 1
ATOM 6842 C C . LEU B 1 318 ? 12.711 -37.656 -4.109 1 98.81 318 LEU B C 1
ATOM 6844 O O . LEU B 1 318 ? 13.312 -37.812 -3.045 1 98.81 318 LEU B O 1
ATOM 6848 N N . ASP B 1 319 ? 12.781 -38.531 -5.125 1 98.81 319 ASP B N 1
ATOM 6849 C CA . ASP B 1 319 ? 13.648 -39.688 -5.051 1 98.81 319 ASP B CA 1
ATOM 6850 C C . ASP B 1 319 ? 15.109 -39.312 -4.906 1 98.81 319 ASP B C 1
ATOM 6852 O O . ASP B 1 319 ? 15.875 -39.969 -4.203 1 98.81 319 ASP B O 1
ATOM 6856 N N . LYS B 1 320 ? 15.484 -38.25 -5.641 1 98.56 320 LYS B N 1
ATOM 6857 C CA . LYS B 1 320 ? 16.859 -37.75 -5.543 1 98.56 320 LYS B CA 1
ATOM 6858 C C . LYS B 1 320 ? 17.172 -37.281 -4.129 1 98.56 320 LYS B C 1
ATOM 6860 O O . LYS B 1 320 ? 18.266 -37.531 -3.609 1 98.56 320 LYS B O 1
ATOM 6865 N N . LEU B 1 321 ? 16.281 -36.562 -3.492 1 97.88 321 LEU B N 1
ATOM 6866 C CA . LEU B 1 321 ? 16.453 -36.156 -2.105 1 97.88 321 LEU B CA 1
ATOM 6867 C C . LEU B 1 321 ? 16.734 -37.344 -1.208 1 97.88 321 LEU B C 1
ATOM 6869 O O . LEU B 1 321 ? 17.625 -37.281 -0.348 1 97.88 321 LEU B O 1
ATOM 6873 N N . ASP B 1 322 ? 15.977 -38.406 -1.455 1 97.62 322 ASP B N 1
ATOM 6874 C CA . ASP B 1 322 ? 16.141 -39.625 -0.666 1 97.62 322 ASP B CA 1
ATOM 6875 C C . ASP B 1 322 ? 17.5 -40.281 -0.925 1 97.62 322 ASP B C 1
ATOM 6877 O O . ASP B 1 322 ? 18.203 -40.656 0.015 1 97.62 322 ASP B O 1
ATOM 6881 N N . SER B 1 323 ? 17.812 -40.312 -2.131 1 98.38 323 SER B N 1
ATOM 6882 C CA . SER B 1 323 ? 19.047 -40.969 -2.504 1 98.38 323 SER B CA 1
ATOM 6883 C C . SER B 1 323 ? 20.266 -40.25 -1.96 1 98.38 323 SER B C 1
ATOM 6885 O O . SER B 1 323 ? 21.281 -40.875 -1.651 1 98.38 323 SER B O 1
ATOM 6887 N N . LEU B 1 324 ? 20.109 -38.969 -1.783 1 98.06 324 LEU B N 1
ATOM 6888 C CA . LEU B 1 324 ? 21.219 -38.156 -1.278 1 98.06 324 LEU B CA 1
ATOM 6889 C C . LEU B 1 324 ? 21.141 -38.031 0.241 1 98.06 324 LEU B C 1
ATOM 6891 O O . LEU B 1 324 ? 21.969 -37.344 0.85 1 98.06 324 LEU B O 1
ATOM 6895 N N . ARG B 1 325 ? 20.25 -38.688 0.962 1 97 325 ARG B N 1
ATOM 6896 C CA . ARG B 1 325 ? 20.047 -38.656 2.406 1 97 325 ARG B CA 1
ATOM 6897 C C . ARG B 1 325 ? 19.797 -37.219 2.891 1 97 325 ARG B C 1
ATOM 6899 O O . ARG B 1 325 ? 20.328 -36.812 3.92 1 97 325 ARG B O 1
ATOM 6906 N N . LEU B 1 326 ? 19.016 -36.531 2.049 1 97.44 326 LEU B N 1
ATOM 6907 C CA . LEU B 1 326 ? 18.688 -35.156 2.395 1 97.44 326 LEU B CA 1
ATOM 6908 C C . LEU B 1 326 ? 17.25 -35.031 2.898 1 97.44 326 LEU B C 1
ATOM 6910 O O . LEU B 1 326 ? 16.781 -33.938 3.209 1 97.44 326 LEU B O 1
ATOM 6914 N N . TYR B 1 327 ? 16.625 -36.094 2.973 1 95.25 327 TYR B N 1
ATOM 6915 C CA . TYR B 1 327 ? 15.203 -36.188 3.316 1 95.25 327 TYR B CA 1
ATOM 6916 C C . TYR B 1 327 ? 14.922 -35.469 4.629 1 95.25 327 TYR B C 1
ATOM 6918 O O . TYR B 1 327 ? 14.062 -34.594 4.688 1 95.25 327 TYR B O 1
ATOM 6926 N N . ASN B 1 328 ? 15.641 -35.719 5.691 1 95.19 328 ASN B N 1
ATOM 6927 C CA . ASN B 1 328 ? 15.375 -35.219 7.035 1 95.19 328 ASN B CA 1
ATOM 6928 C C . ASN B 1 328 ? 15.805 -33.75 7.176 1 95.19 328 ASN B C 1
ATOM 6930 O O . ASN B 1 328 ? 15.328 -33.062 8.062 1 95.19 328 ASN B O 1
ATOM 6934 N N . ASP B 1 329 ? 16.625 -33.344 6.242 1 96.25 329 ASP B N 1
ATOM 6935 C CA . ASP B 1 329 ? 17.203 -32 6.371 1 96.25 329 ASP B CA 1
ATOM 6936 C C . ASP B 1 329 ? 16.547 -31.031 5.406 1 96.25 329 ASP B C 1
ATOM 6938 O O . ASP B 1 329 ? 17 -29.891 5.266 1 96.25 329 ASP B O 1
ATOM 6942 N N . THR B 1 330 ? 15.5 -31.453 4.703 1 98.44 330 THR B N 1
ATOM 6943 C CA . THR B 1 330 ? 14.93 -30.594 3.672 1 98.44 330 THR B CA 1
ATOM 6944 C C . THR B 1 330 ? 13.43 -30.406 3.891 1 98.44 330 THR B C 1
ATOM 6946 O O . THR B 1 330 ? 12.68 -31.391 3.924 1 98.44 330 THR B O 1
ATOM 6949 N N . MET B 1 331 ? 13 -29.188 4.113 1 98.75 331 MET B N 1
ATOM 6950 C CA . MET B 1 331 ? 11.586 -28.844 4.043 1 98.75 331 MET B CA 1
ATOM 6951 C C . MET B 1 331 ? 11.117 -28.75 2.592 1 98.75 331 MET B C 1
ATOM 6953 O O . MET B 1 331 ? 11.711 -28.016 1.793 1 98.75 331 MET B O 1
ATOM 6957 N N . VAL B 1 332 ? 10.078 -29.531 2.252 1 98.94 332 VAL B N 1
ATOM 6958 C CA . VAL B 1 332 ? 9.508 -29.5 0.911 1 98.94 332 VAL B CA 1
ATOM 6959 C C . VAL B 1 332 ? 8.133 -28.828 0.948 1 98.94 332 VAL B C 1
ATOM 6961 O O . VAL B 1 332 ? 7.289 -29.188 1.772 1 98.94 332 VAL B O 1
ATOM 6964 N N . ILE B 1 333 ? 7.93 -27.875 0.126 1 98.94 333 ILE B N 1
ATOM 6965 C CA . ILE B 1 333 ? 6.645 -27.219 -0.042 1 98.94 333 ILE B CA 1
ATOM 6966 C C . ILE B 1 333 ? 6.16 -27.375 -1.48 1 98.94 333 ILE B C 1
ATOM 6968 O O . ILE B 1 333 ? 6.898 -27.109 -2.428 1 98.94 333 ILE B O 1
ATOM 6972 N N . PHE B 1 334 ? 4.98 -27.875 -1.657 1 98.94 334 PHE B N 1
ATOM 6973 C CA . PHE B 1 334 ? 4.34 -27.938 -2.967 1 98.94 334 PHE B CA 1
ATOM 6974 C C . PHE B 1 334 ? 3.119 -27.031 -3.018 1 98.94 334 PHE B C 1
ATOM 6976 O O . PHE B 1 334 ? 2.287 -27.047 -2.109 1 98.94 334 PHE B O 1
ATOM 6983 N N . THR B 1 335 ? 2.984 -26.25 -4.051 1 98.94 335 THR B N 1
ATOM 6984 C CA . THR B 1 335 ? 1.793 -25.438 -4.281 1 98.94 335 THR B CA 1
ATOM 6985 C C . THR B 1 335 ? 1.696 -25.031 -5.746 1 98.94 335 THR B C 1
ATOM 6987 O O . THR B 1 335 ? 2.416 -25.562 -6.594 1 98.94 335 THR B O 1
ATOM 6990 N N . SER B 1 336 ? 0.669 -24.25 -6.09 1 98.94 336 SER B N 1
ATOM 6991 C CA . SER B 1 336 ? 0.495 -23.609 -7.391 1 98.94 336 SER B CA 1
ATOM 6992 C C . SER B 1 336 ? 0.373 -22.094 -7.254 1 98.94 336 SER B C 1
ATOM 6994 O O . SER B 1 336 ? 0.156 -21.578 -6.152 1 98.94 336 SER B O 1
ATOM 6996 N N . ASP B 1 337 ? 0.604 -21.391 -8.32 1 98.69 337 ASP B N 1
ATOM 6997 C CA . ASP B 1 337 ? 0.529 -19.938 -8.234 1 98.69 337 ASP B CA 1
ATOM 6998 C C . ASP B 1 337 ? -0.92 -19.453 -8.281 1 98.69 337 ASP B C 1
ATOM 7000 O O . ASP B 1 337 ? -1.251 -18.406 -7.734 1 98.69 337 ASP B O 1
ATOM 7004 N N . HIS B 1 338 ? -1.791 -20.172 -8.938 1 98.56 338 HIS B N 1
ATOM 7005 C CA . HIS B 1 338 ? -3.217 -19.875 -8.898 1 98.56 338 HIS B CA 1
ATOM 7006 C C . HIS B 1 338 ? -4.043 -21.047 -9.422 1 98.56 338 HIS B C 1
ATOM 7008 O O . HIS B 1 338 ? -3.486 -22.062 -9.844 1 98.56 338 HIS B O 1
ATOM 7014 N N . GLY B 1 339 ? -5.348 -20.938 -9.328 1 98.56 339 GLY B N 1
ATOM 7015 C CA . GLY B 1 339 ? -6.246 -22 -9.727 1 98.56 339 GLY B CA 1
ATOM 7016 C C . GLY B 1 339 ? -6.562 -22 -11.203 1 98.56 339 GLY B C 1
ATOM 7017 O O . GLY B 1 339 ? -5.816 -21.422 -12 1 98.56 339 GLY B O 1
ATOM 7018 N N . HIS B 1 340 ? -7.645 -22.734 -11.523 1 98.44 340 HIS B N 1
ATOM 7019 C CA . HIS B 1 340 ? -7.934 -22.984 -12.93 1 98.44 340 HIS B CA 1
ATOM 7020 C C . HIS B 1 340 ? -9.391 -23.406 -13.125 1 98.44 340 HIS B C 1
ATOM 7022 O O . HIS B 1 340 ? -9.961 -24.109 -12.289 1 98.44 340 HIS B O 1
ATOM 7028 N N . PHE B 1 341 ? -9.945 -22.906 -14.25 1 98.12 341 PHE B N 1
ATOM 7029 C CA . PHE B 1 341 ? -11.25 -23.406 -14.672 1 98.12 341 PHE B CA 1
ATOM 7030 C C . PHE B 1 341 ? -11.109 -24.391 -15.828 1 98.12 341 PHE B C 1
ATOM 7032 O O . PHE B 1 341 ? -10.461 -24.094 -16.828 1 98.12 341 PHE B O 1
ATOM 7039 N N . PHE B 1 342 ? -11.68 -25.547 -15.695 1 97.56 342 PHE B N 1
ATOM 7040 C CA . PHE B 1 342 ? -11.742 -26.469 -16.812 1 97.56 342 PHE B CA 1
ATOM 7041 C C . PHE B 1 342 ? -13.164 -27 -17.016 1 97.56 342 PHE B C 1
ATOM 7043 O O . PHE B 1 342 ? -13.367 -28.188 -17.281 1 97.56 342 PHE B O 1
ATOM 7050 N N . GLY B 1 343 ? -14.117 -26.078 -16.75 1 96.75 343 GLY B N 1
ATOM 7051 C CA . GLY B 1 343 ? -15.523 -26.359 -16.969 1 96.75 343 GLY B CA 1
ATOM 7052 C C . GLY B 1 343 ? -16.406 -25.891 -15.836 1 96.75 343 GLY B C 1
ATOM 7053 O O . GLY B 1 343 ? -17.625 -25.781 -15.992 1 96.75 343 GLY B O 1
ATOM 7054 N N . GLN B 1 344 ? -15.859 -25.656 -14.625 1 97.25 344 GLN B N 1
ATOM 7055 C CA . GLN B 1 344 ? -16.625 -25.141 -13.492 1 97.25 344 GLN B CA 1
ATOM 7056 C C . GLN B 1 344 ? -17.312 -23.828 -13.836 1 97.25 344 GLN B C 1
ATOM 7058 O O . GLN B 1 344 ? -16.703 -22.953 -14.445 1 97.25 344 GLN B O 1
ATOM 7063 N N . HIS B 1 345 ? -18.594 -23.703 -13.5 1 96.81 345 HIS B N 1
ATOM 7064 C CA . HIS B 1 345 ? -19.391 -22.5 -13.703 1 96.81 345 HIS B CA 1
ATOM 7065 C C . HIS B 1 345 ? -19.484 -22.141 -15.188 1 96.81 345 HIS B C 1
ATOM 7067 O O . HIS B 1 345 ? -19.797 -21 -15.539 1 96.81 345 HIS B O 1
ATOM 7073 N N . GLY B 1 346 ? -19.125 -23.094 -16.062 1 96 346 GLY B N 1
ATOM 7074 C CA . GLY B 1 346 ? -19.094 -22.828 -17.5 1 96 346 GLY B CA 1
ATOM 7075 C C . GLY B 1 346 ? -17.875 -22.031 -17.938 1 96 346 GLY B C 1
ATOM 7076 O O . GLY B 1 346 ? -17.891 -21.422 -19 1 96 346 GLY B O 1
ATOM 7077 N N . LEU B 1 347 ? -16.969 -21.953 -17.078 1 97.25 347 LEU B N 1
ATOM 7078 C CA . LEU B 1 347 ? -15.773 -21.156 -17.344 1 97.25 347 LEU B CA 1
ATOM 7079 C C . LEU B 1 347 ? -14.586 -22.047 -17.703 1 97.25 347 LEU B C 1
ATOM 7081 O O . LEU B 1 347 ? -14.516 -23.203 -17.281 1 97.25 347 LEU B O 1
ATOM 7085 N N . ILE B 1 348 ? -13.656 -21.5 -18.5 1 96.56 348 ILE B N 1
ATOM 7086 C CA . ILE B 1 348 ? -12.445 -22.234 -18.891 1 96.56 348 ILE B CA 1
ATOM 7087 C C . ILE B 1 348 ? -11.227 -21.328 -18.703 1 96.56 348 ILE B C 1
ATOM 7089 O O . ILE B 1 348 ? -11.312 -20.109 -18.906 1 96.56 348 ILE B O 1
ATOM 7093 N N . ALA B 1 349 ? -10.086 -21.938 -18.328 1 95.5 349 ALA B N 1
ATOM 7094 C CA . ALA B 1 349 ? -8.789 -21.281 -18.172 1 95.5 349 ALA B CA 1
ATOM 7095 C C . ALA B 1 349 ? -8.812 -20.312 -16.984 1 95.5 349 ALA B C 1
ATOM 7097 O O . ALA B 1 349 ? -9.219 -20.672 -15.883 1 95.5 349 ALA B O 1
ATOM 7098 N N . LYS B 1 350 ? -8.289 -19.141 -17.188 1 93.94 350 LYS B N 1
ATOM 7099 C CA . LYS B 1 350 ? -8.258 -18.172 -16.094 1 93.94 350 LYS B CA 1
ATOM 7100 C C . LYS B 1 350 ? -8.914 -16.859 -16.5 1 93.94 350 LYS B C 1
ATOM 7102 O O . LYS B 1 350 ? -9.211 -16.641 -17.672 1 93.94 350 LYS B O 1
ATOM 7107 N N . GLY B 1 351 ? -9.18 -16.016 -15.5 1 93.5 351 GLY B N 1
ATOM 7108 C CA . GLY B 1 351 ? -9.766 -14.703 -15.688 1 93.5 351 GLY B CA 1
ATOM 7109 C C . GLY B 1 351 ? -10.062 -13.992 -14.375 1 93.5 351 GLY B C 1
ATOM 7110 O O . GLY B 1 351 ? -9.711 -14.492 -13.305 1 93.5 351 GLY B O 1
ATOM 7111 N N . PRO B 1 352 ? -10.555 -12.812 -14.539 1 95.06 352 PRO B N 1
ATOM 7112 C CA . PRO B 1 352 ? -10.891 -12.055 -13.328 1 95.06 352 PRO B CA 1
ATOM 7113 C C . PRO B 1 352 ? -12.18 -12.547 -12.664 1 95.06 352 PRO B C 1
ATOM 7115 O O . PRO B 1 352 ? -13.109 -11.758 -12.461 1 95.06 352 PRO B O 1
ATOM 7118 N N . PHE B 1 353 ? -12.211 -13.875 -12.305 1 96.31 353 PHE B N 1
ATOM 7119 C CA . PHE B 1 353 ? -13.328 -14.602 -11.703 1 96.31 353 PHE B CA 1
ATOM 7120 C C . PHE B 1 353 ? -12.898 -15.281 -10.414 1 96.31 353 PHE B C 1
ATOM 7122 O O . PHE B 1 353 ? -12.211 -16.312 -10.445 1 96.31 353 PHE B O 1
ATOM 7129 N N . HIS B 1 354 ? -13.383 -14.766 -9.305 1 97.88 354 HIS B N 1
ATOM 7130 C CA . HIS B 1 354 ? -12.789 -15.164 -8.039 1 97.88 354 HIS B CA 1
ATOM 7131 C C . HIS B 1 354 ? -13.602 -16.266 -7.367 1 97.88 354 HIS B C 1
ATOM 7133 O O . HIS B 1 354 ? -13.898 -16.188 -6.172 1 97.88 354 HIS B O 1
ATOM 7139 N N . TYR B 1 355 ? -14 -17.266 -8.117 1 98.25 355 TYR B N 1
ATOM 7140 C CA . TYR B 1 355 ? -14.516 -18.484 -7.5 1 98.25 355 TYR B CA 1
ATOM 7141 C C . TYR B 1 355 ? -13.406 -19.266 -6.816 1 98.25 355 TYR B C 1
ATOM 7143 O O . TYR B 1 355 ? -12.227 -19.078 -7.121 1 98.25 355 TYR B O 1
ATOM 7151 N N . GLU B 1 356 ? -13.766 -20.141 -5.875 1 98.44 356 GLU B N 1
ATOM 7152 C CA . GLU B 1 356 ? -12.781 -21 -5.227 1 98.44 356 GLU B CA 1
ATOM 7153 C C . GLU B 1 356 ? -11.906 -21.719 -6.258 1 98.44 356 GLU B C 1
ATOM 7155 O O . GLU B 1 356 ? -10.711 -21.891 -6.043 1 98.44 356 GLU B O 1
ATOM 7160 N N . ASP B 1 357 ? -12.445 -22.016 -7.379 1 98.5 357 ASP B N 1
ATOM 7161 C CA . ASP B 1 357 ? -11.75 -22.766 -8.422 1 98.5 357 ASP B CA 1
ATOM 7162 C C . ASP B 1 357 ? -10.578 -21.969 -8.992 1 98.5 357 ASP B C 1
ATOM 7164 O O . ASP B 1 357 ? -9.648 -22.562 -9.547 1 98.5 357 ASP B O 1
ATOM 7168 N N . MET B 1 358 ? -10.633 -20.719 -8.875 1 98.38 358 MET B N 1
ATOM 7169 C CA . MET B 1 358 ? -9.625 -19.844 -9.484 1 98.38 358 MET B CA 1
ATOM 7170 C C . MET B 1 358 ? -8.602 -19.391 -8.445 1 98.38 358 MET B C 1
ATOM 7172 O O . MET B 1 358 ? -7.422 -19.234 -8.758 1 98.38 358 MET B O 1
ATOM 7176 N N . ILE B 1 359 ? -9.062 -19.172 -7.191 1 98.81 359 ILE B N 1
ATOM 7177 C CA . ILE B 1 359 ? -8.18 -18.484 -6.258 1 98.81 359 ILE B CA 1
ATOM 7178 C C . ILE B 1 359 ? -7.648 -19.469 -5.223 1 98.81 359 ILE B C 1
ATOM 7180 O O . ILE B 1 359 ? -6.676 -19.188 -4.52 1 98.81 359 ILE B O 1
ATOM 7184 N N . LYS B 1 360 ? -8.266 -20.641 -5.012 1 98.69 360 LYS B N 1
ATOM 7185 C CA . LYS B 1 360 ? -7.754 -21.688 -4.137 1 98.69 360 LYS B CA 1
ATOM 7186 C C . LYS B 1 360 ? -6.703 -22.531 -4.848 1 98.69 360 LYS B C 1
ATOM 7188 O O . LYS B 1 360 ? -6.805 -22.781 -6.055 1 98.69 360 LYS B O 1
ATOM 7193 N N . VAL B 1 361 ? -5.684 -22.938 -4.098 1 98.88 361 VAL B N 1
ATOM 7194 C CA . VAL B 1 361 ? -4.582 -23.688 -4.695 1 98.88 361 VAL B CA 1
ATOM 7195 C C . VAL B 1 361 ? -4.246 -24.891 -3.826 1 98.88 361 VAL B C 1
ATOM 7197 O O . VAL B 1 361 ? -4.57 -24.922 -2.637 1 98.88 361 VAL B O 1
ATOM 7200 N N . PRO B 1 362 ? -3.686 -25.953 -4.414 1 98.88 362 PRO B N 1
ATOM 7201 C CA . PRO B 1 362 ? -3.121 -27.016 -3.572 1 98.88 362 PRO B CA 1
ATOM 7202 C C . PRO B 1 362 ? -1.905 -26.547 -2.775 1 98.88 362 PRO B C 1
ATOM 7204 O O . PRO B 1 362 ? -1.107 -25.734 -3.273 1 98.88 362 PRO B O 1
ATOM 7207 N N . MET B 1 363 ? -1.777 -27 -1.603 1 98.94 363 MET B N 1
ATOM 7208 C CA . MET B 1 363 ? -0.607 -26.688 -0.79 1 98.94 363 MET B CA 1
ATOM 7209 C C . MET B 1 363 ? -0.286 -27.828 0.172 1 98.94 363 MET B C 1
ATOM 7211 O O . MET B 1 363 ? -1.147 -28.25 0.939 1 98.94 363 MET B O 1
ATOM 7215 N N . ILE B 1 364 ? 0.904 -28.375 0.09 1 98.94 364 ILE B N 1
ATOM 7216 C CA . ILE B 1 364 ? 1.413 -29.438 0.947 1 98.94 364 ILE B CA 1
ATOM 7217 C C . ILE B 1 364 ? 2.773 -29.047 1.515 1 98.94 364 ILE B C 1
ATOM 7219 O O . ILE B 1 364 ? 3.627 -28.516 0.79 1 98.94 364 ILE B O 1
ATOM 7223 N N . VAL B 1 365 ? 2.963 -29.219 2.799 1 98.94 365 VAL B N 1
ATOM 7224 C CA . VAL B 1 365 ? 4.25 -28.969 3.439 1 98.94 365 VAL B CA 1
ATOM 7225 C C . VAL B 1 365 ? 4.734 -30.234 4.145 1 98.94 365 VAL B C 1
ATOM 7227 O O . VAL B 1 365 ? 4.012 -30.812 4.953 1 98.94 365 VAL B O 1
ATOM 7230 N N . ARG B 1 366 ? 5.914 -30.672 3.818 1 98.81 366 ARG B N 1
ATOM 7231 C CA . ARG B 1 366 ? 6.582 -31.797 4.48 1 98.81 366 ARG B CA 1
ATOM 7232 C C . ARG B 1 366 ? 7.891 -31.344 5.121 1 98.81 366 ARG B C 1
ATOM 7234 O O . ARG B 1 366 ? 8.781 -30.844 4.438 1 98.81 366 ARG B O 1
ATOM 7241 N N . ASP B 1 367 ? 7.996 -31.422 6.309 1 98.38 367 ASP B N 1
ATOM 7242 C CA . ASP B 1 367 ? 9.188 -31.125 7.102 1 98.38 367 ASP B CA 1
ATOM 7243 C C . ASP B 1 367 ? 9.359 -32.125 8.234 1 98.38 367 ASP B C 1
ATOM 7245 O O . ASP B 1 367 ? 8.898 -31.891 9.359 1 98.38 367 ASP B O 1
ATOM 7249 N N . PRO B 1 368 ? 10.117 -33.25 7.934 1 96.44 368 PRO B N 1
ATOM 7250 C CA . PRO B 1 368 ? 10.234 -34.281 8.938 1 96.44 368 PRO B CA 1
ATOM 7251 C C . PRO B 1 368 ? 10.711 -33.781 10.289 1 96.44 368 PRO B C 1
ATOM 7253 O O . PRO B 1 368 ? 11.656 -33 10.352 1 96.44 368 PRO B O 1
ATOM 7256 N N . GLY B 1 369 ? 10.016 -34.156 11.328 1 95.12 369 GLY B N 1
ATOM 7257 C CA . GLY B 1 369 ? 10.375 -33.781 12.688 1 95.12 369 GLY B CA 1
ATOM 7258 C C . GLY B 1 369 ? 9.703 -32.5 13.148 1 95.12 369 GLY B C 1
ATOM 7259 O O . GLY B 1 369 ? 9.703 -32.188 14.344 1 95.12 369 GLY B O 1
ATOM 7260 N N . SER B 1 370 ? 9.109 -31.828 12.219 1 96.56 370 SER B N 1
ATOM 7261 C CA . SER B 1 370 ? 8.508 -30.547 12.57 1 96.56 370 SER B CA 1
ATOM 7262 C C . SER B 1 370 ? 7.043 -30.5 12.141 1 96.56 370 SER B C 1
ATOM 7264 O O . SER B 1 370 ? 6.148 -30.328 12.977 1 96.56 370 SER B O 1
ATOM 7266 N N . VAL B 1 371 ? 6.762 -30.719 10.93 1 98.25 371 VAL B N 1
ATOM 7267 C CA . VAL B 1 371 ? 5.406 -30.703 10.383 1 98.25 371 VAL B CA 1
ATOM 7268 C C . VAL B 1 371 ? 4.758 -32.062 10.555 1 98.25 371 VAL B C 1
ATOM 7270 O O . VAL B 1 371 ? 5.332 -33.094 10.172 1 98.25 371 VAL B O 1
ATOM 7273 N N . PRO B 1 372 ? 3.564 -32.125 11.156 1 98.25 372 PRO B N 1
ATOM 7274 C CA . PRO B 1 372 ? 2.902 -33.406 11.312 1 98.25 372 PRO B CA 1
ATOM 7275 C C . PRO B 1 372 ? 2.648 -34.125 9.984 1 98.25 372 PRO B C 1
ATOM 7277 O O . PRO B 1 372 ? 2.277 -33.469 9 1 98.25 372 PRO B O 1
ATOM 7280 N N . SER B 1 373 ? 2.803 -35.438 9.961 1 97.88 373 SER B N 1
ATOM 7281 C CA . SER B 1 373 ? 2.621 -36.219 8.742 1 97.88 373 SER B CA 1
ATOM 7282 C C . SER B 1 373 ? 1.184 -36.719 8.609 1 97.88 373 SER B C 1
ATOM 7284 O O . SER B 1 373 ? 0.526 -37 9.609 1 97.88 373 SER B O 1
ATOM 7286 N N . GLY B 1 374 ? 0.753 -36.75 7.352 1 98.12 374 GLY B N 1
ATOM 7287 C CA . GLY B 1 374 ? -0.53 -37.375 7.043 1 98.12 374 GLY B CA 1
ATOM 7288 C C . GLY B 1 374 ? -1.711 -36.562 7.559 1 98.12 374 GLY B C 1
ATOM 7289 O O . GLY B 1 374 ? -2.734 -37.156 7.941 1 98.12 374 GLY B O 1
ATOM 7290 N N . LYS B 1 375 ? -1.542 -35.25 7.676 1 98.12 375 LYS B N 1
ATOM 7291 C CA . LYS B 1 375 ? -2.605 -34.406 8.227 1 98.12 375 LYS B CA 1
ATOM 7292 C C . LYS B 1 375 ? -3.207 -33.5 7.152 1 98.12 375 LYS B C 1
ATOM 7294 O O . LYS B 1 375 ? -2.531 -33.156 6.184 1 98.12 375 LYS B O 1
ATOM 7299 N N . VAL B 1 376 ? -4.496 -33.219 7.258 1 98.25 376 VAL B N 1
ATOM 7300 C CA . VAL B 1 376 ? -5.18 -32.188 6.504 1 98.25 376 VAL B CA 1
ATOM 7301 C C . VAL B 1 376 ? -5.602 -31.062 7.441 1 98.25 376 VAL B C 1
ATOM 7303 O O . VAL B 1 376 ? -6.281 -31.297 8.445 1 98.25 376 VAL B O 1
ATOM 7306 N N . ASN B 1 377 ? -5.105 -29.891 7.258 1 98.31 377 ASN B N 1
ATOM 7307 C CA . ASN B 1 377 ? -5.406 -28.703 8.031 1 98.31 377 ASN B CA 1
ATOM 7308 C C . ASN B 1 377 ? -6.262 -27.719 7.238 1 98.31 377 ASN B C 1
ATOM 7310 O O . ASN B 1 377 ? -5.914 -27.344 6.113 1 98.31 377 ASN B O 1
ATOM 7314 N N . ASN B 1 378 ? -7.367 -27.234 7.781 1 97.75 378 ASN B N 1
ATOM 7315 C CA . ASN B 1 378 ? -8.312 -26.406 7.043 1 97.75 378 ASN B CA 1
ATOM 7316 C C . ASN B 1 378 ? -8.156 -24.922 7.406 1 97.75 378 ASN B C 1
ATOM 7318 O O . ASN B 1 378 ? -9.039 -24.109 7.109 1 97.75 378 ASN B O 1
ATOM 7322 N N . SER B 1 379 ? -7.066 -24.578 8.117 1 98.31 379 SER B N 1
ATOM 7323 C CA . SER B 1 379 ? -6.828 -23.172 8.406 1 98.31 379 SER B CA 1
ATOM 7324 C C . SER B 1 379 ? -6.547 -22.391 7.133 1 98.31 379 SER B C 1
ATOM 7326 O O . SER B 1 379 ? -6.078 -22.953 6.141 1 98.31 379 SER B O 1
ATOM 7328 N N . LEU B 1 380 ? -6.852 -21.125 7.137 1 98.69 380 LEU B N 1
ATOM 7329 C CA . LEU B 1 380 ? -6.621 -20.25 5.992 1 98.69 380 LEU B CA 1
ATOM 7330 C C . LEU B 1 380 ? -5.129 -19.984 5.801 1 98.69 380 LEU B C 1
ATOM 7332 O O . LEU B 1 380 ? -4.434 -19.609 6.742 1 98.69 380 LEU B O 1
ATOM 7336 N N . GLN B 1 381 ? -4.664 -20.266 4.578 1 98.75 381 GLN B N 1
ATOM 7337 C CA . GLN B 1 381 ? -3.293 -19.969 4.168 1 98.75 381 GLN B CA 1
ATOM 7338 C C . GLN B 1 381 ? -3.264 -19.062 2.947 1 98.75 381 GLN B C 1
ATOM 7340 O O . GLN B 1 381 ? -4.145 -19.141 2.088 1 98.75 381 GLN B O 1
ATOM 7345 N N . SER B 1 382 ? -2.342 -18.172 2.918 1 98.88 382 SER B N 1
ATOM 7346 C CA . SER B 1 382 ? -2.109 -17.344 1.745 1 98.88 382 SER B CA 1
ATOM 7347 C C . SER B 1 382 ? -0.685 -17.5 1.223 1 98.88 382 SER B C 1
ATOM 7349 O O . SER B 1 382 ? 0.262 -17.594 2.006 1 98.88 382 SER B O 1
ATOM 7351 N N . LEU B 1 383 ? -0.557 -17.469 -0.06 1 98.94 383 LEU B N 1
ATOM 7352 C CA . LEU B 1 383 ? 0.777 -17.594 -0.637 1 98.94 383 LEU B CA 1
ATOM 7353 C C . LEU B 1 383 ? 1.632 -16.391 -0.3 1 98.94 383 LEU B C 1
ATOM 7355 O O . LEU B 1 383 ? 2.857 -16.422 -0.424 1 98.94 383 LEU B O 1
ATOM 7359 N N . VAL B 1 384 ? 1.045 -15.297 0.161 1 98.81 384 VAL B N 1
ATOM 7360 C CA . VAL B 1 384 ? 1.812 -14.133 0.591 1 98.81 384 VAL B CA 1
ATOM 7361 C C . VAL B 1 384 ? 2.564 -14.453 1.88 1 98.81 384 VAL B C 1
ATOM 7363 O O . VAL B 1 384 ? 3.553 -13.797 2.211 1 98.81 384 VAL B O 1
ATOM 7366 N N . ASP B 1 385 ? 2.168 -15.531 2.598 1 98.81 385 ASP B N 1
ATOM 7367 C CA . ASP B 1 385 ? 2.752 -15.914 3.879 1 98.81 385 ASP B CA 1
ATOM 7368 C C . ASP B 1 385 ? 3.963 -16.812 3.684 1 98.81 385 ASP B C 1
ATOM 7370 O O . ASP B 1 385 ? 4.684 -17.125 4.637 1 98.81 385 ASP B O 1
ATOM 7374 N N . LEU B 1 386 ? 4.23 -17.219 2.455 1 98.88 386 LEU B N 1
ATOM 7375 C CA . LEU B 1 386 ? 5.27 -18.203 2.195 1 98.88 386 LEU B CA 1
ATOM 7376 C C . LEU B 1 386 ? 6.625 -17.719 2.689 1 98.88 386 LEU B C 1
ATOM 7378 O O . LEU B 1 386 ? 7.285 -18.391 3.482 1 98.88 386 LEU B O 1
ATOM 7382 N N . THR B 1 387 ? 7.031 -16.516 2.305 1 98.88 387 THR B N 1
ATOM 7383 C CA . THR B 1 387 ? 8.359 -15.992 2.586 1 98.88 387 THR B CA 1
ATOM 7384 C C . THR B 1 387 ? 8.562 -15.789 4.086 1 98.88 387 THR B C 1
ATOM 7386 O O . THR B 1 387 ? 9.5 -16.328 4.672 1 98.88 387 THR B O 1
ATOM 7389 N N . PRO B 1 388 ? 7.637 -15.086 4.758 1 98.81 388 PRO B N 1
ATOM 7390 C CA . PRO B 1 388 ? 7.859 -14.93 6.199 1 98.81 388 PRO B CA 1
ATOM 7391 C C . PRO B 1 388 ? 7.836 -16.25 6.945 1 98.81 388 PRO B C 1
ATOM 7393 O O . PRO B 1 388 ? 8.562 -16.438 7.926 1 98.81 388 PRO B O 1
ATOM 7396 N N . THR B 1 389 ? 7.023 -17.203 6.539 1 98.94 389 THR B N 1
ATOM 7397 C CA . THR B 1 389 ? 6.934 -18.5 7.203 1 98.94 389 THR B CA 1
ATOM 7398 C C . THR B 1 389 ? 8.219 -19.29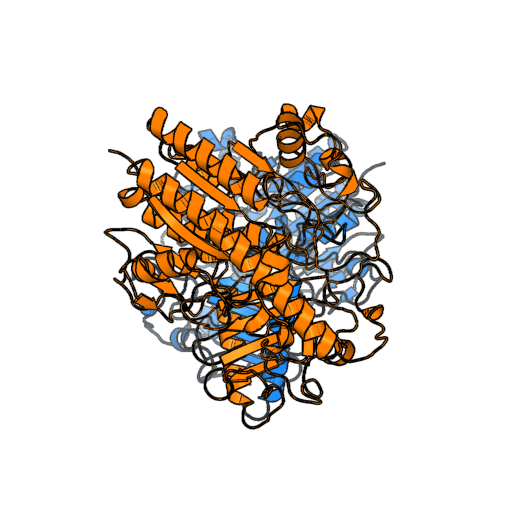7 7.012 1 98.94 389 THR B C 1
ATOM 7400 O O . THR B 1 389 ? 8.742 -19.875 7.965 1 98.94 389 THR B O 1
ATOM 7403 N N . ILE B 1 390 ? 8.766 -19.312 5.793 1 98.94 390 ILE B N 1
ATOM 7404 C CA . ILE B 1 390 ? 10.016 -20.016 5.504 1 98.94 390 ILE B CA 1
ATOM 7405 C C . ILE B 1 390 ? 11.148 -19.406 6.324 1 98.94 390 ILE B C 1
ATOM 7407 O O . ILE B 1 390 ? 11.93 -20.141 6.945 1 98.94 390 ILE B O 1
ATOM 7411 N N . LEU B 1 391 ? 11.25 -18.094 6.32 1 98.88 391 LEU B N 1
ATOM 7412 C CA . LEU B 1 391 ? 12.297 -17.438 7.09 1 98.88 391 LEU B CA 1
ATOM 7413 C C . LEU B 1 391 ? 12.219 -17.844 8.562 1 98.88 391 LEU B C 1
ATOM 7415 O O . LEU B 1 391 ? 13.234 -18.188 9.172 1 98.88 391 LEU B O 1
ATOM 7419 N N . SER B 1 392 ? 11 -17.828 9.086 1 98.75 392 SER B N 1
ATOM 7420 C CA . SER B 1 392 ? 10.812 -18.203 10.484 1 98.75 392 SER B CA 1
ATOM 7421 C C . SER B 1 392 ? 11.227 -19.656 10.727 1 98.75 392 SER B C 1
ATOM 7423 O O . SER B 1 392 ? 11.906 -19.953 11.711 1 98.75 392 SER B O 1
ATOM 7425 N N . LYS B 1 393 ? 10.867 -20.531 9.891 1 98.38 393 LYS B N 1
ATOM 7426 C CA . LYS B 1 393 ? 11.211 -21.953 10.008 1 98.38 393 LYS B CA 1
ATOM 7427 C C . LYS B 1 393 ? 12.719 -22.156 9.953 1 98.38 393 LYS B C 1
ATOM 7429 O O . LYS B 1 393 ? 13.242 -23.125 10.492 1 98.38 393 LYS B O 1
ATOM 7434 N N . LEU B 1 394 ? 13.438 -21.219 9.297 1 98.38 394 LEU B N 1
ATOM 7435 C CA . LEU B 1 394 ? 14.891 -21.297 9.172 1 98.38 394 LEU B CA 1
ATOM 7436 C C . LEU B 1 394 ? 15.57 -20.5 10.281 1 98.38 394 LEU B C 1
ATOM 7438 O O . LEU B 1 394 ? 16.797 -20.344 10.273 1 98.38 394 LEU B O 1
ATOM 7442 N N . ASN B 1 395 ? 14.781 -19.953 11.203 1 97.75 395 ASN B N 1
ATOM 7443 C CA . ASN B 1 395 ? 15.266 -19.141 12.312 1 97.75 395 ASN B CA 1
ATOM 7444 C C . ASN B 1 395 ? 15.961 -17.875 11.812 1 97.75 395 ASN B C 1
ATOM 7446 O O . ASN B 1 395 ? 17 -17.484 12.344 1 97.75 395 ASN B O 1
ATOM 7450 N N . ILE B 1 396 ? 15.492 -17.406 10.711 1 98.5 396 ILE B N 1
ATOM 7451 C CA . ILE B 1 396 ? 15.945 -16.141 10.164 1 98.5 396 ILE B CA 1
ATOM 7452 C C . ILE B 1 396 ? 14.914 -15.047 10.469 1 98.5 396 ILE B C 1
ATOM 7454 O O . ILE B 1 396 ? 13.711 -15.281 10.375 1 98.5 396 ILE B O 1
ATOM 7458 N N . GLU B 1 397 ? 15.305 -13.859 10.867 1 97.75 397 GLU B N 1
ATOM 7459 C CA . GLU B 1 397 ? 14.414 -12.758 11.234 1 97.75 397 GLU B CA 1
ATOM 7460 C C . GLU B 1 397 ? 13.523 -12.359 10.055 1 97.75 397 GLU B C 1
ATOM 7462 O O . GLU B 1 397 ? 14.016 -12.18 8.938 1 97.75 397 GLU B O 1
ATOM 7467 N N . VAL B 1 398 ? 12.266 -12.32 10.305 1 98.25 398 VAL B N 1
ATOM 7468 C CA . VAL B 1 398 ? 11.32 -11.867 9.297 1 98.25 398 VAL B CA 1
ATOM 7469 C C . VAL B 1 398 ? 11.297 -10.344 9.258 1 98.25 398 VAL B C 1
ATOM 7471 O O . VAL B 1 398 ? 11.008 -9.695 10.266 1 98.25 398 VAL B O 1
ATOM 7474 N N . PRO B 1 399 ? 11.57 -9.805 8.148 1 97.5 399 PRO B N 1
ATOM 7475 C CA . PRO B 1 399 ? 11.531 -8.344 8.07 1 97.5 399 PRO B CA 1
ATOM 7476 C C . PRO B 1 399 ? 10.141 -7.777 8.352 1 97.5 399 PRO B C 1
ATOM 7478 O O . PRO B 1 399 ? 9.141 -8.352 7.918 1 97.5 399 PRO B O 1
ATOM 7481 N N . ARG B 1 400 ? 10.055 -6.594 8.992 1 96.62 400 ARG B N 1
ATOM 7482 C CA . ARG B 1 400 ? 8.797 -5.906 9.273 1 96.62 400 ARG B CA 1
ATOM 7483 C C . ARG B 1 400 ? 8.156 -5.395 7.988 1 96.62 400 ARG B C 1
ATOM 7485 O O . ARG B 1 400 ? 6.961 -5.078 7.969 1 96.62 400 ARG B O 1
ATOM 7492 N N . THR B 1 401 ? 8.945 -5.316 6.961 1 96.62 401 THR B N 1
ATOM 7493 C CA . THR B 1 401 ? 8.477 -4.75 5.703 1 96.62 401 THR B CA 1
ATOM 7494 C C . THR B 1 401 ? 7.605 -5.754 4.953 1 96.62 401 THR B C 1
ATOM 7496 O O . THR B 1 401 ? 7.07 -5.441 3.885 1 96.62 401 THR B O 1
ATOM 7499 N N . MET B 1 402 ? 7.414 -6.953 5.418 1 98.12 402 MET B N 1
ATOM 7500 C CA . MET B 1 402 ? 6.57 -7.953 4.77 1 98.12 402 MET B CA 1
ATOM 7501 C C . MET B 1 402 ? 5.137 -7.871 5.285 1 98.12 402 MET B C 1
ATOM 7503 O O . MET B 1 402 ? 4.91 -7.586 6.461 1 98.12 402 MET B O 1
ATOM 7507 N N . SER B 1 403 ? 4.211 -8.102 4.398 1 98 403 SER B N 1
ATOM 7508 C CA . SER B 1 403 ? 2.793 -8.086 4.742 1 98 403 SER B CA 1
ATOM 7509 C C . SER B 1 403 ? 2.303 -9.477 5.129 1 98 403 SER B C 1
ATOM 7511 O O . SER B 1 403 ? 1.312 -9.609 5.852 1 98 403 SER B O 1
ATOM 7513 N N . GLY B 1 404 ? 2.961 -10.516 4.566 1 98.56 404 GLY B N 1
ATOM 7514 C CA . GLY B 1 404 ? 2.596 -11.883 4.906 1 98.56 404 GLY B CA 1
ATOM 7515 C C . GLY B 1 404 ? 2.748 -12.188 6.383 1 98.56 404 GLY B C 1
ATOM 7516 O O . GLY B 1 404 ? 3.502 -11.516 7.09 1 98.56 404 GLY B O 1
ATOM 7517 N N . LYS B 1 405 ? 2.088 -13.195 6.84 1 98.25 405 LYS B N 1
ATOM 7518 C CA . LYS B 1 405 ? 2.133 -13.609 8.242 1 98.25 405 LYS B CA 1
ATOM 7519 C C . LYS B 1 405 ? 2.984 -14.867 8.414 1 98.25 405 LYS B C 1
ATOM 7521 O O . LYS B 1 405 ? 3.068 -15.695 7.504 1 98.25 405 LYS B O 1
ATOM 7526 N N . ASP B 1 406 ? 3.611 -14.945 9.555 1 98.69 406 ASP B N 1
ATOM 7527 C CA . ASP B 1 406 ? 4.398 -16.125 9.898 1 98.69 406 ASP B CA 1
ATOM 7528 C C . ASP B 1 406 ? 3.496 -17.266 10.352 1 98.69 406 ASP B C 1
ATOM 7530 O O . ASP B 1 406 ? 3.068 -17.312 11.508 1 98.69 406 ASP B O 1
ATOM 7534 N N . GLU B 1 407 ? 3.307 -18.234 9.539 1 98.75 407 GLU B N 1
ATOM 7535 C CA . GLU B 1 407 ? 2.43 -19.375 9.781 1 98.75 407 GLU B CA 1
ATOM 7536 C C . GLU B 1 407 ? 3.209 -20.562 10.344 1 98.75 407 GLU B C 1
ATOM 7538 O O . GLU B 1 407 ? 2.695 -21.688 10.391 1 98.75 407 GLU B O 1
ATOM 7543 N N . SER B 1 408 ? 4.441 -20.406 10.797 1 98.75 408 SER B N 1
ATOM 7544 C CA . SER B 1 408 ? 5.324 -21.5 11.18 1 98.75 408 SER B CA 1
ATOM 7545 C C . SER B 1 408 ? 4.703 -22.359 12.281 1 98.75 408 SER B C 1
ATOM 7547 O O . SER B 1 408 ? 4.762 -23.578 12.227 1 98.75 408 SER B O 1
ATOM 7549 N N . LYS B 1 409 ? 4.043 -21.766 13.281 1 98.69 409 LYS B N 1
ATOM 7550 C CA . LYS B 1 409 ? 3.451 -22.516 14.383 1 98.69 409 LYS B CA 1
ATOM 7551 C C . LYS B 1 409 ? 2.248 -23.328 13.906 1 98.69 409 LYS B C 1
ATOM 7553 O O . LYS B 1 409 ? 1.978 -24.406 14.438 1 98.69 409 LYS B O 1
ATOM 7558 N N . VAL B 1 410 ? 1.56 -22.75 12.914 1 98.81 410 VAL B N 1
ATOM 7559 C CA . VAL B 1 410 ? 0.436 -23.484 12.344 1 98.81 410 VAL B CA 1
ATOM 7560 C C . VAL B 1 410 ? 0.953 -24.672 11.531 1 98.81 410 VAL B C 1
ATOM 7562 O O . VAL B 1 410 ? 0.427 -25.781 11.641 1 98.81 410 VAL B O 1
ATOM 7565 N N . TRP B 1 411 ? 2.02 -24.453 10.75 1 98.75 411 TRP B N 1
ATOM 7566 C CA . TRP B 1 411 ? 2.602 -25.531 9.961 1 98.75 411 TRP B CA 1
ATOM 7567 C C . TRP B 1 411 ? 3.088 -26.672 10.867 1 98.75 411 TRP B C 1
ATOM 7569 O O . TRP B 1 411 ? 2.912 -27.844 10.547 1 98.75 411 TRP B O 1
ATOM 7579 N N . ASP B 1 412 ? 3.588 -26.297 12.062 1 98.44 412 ASP B N 1
ATOM 7580 C CA . ASP B 1 412 ? 4.172 -27.266 12.992 1 98.44 412 ASP B CA 1
ATOM 7581 C C . ASP B 1 412 ? 3.09 -27.969 13.812 1 98.44 412 ASP B C 1
ATOM 7583 O O . ASP B 1 412 ? 3.387 -28.859 14.609 1 98.44 412 ASP B O 1
ATOM 7587 N N . GLY B 1 413 ? 1.897 -27.531 13.656 1 97.81 413 GLY B N 1
ATOM 7588 C CA . GLY B 1 413 ? 0.813 -28.125 14.422 1 97.81 413 GLY B CA 1
ATOM 7589 C C . GLY B 1 413 ? 0.749 -27.609 15.852 1 97.81 413 GLY B C 1
ATOM 7590 O O . GLY B 1 413 ? 0.094 -28.219 16.703 1 97.81 413 GLY B O 1
ATOM 7591 N N . LYS B 1 414 ? 1.396 -26.516 16.141 1 97.81 414 LYS B N 1
ATOM 7592 C CA . LYS B 1 414 ? 1.435 -25.938 17.484 1 97.81 414 LYS B CA 1
ATOM 7593 C C . LYS B 1 414 ? 0.308 -24.938 17.688 1 97.81 414 LYS B C 1
ATOM 7595 O O . LYS B 1 414 ? -0.025 -24.594 18.812 1 97.81 414 LYS B O 1
ATOM 7600 N N . LYS B 1 415 ? -0.191 -24.422 16.625 1 97.38 415 LYS B N 1
ATOM 7601 C CA . LYS B 1 415 ? -1.362 -23.547 16.594 1 97.38 415 LYS B CA 1
ATOM 7602 C C . LYS B 1 415 ? -2.35 -24 15.516 1 97.38 415 LYS B C 1
ATOM 7604 O O . LYS B 1 415 ? -1.944 -24.406 14.43 1 97.38 415 LYS B O 1
ATOM 7609 N N . ASP B 1 416 ? -3.6 -23.906 15.805 1 96.5 416 ASP B N 1
ATOM 7610 C CA . ASP B 1 416 ? -4.613 -24.406 14.883 1 96.5 416 ASP B CA 1
ATOM 7611 C C . ASP B 1 416 ? -4.754 -23.484 13.672 1 96.5 416 ASP B C 1
ATOM 7613 O O . ASP B 1 416 ? -4.914 -23.953 12.539 1 96.5 416 ASP B O 1
ATOM 7617 N N . LYS B 1 417 ? -4.844 -22.234 13.945 1 98 417 LYS B N 1
ATOM 7618 C CA . LYS B 1 417 ? -4.996 -21.234 12.891 1 98 417 LYS B CA 1
ATOM 7619 C C . LYS B 1 417 ? -4.391 -19.906 13.32 1 98 417 LYS B C 1
ATOM 7621 O O . LYS B 1 417 ? -4.195 -19.656 14.508 1 98 417 LYS B O 1
ATOM 7626 N N . LEU B 1 418 ? -4.004 -19.125 12.352 1 97.88 418 LEU B N 1
ATOM 7627 C CA . LEU B 1 418 ? -3.527 -17.766 12.594 1 97.88 418 LEU B CA 1
ATOM 7628 C C . LEU B 1 418 ? -4.391 -16.75 11.859 1 97.88 418 LEU B C 1
ATOM 7630 O O . LEU B 1 418 ? -4.941 -15.836 12.469 1 97.88 418 LEU B O 1
ATOM 7634 N N . ARG B 1 419 ? -4.594 -16.922 10.531 1 96.94 419 ARG B N 1
ATOM 7635 C CA . ARG B 1 419 ? -5.375 -16 9.703 1 96.94 419 ARG B CA 1
ATOM 7636 C C . ARG B 1 419 ? -6.867 -16.172 9.969 1 96.94 419 ARG B C 1
ATOM 7638 O O . ARG B 1 419 ? -7.348 -17.297 10.156 1 96.94 419 ARG B O 1
ATOM 7645 N N . THR B 1 420 ? -7.484 -15.031 9.898 1 97.06 420 THR B N 1
ATOM 7646 C CA . THR B 1 420 ? -8.938 -15.055 9.945 1 97.06 420 THR B CA 1
ATOM 7647 C C . THR B 1 420 ? -9.531 -14.625 8.602 1 97.06 420 THR B C 1
ATOM 7649 O O . THR B 1 420 ? -10.75 -14.648 8.422 1 97.06 420 THR B O 1
ATOM 7652 N N . TYR B 1 421 ? -8.656 -14.258 7.719 1 98 421 TYR B N 1
ATOM 7653 C CA . TYR B 1 421 ? -9.094 -13.836 6.395 1 98 421 TYR B CA 1
ATOM 7654 C C . TYR B 1 421 ? -7.996 -14.07 5.359 1 98 421 TYR B C 1
ATOM 7656 O O . TYR B 1 421 ? -6.824 -14.219 5.707 1 98 421 TYR B O 1
ATOM 7664 N N . ILE B 1 422 ? -8.391 -14.172 4.098 1 98.19 422 ILE B N 1
ATOM 7665 C CA . ILE B 1 422 ? -7.539 -14.102 2.916 1 98.19 422 ILE B CA 1
ATOM 7666 C C . ILE B 1 422 ? -7.98 -12.938 2.029 1 98.19 422 ILE B C 1
ATOM 7668 O O . ILE B 1 422 ? -9.18 -12.695 1.865 1 98.19 422 ILE B O 1
ATOM 7672 N N . THR B 1 423 ? -7.02 -12.219 1.53 1 98.44 423 THR B N 1
ATOM 7673 C CA . THR B 1 423 ? -7.355 -11.234 0.505 1 98.44 423 THR B CA 1
ATOM 7674 C C . THR B 1 423 ? -6.727 -11.617 -0.834 1 98.44 423 THR B C 1
ATOM 7676 O O . THR B 1 423 ? -5.59 -12.086 -0.882 1 98.44 423 THR B O 1
ATOM 7679 N N . CYS B 1 424 ? -7.418 -11.477 -1.894 1 98.75 424 CYS B N 1
ATOM 7680 C CA . CYS B 1 424 ? -6.965 -11.688 -3.264 1 98.75 424 CYS B CA 1
ATOM 7681 C C . CYS B 1 424 ? -7.203 -10.445 -4.113 1 98.75 424 CYS B C 1
ATOM 7683 O O . CYS B 1 424 ? -8.328 -9.953 -4.191 1 98.75 424 CYS B O 1
ATOM 7685 N N . GLU B 1 425 ? -6.148 -9.938 -4.711 1 98.56 425 GLU B N 1
ATOM 7686 C CA . GLU B 1 425 ? -6.203 -8.75 -5.562 1 98.56 425 GLU B CA 1
ATOM 7687 C C . GLU B 1 425 ? -6.102 -9.133 -7.039 1 98.56 425 GLU B C 1
ATOM 7689 O O . GLU B 1 425 ? -5.25 -9.938 -7.422 1 98.56 425 GLU B O 1
ATOM 7694 N N . ASN B 1 426 ? -6.961 -8.578 -7.816 1 97.69 426 ASN B N 1
ATOM 7695 C CA . ASN B 1 426 ? -6.887 -8.812 -9.258 1 97.69 426 ASN B CA 1
ATOM 7696 C C . ASN B 1 426 ? -7.051 -7.516 -10.047 1 97.69 426 ASN B C 1
ATOM 7698 O O . ASN B 1 426 ? -8.078 -7.301 -10.688 1 97.69 426 ASN B O 1
ATOM 7702 N N . GLN B 1 427 ? -6.031 -6.734 -10.039 1 95.44 427 GLN B N 1
ATOM 7703 C CA . GLN B 1 427 ? -5.992 -5.555 -10.898 1 95.44 427 GLN B CA 1
ATOM 7704 C C . GLN B 1 427 ? -5.441 -5.895 -12.281 1 95.44 427 GLN B C 1
ATOM 7706 O O . GLN B 1 427 ? -4.234 -5.793 -12.508 1 95.44 427 GLN B O 1
ATOM 7711 N N . HIS B 1 428 ? -6.332 -6.152 -13.188 1 92.38 428 HIS B N 1
ATOM 7712 C CA . HIS B 1 428 ? -5.953 -6.562 -14.531 1 92.38 428 HIS B CA 1
ATOM 7713 C C . HIS B 1 428 ? -5.586 -5.359 -15.398 1 92.38 428 HIS B C 1
ATOM 7715 O O . HIS B 1 428 ? -4.723 -5.457 -16.266 1 92.38 428 HIS B O 1
ATOM 7721 N N . THR B 1 429 ? -6.32 -4.324 -15.234 1 93.88 429 THR B N 1
ATOM 7722 C CA . THR B 1 429 ? -6.086 -3.043 -15.891 1 93.88 429 THR B CA 1
ATOM 7723 C C . THR B 1 429 ? -6.004 -1.919 -14.859 1 93.88 429 THR B C 1
ATOM 7725 O O . THR B 1 429 ? -6.234 -2.141 -13.672 1 93.88 429 THR B O 1
ATOM 7728 N N . GLU B 1 430 ? -5.633 -0.826 -15.281 1 93.06 430 GLU B N 1
ATOM 7729 C CA . GLU B 1 430 ? -5.484 0.285 -14.344 1 93.06 430 GLU B CA 1
ATOM 7730 C C . GLU B 1 430 ? -6.832 0.672 -13.734 1 93.06 430 GLU B C 1
ATOM 7732 O O . GLU B 1 430 ? -6.914 0.975 -12.539 1 93.06 430 GLU B O 1
ATOM 7737 N N . LYS B 1 431 ? -7.969 0.498 -14.531 1 91.25 431 LYS B N 1
ATOM 7738 C CA . LYS B 1 431 ? -9.211 1.034 -13.992 1 91.25 431 LYS B CA 1
ATOM 7739 C C . LYS B 1 431 ? -10.391 0.127 -14.32 1 91.25 431 LYS B C 1
ATOM 7741 O O . LYS B 1 431 ? -11.281 -0.074 -13.492 1 91.25 431 LYS B O 1
ATOM 7746 N N . THR B 1 432 ? -10.453 -0.496 -15.453 1 93.25 432 THR B N 1
ATOM 7747 C CA . THR B 1 432 ? -11.695 -1.067 -15.969 1 93.25 432 THR B CA 1
ATOM 7748 C C . THR B 1 432 ? -11.938 -2.449 -15.367 1 93.25 432 THR B C 1
ATOM 7750 O O . THR B 1 432 ? -13.086 -2.846 -15.164 1 93.25 432 THR B O 1
ATOM 7753 N N . VAL B 1 433 ? -10.898 -3.225 -15.18 1 95.75 433 VAL B N 1
ATOM 7754 C CA . VAL B 1 433 ? -11.008 -4.535 -14.547 1 95.75 433 VAL B CA 1
ATOM 7755 C C . VAL B 1 433 ? -10.109 -4.59 -13.312 1 95.75 433 VAL B C 1
ATOM 7757 O O . VAL B 1 433 ? -8.914 -4.883 -13.422 1 95.75 433 VAL B O 1
ATOM 7760 N N . ASN B 1 434 ? -10.656 -4.336 -12.227 1 97.19 434 ASN B N 1
ATOM 7761 C CA . ASN B 1 434 ? -10.008 -4.289 -10.922 1 97.19 434 ASN B CA 1
ATOM 7762 C C . ASN B 1 434 ? -10.953 -4.75 -9.812 1 97.19 434 ASN B C 1
ATOM 7764 O O . ASN B 1 434 ? -11.992 -4.129 -9.578 1 97.19 434 ASN B O 1
ATOM 7768 N N . LEU B 1 435 ? -10.664 -5.91 -9.242 1 98 435 LEU B N 1
ATOM 7769 C CA . LEU B 1 435 ? -11.516 -6.441 -8.18 1 98 435 LEU B CA 1
ATOM 7770 C C . LEU B 1 435 ? -10.68 -6.98 -7.027 1 98 435 LEU B C 1
ATOM 7772 O O . LEU B 1 435 ? -9.492 -7.262 -7.195 1 98 435 LEU B O 1
ATOM 7776 N N . ARG B 1 436 ? -11.219 -7.082 -5.848 1 98.38 436 ARG B N 1
ATOM 7777 C CA . ARG B 1 436 ? -10.648 -7.66 -4.633 1 98.38 436 ARG B CA 1
ATOM 7778 C C . ARG B 1 436 ? -11.633 -8.617 -3.969 1 98.38 436 ARG B C 1
ATOM 7780 O O . ARG B 1 436 ? -12.844 -8.406 -4.016 1 98.38 436 ARG B O 1
ATOM 7787 N N . THR B 1 437 ? -11.078 -9.594 -3.377 1 98.88 437 THR B N 1
ATOM 7788 C CA . THR B 1 437 ? -11.906 -10.602 -2.711 1 98.88 437 THR B CA 1
ATOM 7789 C C . THR B 1 437 ? -11.406 -10.852 -1.291 1 98.88 437 THR B C 1
ATOM 7791 O O . THR B 1 437 ? -10.195 -10.914 -1.054 1 98.88 437 THR B O 1
ATOM 7794 N N . LEU B 1 438 ? -12.312 -10.93 -0.389 1 98.88 438 LEU B N 1
ATOM 7795 C CA . LEU B 1 438 ? -12.078 -11.375 0.979 1 98.88 438 LEU B CA 1
ATOM 7796 C C . LEU B 1 438 ? -12.688 -12.758 1.203 1 98.88 438 LEU B C 1
ATOM 7798 O O . LEU B 1 438 ? -13.867 -12.977 0.914 1 98.88 438 LEU B O 1
ATOM 7802 N N . VAL B 1 439 ? -11.883 -13.656 1.672 1 98.88 439 VAL B N 1
ATOM 7803 C CA . VAL B 1 439 ? -12.359 -14.969 2.096 1 98.88 439 VAL B CA 1
ATOM 7804 C C . VAL B 1 439 ? -12.234 -15.102 3.611 1 98.88 439 VAL B C 1
ATOM 7806 O O . VAL B 1 439 ? -11.164 -14.852 4.176 1 98.88 439 VAL B O 1
ATOM 7809 N N . THR B 1 440 ? -13.305 -15.43 4.258 1 98.44 440 THR B N 1
ATOM 7810 C CA . THR B 1 440 ? -13.289 -15.734 5.684 1 98.44 440 THR B CA 1
ATOM 7811 C C . THR B 1 440 ? -13.516 -17.234 5.918 1 98.44 440 THR B C 1
ATOM 7813 O O . THR B 1 440 ? -13.438 -18.031 4.98 1 98.44 440 THR B O 1
ATOM 7816 N N . ASP B 1 441 ? -13.711 -17.594 7.16 1 97.5 441 ASP B N 1
ATOM 7817 C CA . ASP B 1 441 ? -13.945 -19 7.488 1 97.5 441 ASP B CA 1
ATOM 7818 C C . ASP B 1 441 ? -15.203 -19.531 6.793 1 97.5 441 ASP B C 1
ATOM 7820 O O . ASP B 1 441 ? -15.258 -20.688 6.402 1 97.5 441 ASP B O 1
ATOM 7824 N N . ARG B 1 442 ? -16.172 -18.625 6.602 1 98.12 442 ARG B N 1
ATOM 7825 C CA . ARG B 1 442 ? -17.438 -19.141 6.07 1 98.12 442 ARG B CA 1
ATOM 7826 C C . ARG B 1 442 ? -17.828 -18.391 4.797 1 98.12 442 ARG B C 1
ATOM 7828 O O . ARG B 1 442 ? -18.359 -18.984 3.861 1 98.12 442 ARG B O 1
ATOM 7835 N N . TYR B 1 443 ? -17.516 -17.094 4.719 1 98.81 443 TYR B N 1
ATOM 7836 C CA . TYR B 1 443 ? -18.078 -16.297 3.637 1 98.81 443 TYR B CA 1
ATOM 7837 C C . TYR B 1 443 ? -16.969 -15.773 2.727 1 98.81 443 TYR B C 1
ATOM 7839 O O . TYR B 1 443 ? -15.812 -15.664 3.139 1 98.81 443 TYR B O 1
ATOM 7847 N N . LYS B 1 444 ? -17.312 -15.477 1.549 1 98.81 444 LYS B N 1
ATOM 7848 C CA . LYS B 1 444 ? -16.469 -14.82 0.561 1 98.81 444 LYS B CA 1
ATOM 7849 C C . LYS B 1 444 ? -17.188 -13.641 -0.084 1 98.81 444 LYS B C 1
ATOM 7851 O O . LYS B 1 444 ? -18.359 -13.742 -0.43 1 98.81 444 LYS B O 1
ATOM 7856 N N . ILE B 1 445 ? -16.531 -12.555 -0.194 1 98.81 445 ILE B N 1
ATOM 7857 C CA . ILE B 1 445 ? -17.125 -11.367 -0.806 1 98.81 445 ILE B CA 1
ATOM 7858 C C . ILE B 1 445 ? -16.156 -10.766 -1.813 1 98.81 445 ILE B C 1
ATOM 7860 O O . ILE B 1 445 ? -14.945 -10.688 -1.553 1 98.81 445 ILE B O 1
ATOM 7864 N N . THR B 1 446 ? -16.594 -10.414 -3.021 1 98.75 446 THR B N 1
ATOM 7865 C CA . THR B 1 446 ? -15.812 -9.781 -4.078 1 98.75 446 THR B CA 1
ATOM 7866 C C . THR B 1 446 ? -16.375 -8.398 -4.41 1 98.75 446 THR B C 1
ATOM 7868 O O . THR B 1 446 ? -17.562 -8.258 -4.691 1 98.75 446 THR B O 1
ATOM 7871 N N . VAL B 1 447 ? -15.508 -7.438 -4.344 1 98.56 447 VAL B N 1
ATOM 7872 C CA . VAL B 1 447 ? -15.859 -6.062 -4.688 1 98.56 447 VAL B CA 1
ATOM 7873 C C . VAL B 1 447 ? -15.156 -5.656 -5.977 1 98.56 447 VAL B C 1
ATOM 7875 O O . VAL B 1 447 ? -13.984 -5.98 -6.184 1 98.56 447 VAL B O 1
ATOM 7878 N N . TYR B 1 448 ? -15.906 -4.98 -6.887 1 97.88 448 TYR B N 1
ATOM 7879 C CA . TYR B 1 448 ? -15.367 -4.465 -8.141 1 97.88 448 TYR B CA 1
ATOM 7880 C C . TYR B 1 448 ? -15.148 -2.959 -8.062 1 97.88 448 TYR B C 1
ATOM 7882 O O . TYR B 1 448 ? -16.031 -2.221 -7.609 1 97.88 448 TYR B O 1
ATOM 7890 N N . TYR B 1 449 ? -14.023 -2.521 -8.492 1 97.94 449 TYR B N 1
ATOM 7891 C CA . TYR B 1 449 ? -13.633 -1.117 -8.453 1 97.94 449 TYR B CA 1
ATOM 7892 C C . TYR B 1 449 ? -14.664 -0.238 -9.148 1 97.94 449 TYR B C 1
ATOM 7894 O O . TYR B 1 449 ? -14.938 -0.415 -10.336 1 97.94 449 TYR B O 1
ATOM 7902 N N . ASN B 1 450 ? -15.211 0.689 -8.406 1 96.19 450 ASN B N 1
ATOM 7903 C CA . ASN B 1 450 ? -16.125 1.721 -8.883 1 96.19 450 ASN B CA 1
ATOM 7904 C C . ASN B 1 450 ? -17.344 1.114 -9.555 1 96.19 450 ASN B C 1
ATOM 7906 O O . ASN B 1 450 ? -17.797 1.597 -10.602 1 96.19 450 ASN B O 1
ATOM 7910 N N . ARG B 1 451 ? -17.781 -0.062 -9.039 1 95.81 451 ARG B N 1
ATOM 7911 C CA . ARG B 1 451 ? -18.984 -0.73 -9.508 1 95.81 451 ARG B CA 1
ATOM 7912 C C . ARG B 1 451 ? -19.938 -1.025 -8.359 1 95.81 451 ARG B C 1
ATOM 7914 O O . ARG B 1 451 ? -19.516 -1.121 -7.203 1 95.81 451 ARG B O 1
ATOM 7921 N N . ASN B 1 452 ? -21.172 -1.259 -8.719 1 92.94 452 ASN B N 1
ATOM 7922 C CA . ASN B 1 452 ? -22.172 -1.551 -7.691 1 92.94 452 ASN B CA 1
ATOM 7923 C C . ASN B 1 452 ? -22.438 -3.051 -7.57 1 92.94 452 ASN B C 1
ATOM 7925 O O . ASN B 1 452 ? -22.953 -3.514 -6.559 1 92.94 452 ASN B O 1
ATOM 7929 N N . HIS B 1 453 ? -22.125 -3.725 -8.672 1 95.75 453 HIS B N 1
ATOM 7930 C CA . HIS B 1 453 ? -22.312 -5.168 -8.578 1 95.75 453 HIS B CA 1
ATOM 7931 C C . HIS B 1 453 ? -21.172 -5.82 -7.793 1 95.75 453 HIS B C 1
ATOM 7933 O O . HIS B 1 453 ? -20.109 -5.227 -7.629 1 95.75 453 HIS B O 1
ATOM 7939 N N . GLY B 1 454 ? -21.422 -7.027 -7.262 1 97.81 454 GLY B N 1
ATOM 7940 C CA . GLY B 1 454 ? -20.469 -7.832 -6.512 1 97.81 454 GLY B CA 1
ATOM 7941 C C . GLY B 1 454 ? -20.906 -9.266 -6.324 1 97.81 454 GLY B C 1
ATOM 7942 O O . GLY B 1 454 ? -21.906 -9.695 -6.906 1 97.81 454 GLY B O 1
ATOM 7943 N N . GLU B 1 455 ? -20.062 -9.977 -5.676 1 98.38 455 GLU B N 1
ATOM 7944 C CA . GLU B 1 455 ? -20.375 -11.367 -5.371 1 98.38 455 GLU B CA 1
ATOM 7945 C C . GLU B 1 455 ? -20.203 -11.656 -3.879 1 98.38 455 GLU B C 1
ATOM 7947 O O . GLU B 1 455 ? -19.312 -11.125 -3.232 1 98.38 455 GLU B O 1
ATOM 7952 N N . MET B 1 456 ? -21.109 -12.43 -3.381 1 98.62 456 MET B N 1
ATOM 7953 C CA . MET B 1 456 ? -21.078 -12.875 -1.99 1 98.62 456 MET B CA 1
ATOM 7954 C C . MET B 1 456 ? -21.594 -14.305 -1.86 1 98.62 456 MET B C 1
ATOM 7956 O O . MET B 1 456 ? -22.703 -14.609 -2.322 1 98.62 456 MET B O 1
ATOM 7960 N N . TYR B 1 457 ? -20.781 -15.164 -1.229 1 98.69 457 TYR B N 1
ATOM 7961 C CA . TYR B 1 457 ? -21.172 -16.578 -1.154 1 98.69 457 TYR B CA 1
ATOM 7962 C C . TYR B 1 457 ? -20.984 -17.109 0.26 1 98.69 457 TYR B C 1
ATOM 7964 O O . TYR B 1 457 ? -20.062 -16.703 0.971 1 98.69 457 TYR B O 1
ATOM 7972 N N . ASP B 1 458 ? -21.938 -17.969 0.698 1 98.75 458 ASP B N 1
ATOM 7973 C CA . ASP B 1 458 ? -21.812 -18.828 1.879 1 98.75 458 ASP B CA 1
ATOM 7974 C C . ASP B 1 458 ? -21.109 -20.141 1.536 1 98.75 458 ASP B C 1
ATOM 7976 O O . ASP B 1 458 ? -21.75 -21.078 1.05 1 98.75 458 ASP B O 1
ATOM 7980 N N . LEU B 1 459 ? -19.875 -20.25 1.842 1 98.38 459 LEU B N 1
ATOM 7981 C CA . LEU B 1 459 ? -19.047 -21.359 1.369 1 98.38 459 LEU B CA 1
ATOM 7982 C C . LEU B 1 459 ? -19.422 -22.656 2.086 1 98.38 459 LEU B C 1
ATOM 7984 O O . LEU B 1 459 ? -19.031 -23.734 1.654 1 98.38 459 LEU B O 1
ATOM 7988 N N . ILE B 1 460 ? -20.141 -22.578 3.154 1 98 460 ILE B N 1
ATOM 7989 C CA . ILE B 1 460 ? -20.594 -23.766 3.861 1 98 460 ILE B CA 1
ATOM 7990 C C . ILE B 1 460 ? -21.906 -24.25 3.266 1 98 460 ILE B C 1
ATOM 7992 O O . ILE B 1 460 ? -22.031 -25.422 2.895 1 98 460 ILE B O 1
ATOM 7996 N N . LYS B 1 461 ? -22.875 -23.391 3.09 1 98.06 461 LYS B N 1
ATOM 7997 C CA . LYS B 1 461 ? -24.188 -23.75 2.572 1 98.06 461 LYS B CA 1
ATOM 7998 C C . LYS B 1 461 ? -24.172 -23.891 1.052 1 98.06 461 LYS B C 1
ATOM 8000 O O . LYS B 1 461 ? -24.984 -24.609 0.473 1 98.06 461 LYS B O 1
ATOM 8005 N N . ASP B 1 462 ? -23.281 -23.219 0.435 1 97.5 462 ASP B N 1
ATOM 8006 C CA . ASP B 1 462 ? -23.156 -23.172 -1.02 1 97.5 462 ASP B CA 1
ATOM 8007 C C . ASP B 1 462 ? -21.703 -23.344 -1.46 1 97.5 462 ASP B C 1
ATOM 8009 O O . ASP B 1 462 ? -21.141 -22.469 -2.113 1 97.5 462 ASP B O 1
ATOM 8013 N N . PRO B 1 463 ? -21.125 -24.531 -1.171 1 96.62 463 PRO B N 1
ATOM 8014 C CA . PRO B 1 463 ? -19.703 -24.75 -1.461 1 96.62 463 PRO B CA 1
ATOM 8015 C C . PRO B 1 463 ? -19.391 -24.656 -2.951 1 96.62 463 PRO B C 1
ATOM 8017 O O . PRO B 1 463 ? -18.234 -24.438 -3.326 1 96.62 463 PRO B O 1
ATOM 8020 N N . LYS B 1 464 ? -20.391 -24.719 -3.842 1 96.5 464 LYS B N 1
ATOM 8021 C CA . LYS B 1 464 ? -20.156 -24.625 -5.277 1 96.5 464 LYS B CA 1
ATOM 8022 C C . LYS B 1 464 ? -20.375 -23.203 -5.785 1 96.5 464 LYS B C 1
ATOM 8024 O O . LYS B 1 464 ? -20.203 -22.938 -6.977 1 96.5 464 LYS B O 1
ATOM 8029 N N . GLU B 1 465 ? -20.797 -22.312 -4.934 1 97.81 465 GLU B N 1
ATOM 8030 C CA . GLU B 1 465 ? -20.891 -20.875 -5.207 1 97.81 465 GLU B CA 1
ATOM 8031 C C . GLU B 1 465 ? -21.875 -20.594 -6.348 1 97.81 465 GLU B C 1
ATOM 8033 O O . GLU B 1 465 ? -21.562 -19.844 -7.27 1 97.81 465 GLU B O 1
ATOM 8038 N N . PHE B 1 466 ? -23.062 -21.188 -6.25 1 97.06 466 PHE B N 1
ATOM 8039 C CA . PHE B 1 466 ? -24.094 -21 -7.262 1 97.06 466 PHE B CA 1
ATOM 8040 C C . PHE B 1 466 ? -25.031 -19.859 -6.875 1 97.06 466 PHE B C 1
ATOM 8042 O O . PHE B 1 466 ? -25.734 -19.328 -7.723 1 97.06 466 PHE B O 1
ATOM 8049 N N . ASN B 1 467 ? -25.078 -19.562 -5.605 1 96.5 467 ASN B N 1
ATOM 8050 C CA . ASN B 1 467 ? -26.062 -18.594 -5.102 1 96.5 467 ASN B CA 1
ATOM 8051 C C . ASN B 1 467 ? -25.391 -17.297 -4.656 1 96.5 467 ASN B C 1
ATOM 8053 O O . ASN B 1 467 ? -25.031 -17.156 -3.488 1 96.5 467 ASN B O 1
ATOM 8057 N N . ASN B 1 468 ? -25.359 -16.328 -5.523 1 97.75 468 ASN B N 1
ATOM 8058 C CA . ASN B 1 468 ? -24.828 -15.016 -5.184 1 97.75 468 ASN B CA 1
ATOM 8059 C C . ASN B 1 468 ? -25.766 -14.25 -4.258 1 97.75 468 ASN B C 1
ATOM 8061 O O . ASN B 1 468 ? -26.859 -13.859 -4.668 1 97.75 468 ASN B O 1
ATOM 8065 N N . LEU B 1 469 ? -25.328 -13.961 -3.078 1 98.19 469 LEU B N 1
ATOM 8066 C CA . LEU B 1 469 ? -26.156 -13.352 -2.047 1 98.19 469 LEU B CA 1
ATOM 8067 C C . LEU B 1 469 ? -26.047 -11.828 -2.084 1 98.19 469 LEU B C 1
ATOM 8069 O O . LEU B 1 469 ? -26.703 -11.141 -1.292 1 98.19 469 LEU B O 1
ATOM 8073 N N . TRP B 1 470 ? -25.375 -11.219 -3.004 1 97.94 470 TRP B N 1
ATOM 8074 C CA . TRP B 1 470 ? -24.984 -9.812 -3.041 1 97.94 470 TRP B CA 1
ATOM 8075 C C . TRP B 1 470 ? -26.219 -8.914 -2.969 1 97.94 470 TRP B C 1
ATOM 8077 O O . TRP B 1 470 ? -26.219 -7.922 -2.234 1 97.94 470 TRP B O 1
ATOM 8087 N N . ASP B 1 471 ? -27.219 -9.25 -3.678 1 96.75 471 ASP B N 1
ATOM 8088 C CA . ASP B 1 471 ? -28.375 -8.367 -3.777 1 96.75 471 ASP B CA 1
ATOM 8089 C C . ASP B 1 471 ? -29.531 -8.883 -2.932 1 96.75 471 ASP B C 1
ATOM 8091 O O . ASP B 1 471 ? -30.656 -8.367 -3.021 1 96.75 471 ASP B O 1
ATOM 8095 N N . ASN B 1 472 ? -29.344 -9.961 -2.199 1 97 472 ASN B N 1
ATOM 8096 C CA . ASN B 1 472 ? -30.391 -10.508 -1.343 1 97 472 ASN B CA 1
ATOM 8097 C C . ASN B 1 472 ? -30.609 -9.641 -0.107 1 97 472 ASN B C 1
ATOM 8099 O O . ASN B 1 472 ? -29.734 -9.555 0.763 1 97 472 ASN B O 1
ATOM 8103 N N . PRO B 1 473 ? -31.75 -9.055 0.058 1 96.06 473 PRO B N 1
ATOM 8104 C CA . PRO B 1 473 ? -31.984 -8.141 1.173 1 96.06 473 PRO B CA 1
ATOM 8105 C C . PRO B 1 473 ? -31.859 -8.82 2.535 1 96.06 473 PRO B C 1
ATOM 8107 O O . PRO B 1 473 ? -31.516 -8.164 3.525 1 96.06 473 PRO B O 1
ATOM 8110 N N . ASP B 1 474 ? -32.094 -10.102 2.568 1 97.38 474 ASP B N 1
ATOM 8111 C CA . ASP B 1 474 ? -32 -10.836 3.826 1 97.38 474 ASP B CA 1
ATOM 8112 C C . ASP B 1 474 ? -30.578 -10.898 4.336 1 97.38 474 ASP B C 1
ATOM 8114 O O . ASP B 1 474 ? -30.328 -11.211 5.504 1 97.38 474 ASP B O 1
ATOM 8118 N N . TYR B 1 475 ? -29.656 -10.523 3.461 1 97.81 475 TYR B N 1
ATOM 8119 C CA . TYR B 1 475 ? -28.25 -10.625 3.822 1 97.81 475 TYR B CA 1
ATOM 8120 C C . TYR B 1 475 ? -27.578 -9.258 3.834 1 97.81 475 TYR B C 1
ATOM 8122 O O . TYR B 1 475 ? -26.359 -9.156 3.814 1 97.81 475 TYR B O 1
ATOM 8130 N N . ALA B 1 476 ? -28.344 -8.219 3.861 1 96.62 476 ALA B N 1
ATOM 8131 C CA . ALA B 1 476 ? -27.828 -6.855 3.814 1 96.62 476 ALA B CA 1
ATOM 8132 C C . ALA B 1 476 ? -26.922 -6.574 5.008 1 96.62 476 ALA B C 1
ATOM 8134 O O . ALA B 1 476 ? -25.859 -5.957 4.855 1 96.62 476 ALA B O 1
ATOM 8135 N N . GLU B 1 477 ? -27.281 -6.996 6.184 1 96.38 477 GLU B N 1
ATOM 8136 C CA . GLU B 1 477 ? -26.469 -6.789 7.379 1 96.38 477 GLU B CA 1
ATOM 8137 C C . GLU B 1 477 ? -25.141 -7.559 7.289 1 96.38 477 GLU B C 1
ATOM 8139 O O . GLU B 1 477 ? -24.094 -7.051 7.684 1 96.38 477 GLU B O 1
ATOM 8144 N N . LEU B 1 478 ? -25.25 -8.758 6.824 1 97.88 478 LEU B N 1
ATOM 8145 C CA . LEU B 1 478 ? -24.047 -9.562 6.645 1 97.88 478 LEU B CA 1
ATOM 8146 C C . LEU B 1 478 ? -23.109 -8.906 5.637 1 97.88 478 LEU B C 1
ATOM 8148 O O . LEU B 1 478 ? -21.891 -8.898 5.832 1 97.88 478 LEU B O 1
ATOM 8152 N N . LYS B 1 479 ? -23.719 -8.383 4.543 1 98.12 479 LYS B N 1
ATOM 8153 C CA . LYS B 1 479 ? -22.922 -7.695 3.535 1 98.12 479 LYS B CA 1
ATOM 8154 C C . LYS B 1 479 ? -22.156 -6.531 4.152 1 98.12 479 LYS B C 1
ATOM 8156 O O . LYS B 1 479 ? -20.953 -6.367 3.896 1 98.12 479 LYS B O 1
ATOM 8161 N N . THR B 1 480 ? -22.75 -5.758 4.969 1 97.69 480 THR B N 1
ATOM 8162 C CA . THR B 1 480 ? -22.109 -4.637 5.641 1 97.69 480 THR B CA 1
ATOM 8163 C C . THR B 1 480 ? -20.984 -5.125 6.555 1 97.69 480 THR B C 1
ATOM 8165 O O . THR B 1 480 ? -19.891 -4.559 6.562 1 97.69 480 THR B O 1
ATOM 8168 N N . LYS B 1 481 ? -21.281 -6.156 7.301 1 97.81 481 LYS B N 1
ATOM 8169 C CA . LYS B 1 481 ? -20.281 -6.719 8.203 1 97.81 481 LYS B CA 1
ATOM 8170 C C . LYS B 1 481 ? -19.047 -7.199 7.43 1 97.81 481 LYS B C 1
ATOM 8172 O O . LYS B 1 481 ? -17.922 -6.953 7.844 1 97.81 481 LYS B O 1
ATOM 8177 N N . LEU B 1 482 ? -19.25 -7.844 6.332 1 98.56 482 LEU B N 1
ATOM 8178 C CA . LEU B 1 482 ? -18.141 -8.359 5.535 1 98.56 482 LEU B CA 1
ATOM 8179 C C . LEU B 1 482 ? -17.344 -7.223 4.902 1 98.56 482 LEU B C 1
ATOM 8181 O O . LEU B 1 482 ? -16.125 -7.316 4.762 1 98.56 482 LEU B O 1
ATOM 8185 N N . LEU B 1 483 ? -18.062 -6.184 4.48 1 98.44 483 LEU B N 1
ATOM 8186 C CA . LEU B 1 483 ? -17.375 -5.02 3.949 1 98.44 483 LEU B CA 1
ATOM 8187 C C . LEU B 1 483 ? -16.5 -4.367 5.023 1 98.44 483 LEU B C 1
ATOM 8189 O O . LEU B 1 483 ? -15.398 -3.902 4.738 1 98.44 483 LEU B O 1
ATOM 8193 N N . LEU B 1 484 ? -16.953 -4.332 6.27 1 98.44 484 LEU B N 1
ATOM 8194 C CA . LEU B 1 484 ? -16.156 -3.807 7.375 1 98.44 484 LEU B CA 1
ATOM 8195 C C . LEU B 1 484 ? -14.945 -4.699 7.652 1 98.44 484 LEU B C 1
ATOM 8197 O O . LEU B 1 484 ? -13.836 -4.203 7.879 1 98.44 484 LEU B O 1
ATOM 8201 N N . ASP B 1 485 ? -15.203 -5.992 7.629 1 98.38 485 ASP B N 1
ATOM 8202 C CA . ASP B 1 485 ? -14.086 -6.926 7.762 1 98.38 485 ASP B CA 1
ATOM 8203 C C . ASP B 1 485 ? -13.062 -6.727 6.648 1 98.38 485 ASP B C 1
ATOM 8205 O O . ASP B 1 485 ? -11.859 -6.816 6.883 1 98.38 485 ASP B O 1
ATOM 8209 N N . PHE B 1 486 ? -13.625 -6.477 5.473 1 98.69 486 PHE B N 1
ATOM 8210 C CA . PHE B 1 486 ? -12.773 -6.254 4.316 1 98.69 486 PHE B CA 1
ATOM 8211 C C . PHE B 1 486 ? -11.914 -5.008 4.508 1 98.69 486 PHE B C 1
ATOM 8213 O O . PHE B 1 486 ? -10.711 -5.023 4.234 1 98.69 486 PHE B O 1
ATOM 8220 N N . MET B 1 487 ? -12.477 -3.953 4.961 1 98.19 487 MET B N 1
ATOM 8221 C CA . MET B 1 487 ? -11.734 -2.734 5.262 1 98.19 487 MET B CA 1
ATOM 8222 C C . MET B 1 487 ? -10.664 -2.996 6.312 1 98.19 487 MET B C 1
ATOM 8224 O O . MET B 1 487 ? -9.531 -2.518 6.191 1 98.19 487 MET B O 1
ATOM 8228 N N . SER B 1 488 ? -11 -3.736 7.324 1 98.12 488 SER B N 1
ATOM 8229 C CA . SER B 1 488 ? -10.031 -4.086 8.359 1 98.12 488 SER B CA 1
ATOM 8230 C C . SER B 1 488 ? -8.875 -4.891 7.777 1 98.12 488 SER B C 1
ATOM 8232 O O . SER B 1 488 ? -7.719 -4.695 8.172 1 98.12 488 SER B O 1
ATOM 8234 N N . ALA B 1 489 ? -9.203 -5.773 6.848 1 98.19 489 ALA B N 1
ATOM 8235 C CA . ALA B 1 489 ? -8.156 -6.559 6.195 1 98.19 489 ALA B CA 1
ATOM 8236 C C . ALA B 1 489 ? -7.207 -5.664 5.402 1 98.19 489 ALA B C 1
ATOM 8238 O O . ALA B 1 489 ? -5.992 -5.863 5.43 1 98.19 489 ALA B O 1
ATOM 8239 N N . GLU B 1 490 ? -7.785 -4.695 4.672 1 97.5 490 GLU B N 1
ATOM 8240 C CA . GLU B 1 490 ? -6.977 -3.748 3.908 1 97.5 490 GLU B CA 1
ATOM 8241 C C . GLU B 1 490 ? -6.066 -2.934 4.824 1 97.5 490 GLU B C 1
ATOM 8243 O O . GLU B 1 490 ? -4.934 -2.613 4.457 1 97.5 490 GLU B O 1
ATOM 8248 N N . MET B 1 491 ? -6.535 -2.617 6 1 97.62 491 MET B N 1
ATOM 8249 C CA . MET B 1 491 ? -5.738 -1.878 6.98 1 97.62 491 MET B CA 1
ATOM 8250 C C . MET B 1 491 ? -4.656 -2.766 7.582 1 97.62 491 MET B C 1
ATOM 8252 O O . MET B 1 491 ? -3.521 -2.324 7.77 1 97.62 491 MET B O 1
ATOM 8256 N N . ASP B 1 492 ? -4.984 -3.998 7.77 1 97 492 ASP B N 1
ATOM 8257 C CA . ASP B 1 492 ? -4.113 -4.953 8.453 1 97 492 ASP B CA 1
ATOM 8258 C C . ASP B 1 492 ? -2.918 -5.324 7.578 1 97 492 ASP B C 1
ATOM 8260 O O . ASP B 1 492 ? -1.833 -5.609 8.086 1 97 492 ASP B O 1
ATOM 8264 N N . LYS B 1 493 ? -3.068 -5.312 6.27 1 96.25 493 LYS B N 1
ATOM 8265 C CA . LYS B 1 493 ? -2.014 -5.852 5.418 1 96.25 493 LYS B CA 1
ATOM 8266 C C . LYS B 1 493 ? -0.922 -4.812 5.168 1 96.25 493 LYS B C 1
ATOM 8268 O O . LYS B 1 493 ? 0.113 -5.125 4.574 1 96.25 493 LYS B O 1
ATOM 8273 N N . VAL B 1 494 ? -1.099 -3.553 5.656 1 96.5 494 VAL B N 1
ATOM 8274 C CA . VAL B 1 494 ? -0.094 -2.51 5.477 1 96.5 494 VAL B CA 1
ATOM 8275 C C . VAL B 1 494 ? 1.165 -2.865 6.266 1 96.5 494 VAL B C 1
ATOM 8277 O O . VAL B 1 494 ? 1.115 -3.023 7.488 1 96.5 494 VAL B O 1
ATOM 8280 N N . PRO B 1 495 ? 2.246 -2.973 5.555 1 95.62 495 PRO B N 1
ATOM 8281 C CA . PRO B 1 495 ? 3.475 -3.24 6.309 1 95.62 495 PRO B CA 1
ATOM 8282 C C . PRO B 1 495 ? 3.949 -2.033 7.113 1 95.62 495 PRO B C 1
ATOM 8284 O O . PRO B 1 495 ? 3.877 -0.9 6.633 1 95.62 495 PRO B O 1
ATOM 8287 N N . LEU B 1 496 ? 4.379 -2.219 8.328 1 96.75 496 LEU B N 1
ATOM 8288 C CA . LEU B 1 496 ? 4.977 -1.199 9.18 1 96.75 496 LEU B CA 1
ATOM 8289 C C . LEU B 1 496 ? 6.473 -1.445 9.352 1 96.75 496 LEU B C 1
ATOM 8291 O O . LEU B 1 496 ? 6.879 -2.268 10.18 1 96.75 496 LEU B O 1
ATOM 8295 N N . TRP B 1 497 ? 7.305 -0.754 8.609 1 96.69 497 TRP B N 1
ATOM 8296 C CA . TRP B 1 497 ? 8.727 -1.081 8.484 1 96.69 497 TRP B CA 1
ATOM 8297 C C . TRP B 1 497 ? 9.445 -0.861 9.812 1 96.69 497 TRP B C 1
ATOM 8299 O O . TRP B 1 497 ? 10.555 -1.365 10.008 1 96.69 497 TRP B O 1
ATOM 8309 N N . MET B 1 498 ? 8.82 -0.133 10.75 1 96.5 498 MET B N 1
ATOM 8310 C CA . MET B 1 498 ? 9.359 0.082 12.086 1 96.5 498 MET B CA 1
ATOM 8311 C C . MET B 1 498 ? 8.242 0.172 13.117 1 96.5 498 MET B C 1
ATOM 8313 O O . MET B 1 498 ? 7.102 0.484 12.781 1 96.5 498 MET B O 1
ATOM 8317 N N . PRO B 1 499 ? 8.477 -0.126 14.367 1 94.19 499 PRO B N 1
ATOM 8318 C CA . PRO B 1 499 ? 7.504 0.15 15.422 1 94.19 499 PRO B CA 1
ATOM 8319 C C . PRO B 1 499 ? 7.477 1.622 15.828 1 94.19 499 PRO B C 1
ATOM 8321 O O . PRO B 1 499 ? 8.359 2.389 15.445 1 94.19 499 PRO B O 1
ATOM 8324 N N . ARG B 1 500 ? 6.484 2.023 16.453 1 93.38 500 ARG B N 1
ATOM 8325 C CA . ARG B 1 500 ? 6.48 3.324 17.109 1 93.38 500 ARG B CA 1
ATOM 8326 C C . ARG B 1 500 ? 7.449 3.344 18.297 1 93.38 500 ARG B C 1
ATOM 8328 O O . ARG B 1 500 ? 7.281 2.594 19.25 1 93.38 500 ARG B O 1
ATOM 8335 N N . VAL B 1 501 ? 8.453 4.199 18.219 1 91.88 501 VAL B N 1
ATOM 8336 C CA . VAL B 1 501 ? 9.523 4.059 19.203 1 91.88 501 VAL B CA 1
ATOM 8337 C C . VAL B 1 501 ? 9.461 5.215 20.203 1 91.88 501 VAL B C 1
ATOM 8339 O O . VAL B 1 501 ? 10.203 5.227 21.188 1 91.88 501 VAL B O 1
ATOM 8342 N N . SER B 1 502 ? 8.625 6.23 19.875 1 88.62 502 SER B N 1
ATOM 8343 C CA . SER B 1 502 ? 8.492 7.371 20.766 1 88.62 502 SER B CA 1
ATOM 8344 C C . SER B 1 502 ? 7.121 8.016 20.641 1 88.62 502 SER B C 1
ATOM 8346 O O . SER B 1 502 ? 6.301 7.594 19.828 1 88.62 502 SER B O 1
ATOM 8348 N N . LEU B 1 503 ? 6.844 8.969 21.453 1 82.5 503 LEU B N 1
ATOM 8349 C CA . LEU B 1 503 ? 5.57 9.68 21.453 1 82.5 503 LEU B CA 1
ATOM 8350 C C . LEU B 1 503 ? 5.453 10.586 20.234 1 82.5 503 LEU B C 1
ATOM 8352 O O . LEU B 1 503 ? 4.344 10.875 19.766 1 82.5 503 LEU B O 1
ATOM 8356 N N . ALA B 1 504 ? 6.613 11.094 19.859 1 86.88 504 ALA B N 1
ATOM 8357 C CA . ALA B 1 504 ? 6.598 11.984 18.703 1 86.88 504 ALA B CA 1
ATOM 8358 C C . ALA B 1 504 ? 7.891 11.875 17.906 1 86.88 504 ALA B C 1
ATOM 8360 O O . ALA B 1 504 ? 8.938 11.531 18.453 1 86.88 504 ALA B O 1
#

InterPro domains:
  IPR000917 Sulfatase, N-terminal [PF00884] (4-394)
  IPR017850 Alkaline-phosphatase-like, core domain superfamily [G3DSA:3.40.720.10] (3-499)
  IPR017850 Alkaline-phosphatase-like, core domain superfamily [SSF53649] (2-483)
  IPR024607 Sulfatase, conserved site [PS00523] (49-61)

=== Feature glossary ===
Each block in this record encodes a different view of the same protein. In brief:

Predicted aligned error. PAE(i, j) answers: if I align the predicted and true structures on residue i, how far off (in Å) do I expect residue j to be? A block-diagonal PAE matrix with low values on the blocks and high values off-diagonal is the signature of a multi-domain protein with confidently predicted domains but uncertain inter-domain orientation.

Contact-map, Ramachandran, and PAE plots. Plot images: a contact map (which residues are close in 3D, as an N×N binary image), a Ramachandran scatter (backbone torsion angles, revealing secondary-structure composition at a glance), and — for AlphaFold structures — a PAE heatmap (pairwise prediction confidence).

Backbone torsions (φ/ψ). φ (phi) and ψ (psi) are the two rotatable backbone dihedrals per residue: φ is the C(i-1)–N–Cα–C torsion, ψ is the N–Cα–C–N(i+1) torsion, both in degrees on (−180°, 180°]. α-helical residues cluster near (−60°, −45°); β-strand residues near (−120°, +130°). A Ramachandran plot is simply a scatter of (φ, ψ) for every residue.

Foldseek 3Di. A 3Di character summarizes, for each residue, the relative orientation of the Cα frame of its nearest spatial neighbor. Because it encodes fold topology rather than chemistry, 3Di alignments detect remote structural similarity that sequence alignment misses.

Radius of gyration, Cα contacts, bounding box. Three whole-structure scalars: the radius of gyration (RMS distance of Cα from centroid, in Å), the count of Cα–Cα contacts (pairs closer than 8 Å and separated by more than four residues in sequence — i.e. tertiary, not local, contacts), and the bounding-box dimensions. Together they distinguish compact globular folds from extended fibres or disordered chains.

Sequence. Sequence gives the chain of amino acids in standard one-letter code (A=alanine, C=cysteine, …, Y=tyrosine), read N→C. It is the only feature that is directly encoded by the gene; all structural features are derived from the folded form of this sequence.

mmCIF coordinates. Atomic coordinates in PDBx/mmCIF format — the same representation the Protein Data Bank distributes. Each line of the _atom_site loop places one backbone atom in Cartesian space (units: ångströms, origin: arbitrary).

Secondary structure (3-state, P-SEA). Three-state secondary structure (P-SEA) collapses the eight DSSP classes into helix (a), strand (b), and coil (c). P-SEA assigns these from Cα geometry alone — distances and angles — without requiring backbone oxygens, so it works on any Cα trace.

InterPro / GO / CATH / organism. Functional annotations link the protein to curated databases. InterPro entries identify conserved domains and families by matching the sequence against member-database signatures (Pfam, PROSITE, CDD, …). Gene Ontology (GO) terms describe molecular function, biological process, and cellular component in a controlled vocabulary. CATH places the structure in a hierarchical fold classification (Class/Architecture/Topology/Homologous-superfamily). The organism is the source species.

B-factor. B-factor (Debye–Waller factor) reflects atomic displacement in the crystal lattice. It is an experimental observable (units Å²), not a prediction; low values mean the atom is pinned down, high values mean it moves or is heterogeneous across the crystal.

Rendered structure images. Structure images are PyMOL renders from six orthogonal camera directions. Cartoon representation draws helices as coils and strands as arrows; sticks shows the backbone as bonds; surface shows the solvent-excluded envelope. Rainbow coloring maps sequence position to hue (blue→red, N→C); chain coloring assigns a distinct color per polypeptide.

Solvent-accessible surface area. Solvent-accessible surface area (SASA) is the area in Å² traced out by the centre of a 1.4 Å probe sphere (a water molecule) rolled over the protein's van der Waals surface (Shrake–Rupley / Lee–Richards construction). Buried residues have near-zero SASA; fully exposed residues can exceed 200 Å². The total SASA scales roughly with the number of surface residues.

Secondary structure (8-state, DSSP). The SS8 string is DSSP's per-residue secondary-structure call. α-helix (H) means an i→i+4 H-bond ladder; β-strand (E) means the residue participates in a β-sheet; 3₁₀ (G) and π (I) are tighter and wider helices; T/S are turns/bends; '-' is loop.

pLDDT. For AlphaFold models, the B-factor field carries pLDDT — the model's own estimate of local accuracy on a 0–100 scale. Regions with pLDDT<50 should be treated as essentially unmodeled; they often correspond to intrinsically disordered segments.

Nearest PDB structures. Nearest PDB neighbors are the top structural matches found by Foldseek when searching this structure against the entire Protein Data Bank. Each hit reports a TM-score (0 to 1; >0.5 almost always implies the same fold) and an E-value. These are *structural* homologs — they may share no detectable sequence similarity.